Protein AF-A0A4Y1X0D0-F1 (afdb_monomer)

pLDDT: mean 83.2, std 19.35, range [19.69, 98.56]

Radius of gyration: 38.73 Å; Cα contacts (8 Å, |Δi|>4): 1937; chains: 1; bounding box: 86×54×128 Å

Mean predicted aligned error: 16.53 Å

Foldseek 3Di:
DDDDDPDLVDDDDDDDDDDDDDDDDDDDPPDDDAPDAPEQWKAKPRDIAHFAAKEWEADPVNFKIKIWTASDHDDQAPVSSVVVVQTWIWIDRDQAFKDDQLDPRIWIDGDPFTTHVVCVVFWPDWTKGKHPPFQWWIWIWTWTATNVGITMTGTYTGTHHYYDDPADEDEAAEFEAWQAKAWQQDPDPPAQWTKIKGKTWNADWDAQFQQAIDGQDWTKMWIWIATANPDPDQQDDLADWEDDDPVRHHRHTDFVQTFMWTDPNPDIDTWTFNFIWGWDADPVQWIKIKGKTAQQPQPPHDHGHIYIYMYTYNAGYFHVNFGGTFAADGAAAEDEFDDKAKAWAACLPLQQWIKMKMKTWGPCRVVVHAFTKIWIWIATAGGDLPCVPDDADDFDKEWDDPSSHHRHFHWWAWFQDPNDTDIDTTKMFTRPVDSRGHIFTFDTWIWGWDQDPPRWIKIWTWTQGSRRYIYTYIYTGHYYYDYNYDSPQDPVQFPDRAADAFDLPVFAEKAKEWDQWDQAPPVGIDGQQCQQPDVVHAPDRWTKIKMKSADLQADAPDDPVLQFAPPHFGDWTKMKIWIFIAHPPCSLADAFEKAWEFQARRSNRGDHRHIHWWDDDPVGTDGTKMFTKDFDFAWAAQPRGPDRPDIDHRGGRSGIDTPTMFIFNGDIWGKAADPDDQFKIKIWDFTAGSSGHTYTYIDIHGYAYPVVPHGHGHPPHHDYDDDDDDDDDDDDDDDDDPDDVSNSVVHDRDPRDPDDRHDDD

Organism: NCBI:txid2585119

Structure (mmCIF, N/CA/C/O backbone):
data_AF-A0A4Y1X0D0-F1
#
_entry.id   AF-A0A4Y1X0D0-F1
#
loop_
_atom_site.group_PDB
_atom_site.id
_atom_site.type_symbol
_atom_site.label_atom_id
_atom_site.label_alt_id
_atom_site.label_comp_id
_atom_site.label_asym_id
_atom_site.label_entity_id
_atom_site.label_seq_id
_atom_site.pdbx_PDB_ins_code
_atom_site.Cartn_x
_atom_site.Cartn_y
_atom_site.Cartn_z
_atom_site.occupancy
_atom_site.B_iso_or_equiv
_atom_site.auth_seq_id
_atom_site.auth_comp_id
_atom_site.auth_asym_id
_atom_site.auth_atom_id
_atom_site.pdbx_PDB_model_num
ATOM 1 N N . MET A 1 1 ? 31.852 19.015 27.745 1.00 27.31 1 MET A N 1
ATOM 2 C CA . MET A 1 1 ? 32.720 18.449 26.690 1.00 27.31 1 MET A CA 1
ATOM 3 C C . MET A 1 1 ? 31.815 18.024 25.547 1.00 27.31 1 MET A C 1
ATOM 5 O O . MET A 1 1 ? 30.688 17.639 25.823 1.00 27.31 1 MET A O 1
ATOM 9 N N . LYS A 1 2 ? 32.232 18.340 24.319 1.00 26.19 2 LYS A N 1
ATOM 10 C CA . LYS A 1 2 ? 31.393 18.711 23.165 1.00 26.19 2 LYS A CA 1
ATOM 11 C C . LYS A 1 2 ? 30.302 17.676 22.843 1.00 26.19 2 LYS A C 1
ATOM 13 O O . LYS A 1 2 ? 30.614 16.548 22.496 1.00 26.19 2 LYS A O 1
ATOM 18 N N . LYS A 1 3 ? 29.044 18.109 22.983 1.00 28.14 3 LYS A N 1
ATOM 19 C CA . LYS A 1 3 ? 27.830 17.398 22.568 1.00 28.14 3 LYS A CA 1
ATOM 20 C C . LYS A 1 3 ? 27.689 17.543 21.048 1.00 28.14 3 LYS A C 1
ATOM 22 O O . LYS A 1 3 ? 27.759 18.671 20.561 1.00 28.14 3 LYS A O 1
ATOM 27 N N . PHE A 1 4 ? 27.565 16.426 20.340 1.00 23.39 4 PHE A N 1
ATOM 28 C CA . PHE A 1 4 ? 27.311 16.373 18.899 1.00 23.39 4 PHE A CA 1
ATOM 29 C C . PHE A 1 4 ? 25.817 16.595 18.599 1.00 23.39 4 PHE A C 1
ATOM 31 O O . PHE A 1 4 ? 24.961 16.318 19.437 1.00 23.39 4 PHE A O 1
ATOM 38 N N . TYR A 1 5 ? 25.555 17.179 17.430 1.00 24.80 5 TYR A N 1
ATOM 39 C CA . TYR A 1 5 ? 24.257 17.580 16.880 1.00 24.80 5 TYR A CA 1
ATOM 40 C C . TYR A 1 5 ? 23.389 16.370 16.477 1.00 24.80 5 TYR A C 1
ATOM 42 O O . TYR A 1 5 ? 23.906 15.506 15.776 1.00 24.80 5 TYR A O 1
ATOM 50 N N . PRO A 1 6 ? 22.077 16.350 16.781 1.00 27.27 6 PRO A N 1
ATOM 51 C CA . PRO A 1 6 ? 21.099 15.540 16.068 1.00 27.27 6 PRO A CA 1
ATOM 52 C C . PRO A 1 6 ? 20.443 16.428 15.000 1.00 27.27 6 PRO A C 1
ATOM 54 O O . PRO A 1 6 ? 19.456 17.086 15.298 1.00 27.27 6 PRO A O 1
ATOM 57 N N . TRP A 1 7 ? 21.027 16.562 13.803 1.00 24.62 7 TRP A N 1
ATOM 58 C CA . TRP A 1 7 ? 20.470 17.448 12.756 1.00 24.62 7 TRP A CA 1
ATOM 59 C C . TRP A 1 7 ? 20.785 17.046 11.301 1.00 24.62 7 TRP A C 1
ATOM 61 O O . TRP A 1 7 ? 20.820 17.904 10.430 1.00 24.62 7 TRP A O 1
ATOM 71 N N . CYS A 1 8 ? 20.944 15.754 10.992 1.00 28.89 8 CYS A N 1
ATOM 72 C CA . CYS A 1 8 ? 21.087 15.296 9.594 1.00 28.89 8 CYS A CA 1
ATOM 73 C C . CYS A 1 8 ? 19.881 14.523 9.028 1.00 28.89 8 CYS A C 1
ATOM 75 O O . CYS A 1 8 ? 19.976 13.987 7.937 1.00 28.89 8 CYS A O 1
ATOM 77 N N . LEU A 1 9 ? 18.720 14.560 9.694 1.00 35.31 9 LEU A N 1
ATOM 78 C CA . LEU A 1 9 ? 17.428 14.150 9.108 1.00 35.31 9 LEU A CA 1
ATOM 79 C C . LEU A 1 9 ? 16.396 15.295 9.062 1.00 35.31 9 LEU A C 1
ATOM 81 O O . LEU A 1 9 ? 15.204 15.062 8.911 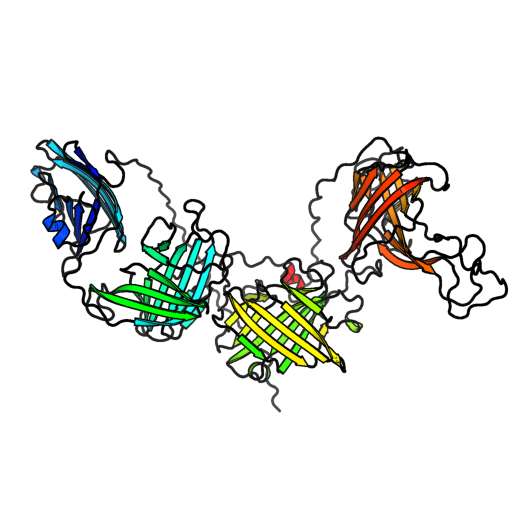1.00 35.31 9 LEU A O 1
ATOM 85 N N . LEU A 1 10 ? 16.846 16.555 9.159 1.00 27.16 10 LEU A N 1
ATOM 86 C CA . LEU A 1 10 ? 16.018 17.739 8.896 1.00 27.16 10 LEU A CA 1
ATOM 87 C C . LEU A 1 10 ? 16.862 18.929 8.387 1.00 27.16 10 LEU A C 1
ATOM 89 O O . LEU A 1 10 ? 17.709 19.450 9.108 1.00 27.16 10 LEU A O 1
ATOM 93 N N . PHE A 1 11 ? 16.505 19.387 7.178 1.00 28.89 11 PHE A N 1
ATOM 94 C CA . PHE A 1 11 ? 16.770 20.677 6.506 1.00 28.89 11 PHE A CA 1
ATOM 95 C C . PHE A 1 11 ? 18.165 21.024 5.932 1.00 28.89 11 PHE A C 1
ATOM 97 O O . PHE A 1 11 ? 19.141 21.206 6.655 1.00 28.89 11 PHE A O 1
ATOM 104 N N . SER A 1 12 ? 18.202 21.357 4.625 1.00 26.27 12 SER A N 1
ATOM 105 C CA . SER A 1 12 ? 19.028 22.460 4.068 1.00 26.27 12 SER A CA 1
ATOM 106 C C . SER A 1 12 ? 18.565 23.001 2.683 1.00 26.27 12 SER A C 1
ATOM 108 O O . SER A 1 12 ? 18.864 22.445 1.640 1.00 26.27 12 SER A O 1
ATOM 110 N N . VAL A 1 13 ? 17.817 24.117 2.721 1.00 22.16 13 VAL A N 1
ATOM 111 C CA . VAL A 1 13 ? 18.007 25.450 2.073 1.00 22.16 13 VAL A CA 1
ATOM 112 C C . VAL A 1 13 ? 18.332 25.633 0.556 1.00 22.16 13 VAL A C 1
ATOM 114 O O . VAL A 1 13 ? 19.470 25.503 0.128 1.00 22.16 13 VAL A O 1
ATOM 117 N N . LEU A 1 14 ? 17.322 26.194 -0.144 1.00 22.50 14 LEU A N 1
ATOM 118 C CA . LEU A 1 14 ? 17.246 27.267 -1.181 1.00 22.50 14 LEU A CA 1
ATOM 119 C C . LEU A 1 14 ? 18.113 27.273 -2.466 1.00 22.50 14 LEU A C 1
ATOM 121 O O . LEU A 1 14 ? 19.307 27.549 -2.442 1.00 22.50 14 LEU A O 1
ATOM 125 N N . GLY A 1 15 ? 17.399 27.293 -3.605 1.00 21.41 15 GLY A N 1
ATOM 126 C CA . GLY A 1 15 ? 17.846 27.840 -4.894 1.00 21.41 15 GLY A CA 1
ATOM 127 C C . GLY A 1 15 ? 16.725 27.882 -5.945 1.00 21.41 15 GLY A C 1
ATOM 128 O O . GLY A 1 15 ? 16.692 27.053 -6.844 1.00 21.41 15 GLY A O 1
ATOM 129 N N . MET A 1 16 ? 15.779 28.825 -5.829 1.00 22.41 16 MET A N 1
ATOM 130 C CA . MET A 1 16 ? 14.720 29.043 -6.830 1.00 22.41 16 MET A CA 1
ATOM 131 C C . MET A 1 16 ? 15.306 29.509 -8.175 1.00 22.41 16 MET A C 1
ATOM 133 O O . MET A 1 16 ? 15.890 30.590 -8.241 1.00 22.41 16 MET A O 1
ATOM 137 N N . CYS A 1 17 ? 15.054 28.760 -9.251 1.00 19.69 17 CYS A N 1
ATOM 138 C CA . CYS A 1 17 ? 14.997 29.301 -10.609 1.00 19.69 17 CYS A CA 1
ATOM 139 C C . CYS A 1 17 ? 13.532 29.363 -11.035 1.00 19.69 17 CYS A C 1
ATOM 141 O O . CYS A 1 17 ? 12.836 28.352 -11.082 1.00 19.69 17 CYS A O 1
ATOM 143 N N . SER A 1 18 ? 13.059 30.571 -11.312 1.00 20.94 18 SER A N 1
ATOM 144 C CA . SER A 1 18 ? 11.748 30.828 -11.880 1.00 20.94 18 SER A CA 1
ATOM 145 C C . SER A 1 18 ? 11.861 31.096 -13.383 1.00 20.94 18 SER A C 1
ATOM 147 O O . SER A 1 18 ? 12.813 31.720 -13.842 1.00 20.94 18 SER A O 1
ATOM 149 N N . PHE A 1 19 ? 10.802 30.669 -14.079 1.00 21.19 19 PHE A N 1
ATOM 150 C CA . PHE A 1 19 ? 10.279 31.148 -15.362 1.00 21.19 19 PHE A CA 1
ATOM 151 C C . PHE A 1 19 ? 10.536 30.348 -16.658 1.00 21.19 19 PHE A C 1
ATOM 153 O O . PHE A 1 19 ? 11.596 30.396 -17.267 1.00 21.19 19 PHE A O 1
ATOM 160 N N . LEU A 1 20 ? 9.395 29.801 -17.112 1.00 22.19 20 LEU A N 1
ATOM 161 C CA . LEU A 1 20 ? 8.816 29.815 -18.464 1.00 22.19 20 LEU A CA 1
ATOM 162 C C . LEU A 1 20 ? 9.093 28.618 -19.381 1.00 22.19 20 LEU A C 1
ATOM 164 O O . LEU A 1 20 ? 10.006 28.604 -20.199 1.00 22.19 20 LEU A O 1
ATOM 168 N N . TRP A 1 21 ? 8.142 27.681 -19.325 1.00 20.69 21 TRP A N 1
ATOM 169 C CA . TRP A 1 21 ? 7.665 26.942 -20.490 1.00 20.69 21 TRP A CA 1
ATOM 170 C C . TRP A 1 21 ? 7.254 27.911 -21.608 1.00 20.69 21 TRP A C 1
ATOM 172 O O . TRP A 1 21 ? 6.425 28.796 -21.392 1.00 20.69 21 TRP A O 1
ATOM 182 N N . SER A 1 22 ? 7.785 27.699 -22.811 1.00 20.31 22 SER A N 1
ATOM 183 C CA . SER A 1 22 ? 7.038 27.969 -24.039 1.00 20.31 22 SER A CA 1
ATOM 184 C C . SER A 1 22 ? 6.528 26.634 -24.553 1.00 20.31 22 SER A C 1
ATOM 186 O O . SER A 1 22 ? 7.288 25.807 -25.044 1.00 20.31 22 SER A O 1
ATOM 188 N N . SER A 1 23 ? 5.228 26.441 -24.359 1.00 22.05 23 SER A N 1
ATOM 189 C CA . SER A 1 23 ? 4.409 25.531 -25.144 1.00 22.05 23 SER A CA 1
ATOM 190 C C . SER A 1 23 ? 4.462 25.972 -26.607 1.00 22.05 23 SER A C 1
ATOM 192 O O . SER A 1 23 ? 4.287 27.159 -26.893 1.00 22.05 23 SER A O 1
ATOM 194 N N . CYS A 1 24 ? 4.710 25.034 -27.515 1.00 21.27 24 CYS A N 1
ATOM 195 C CA . CYS A 1 24 ? 4.322 25.148 -28.914 1.00 21.27 24 CYS A CA 1
ATOM 196 C C . CYS A 1 24 ? 3.733 23.803 -29.337 1.00 21.27 24 CYS A C 1
ATOM 198 O O . CYS A 1 24 ? 4.428 22.796 -29.414 1.00 21.27 24 CYS A O 1
ATOM 200 N N . SER A 1 25 ? 2.418 23.853 -29.522 1.00 23.41 25 SER A N 1
ATOM 201 C CA . SER A 1 25 ? 1.563 22.939 -30.268 1.00 23.41 25 SER A CA 1
ATOM 202 C C . SER A 1 25 ? 2.054 22.735 -31.702 1.00 23.41 25 SER A C 1
ATOM 204 O O . SER A 1 25 ? 2.495 23.712 -32.307 1.00 23.41 25 SER A O 1
ATOM 206 N N . ASP A 1 26 ? 1.856 21.546 -32.269 1.00 24.44 26 ASP A N 1
ATOM 207 C CA . ASP A 1 26 ? 0.777 21.324 -33.249 1.00 24.44 26 ASP A CA 1
ATOM 208 C C . ASP A 1 26 ? 0.620 19.813 -33.500 1.00 24.44 26 ASP A C 1
ATOM 210 O O . ASP A 1 26 ? 1.499 19.185 -34.087 1.00 24.44 26 ASP A O 1
ATOM 214 N N . ASP A 1 27 ? -0.490 19.238 -33.029 1.00 28.88 27 ASP A N 1
ATOM 215 C CA . ASP A 1 27 ? -0.960 17.916 -33.446 1.00 28.88 27 ASP A CA 1
ATOM 216 C C . ASP A 1 27 ? -1.783 18.121 -34.722 1.00 28.88 27 ASP A C 1
ATOM 218 O O . ASP A 1 27 ? -2.949 18.524 -34.680 1.00 28.88 27 ASP A O 1
ATOM 222 N N . GLY A 1 28 ? -1.143 17.902 -35.866 1.00 24.72 28 GLY A N 1
ATOM 223 C CA . GLY A 1 28 ? -1.803 17.818 -37.161 1.00 24.72 28 GLY A CA 1
ATOM 224 C C . GLY A 1 28 ? -2.002 16.359 -37.550 1.00 24.72 28 GLY A C 1
ATOM 225 O O . GLY A 1 28 ? -1.157 15.800 -38.242 1.00 24.72 28 GLY A O 1
ATOM 226 N N . ASP A 1 29 ? -3.114 15.763 -37.117 1.00 32.22 29 ASP A N 1
ATOM 227 C CA . ASP A 1 29 ? -3.674 14.557 -37.735 1.00 32.22 29 ASP A CA 1
ATOM 228 C C . ASP A 1 29 ? -4.044 14.890 -39.190 1.00 32.22 29 ASP A C 1
ATOM 230 O O . ASP A 1 29 ? -5.070 15.527 -39.443 1.00 32.22 29 ASP A O 1
ATOM 234 N N . ASP A 1 30 ? -3.215 14.476 -40.152 1.00 25.34 30 ASP A N 1
ATOM 235 C CA . ASP A 1 30 ? -3.578 14.484 -41.573 1.00 25.34 30 ASP A CA 1
ATOM 236 C C . ASP A 1 30 ? -3.815 13.042 -42.041 1.00 25.34 30 ASP A C 1
ATOM 238 O O . ASP A 1 30 ? -2.962 12.356 -42.605 1.00 25.34 30 ASP A O 1
ATOM 242 N N . ASP A 1 31 ? -5.022 12.573 -41.731 1.00 34.56 31 ASP A N 1
ATOM 243 C CA . ASP A 1 31 ? -5.580 11.284 -42.119 1.00 34.56 31 ASP A CA 1
ATOM 244 C C . ASP A 1 31 ? -5.969 11.337 -43.612 1.00 34.56 31 ASP A C 1
ATOM 246 O O . ASP A 1 31 ? -7.119 11.594 -43.991 1.00 34.56 31 ASP A O 1
ATOM 250 N N . THR A 1 32 ? -4.995 11.132 -44.502 1.00 29.44 32 THR A N 1
ATOM 251 C CA . THR A 1 32 ? -5.268 10.840 -45.918 1.00 29.44 32 THR A CA 1
ATOM 252 C C . THR A 1 32 ? -4.989 9.361 -46.219 1.00 29.44 32 THR A C 1
ATOM 254 O O . THR A 1 32 ? -3.868 8.895 -46.020 1.00 29.44 32 THR A O 1
ATOM 257 N N . PRO A 1 33 ? -5.980 8.584 -46.712 1.00 30.62 33 PRO A N 1
ATOM 258 C CA . PRO A 1 33 ? -5.770 7.172 -47.021 1.00 30.62 33 PRO A CA 1
ATOM 259 C C . PRO A 1 33 ? -4.817 7.023 -48.221 1.00 30.62 33 PRO A C 1
ATOM 261 O O . PRO A 1 33 ? -4.994 7.750 -49.208 1.00 30.62 33 PRO A O 1
ATOM 264 N N . PRO A 1 34 ? -3.866 6.066 -48.220 1.00 36.31 34 PRO A N 1
ATOM 265 C CA . PRO A 1 34 ? -2.956 5.889 -49.344 1.00 36.31 34 PRO A CA 1
ATOM 266 C C . PRO A 1 34 ? -3.704 5.360 -50.580 1.00 36.31 34 PRO A C 1
ATOM 268 O O . PRO A 1 34 ? -4.572 4.487 -50.462 1.00 36.31 34 PRO A O 1
ATOM 271 N N . PRO A 1 35 ? -3.368 5.828 -51.793 1.00 36.66 35 PRO A N 1
ATOM 272 C CA . PRO A 1 35 ? -3.905 5.264 -53.019 1.00 36.66 35 PRO A CA 1
ATOM 273 C C . PRO A 1 35 ? -3.203 3.936 -53.364 1.00 36.66 35 PRO A C 1
ATOM 275 O O . PRO A 1 35 ? -2.048 3.917 -53.763 1.00 36.66 35 PRO A O 1
ATOM 278 N N . GLY A 1 36 ? -3.945 2.826 -53.285 1.00 42.69 36 GLY A N 1
ATOM 279 C CA . GLY A 1 36 ? -3.737 1.631 -54.119 1.00 42.69 36 GLY A CA 1
ATOM 280 C C . GLY A 1 36 ? -2.534 0.726 -53.812 1.00 42.69 36 GLY A C 1
ATOM 281 O O . GLY A 1 36 ? -1.596 0.662 -54.602 1.00 42.69 36 GLY A O 1
ATOM 282 N N . GLY A 1 37 ? -2.641 -0.070 -52.747 1.00 45.50 37 GLY A N 1
ATOM 283 C CA . GLY A 1 37 ? -1.864 -1.285 -52.459 1.00 45.50 37 GLY A CA 1
ATOM 284 C C . GLY A 1 37 ? -2.449 -1.962 -51.211 1.00 45.50 37 GLY A C 1
ATOM 285 O O . GLY A 1 37 ? -2.949 -1.254 -50.336 1.00 45.50 37 GLY A O 1
ATOM 286 N N . GLY A 1 38 ? -2.476 -3.296 -51.130 1.00 58.00 38 GLY A N 1
ATOM 287 C CA . GLY A 1 38 ? -2.769 -3.981 -49.866 1.00 58.00 38 GLY A CA 1
ATOM 288 C C . GLY A 1 38 ? -1.687 -3.686 -48.818 1.00 58.00 38 GLY A C 1
ATOM 289 O O . GLY A 1 38 ? -0.571 -3.298 -49.169 1.00 58.00 38 GLY A O 1
ATOM 290 N N . GLU A 1 39 ? -1.993 -3.867 -47.535 1.00 74.94 39 GLU A N 1
ATOM 291 C CA . GLU A 1 39 ? -1.004 -3.742 -46.455 1.00 74.94 39 GLU A CA 1
ATOM 292 C C . GLU A 1 39 ? 0.198 -4.672 -46.713 1.00 74.94 39 GLU A C 1
ATOM 294 O O . GLU A 1 39 ? 0.014 -5.853 -47.021 1.00 74.94 39 GLU A O 1
ATOM 299 N N . ASN A 1 40 ? 1.420 -4.134 -46.627 1.00 88.62 40 ASN A N 1
ATOM 300 C CA . ASN A 1 40 ? 2.677 -4.856 -46.870 1.00 88.62 40 ASN A CA 1
ATOM 301 C C . ASN A 1 40 ? 2.733 -5.560 -48.240 1.00 88.62 40 ASN A C 1
ATOM 303 O O . ASN A 1 40 ? 3.038 -6.751 -48.354 1.00 88.62 40 ASN A O 1
ATOM 307 N N . SER A 1 41 ? 2.431 -4.818 -49.308 1.00 93.38 41 SER A N 1
ATOM 308 C CA . SER A 1 41 ? 2.401 -5.326 -50.683 1.00 93.38 41 SER A CA 1
ATOM 309 C C . SER A 1 41 ? 2.841 -4.279 -51.709 1.00 93.38 41 SER A C 1
ATOM 311 O O . SER A 1 41 ? 2.917 -3.082 -51.422 1.00 93.38 41 SER A O 1
ATOM 313 N N . PHE A 1 42 ? 3.106 -4.732 -52.932 1.00 95.50 42 PHE A N 1
ATOM 314 C CA . PHE A 1 42 ? 3.308 -3.872 -54.090 1.00 95.50 42 PHE A CA 1
ATOM 315 C C . PHE A 1 42 ? 2.524 -4.364 -55.308 1.00 95.50 42 PHE A C 1
ATOM 317 O O . PHE A 1 42 ? 2.282 -5.559 -55.484 1.00 95.50 42 PHE A O 1
ATOM 324 N N . VAL A 1 43 ? 2.137 -3.433 -56.177 1.00 95.00 43 VAL A N 1
ATOM 325 C CA . VAL A 1 43 ? 1.429 -3.690 -57.431 1.00 95.00 43 VAL A CA 1
ATOM 326 C C . VAL A 1 43 ? 2.285 -3.209 -58.593 1.00 95.00 43 VAL A C 1
ATOM 328 O O . VAL A 1 43 ? 2.553 -2.017 -58.730 1.00 95.00 43 VAL A O 1
ATOM 331 N N . TYR A 1 44 ? 2.671 -4.132 -59.472 1.00 93.88 44 TYR A N 1
ATOM 332 C CA . TYR A 1 44 ? 3.384 -3.828 -60.712 1.00 93.88 44 TYR A CA 1
ATOM 333 C C . TYR A 1 44 ? 2.531 -4.215 -61.918 1.00 93.88 44 TYR A C 1
ATOM 335 O O . TYR A 1 44 ? 2.101 -5.364 -62.031 1.00 93.88 44 TYR A O 1
ATOM 343 N N . GLU A 1 45 ? 2.259 -3.256 -62.809 1.00 86.31 45 GLU A N 1
ATOM 344 C CA . GLU A 1 45 ? 1.405 -3.448 -63.999 1.00 86.31 45 GLU A CA 1
ATOM 345 C C . GLU A 1 45 ? 0.066 -4.170 -63.690 1.00 86.31 45 GLU A C 1
ATOM 347 O O . GLU A 1 45 ? -0.414 -5.006 -64.456 1.00 86.31 45 GLU A O 1
ATOM 352 N N . GLY A 1 46 ? -0.544 -3.865 -62.537 1.00 83.06 46 GLY A N 1
ATOM 353 C CA . GLY A 1 46 ? -1.822 -4.442 -62.098 1.00 83.06 46 GLY A CA 1
ATOM 354 C C . GLY A 1 46 ? -1.739 -5.826 -61.442 1.00 83.06 46 GLY A C 1
ATOM 355 O O . GLY A 1 46 ? -2.779 -6.377 -61.085 1.00 83.06 46 GLY A O 1
ATOM 356 N N . THR A 1 47 ? -0.539 -6.387 -61.264 1.00 90.12 47 THR A N 1
ATOM 357 C CA . THR A 1 47 ? -0.319 -7.626 -60.498 1.00 90.12 47 THR A CA 1
ATOM 358 C C . THR A 1 47 ? 0.160 -7.288 -59.092 1.00 90.12 47 THR A C 1
ATOM 360 O O . THR A 1 47 ? 1.214 -6.676 -58.937 1.00 90.12 47 THR A O 1
ATOM 363 N N . GLU A 1 48 ? -0.604 -7.694 -58.079 1.00 93.19 48 GLU A N 1
ATOM 364 C CA . GLU A 1 48 ? -0.263 -7.522 -56.663 1.00 93.19 48 GLU A CA 1
ATOM 365 C C . GLU A 1 48 ? 0.661 -8.645 -56.172 1.00 93.19 48 GLU A C 1
ATOM 367 O O . GLU A 1 48 ? 0.507 -9.811 -56.543 1.00 93.19 48 GLU A O 1
ATOM 372 N N . SER A 1 49 ? 1.641 -8.295 -55.347 1.00 93.50 49 SER A N 1
ATOM 373 C CA . SER A 1 49 ? 2.576 -9.206 -54.686 1.00 93.50 49 SER A CA 1
ATOM 374 C C . SER A 1 49 ? 2.783 -8.746 -53.247 1.00 93.50 49 SER A C 1
ATOM 376 O O . SER A 1 49 ? 3.009 -7.564 -53.003 1.00 93.50 49 SER A O 1
ATOM 378 N N . LYS A 1 50 ? 2.697 -9.666 -52.284 1.00 94.19 50 LYS A N 1
ATOM 379 C CA . LYS A 1 50 ? 3.037 -9.365 -50.886 1.00 94.19 50 LYS A CA 1
ATOM 380 C C . LYS A 1 50 ? 4.540 -9.175 -50.753 1.00 94.19 50 LYS A C 1
ATOM 382 O O . LYS A 1 50 ? 5.279 -9.866 -51.443 1.00 94.19 50 LYS A O 1
ATOM 387 N N . ILE A 1 51 ? 4.972 -8.275 -49.878 1.00 95.06 51 ILE A N 1
ATOM 388 C CA . ILE A 1 51 ? 6.382 -8.125 -49.513 1.00 95.06 51 ILE A CA 1
ATOM 389 C C . ILE A 1 51 ? 6.677 -9.161 -48.428 1.00 95.06 51 ILE A C 1
ATOM 391 O O . ILE A 1 51 ? 6.059 -9.135 -47.366 1.00 95.06 51 ILE A O 1
ATOM 395 N N . GLY A 1 52 ? 7.574 -10.098 -48.730 1.00 86.38 52 GLY A N 1
ATOM 396 C CA . GLY A 1 52 ? 7.938 -11.211 -47.855 1.00 86.38 52 GLY A CA 1
ATOM 397 C C . GLY A 1 52 ? 9.253 -11.001 -47.109 1.00 86.38 52 GLY A C 1
ATOM 398 O O . GLY A 1 52 ? 9.487 -11.658 -46.094 1.00 86.38 52 GLY A O 1
ATOM 399 N N . SER A 1 53 ? 10.137 -10.123 -47.591 1.00 92.44 53 SER A N 1
ATOM 400 C CA . SER A 1 53 ? 11.419 -9.814 -46.944 1.00 92.44 53 SER A CA 1
ATOM 401 C C . SER A 1 53 ? 11.947 -8.446 -47.358 1.00 92.44 53 SER A C 1
ATOM 403 O O . SER A 1 53 ? 11.791 -8.033 -48.511 1.00 92.44 53 SER A O 1
ATOM 405 N N . VAL A 1 54 ? 12.607 -7.764 -46.422 1.00 93.88 54 VAL A N 1
ATOM 406 C CA . VAL A 1 54 ? 13.274 -6.483 -46.666 1.00 93.88 54 VAL A CA 1
ATOM 407 C C . VAL A 1 54 ? 14.687 -6.536 -46.110 1.00 93.88 54 VAL A C 1
ATOM 409 O O . VAL A 1 54 ? 14.879 -6.853 -44.941 1.00 93.88 54 VAL A O 1
ATOM 412 N N . VAL A 1 55 ? 15.670 -6.205 -46.940 1.00 91.88 55 VAL A N 1
ATOM 413 C CA . VAL A 1 55 ? 17.077 -6.072 -46.539 1.00 91.88 55 VAL A CA 1
ATOM 414 C C . VAL A 1 55 ? 17.527 -4.662 -46.883 1.00 91.88 55 VAL A C 1
ATOM 416 O O . VAL A 1 55 ? 17.122 -4.129 -47.915 1.00 91.88 55 VAL A O 1
ATOM 419 N N . TYR A 1 56 ? 18.364 -4.046 -46.056 1.00 92.00 56 TYR A N 1
ATOM 420 C CA . TYR A 1 56 ? 19.025 -2.796 -46.419 1.00 92.00 56 TYR A CA 1
ATOM 421 C C . TYR A 1 56 ? 20.506 -2.826 -46.078 1.00 92.00 56 TYR A C 1
ATOM 423 O O . TYR A 1 56 ? 20.918 -3.521 -45.163 1.00 92.00 56 TYR A O 1
ATOM 431 N N . GLN A 1 57 ? 21.313 -2.066 -46.801 1.00 88.12 57 GLN A N 1
ATOM 432 C CA . GLN A 1 57 ? 22.728 -1.865 -46.497 1.00 88.12 57 GLN A CA 1
ATOM 433 C C . GLN A 1 57 ? 23.028 -0.373 -46.424 1.00 88.12 57 GLN A C 1
ATOM 435 O O . GLN A 1 57 ? 22.329 0.437 -47.041 1.00 88.12 57 GLN A O 1
ATOM 440 N N . VAL A 1 58 ? 24.092 -0.037 -45.708 1.00 83.56 58 VAL A N 1
ATOM 441 C CA . VAL A 1 58 ? 24.674 1.304 -45.695 1.00 83.56 58 VAL A CA 1
ATOM 442 C C . VAL A 1 58 ? 26.067 1.188 -46.293 1.00 83.56 58 VAL A C 1
ATOM 444 O O . VAL A 1 58 ? 26.780 0.232 -45.991 1.00 83.56 58 VAL A O 1
ATOM 447 N N . ASP A 1 59 ? 26.429 2.109 -47.178 1.00 79.62 59 ASP A N 1
ATOM 448 C CA . ASP A 1 59 ? 27.768 2.137 -47.761 1.00 79.62 59 ASP A CA 1
ATOM 449 C C . ASP A 1 59 ? 28.862 2.340 -46.691 1.00 79.62 59 ASP A C 1
ATOM 451 O O . ASP A 1 59 ? 28.599 2.791 -45.576 1.00 79.62 59 ASP A O 1
ATOM 455 N N . GLU A 1 60 ? 30.121 2.055 -47.044 1.00 65.94 60 GLU A N 1
ATOM 456 C CA . GLU A 1 60 ? 31.278 2.180 -46.137 1.00 65.94 60 GLU A CA 1
ATOM 457 C C . GLU A 1 60 ? 31.435 3.586 -45.526 1.00 65.94 60 GLU A C 1
ATOM 459 O O . GLU A 1 60 ? 32.117 3.756 -44.516 1.00 65.94 60 GLU A O 1
ATOM 464 N N . THR A 1 61 ? 30.841 4.615 -46.144 1.00 64.25 61 THR A N 1
ATOM 465 C CA . THR A 1 61 ? 30.915 5.997 -45.657 1.00 64.25 61 THR A CA 1
ATOM 466 C C . THR A 1 61 ? 29.753 6.408 -44.755 1.00 64.25 61 THR A C 1
ATOM 468 O O . THR A 1 61 ? 29.781 7.527 -44.235 1.00 64.25 61 THR A O 1
ATOM 471 N N . GLY A 1 62 ? 28.765 5.530 -44.545 1.00 64.06 62 GLY A N 1
ATOM 472 C CA . GLY A 1 62 ? 27.597 5.795 -43.703 1.00 64.06 62 GLY A CA 1
ATOM 473 C C . GLY A 1 62 ? 26.580 6.758 -44.327 1.00 64.06 62 GLY A C 1
ATOM 474 O O . GLY A 1 62 ? 25.751 7.320 -43.613 1.00 64.06 62 GLY A O 1
ATOM 475 N N . LYS A 1 63 ? 26.678 7.026 -45.633 1.00 74.88 63 LYS A N 1
ATOM 476 C CA . LYS A 1 63 ? 25.955 8.108 -46.317 1.00 74.88 63 LYS A CA 1
ATOM 477 C C . LYS A 1 63 ? 24.838 7.622 -47.211 1.00 74.88 63 LYS A C 1
ATOM 479 O O . LYS A 1 63 ? 23.815 8.291 -47.263 1.00 74.88 63 LYS A O 1
ATOM 484 N N . THR A 1 64 ? 25.018 6.496 -47.888 1.00 85.25 64 THR A N 1
ATOM 485 C CA . THR A 1 64 ? 24.058 6.002 -48.873 1.00 85.25 64 THR A CA 1
ATOM 486 C C . THR A 1 64 ? 23.424 4.715 -48.373 1.00 85.25 64 THR A C 1
ATOM 488 O O . THR A 1 64 ? 24.096 3.711 -48.137 1.00 85.25 64 THR A O 1
ATOM 491 N N . TYR A 1 65 ? 22.103 4.741 -48.248 1.00 90.81 65 TYR A N 1
ATOM 492 C CA . TYR A 1 65 ? 21.276 3.609 -47.866 1.00 90.81 65 TYR A CA 1
ATOM 493 C C . TYR A 1 65 ? 20.730 2.940 -49.120 1.00 90.81 65 TYR A C 1
ATOM 495 O O . TYR A 1 65 ? 20.202 3.607 -50.009 1.00 90.81 65 TYR A O 1
ATOM 503 N N . THR A 1 66 ? 20.820 1.615 -49.187 1.00 94.56 66 THR A N 1
ATOM 504 C CA . THR A 1 66 ? 20.192 0.826 -50.251 1.00 94.56 66 THR A CA 1
ATOM 505 C C . THR A 1 66 ? 19.220 -0.175 -49.652 1.00 94.56 66 THR A C 1
ATOM 507 O O . THR A 1 66 ? 19.651 -1.070 -48.933 1.00 94.56 66 THR A O 1
ATOM 510 N N . PHE A 1 67 ? 17.936 -0.057 -49.977 1.00 96.00 67 PHE A N 1
ATOM 511 C CA . PHE A 1 67 ? 16.868 -0.953 -49.539 1.00 96.00 67 PHE A CA 1
ATOM 512 C C . PHE A 1 67 ? 16.439 -1.899 -50.659 1.00 96.00 67 PHE A C 1
ATOM 514 O O . PHE A 1 67 ? 16.362 -1.501 -51.823 1.00 96.00 67 PHE A O 1
ATOM 521 N N . TYR A 1 68 ? 16.090 -3.124 -50.284 1.00 96.94 68 TYR A N 1
ATOM 522 C CA . TYR A 1 68 ? 15.640 -4.198 -51.160 1.00 96.94 68 TYR A CA 1
ATOM 523 C C . TYR A 1 68 ? 14.334 -4.781 -50.608 1.00 96.94 68 TYR A C 1
ATOM 525 O O . TYR A 1 68 ? 14.350 -5.416 -49.558 1.00 96.94 68 TYR A O 1
ATOM 533 N N . PHE A 1 69 ? 13.210 -4.583 -51.301 1.00 97.00 69 PHE A N 1
ATOM 534 C CA . PHE A 1 69 ? 11.895 -5.114 -50.908 1.00 97.00 69 PHE A CA 1
ATOM 535 C C . PHE A 1 69 ? 11.498 -6.268 -51.832 1.00 97.00 69 PHE A C 1
ATOM 537 O O . PHE A 1 69 ? 11.128 -6.023 -52.982 1.00 97.00 69 PHE A O 1
ATOM 544 N N . SER A 1 70 ? 11.565 -7.511 -51.352 1.00 95.88 70 SER A N 1
ATOM 545 C CA . SER A 1 70 ? 11.288 -8.718 -52.144 1.00 95.88 70 SER A CA 1
ATOM 546 C C . SER A 1 70 ? 9.946 -9.362 -51.774 1.00 95.88 70 SER A C 1
ATOM 548 O O . SER A 1 70 ? 9.552 -9.350 -50.603 1.00 95.88 70 SER A O 1
ATOM 550 N N . PRO A 1 71 ? 9.229 -9.961 -52.745 1.00 95.38 71 PRO A N 1
ATOM 551 C CA . PRO A 1 71 ? 8.086 -10.819 -52.466 1.00 95.38 71 PRO A CA 1
ATOM 552 C C . PRO A 1 71 ? 8.459 -12.224 -51.970 1.00 95.38 71 PRO A C 1
ATOM 554 O O . PRO A 1 71 ? 7.581 -12.955 -51.512 1.00 95.38 71 PRO A O 1
ATOM 557 N N . THR A 1 72 ? 9.728 -12.623 -52.057 1.00 93.50 72 THR A N 1
ATOM 558 C CA . THR A 1 72 ? 10.210 -13.898 -51.522 1.00 93.50 72 THR A CA 1
ATOM 559 C C . THR A 1 72 ? 10.333 -13.810 -49.998 1.00 93.50 72 THR A C 1
ATOM 561 O O . THR A 1 72 ? 10.954 -12.897 -49.464 1.00 93.50 72 THR A O 1
ATOM 564 N N . GLU A 1 73 ? 9.715 -14.755 -49.287 1.00 89.12 73 GLU A N 1
ATOM 565 C CA . GLU A 1 73 ? 9.748 -14.827 -47.822 1.00 89.12 73 GLU A CA 1
ATOM 566 C C . GLU A 1 73 ? 11.057 -15.448 -47.302 1.00 89.12 73 GLU A C 1
ATOM 568 O O . GLU A 1 73 ? 11.575 -16.409 -47.876 1.00 89.12 73 GLU A O 1
ATOM 573 N N . GLY A 1 74 ? 11.546 -14.950 -46.162 1.00 80.31 74 GLY A N 1
ATOM 574 C CA . GLY A 1 74 ? 12.672 -15.527 -45.422 1.00 80.31 74 GLY A CA 1
ATOM 575 C C . GLY A 1 74 ? 14.072 -15.158 -45.928 1.00 80.31 74 GLY A C 1
ATOM 576 O O . GLY A 1 74 ? 15.024 -15.872 -45.612 1.00 80.31 74 GLY A O 1
ATOM 577 N N . LEU A 1 75 ? 14.222 -14.081 -46.703 1.00 87.38 75 LEU A N 1
ATOM 578 C CA . LEU A 1 75 ? 15.526 -13.561 -47.125 1.00 87.38 75 LEU A CA 1
ATOM 579 C C . LEU A 1 75 ? 16.099 -12.659 -46.023 1.00 87.38 75 LEU A C 1
ATOM 581 O O . LEU A 1 75 ? 15.555 -11.591 -45.756 1.00 87.38 75 LEU A O 1
ATOM 585 N N . LEU A 1 76 ? 17.182 -13.105 -45.381 1.00 76.62 76 LEU A N 1
ATOM 586 C CA . LEU A 1 76 ? 17.769 -12.442 -44.204 1.00 76.62 76 LEU A CA 1
ATOM 587 C C . LEU A 1 76 ? 19.085 -11.708 -44.493 1.00 76.62 76 LEU A C 1
ATOM 589 O O . LEU A 1 76 ? 19.549 -10.933 -43.663 1.00 76.62 76 LEU A O 1
ATOM 593 N N . ASP A 1 77 ? 19.697 -11.949 -45.651 1.00 82.81 77 ASP A N 1
ATOM 594 C CA . ASP A 1 77 ? 20.971 -11.350 -46.038 1.00 82.81 77 ASP A CA 1
ATOM 595 C C . ASP A 1 77 ? 20.956 -10.886 -47.500 1.00 82.81 77 ASP A C 1
ATOM 597 O O . ASP A 1 77 ? 20.084 -11.251 -48.299 1.00 82.81 77 ASP A O 1
ATOM 601 N N . LEU A 1 78 ? 21.921 -10.027 -47.834 1.00 88.25 78 LEU A N 1
ATOM 602 C CA . LEU A 1 78 ? 22.022 -9.435 -49.159 1.00 88.25 78 LEU A CA 1
ATOM 603 C C . LEU A 1 78 ? 22.335 -10.477 -50.237 1.00 88.25 78 LEU A C 1
ATOM 605 O O . LEU A 1 78 ? 21.794 -10.372 -51.331 1.00 88.25 78 LEU A O 1
ATOM 609 N N . ASP A 1 79 ? 23.142 -11.498 -49.950 1.00 87.50 79 ASP A N 1
ATOM 610 C CA . ASP A 1 79 ? 23.485 -12.526 -50.938 1.00 87.50 79 ASP A CA 1
ATOM 611 C C . ASP A 1 79 ? 22.238 -13.306 -51.378 1.00 87.50 79 ASP A C 1
ATOM 613 O O . ASP A 1 79 ? 22.015 -13.515 -52.575 1.00 87.50 79 ASP A O 1
ATOM 617 N N . ALA A 1 80 ? 21.384 -13.693 -50.428 1.00 88.25 80 ALA A N 1
ATOM 618 C CA . ALA A 1 80 ? 20.106 -14.344 -50.692 1.00 88.25 80 ALA A CA 1
ATOM 619 C C . ALA A 1 80 ? 19.135 -13.413 -51.436 1.00 88.25 80 ALA A C 1
ATOM 621 O O . ALA A 1 80 ? 18.453 -13.852 -52.365 1.00 88.25 80 ALA A O 1
ATOM 622 N N . MET A 1 81 ? 19.108 -12.128 -51.068 1.00 93.75 81 MET A N 1
ATOM 623 C CA . MET A 1 81 ? 18.290 -11.103 -51.723 1.00 93.75 81 MET A CA 1
ATOM 624 C C . MET A 1 81 ? 18.694 -10.896 -53.188 1.00 93.75 81 MET A C 1
ATOM 626 O O . MET A 1 81 ? 17.853 -10.948 -54.086 1.00 93.75 81 MET A O 1
ATOM 630 N N . LEU A 1 82 ? 19.992 -10.733 -53.445 1.00 92.31 82 LEU A N 1
ATOM 631 C CA . LEU A 1 82 ? 20.551 -10.585 -54.787 1.00 92.31 82 LEU A CA 1
ATOM 632 C C . LEU A 1 82 ? 20.389 -11.860 -55.625 1.00 92.31 82 LEU A C 1
ATOM 634 O O . LEU A 1 82 ? 20.233 -11.774 -56.840 1.00 92.31 82 LEU A O 1
ATOM 638 N N . LEU A 1 83 ? 20.394 -13.042 -54.998 1.00 93.44 83 LEU A N 1
ATOM 639 C CA . LEU A 1 83 ? 20.141 -14.311 -55.682 1.00 93.44 83 LEU A CA 1
ATOM 640 C C . LEU A 1 83 ? 18.669 -14.477 -56.102 1.00 93.44 83 LEU A C 1
ATOM 642 O O . LEU A 1 83 ? 18.409 -15.112 -57.126 1.00 93.44 83 LEU A O 1
ATOM 646 N N . ALA A 1 84 ? 17.724 -13.940 -55.323 1.00 93.06 84 ALA A N 1
ATOM 647 C CA . ALA A 1 84 ? 16.295 -13.979 -55.637 1.00 93.06 84 ALA A CA 1
ATOM 648 C C . ALA A 1 84 ? 15.922 -13.057 -56.816 1.00 93.06 84 ALA A C 1
ATOM 650 O O . ALA A 1 84 ? 15.068 -13.429 -57.622 1.00 93.06 84 ALA A O 1
ATOM 651 N N . ASP A 1 85 ? 16.593 -11.902 -56.941 1.00 94.00 85 ASP A N 1
ATOM 652 C CA . ASP A 1 85 ? 16.483 -10.947 -58.066 1.00 94.00 85 ASP A CA 1
ATOM 653 C C . ASP A 1 85 ? 15.033 -10.526 -58.406 1.00 94.00 85 ASP A C 1
ATOM 655 O O . ASP A 1 85 ? 14.646 -10.340 -59.562 1.00 94.00 85 ASP A O 1
ATOM 659 N N . ASP A 1 86 ? 14.183 -10.403 -57.387 1.00 94.94 86 ASP A N 1
ATOM 660 C CA . ASP A 1 86 ? 12.754 -10.101 -57.520 1.00 94.94 86 ASP A CA 1
ATOM 661 C C . ASP A 1 86 ? 12.305 -8.883 -56.692 1.00 94.94 86 ASP A C 1
ATOM 663 O O . ASP A 1 86 ? 11.105 -8.665 -56.502 1.00 94.94 86 ASP A O 1
ATOM 667 N N . TYR A 1 87 ? 13.260 -8.065 -56.245 1.00 96.69 87 TYR A N 1
ATOM 668 C CA . TYR A 1 87 ? 13.068 -6.967 -55.299 1.00 96.69 87 TYR A CA 1
ATOM 669 C C . TYR A 1 87 ? 12.906 -5.587 -55.944 1.00 96.69 87 TYR A C 1
ATOM 671 O O . TYR A 1 87 ? 13.468 -5.301 -57.002 1.00 96.69 87 TYR A O 1
ATOM 679 N N . ILE A 1 88 ? 12.206 -4.686 -55.250 1.00 97.69 88 ILE A N 1
ATOM 680 C CA . ILE A 1 88 ? 12.284 -3.235 -55.468 1.00 97.69 88 ILE A CA 1
ATOM 681 C C . ILE A 1 88 ? 13.566 -2.732 -54.803 1.00 97.69 88 ILE A C 1
ATOM 683 O O . ILE A 1 88 ? 13.729 -2.908 -53.596 1.00 97.69 88 ILE A O 1
ATOM 687 N N . LYS A 1 89 ? 14.453 -2.099 -55.572 1.00 97.69 89 LYS A N 1
ATOM 688 C CA . LYS A 1 89 ? 15.677 -1.474 -55.061 1.00 97.69 89 LYS A CA 1
ATOM 689 C C . LYS A 1 89 ? 15.480 0.031 -54.920 1.00 97.69 89 LYS A C 1
ATOM 691 O O . LYS A 1 89 ? 15.076 0.673 -55.888 1.00 97.69 89 LYS A O 1
ATOM 696 N N . ILE A 1 90 ? 15.786 0.582 -53.750 1.00 97.25 90 ILE A N 1
ATOM 697 C CA . ILE A 1 90 ? 15.773 2.026 -53.481 1.00 97.25 90 ILE A CA 1
ATOM 698 C C . ILE A 1 90 ? 17.145 2.432 -52.958 1.00 97.25 90 ILE A C 1
ATOM 700 O O . ILE A 1 90 ? 17.603 1.862 -51.974 1.00 97.25 90 ILE A O 1
ATOM 704 N N . GLU A 1 91 ? 17.779 3.415 -53.585 1.00 95.44 91 GLU A N 1
ATOM 705 C CA . GLU A 1 91 ? 18.994 4.061 -53.078 1.00 95.44 91 GLU A CA 1
ATOM 706 C C . GLU A 1 91 ? 18.657 5.488 -52.651 1.00 95.44 91 GLU A C 1
ATOM 708 O O . GLU A 1 91 ? 17.934 6.191 -53.362 1.00 95.44 91 GLU A O 1
ATOM 713 N N . THR A 1 92 ? 19.133 5.899 -51.479 1.00 93.12 92 THR A N 1
ATOM 714 C CA . THR A 1 92 ? 18.925 7.251 -50.955 1.00 93.12 92 THR A CA 1
ATOM 715 C C . THR A 1 92 ? 20.016 7.636 -49.967 1.00 93.12 92 THR A C 1
ATOM 717 O O . THR A 1 92 ? 20.465 6.808 -49.176 1.00 93.12 92 THR A O 1
ATOM 720 N N . ASP A 1 93 ? 20.385 8.913 -49.950 1.00 86.75 93 ASP A N 1
ATOM 721 C CA . ASP A 1 93 ? 21.271 9.468 -48.920 1.00 86.75 93 ASP A CA 1
ATOM 722 C C . ASP A 1 93 ? 20.500 9.916 -47.662 1.00 86.75 93 ASP A C 1
ATOM 724 O O . ASP A 1 93 ? 21.066 10.414 -46.690 1.00 86.75 93 ASP A O 1
ATOM 728 N N . THR A 1 94 ? 19.169 9.805 -47.677 1.00 83.19 94 THR A N 1
ATOM 729 C CA . THR A 1 94 ? 18.293 10.181 -46.560 1.00 83.19 94 THR A CA 1
ATOM 730 C C . THR A 1 94 ? 17.239 9.086 -46.370 1.00 83.19 94 THR A C 1
ATOM 732 O O . THR A 1 94 ? 16.306 9.005 -47.164 1.00 83.19 94 THR A O 1
ATOM 735 N N . PRO A 1 95 ? 17.358 8.204 -45.361 1.00 80.94 95 PRO A N 1
ATOM 736 C CA . PRO A 1 95 ? 16.453 7.060 -45.191 1.00 80.94 95 PRO A CA 1
ATOM 737 C C . PRO A 1 95 ? 15.112 7.420 -44.522 1.00 80.94 95 PRO A C 1
ATOM 739 O O . PRO A 1 95 ? 14.322 6.525 -44.222 1.00 80.94 95 PRO A O 1
ATOM 742 N N . THR A 1 96 ? 14.855 8.714 -44.288 1.00 85.31 96 THR A N 1
ATOM 743 C CA . THR A 1 96 ? 13.667 9.210 -43.585 1.00 85.31 96 THR A CA 1
ATOM 744 C C . THR A 1 96 ? 13.101 10.474 -44.235 1.00 85.31 96 THR A C 1
ATOM 746 O O . THR A 1 96 ? 13.821 11.451 -44.429 1.00 85.31 96 THR A O 1
ATOM 749 N N . GLY A 1 97 ? 11.796 10.472 -44.510 1.00 88.88 97 GLY A N 1
ATOM 750 C CA . GLY A 1 97 ? 11.033 11.566 -45.107 1.00 88.88 97 GLY A CA 1
ATOM 751 C C . GLY A 1 97 ? 10.592 11.293 -46.547 1.00 88.88 97 GLY A C 1
ATOM 752 O O . GLY A 1 97 ? 10.690 10.179 -47.066 1.00 88.88 97 GLY A O 1
ATOM 753 N N . ASP A 1 98 ? 10.095 12.344 -47.196 1.00 92.31 98 ASP A N 1
ATOM 754 C CA . ASP A 1 98 ? 9.754 12.306 -48.616 1.00 92.31 98 ASP A CA 1
ATOM 755 C C . ASP A 1 98 ? 11.029 12.376 -49.461 1.00 92.31 98 ASP A C 1
ATOM 757 O O . ASP A 1 98 ? 11.807 13.330 -49.374 1.00 92.31 98 ASP A O 1
ATOM 761 N N . ILE A 1 99 ? 11.242 11.354 -50.287 1.00 93.00 99 ILE A N 1
ATOM 762 C CA . ILE A 1 99 ? 12.465 11.175 -51.065 1.00 93.00 99 ILE A CA 1
ATOM 763 C C . ILE A 1 99 ? 12.228 11.649 -52.496 1.00 93.00 99 ILE A C 1
ATOM 765 O O . ILE A 1 99 ? 11.432 11.073 -53.244 1.00 93.00 99 ILE A O 1
ATOM 769 N N . ASP A 1 100 ? 12.964 12.682 -52.908 1.00 92.56 100 ASP A N 1
ATOM 770 C CA . ASP A 1 100 ? 13.000 13.103 -54.307 1.00 92.56 100 ASP A CA 1
ATOM 771 C C . ASP A 1 100 ? 13.865 12.134 -55.125 1.00 92.56 100 ASP A C 1
ATOM 773 O O . ASP A 1 100 ? 15.087 12.269 -55.197 1.00 92.56 100 ASP A O 1
ATOM 777 N N . LEU A 1 101 ? 13.221 11.151 -55.758 1.00 92.94 101 LEU A N 1
ATOM 778 C CA . LEU A 1 101 ? 13.870 10.160 -56.627 1.00 92.94 101 LEU A CA 1
ATOM 779 C C . LEU A 1 101 ? 14.559 10.763 -57.866 1.00 92.94 101 LEU A C 1
ATOM 781 O O . LEU A 1 101 ? 15.290 10.057 -58.557 1.00 92.94 101 LEU A O 1
ATOM 785 N N . LEU A 1 102 ? 14.309 12.034 -58.197 1.00 93.00 102 LEU A N 1
ATOM 786 C CA . LEU A 1 102 ? 14.951 12.717 -59.326 1.00 93.00 102 LEU A CA 1
ATOM 787 C C . LEU A 1 102 ? 16.178 13.537 -58.902 1.00 93.00 102 LEU A C 1
ATOM 789 O O . LEU A 1 102 ? 16.879 14.064 -59.771 1.00 93.00 102 LEU A O 1
ATOM 793 N N . ALA A 1 103 ? 16.449 13.642 -57.600 1.00 91.94 103 ALA A N 1
ATOM 794 C CA . ALA A 1 103 ? 17.665 14.252 -57.083 1.00 91.94 103 ALA A CA 1
ATOM 795 C C . ALA A 1 103 ? 18.889 13.339 -57.294 1.00 91.94 103 ALA A C 1
ATOM 797 O O . ALA A 1 103 ? 18.779 12.120 -57.432 1.00 91.94 103 ALA A O 1
ATOM 798 N N . GLU A 1 104 ? 20.078 13.942 -57.339 1.00 88.44 104 GLU A N 1
ATOM 799 C CA . GLU A 1 104 ? 21.342 13.201 -57.397 1.00 88.44 104 GLU A CA 1
ATOM 800 C C . GLU A 1 104 ? 21.524 12.359 -56.122 1.00 88.44 104 GLU A C 1
ATOM 802 O O . GLU A 1 104 ? 21.212 12.833 -55.034 1.00 88.44 104 GLU A O 1
ATOM 807 N N . GLY A 1 105 ? 22.007 11.120 -56.266 1.00 85.38 105 GLY A N 1
ATOM 808 C CA . GLY A 1 105 ? 22.185 10.171 -55.155 1.00 85.38 105 GLY A CA 1
ATOM 809 C C . GLY A 1 105 ? 20.986 9.248 -54.901 1.00 85.38 105 GLY A C 1
ATOM 810 O O . GLY A 1 105 ? 21.167 8.168 -54.348 1.00 85.38 105 GLY A O 1
ATOM 811 N N . ASN A 1 106 ? 19.792 9.603 -55.390 1.00 93.88 106 ASN A N 1
ATOM 812 C CA . ASN A 1 106 ? 18.583 8.806 -55.188 1.00 93.88 106 ASN A CA 1
ATOM 813 C C . ASN A 1 106 ? 18.228 7.971 -56.428 1.00 93.88 106 ASN A C 1
ATOM 815 O O . ASN A 1 106 ? 18.350 8.434 -57.569 1.00 93.88 106 ASN A O 1
ATOM 819 N N . SER A 1 107 ? 17.754 6.741 -56.218 1.00 95.88 107 SER A N 1
ATOM 820 C CA . SER A 1 107 ? 17.284 5.878 -57.304 1.00 95.88 107 SER A CA 1
ATOM 821 C C . SER A 1 107 ? 16.190 4.901 -56.861 1.00 95.88 107 SER A C 1
ATOM 823 O O . SER A 1 107 ? 16.104 4.510 -55.698 1.00 95.88 107 SER A O 1
ATOM 825 N N . LEU A 1 108 ? 15.338 4.504 -57.807 1.00 97.19 108 LEU A N 1
ATOM 826 C CA . LEU A 1 108 ? 14.359 3.426 -57.675 1.00 97.19 108 LEU A CA 1
ATOM 827 C C . LEU A 1 108 ? 14.471 2.512 -58.893 1.00 97.19 108 LEU A C 1
ATOM 829 O O . LEU A 1 108 ? 14.306 2.971 -60.025 1.00 97.19 108 LEU A O 1
ATOM 833 N N . LEU A 1 109 ? 14.647 1.214 -58.659 1.00 96.62 109 LEU A N 1
ATOM 834 C CA . LEU A 1 109 ? 14.705 0.206 -59.711 1.00 96.62 109 LEU A CA 1
ATOM 835 C C . LEU A 1 109 ? 13.801 -0.989 -59.393 1.00 96.62 109 LEU A C 1
ATOM 837 O O . LEU A 1 109 ? 13.952 -1.659 -58.373 1.00 96.62 109 LEU A O 1
ATOM 841 N N . TYR A 1 110 ? 12.890 -1.292 -60.316 1.00 96.31 110 TYR A N 1
ATOM 842 C CA . TYR A 1 110 ? 12.124 -2.534 -60.350 1.00 96.31 110 TYR A CA 1
ATOM 843 C C . TYR A 1 110 ? 11.706 -2.862 -61.787 1.00 96.31 110 TYR A C 1
ATOM 845 O O . TYR A 1 110 ? 10.841 -2.202 -62.373 1.00 96.31 110 TYR A O 1
ATOM 853 N N . LYS A 1 111 ? 12.287 -3.916 -62.374 1.00 94.00 111 LYS A N 1
ATOM 854 C CA . LYS A 1 111 ? 12.021 -4.336 -63.764 1.00 94.00 111 LYS A CA 1
ATOM 855 C C . LYS A 1 111 ? 12.209 -3.175 -64.758 1.00 94.00 111 LYS A C 1
ATOM 857 O O . LYS A 1 111 ? 13.335 -2.798 -65.045 1.00 94.00 111 LYS A O 1
ATOM 862 N N . LYS A 1 112 ? 11.118 -2.639 -65.322 1.00 93.06 112 LYS A N 1
ATOM 863 C CA . LYS A 1 112 ? 11.138 -1.513 -66.278 1.00 93.06 112 LYS A CA 1
ATOM 864 C C . LYS A 1 112 ? 10.923 -0.139 -65.632 1.00 93.06 112 LYS A C 1
ATOM 866 O O . LYS A 1 112 ? 10.973 0.865 -66.337 1.00 93.06 112 LYS A O 1
ATOM 871 N N . VAL A 1 113 ? 10.621 -0.091 -64.337 1.00 95.00 113 VAL A N 1
ATOM 872 C CA . VAL A 1 113 ? 10.565 1.161 -63.580 1.00 95.00 113 VAL A CA 1
ATOM 873 C C . VAL A 1 113 ? 11.987 1.449 -63.119 1.00 95.00 113 VAL A C 1
ATOM 875 O O . VAL A 1 113 ? 12.525 0.718 -62.295 1.00 95.00 113 VAL A O 1
ATOM 878 N N . ASP A 1 114 ? 12.590 2.473 -63.711 1.00 95.44 114 ASP A N 1
ATOM 879 C CA . ASP A 1 114 ? 13.948 2.944 -63.431 1.00 95.44 114 ASP A CA 1
ATOM 880 C C . ASP A 1 114 ? 13.882 4.469 -63.303 1.00 95.44 114 ASP A C 1
ATOM 882 O O . ASP A 1 114 ? 13.760 5.193 -64.301 1.00 95.44 114 ASP A O 1
ATOM 886 N N . ILE A 1 115 ? 13.850 4.951 -62.062 1.00 96.25 115 ILE A N 1
ATOM 887 C CA . ILE A 1 115 ? 13.698 6.365 -61.723 1.00 96.25 115 ILE A CA 1
ATOM 888 C C . ILE A 1 115 ? 14.969 6.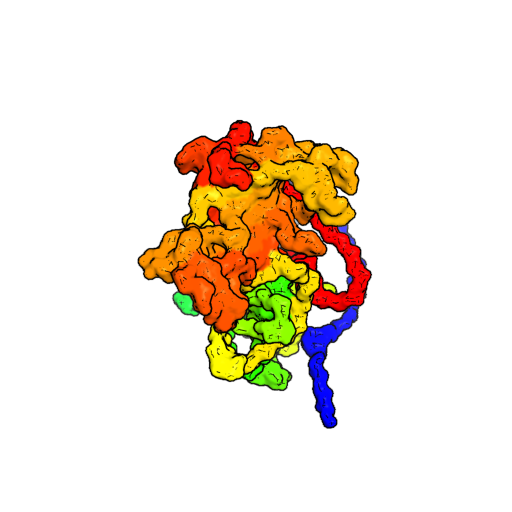837 -61.028 1.00 96.25 115 ILE A C 1
ATOM 890 O O . ILE A 1 115 ? 15.343 6.328 -59.979 1.00 96.25 115 ILE A O 1
ATOM 894 N N . SER A 1 116 ? 15.615 7.824 -61.632 1.00 95.50 116 SER A N 1
ATOM 895 C CA . SER A 1 116 ? 16.781 8.532 -61.111 1.00 95.50 116 SER A CA 1
ATOM 896 C C . SER A 1 116 ? 16.866 9.907 -61.778 1.00 95.50 116 SER A C 1
ATOM 898 O O . SER A 1 116 ? 16.129 10.199 -62.732 1.00 95.50 116 SER A O 1
ATOM 900 N N . ALA A 1 117 ? 17.827 10.737 -61.369 1.00 93.00 117 ALA A N 1
ATOM 901 C CA . ALA A 1 117 ? 18.135 11.998 -62.051 1.00 93.00 117 ALA A CA 1
ATOM 902 C C . ALA A 1 117 ? 18.345 11.836 -63.576 1.00 93.00 117 ALA A C 1
ATOM 904 O O . ALA A 1 117 ? 18.000 12.724 -64.359 1.00 93.00 117 ALA A O 1
ATOM 905 N N . ALA A 1 118 ? 18.870 10.689 -64.025 1.00 91.50 118 ALA A N 1
ATOM 906 C CA . ALA A 1 118 ? 19.130 10.414 -65.439 1.00 91.50 118 ALA A CA 1
ATOM 907 C C . ALA A 1 118 ? 17.868 10.051 -66.246 1.00 91.50 118 ALA A C 1
ATOM 909 O O . ALA A 1 118 ? 17.861 10.207 -67.470 1.00 91.50 118 ALA A O 1
ATOM 910 N N . SER A 1 119 ? 16.804 9.577 -65.593 1.00 91.12 119 SER A N 1
ATOM 911 C CA . SER A 1 119 ? 15.562 9.151 -66.248 1.00 91.12 119 SER A CA 1
ATOM 912 C C . SER A 1 119 ? 14.402 10.136 -66.081 1.00 91.12 119 SER A C 1
ATOM 914 O O . SER A 1 119 ? 13.297 9.846 -66.541 1.00 91.12 119 SER A O 1
ATOM 916 N N . ALA A 1 120 ? 14.650 11.336 -65.540 1.00 88.81 120 ALA A N 1
ATOM 917 C CA . ALA A 1 120 ? 13.644 12.380 -65.316 1.00 88.81 120 ALA A CA 1
ATOM 918 C C . ALA A 1 120 ? 12.765 12.684 -66.550 1.00 88.81 120 ALA A C 1
ATOM 920 O O . ALA A 1 120 ? 11.550 12.849 -66.433 1.00 88.81 120 ALA A O 1
ATOM 921 N N . ASP A 1 121 ? 13.345 12.682 -67.757 1.00 90.38 121 ASP A N 1
ATOM 922 C CA . ASP A 1 121 ? 12.606 12.905 -69.009 1.00 90.38 121 ASP A CA 1
ATOM 923 C C . ASP A 1 121 ? 11.601 11.788 -69.339 1.00 90.38 121 ASP A C 1
ATOM 925 O O . ASP A 1 121 ? 10.650 12.022 -70.091 1.00 90.38 121 ASP A O 1
ATOM 929 N N . ASN A 1 122 ? 11.767 10.599 -68.760 1.00 90.06 122 ASN A N 1
ATOM 930 C CA . ASN A 1 122 ? 10.934 9.416 -68.971 1.00 90.06 122 ASN A CA 1
ATOM 931 C C . ASN A 1 122 ? 9.982 9.127 -67.796 1.00 90.06 122 ASN A C 1
ATOM 933 O O . ASN A 1 122 ? 9.096 8.282 -67.938 1.00 90.06 122 ASN A O 1
ATOM 937 N N . THR A 1 123 ? 10.100 9.853 -66.684 1.00 92.12 123 THR A N 1
ATOM 938 C CA . THR A 1 123 ? 9.254 9.702 -65.492 1.00 92.12 123 THR A CA 1
ATOM 939 C C . THR A 1 123 ? 7.974 10.529 -65.623 1.00 92.12 123 THR A C 1
ATOM 941 O O . THR A 1 123 ? 8.003 11.709 -65.980 1.00 92.12 123 THR A O 1
ATOM 944 N N . ALA A 1 124 ? 6.820 9.908 -65.375 1.00 91.75 124 ALA A N 1
ATOM 945 C CA . ALA A 1 124 ? 5.521 10.583 -65.325 1.00 91.75 124 ALA A CA 1
ATOM 946 C C . ALA A 1 124 ? 5.102 10.913 -63.883 1.00 91.75 124 ALA A C 1
ATOM 948 O O . ALA A 1 124 ? 4.473 11.947 -63.659 1.00 91.75 124 ALA A O 1
ATOM 949 N N . LYS A 1 125 ? 5.450 10.047 -62.923 1.00 93.88 125 LYS A N 1
ATOM 950 C CA . LYS A 1 125 ? 5.178 10.208 -61.490 1.00 93.88 125 LYS A CA 1
ATOM 951 C C . LYS A 1 125 ? 6.238 9.481 -60.659 1.00 93.88 125 LYS A C 1
ATOM 953 O O . LYS A 1 125 ? 6.658 8.392 -61.041 1.00 93.88 125 LYS A O 1
ATOM 958 N N . SER A 1 126 ? 6.636 10.072 -59.537 1.00 92.88 126 SER A N 1
ATOM 959 C CA . SER A 1 126 ? 7.629 9.515 -58.612 1.00 92.88 126 SER A CA 1
ATOM 960 C C . SER A 1 126 ? 7.408 10.071 -57.206 1.00 92.88 126 SER A C 1
ATOM 962 O O . SER A 1 126 ? 8.037 11.052 -56.814 1.00 92.88 126 SER A O 1
ATOM 964 N N . THR A 1 127 ? 6.472 9.483 -56.468 1.00 95.75 127 THR A N 1
ATOM 965 C CA . THR A 1 127 ? 6.232 9.808 -55.058 1.00 95.75 127 THR A CA 1
ATOM 966 C C . THR A 1 127 ? 6.767 8.665 -54.208 1.00 95.75 127 THR A C 1
ATOM 968 O O . THR A 1 127 ? 6.296 7.538 -54.347 1.00 95.75 127 THR A O 1
ATOM 971 N N . LEU A 1 128 ? 7.750 8.949 -53.355 1.00 95.44 128 LEU A N 1
ATOM 972 C CA . LEU A 1 128 ? 8.313 8.003 -52.396 1.00 95.44 128 LEU A CA 1
ATOM 973 C C . LEU A 1 128 ? 8.383 8.683 -51.030 1.00 95.44 128 LEU A C 1
ATOM 975 O O . LEU A 1 128 ? 8.972 9.753 -50.910 1.00 95.44 128 LEU A O 1
ATOM 979 N N . SER A 1 129 ? 7.819 8.038 -50.018 1.00 94.62 129 SER A N 1
ATOM 980 C CA . SER A 1 129 ? 8.077 8.354 -48.616 1.00 94.62 129 SER A CA 1
ATOM 981 C C . SER A 1 129 ? 8.701 7.124 -47.975 1.00 94.62 129 SER A C 1
ATOM 983 O O . SER A 1 129 ? 8.162 6.019 -48.105 1.00 94.62 129 SER A O 1
ATOM 985 N N . LEU A 1 130 ? 9.850 7.302 -47.338 1.00 93.69 130 LEU A N 1
ATOM 986 C CA . LEU A 1 130 ? 10.602 6.243 -46.676 1.00 93.69 130 LEU A CA 1
ATOM 987 C C . LEU A 1 130 ? 10.890 6.683 -45.247 1.00 93.69 130 LEU A C 1
ATOM 989 O O . LEU A 1 130 ? 11.176 7.848 -45.010 1.00 93.69 130 LEU A O 1
ATOM 993 N N . GLN A 1 131 ? 10.798 5.774 -44.291 1.00 88.50 131 GLN A N 1
ATOM 994 C CA . GLN A 1 131 ? 11.106 6.047 -42.898 1.00 88.50 131 GLN A CA 1
ATOM 995 C C . GLN A 1 131 ? 11.721 4.794 -42.291 1.00 88.50 131 GLN A C 1
ATOM 997 O O . GLN A 1 131 ? 11.008 3.854 -41.939 1.00 88.50 131 GLN A O 1
ATOM 1002 N N . LEU A 1 132 ? 13.047 4.778 -42.181 1.00 83.94 132 LEU A N 1
ATOM 1003 C CA . LEU A 1 132 ? 13.750 3.827 -41.329 1.00 83.94 132 LEU A CA 1
ATOM 1004 C C . LEU A 1 132 ? 13.495 4.244 -39.877 1.00 83.94 132 LEU A C 1
ATOM 1006 O O . LEU A 1 132 ? 14.096 5.193 -39.377 1.00 83.94 132 LEU A O 1
ATOM 1010 N N . THR A 1 133 ? 12.513 3.608 -39.242 1.00 73.44 133 THR A N 1
ATOM 1011 C CA . THR A 1 133 ? 12.092 3.945 -37.875 1.00 73.44 133 THR A CA 1
ATOM 1012 C C . THR A 1 133 ? 13.067 3.410 -36.832 1.00 73.44 133 THR A C 1
ATOM 1014 O O . THR A 1 133 ? 13.092 3.918 -35.719 1.00 73.44 133 THR A O 1
ATOM 1017 N N . SER A 1 134 ? 13.855 2.396 -37.192 1.00 73.88 134 SER A N 1
ATOM 1018 C CA . SER A 1 134 ? 14.851 1.742 -36.345 1.00 73.88 134 SER A CA 1
ATOM 1019 C C . SER A 1 134 ? 15.846 0.943 -37.192 1.00 73.88 134 SER A C 1
ATOM 1021 O O . SER A 1 134 ? 15.713 0.878 -38.412 1.00 73.88 134 SER A O 1
ATOM 1023 N N . LEU A 1 135 ? 16.805 0.262 -36.557 1.00 74.62 135 LEU A N 1
ATOM 1024 C CA . LEU A 1 135 ? 17.719 -0.660 -37.245 1.00 74.62 135 LEU A CA 1
ATOM 1025 C C . LEU A 1 135 ? 17.024 -1.868 -37.884 1.00 74.62 135 LEU A C 1
ATOM 1027 O O . LEU A 1 135 ? 17.609 -2.507 -38.759 1.00 74.62 135 LEU A O 1
ATOM 1031 N N . THR A 1 136 ? 15.811 -2.211 -37.445 1.00 77.06 136 THR A N 1
ATOM 1032 C CA . THR A 1 136 ? 15.117 -3.411 -37.924 1.00 77.06 136 THR A CA 1
ATOM 1033 C C . THR A 1 136 ? 13.696 -3.163 -38.404 1.00 77.06 136 THR A C 1
ATOM 1035 O O . THR A 1 136 ? 13.034 -4.116 -38.791 1.00 77.06 136 THR A O 1
ATOM 1038 N N . THR A 1 137 ? 13.226 -1.916 -38.480 1.00 82.00 137 THR A N 1
ATOM 1039 C CA . THR A 1 137 ? 11.867 -1.575 -38.928 1.00 82.00 137 THR A CA 1
ATOM 1040 C C . THR A 1 137 ? 11.896 -0.430 -39.935 1.00 82.00 137 THR A C 1
ATOM 1042 O O . THR A 1 137 ? 12.534 0.603 -39.724 1.00 82.00 137 THR A O 1
ATOM 1045 N N . VAL A 1 138 ? 11.167 -0.598 -41.040 1.00 88.44 138 VAL A N 1
ATOM 1046 C CA . VAL A 1 138 ? 11.048 0.413 -42.094 1.00 88.44 138 VAL A CA 1
ATOM 1047 C C . VAL A 1 138 ? 9.600 0.572 -42.540 1.00 88.44 138 VAL A C 1
ATOM 1049 O O . VAL A 1 138 ? 8.863 -0.399 -42.733 1.00 88.44 138 VAL A O 1
ATOM 1052 N N . LYS A 1 139 ? 9.206 1.824 -42.756 1.00 91.06 139 LYS A N 1
ATOM 1053 C CA . LYS A 1 139 ? 7.945 2.206 -43.383 1.00 91.06 139 LYS A CA 1
ATOM 1054 C C . LYS A 1 139 ? 8.218 2.815 -44.751 1.00 91.06 139 LYS A C 1
ATOM 1056 O O . LYS A 1 139 ? 9.111 3.641 -44.911 1.00 91.06 139 LYS A O 1
ATOM 1061 N N . MET A 1 140 ? 7.449 2.407 -45.749 1.00 94.00 140 MET A N 1
ATOM 1062 C CA . MET A 1 140 ? 7.595 2.853 -47.126 1.00 94.00 140 MET A CA 1
ATOM 1063 C C . MET A 1 140 ? 6.226 3.025 -47.780 1.00 94.00 140 MET A C 1
ATOM 1065 O O . MET A 1 140 ? 5.334 2.187 -47.637 1.00 94.00 140 MET A O 1
ATOM 1069 N N . THR A 1 141 ? 6.066 4.117 -48.518 1.00 95.81 141 THR A N 1
ATOM 1070 C CA . THR A 1 141 ? 4.962 4.312 -49.461 1.00 95.81 141 THR A CA 1
ATOM 1071 C C . THR A 1 141 ? 5.530 4.768 -50.793 1.00 95.81 141 THR A C 1
ATOM 1073 O O . THR A 1 141 ? 6.358 5.676 -50.848 1.00 95.81 141 THR A O 1
ATOM 1076 N N . LEU A 1 142 ? 5.102 4.122 -51.871 1.00 96.06 142 LEU A N 1
ATOM 1077 C CA . LEU A 1 142 ? 5.621 4.344 -53.213 1.00 96.06 142 LEU A CA 1
ATOM 1078 C C . LEU A 1 142 ? 4.473 4.429 -54.213 1.00 96.06 142 LEU A C 1
ATOM 1080 O O . LEU A 1 142 ? 3.587 3.576 -54.231 1.00 96.06 142 LEU A O 1
ATOM 1084 N N . ASP A 1 143 ? 4.533 5.426 -55.089 1.00 95.56 143 ASP A N 1
ATOM 1085 C CA . ASP A 1 143 ? 3.649 5.582 -56.238 1.00 95.56 143 ASP A CA 1
ATOM 1086 C C . ASP A 1 143 ? 4.442 6.165 -57.419 1.00 95.56 143 ASP A C 1
ATOM 1088 O O . ASP A 1 143 ? 4.766 7.358 -57.477 1.00 95.56 143 ASP A O 1
ATOM 1092 N N . ALA A 1 144 ? 4.799 5.285 -58.352 1.00 94.75 144 ALA A N 1
ATOM 1093 C CA . ALA A 1 144 ? 5.671 5.556 -59.482 1.00 94.75 144 ALA A CA 1
ATOM 1094 C C . ALA A 1 144 ? 5.002 5.197 -60.817 1.00 94.75 144 ALA A C 1
ATOM 1096 O O . ALA A 1 144 ? 4.348 4.160 -60.958 1.00 94.75 144 ALA A O 1
ATOM 1097 N N . ALA A 1 145 ? 5.208 6.039 -61.833 1.00 94.19 145 ALA A N 1
ATOM 1098 C CA . ALA A 1 145 ? 4.738 5.803 -63.195 1.00 94.19 145 ALA A CA 1
ATOM 1099 C C . ALA A 1 145 ? 5.726 6.335 -64.240 1.00 94.19 145 ALA A C 1
ATOM 1101 O O . ALA A 1 145 ? 6.195 7.473 -64.151 1.00 94.19 145 ALA A O 1
ATOM 1102 N N . MET A 1 146 ? 5.978 5.543 -65.281 1.00 94.50 146 MET A N 1
ATOM 1103 C CA . MET A 1 146 ? 6.798 5.915 -66.438 1.00 94.50 146 MET A CA 1
ATOM 1104 C C . MET A 1 146 ? 5.923 6.484 -67.564 1.00 94.50 146 MET A C 1
ATOM 1106 O O . MET A 1 146 ? 4.767 6.094 -67.735 1.00 94.50 146 MET A O 1
ATOM 1110 N N . LYS A 1 147 ? 6.471 7.364 -68.412 1.00 93.00 147 LYS A N 1
ATOM 1111 C CA . LYS A 1 147 ? 5.765 7.887 -69.605 1.00 93.00 147 LYS A CA 1
ATOM 1112 C C . LYS A 1 147 ? 5.462 6.806 -70.648 1.00 93.00 147 LYS A C 1
ATOM 1114 O O . LYS A 1 147 ? 4.579 6.997 -71.481 1.00 93.00 147 LYS A O 1
ATOM 1119 N N . SER A 1 148 ? 6.186 5.690 -70.607 1.00 89.81 148 SER A N 1
ATOM 1120 C CA . SER A 1 148 ? 5.945 4.495 -71.420 1.00 89.81 148 SER A CA 1
ATOM 1121 C C . SER A 1 148 ? 4.729 3.674 -70.965 1.00 89.81 148 SER A C 1
ATOM 1123 O O . SER A 1 148 ? 4.230 2.872 -71.754 1.00 89.81 148 SER A O 1
ATOM 1125 N N . GLY A 1 149 ? 4.188 3.945 -69.769 1.00 89.00 149 GLY A N 1
ATOM 1126 C CA . GLY A 1 149 ? 2.938 3.375 -69.259 1.00 89.00 149 GLY A CA 1
ATOM 1127 C C . GLY A 1 149 ? 3.094 2.403 -68.087 1.00 89.00 149 GLY A C 1
ATOM 1128 O O . GLY A 1 149 ? 2.085 2.035 -67.492 1.00 89.00 149 GLY A O 1
ATOM 1129 N N . GLU A 1 150 ? 4.315 1.999 -67.735 1.00 93.62 150 GLU A N 1
ATOM 1130 C CA . GLU A 1 150 ? 4.584 1.132 -66.586 1.00 93.62 150 GLU A CA 1
ATOM 1131 C C . GLU A 1 150 ? 4.305 1.847 -65.256 1.00 93.62 150 GLU A C 1
ATOM 1133 O O . GLU A 1 150 ? 4.685 3.005 -65.074 1.00 93.62 150 GLU A O 1
ATOM 1138 N N . THR A 1 151 ? 3.675 1.143 -64.312 1.00 93.94 151 THR A N 1
ATOM 1139 C CA . THR A 1 151 ? 3.300 1.668 -62.988 1.00 93.94 151 THR A CA 1
ATOM 1140 C C . THR A 1 151 ? 3.734 0.725 -61.871 1.00 93.94 151 THR A C 1
ATOM 1142 O O . THR A 1 151 ? 3.605 -0.497 -62.016 1.00 93.94 151 THR A O 1
ATOM 1145 N N . LEU A 1 152 ? 4.175 1.294 -60.750 1.00 96.00 152 LEU A N 1
ATOM 1146 C CA . LEU A 1 152 ? 4.533 0.590 -59.522 1.00 96.00 152 LEU A CA 1
ATOM 1147 C C . LEU A 1 152 ? 3.979 1.353 -58.316 1.00 96.00 152 LEU A C 1
ATOM 1149 O O . LEU A 1 152 ? 4.349 2.505 -58.101 1.00 96.00 152 LEU A O 1
ATOM 1153 N N . THR A 1 153 ? 3.131 0.707 -57.524 1.00 95.94 153 THR A N 1
ATOM 1154 C CA . THR A 1 153 ? 2.719 1.211 -56.208 1.00 95.94 153 THR A CA 1
ATOM 1155 C C . THR A 1 153 ? 3.137 0.227 -55.129 1.00 95.94 153 THR A C 1
ATOM 1157 O O . THR A 1 153 ? 3.134 -0.979 -55.370 1.00 95.94 153 THR A O 1
ATOM 1160 N N . ALA A 1 154 ? 3.525 0.706 -53.952 1.00 94.75 154 ALA A N 1
ATOM 1161 C CA . ALA A 1 154 ? 3.859 -0.155 -52.824 1.00 94.75 154 ALA A CA 1
ATOM 1162 C C . ALA A 1 154 ? 3.539 0.518 -51.490 1.00 94.75 154 ALA A C 1
ATOM 1164 O O . ALA A 1 154 ? 3.608 1.741 -51.361 1.00 94.75 154 ALA A O 1
ATOM 1165 N N . SER A 1 155 ? 3.211 -0.296 -50.493 1.00 93.94 155 SER A N 1
ATOM 1166 C CA . SER A 1 155 ? 3.115 0.123 -49.101 1.00 93.94 155 SER A CA 1
ATOM 1167 C C . SER A 1 155 ? 3.725 -0.954 -48.220 1.00 93.94 155 SER A C 1
ATOM 1169 O O . SER A 1 155 ? 3.410 -2.135 -48.369 1.00 93.94 155 SER A O 1
ATOM 1171 N N . TYR A 1 156 ? 4.609 -0.541 -47.320 1.00 92.75 156 TYR A N 1
ATOM 1172 C CA . TYR A 1 156 ? 5.256 -1.411 -46.355 1.00 92.75 156 TYR A CA 1
ATOM 1173 C C . TYR A 1 156 ? 5.347 -0.723 -44.998 1.00 92.75 156 TYR A C 1
ATOM 1175 O O . TYR A 1 156 ? 5.643 0.467 -44.916 1.00 92.75 156 TYR A O 1
ATOM 1183 N N . ASN A 1 157 ? 5.094 -1.475 -43.944 1.00 87.38 157 ASN A N 1
ATOM 1184 C CA . ASN A 1 157 ? 5.339 -1.124 -42.560 1.00 87.38 157 ASN A CA 1
ATOM 1185 C C . ASN A 1 157 ? 5.644 -2.431 -41.829 1.00 87.38 157 ASN A C 1
ATOM 1187 O O . ASN A 1 157 ? 4.737 -3.217 -41.540 1.00 87.38 157 ASN A O 1
ATOM 1191 N N . GLY A 1 158 ? 6.924 -2.709 -41.619 1.00 81.62 158 GLY A N 1
ATOM 1192 C CA . GLY A 1 158 ? 7.351 -3.989 -41.073 1.00 81.62 158 GLY A CA 1
ATOM 1193 C C . GLY A 1 158 ? 8.857 -4.081 -40.898 1.00 81.62 158 GLY A C 1
ATOM 1194 O O . GLY A 1 158 ? 9.583 -3.096 -41.051 1.00 81.62 158 GLY A O 1
ATOM 1195 N N . THR A 1 159 ? 9.325 -5.285 -40.583 1.00 82.88 159 THR A N 1
ATOM 1196 C CA . THR A 1 159 ? 10.728 -5.512 -40.250 1.00 82.88 159 THR A CA 1
ATOM 1197 C C . THR A 1 159 ? 11.641 -5.474 -41.479 1.00 82.88 159 THR A C 1
ATOM 1199 O O . THR A 1 159 ? 11.219 -5.723 -42.608 1.00 82.88 159 THR A O 1
ATOM 1202 N N . CYS A 1 160 ? 12.912 -5.158 -41.283 1.00 85.75 160 CYS A N 1
ATOM 1203 C CA . CYS A 1 160 ? 13.967 -5.239 -42.279 1.00 85.75 160 CYS A CA 1
ATOM 1204 C C . CYS A 1 160 ? 15.256 -5.753 -41.634 1.00 85.75 160 CYS A C 1
ATOM 1206 O O . CYS A 1 160 ? 15.464 -5.618 -40.430 1.00 85.75 160 CYS A O 1
ATOM 1208 N N . SER A 1 161 ? 16.119 -6.367 -42.434 1.00 82.69 161 SER A N 1
ATOM 1209 C CA . SER A 1 161 ? 17.423 -6.851 -41.990 1.00 82.69 161 SER A CA 1
ATOM 1210 C C . SER A 1 161 ? 18.515 -5.934 -42.520 1.00 82.69 161 SER A C 1
ATOM 1212 O O . SER A 1 161 ? 18.634 -5.736 -43.732 1.00 82.69 161 SER A O 1
ATOM 1214 N N . ARG A 1 162 ? 19.334 -5.375 -41.627 1.00 81.06 162 ARG A N 1
ATOM 1215 C CA . ARG A 1 162 ? 20.543 -4.661 -42.036 1.00 81.06 162 ARG A CA 1
ATOM 1216 C C . ARG A 1 162 ? 21.592 -5.668 -42.502 1.00 81.06 162 ARG A C 1
ATOM 1218 O O . ARG A 1 162 ? 21.968 -6.570 -41.763 1.00 81.06 162 ARG A O 1
ATOM 1225 N N . HIS A 1 163 ? 22.095 -5.494 -43.712 1.00 78.94 163 HIS A N 1
ATOM 1226 C CA . HIS A 1 163 ? 23.286 -6.164 -44.194 1.00 78.94 163 HIS A CA 1
ATOM 1227 C C . HIS A 1 163 ? 24.530 -5.389 -43.751 1.00 78.94 163 HIS A C 1
ATOM 1229 O O . HIS A 1 163 ? 24.650 -4.189 -44.008 1.00 78.94 163 HIS A O 1
ATOM 1235 N N . SER A 1 164 ? 25.460 -6.097 -43.115 1.00 65.00 164 SER A N 1
ATOM 1236 C CA . SER A 1 164 ? 26.821 -5.648 -42.840 1.00 65.00 164 SER A CA 1
ATOM 1237 C C . SER A 1 164 ? 27.808 -6.611 -43.509 1.00 65.00 164 SER A C 1
ATOM 1239 O O . SER A 1 164 ? 27.666 -7.834 -43.415 1.00 65.00 164 SER A O 1
ATOM 1241 N N . GLU A 1 165 ? 28.812 -6.080 -44.214 1.00 54.66 165 GLU A N 1
ATOM 1242 C CA . GLU A 1 165 ? 29.929 -6.897 -44.695 1.00 54.66 165 GLU A CA 1
ATOM 1243 C C . GLU A 1 165 ? 30.736 -7.360 -43.475 1.00 54.66 165 GLU A C 1
ATOM 1245 O O . GLU A 1 165 ? 31.403 -6.546 -42.851 1.00 54.66 165 GLU A O 1
ATOM 1250 N N . GLN A 1 166 ? 30.610 -8.645 -43.108 1.00 47.88 166 GLN A N 1
ATOM 1251 C CA . GLN A 1 166 ? 31.262 -9.285 -41.952 1.00 47.88 166 GLN A CA 1
ATOM 1252 C C . GLN A 1 166 ? 31.462 -8.337 -40.762 1.00 47.88 166 GLN A C 1
ATOM 1254 O O . GLN A 1 166 ? 32.575 -7.869 -40.519 1.00 47.88 166 GLN A O 1
ATOM 1259 N N . SER A 1 167 ? 30.388 -8.095 -40.000 1.00 51.31 167 SER A N 1
ATOM 1260 C CA . SER A 1 167 ? 30.497 -7.463 -38.688 1.00 51.31 167 SER A CA 1
ATOM 1261 C C . SER A 1 167 ? 31.610 -8.152 -37.899 1.00 51.31 167 SER A C 1
ATOM 1263 O O . SER A 1 167 ? 31.590 -9.366 -37.666 1.00 51.31 167 SER A O 1
ATOM 1265 N N . GLY A 1 168 ? 32.630 -7.385 -37.511 1.00 58.84 168 GLY A N 1
ATOM 1266 C CA . GLY A 1 168 ? 33.490 -7.822 -36.427 1.00 58.84 168 GLY A CA 1
ATOM 1267 C C . GLY A 1 168 ? 32.579 -8.164 -35.252 1.00 58.84 168 GLY A C 1
ATOM 1268 O O . GLY A 1 168 ? 31.683 -7.390 -34.916 1.00 58.84 168 GLY A O 1
ATOM 1269 N N . GLN A 1 169 ? 32.748 -9.347 -34.667 1.00 72.50 169 GLN A N 1
ATOM 1270 C CA . GLN A 1 169 ? 32.112 -9.637 -33.393 1.00 72.50 169 GLN A CA 1
ATOM 1271 C C . GLN A 1 169 ? 33.017 -9.059 -32.313 1.00 72.50 169 GLN A C 1
ATOM 1273 O O . GLN A 1 169 ? 34.153 -9.517 -32.138 1.00 72.50 169 GLN A O 1
ATOM 1278 N N . GLY A 1 170 ? 32.524 -8.034 -31.628 1.00 77.44 170 GLY A N 1
ATOM 1279 C CA . GLY A 1 170 ? 33.199 -7.453 -30.481 1.00 77.44 170 GLY A CA 1
ATOM 1280 C C . GLY A 1 170 ? 33.325 -8.446 -29.324 1.00 77.44 170 GLY A C 1
ATOM 1281 O O . GLY A 1 170 ? 32.699 -9.512 -29.306 1.00 77.44 170 GLY A O 1
ATOM 1282 N N . GLU A 1 171 ? 34.150 -8.107 -28.332 1.00 87.88 171 GLU A N 1
ATOM 1283 C CA . GLU A 1 171 ? 34.222 -8.896 -27.099 1.00 87.88 171 GLU A CA 1
ATOM 1284 C C . GLU A 1 171 ? 32.880 -8.864 -26.351 1.00 87.88 171 GLU A C 1
ATOM 1286 O O . GLU A 1 171 ? 32.149 -7.876 -26.392 1.00 87.88 171 GLU A O 1
ATOM 1291 N N . GLY A 1 172 ? 32.544 -9.961 -25.669 1.00 90.88 172 GLY A N 1
ATOM 1292 C CA . GLY A 1 172 ? 31.299 -10.050 -24.911 1.00 90.88 172 GLY A CA 1
ATOM 1293 C C . GLY A 1 172 ? 31.333 -9.224 -23.633 1.00 90.88 172 GLY A C 1
ATOM 1294 O O . GLY A 1 172 ? 32.231 -9.393 -22.807 1.00 90.88 172 GLY A O 1
ATOM 1295 N N . ILE A 1 173 ? 30.320 -8.379 -23.461 1.00 96.00 173 ILE A N 1
ATOM 1296 C CA . ILE A 1 173 ? 30.120 -7.542 -22.278 1.00 96.00 173 ILE A CA 1
ATOM 1297 C C . ILE A 1 173 ? 29.220 -8.289 -21.289 1.00 96.00 173 ILE A C 1
ATOM 1299 O O . ILE A 1 173 ? 28.176 -8.842 -21.653 1.00 96.00 173 ILE A O 1
ATOM 1303 N N . VAL A 1 174 ? 29.640 -8.325 -20.025 1.00 97.25 174 VAL A N 1
ATOM 1304 C CA . VAL A 1 174 ? 28.935 -9.022 -18.945 1.00 97.25 174 VAL A CA 1
ATOM 1305 C C . VAL A 1 174 ? 28.597 -8.019 -17.853 1.00 97.25 174 VAL A C 1
ATOM 1307 O O . VAL A 1 174 ? 29.488 -7.404 -17.280 1.00 97.25 174 VAL A O 1
ATOM 1310 N N . LEU A 1 175 ? 27.307 -7.886 -17.582 1.00 98.00 175 LEU A N 1
ATOM 1311 C CA . LEU A 1 175 ? 26.717 -7.060 -16.539 1.00 98.00 175 LEU A CA 1
ATOM 1312 C C . LEU A 1 175 ? 26.378 -7.946 -15.336 1.00 98.00 175 LEU A C 1
ATOM 1314 O O . LEU A 1 175 ? 26.007 -9.112 -15.505 1.00 98.00 175 LEU A O 1
ATOM 1318 N N . ASP A 1 176 ? 26.459 -7.399 -14.130 1.00 95.19 176 ASP A N 1
ATOM 1319 C CA . ASP A 1 176 ? 26.292 -8.171 -12.890 1.00 95.19 176 ASP A CA 1
ATOM 1320 C C . ASP A 1 176 ? 25.451 -7.466 -11.816 1.00 95.19 176 ASP A C 1
ATOM 1322 O O . ASP A 1 176 ? 25.102 -8.076 -10.803 1.00 95.19 176 ASP A O 1
ATOM 1326 N N . THR A 1 177 ? 25.071 -6.210 -12.048 1.00 94.94 177 THR A N 1
ATOM 1327 C CA . THR A 1 177 ? 24.441 -5.362 -11.040 1.00 94.94 177 THR A CA 1
ATOM 1328 C C . THR A 1 177 ? 23.036 -4.926 -11.481 1.00 94.94 177 THR A C 1
ATOM 1330 O O . THR A 1 177 ? 22.893 -4.219 -12.484 1.00 94.94 177 THR A O 1
ATOM 1333 N N . PRO A 1 178 ? 21.974 -5.312 -10.745 1.00 94.31 178 PRO A N 1
ATOM 1334 C CA . PRO A 1 178 ? 20.629 -4.767 -10.929 1.00 94.31 178 PRO A CA 1
ATOM 1335 C C . PRO A 1 178 ? 20.582 -3.261 -10.658 1.00 94.31 178 PRO A C 1
ATOM 1337 O O . PRO A 1 178 ? 21.017 -2.825 -9.597 1.00 94.31 178 PRO A O 1
ATOM 1340 N N . VAL A 1 179 ? 19.998 -2.477 -11.569 1.00 92.94 179 VAL A N 1
ATOM 1341 C CA . VAL A 1 179 ? 19.719 -1.046 -11.344 1.00 92.94 179 VAL A CA 1
ATOM 1342 C C . VAL A 1 179 ? 18.264 -0.869 -10.914 1.00 92.94 179 VAL A C 1
ATOM 1344 O O . VAL A 1 179 ? 17.992 -0.313 -9.851 1.00 92.94 179 VAL A O 1
ATOM 1347 N N . PHE A 1 180 ? 17.328 -1.376 -11.721 1.00 92.50 180 PHE A N 1
ATOM 1348 C CA . PHE A 1 180 ? 15.906 -1.489 -11.392 1.00 92.50 180 PHE A CA 1
ATOM 1349 C C . PHE A 1 180 ? 15.199 -2.492 -12.314 1.00 92.50 180 PHE A C 1
ATOM 1351 O O . PHE A 1 180 ? 15.699 -2.841 -13.381 1.00 92.50 180 PHE A O 1
ATOM 1358 N N . SER A 1 181 ? 14.003 -2.929 -11.922 1.00 92.94 181 SER A N 1
ATOM 1359 C CA . SER A 1 181 ? 13.121 -3.743 -12.761 1.00 92.94 181 SER A CA 1
ATOM 1360 C C . SER A 1 181 ? 11.677 -3.575 -12.291 1.00 92.94 181 SER A C 1
ATOM 1362 O O . SER A 1 181 ? 11.335 -3.920 -11.156 1.00 92.94 181 SER A O 1
ATOM 1364 N N . TRP A 1 182 ? 10.839 -2.995 -13.148 1.00 91.81 182 TRP A N 1
ATOM 1365 C CA . TRP A 1 182 ? 9.488 -2.554 -12.811 1.00 91.81 182 TRP A CA 1
ATOM 1366 C C . TRP A 1 182 ? 8.458 -3.093 -13.793 1.00 91.81 182 TRP A C 1
ATOM 1368 O O . TRP A 1 182 ? 8.646 -3.017 -15.002 1.00 91.81 182 TRP A O 1
ATOM 1378 N N . TRP A 1 183 ? 7.338 -3.566 -13.258 1.00 91.69 183 TRP A N 1
ATOM 1379 C CA . TRP A 1 183 ? 6.105 -3.783 -14.003 1.00 91.69 183 TRP A CA 1
ATOM 1380 C C . TRP A 1 183 ? 5.284 -2.496 -13.988 1.00 91.69 183 TRP A C 1
ATOM 1382 O O . TRP A 1 183 ? 4.857 -2.054 -12.918 1.00 91.69 183 TRP A O 1
ATOM 1392 N N . LEU A 1 184 ? 5.073 -1.884 -15.149 1.00 87.12 184 LEU A N 1
ATOM 1393 C CA . LEU A 1 184 ? 4.365 -0.605 -15.285 1.00 87.12 184 LEU A CA 1
ATOM 1394 C C . LEU A 1 184 ? 2.865 -0.782 -15.585 1.00 87.12 184 LEU A C 1
ATOM 1396 O O . LEU A 1 184 ? 2.108 0.189 -15.561 1.00 87.12 184 LEU A O 1
ATOM 1400 N N . GLY A 1 185 ? 2.418 -2.025 -15.784 1.00 84.00 185 GLY A N 1
ATOM 1401 C CA . GLY A 1 185 ? 1.040 -2.359 -16.142 1.00 84.00 185 GLY A CA 1
ATOM 1402 C C . GLY A 1 185 ? 0.797 -2.301 -17.647 1.00 84.00 185 GLY A C 1
ATOM 1403 O O . GLY A 1 185 ? 1.729 -2.221 -18.440 1.00 84.00 185 GLY A O 1
ATOM 1404 N N . SER A 1 186 ? -0.465 -2.379 -18.064 1.00 72.69 186 SER A N 1
ATOM 1405 C CA . SER A 1 186 ? -0.816 -2.358 -19.485 1.00 72.69 186 SER A CA 1
ATOM 1406 C C . SER A 1 186 ? -0.679 -0.946 -20.063 1.00 72.69 186 SER A C 1
ATOM 1408 O O . SER A 1 186 ? -1.495 -0.065 -19.756 1.00 72.69 186 SER A O 1
ATOM 1410 N N . GLU A 1 187 ? 0.295 -0.720 -20.943 1.00 58.50 187 GLU A N 1
ATOM 1411 C CA . GLU A 1 187 ? 0.319 0.485 -21.767 1.00 58.50 187 GLU A CA 1
ATOM 1412 C C . GLU A 1 187 ? -0.738 0.370 -22.874 1.00 58.50 187 GLU A C 1
ATOM 1414 O O . GLU A 1 187 ? -0.523 -0.209 -23.931 1.00 58.50 187 GLU A O 1
ATOM 1419 N N . LYS A 1 188 ? -1.893 0.995 -22.629 1.00 52.91 188 LYS A N 1
ATOM 1420 C CA . LYS A 1 188 ? -3.020 1.183 -23.562 1.00 52.91 188 LYS A CA 1
ATOM 1421 C C . LYS A 1 188 ? -3.855 -0.085 -23.871 1.00 52.91 188 LYS A C 1
ATOM 1423 O O . LYS A 1 188 ? -3.338 -1.168 -24.114 1.00 52.91 188 LYS A O 1
ATOM 1428 N N . PRO A 1 189 ? -5.192 0.051 -23.963 1.00 46.00 189 PRO A N 1
ATOM 1429 C CA . PRO A 1 189 ? -6.127 -1.072 -24.126 1.00 46.00 189 PRO A CA 1
ATOM 1430 C C . PRO A 1 189 ? -6.131 -1.751 -25.516 1.00 46.00 189 PRO A C 1
ATOM 1432 O O . PRO A 1 189 ? -7.075 -2.478 -25.814 1.00 46.00 189 PRO A O 1
ATOM 1435 N N . ALA A 1 190 ? -5.140 -1.509 -26.386 1.00 50.69 190 ALA A N 1
ATOM 1436 C CA . ALA A 1 190 ? -5.149 -2.009 -27.767 1.00 50.69 190 ALA A CA 1
ATOM 1437 C C . ALA A 1 190 ? -4.454 -3.375 -27.949 1.00 50.69 190 ALA A C 1
ATOM 1439 O O . ALA A 1 190 ? -4.999 -4.204 -28.674 1.00 50.69 190 ALA A O 1
ATOM 1440 N N . SER A 1 191 ? -3.308 -3.629 -27.294 1.00 61.38 191 SER A N 1
ATOM 1441 C CA . SER A 1 191 ? -2.576 -4.911 -27.398 1.00 61.38 191 SER A CA 1
ATOM 1442 C C . SER A 1 191 ? -2.823 -5.855 -26.214 1.00 61.38 191 SER A C 1
ATOM 1444 O O . SER A 1 191 ? -2.786 -7.070 -26.384 1.00 61.38 191 SER A O 1
ATOM 1446 N N . GLY A 1 192 ? -3.112 -5.317 -25.022 1.00 72.44 192 GLY A N 1
ATOM 1447 C CA . GLY A 1 192 ? -3.331 -6.101 -23.798 1.00 72.44 192 GLY A CA 1
ATOM 1448 C C . GLY A 1 192 ? -2.053 -6.607 -23.115 1.00 72.44 192 GLY A C 1
ATOM 1449 O O . GLY A 1 192 ? -2.152 -7.191 -22.039 1.00 72.44 192 GLY A O 1
ATOM 1450 N N . ALA A 1 193 ? -0.872 -6.358 -23.692 1.00 84.06 193 ALA A N 1
ATOM 1451 C CA . ALA A 1 193 ? 0.412 -6.700 -23.085 1.00 84.06 193 ALA A CA 1
ATOM 1452 C C . ALA A 1 193 ? 0.789 -5.713 -21.965 1.00 84.06 193 ALA A C 1
ATOM 1454 O O . ALA A 1 193 ? 0.431 -4.533 -22.002 1.00 84.06 193 ALA A O 1
ATOM 1455 N N . ASN A 1 194 ? 1.523 -6.198 -20.964 1.00 88.19 194 ASN A N 1
ATOM 1456 C CA . ASN A 1 194 ? 2.063 -5.373 -19.888 1.00 88.19 194 ASN A CA 1
ATOM 1457 C C . ASN A 1 194 ? 3.473 -4.891 -20.211 1.00 88.19 194 ASN A C 1
ATOM 1459 O O . ASN A 1 194 ? 4.271 -5.658 -20.744 1.00 88.19 194 ASN A O 1
ATOM 1463 N N . ASP A 1 195 ? 3.769 -3.662 -19.806 1.00 89.81 195 ASP A N 1
ATOM 1464 C CA . ASP A 1 195 ? 5.066 -3.003 -19.928 1.00 89.81 195 ASP A CA 1
ATOM 1465 C C . ASP A 1 195 ? 5.981 -3.366 -18.744 1.00 89.81 195 ASP A C 1
ATOM 1467 O O . ASP A 1 195 ? 5.592 -3.299 -17.567 1.00 89.81 195 ASP A O 1
ATOM 1471 N N . TYR A 1 196 ? 7.203 -3.770 -19.080 1.00 92.94 196 TYR A N 1
ATOM 1472 C CA . TYR A 1 196 ? 8.294 -4.060 -18.169 1.00 92.94 196 TYR A CA 1
ATOM 1473 C C . TYR A 1 196 ? 9.509 -3.206 -18.514 1.00 92.94 196 TYR A C 1
ATOM 1475 O O . TYR A 1 196 ? 10.093 -3.341 -19.592 1.00 92.94 196 TYR A O 1
ATOM 1483 N N . TYR A 1 197 ? 9.955 -2.424 -17.533 1.00 93.19 197 TYR A N 1
ATOM 1484 C CA . TYR A 1 197 ? 11.101 -1.534 -17.667 1.00 93.19 197 TYR A CA 1
ATOM 1485 C C . TYR A 1 197 ? 12.245 -1.981 -16.756 1.00 93.19 197 TYR A C 1
ATOM 1487 O O . TYR A 1 197 ? 12.120 -1.990 -15.526 1.00 93.19 197 TYR A O 1
ATOM 1495 N N . ILE A 1 198 ? 13.360 -2.385 -17.360 1.00 95.31 198 ILE A N 1
ATOM 1496 C CA . ILE A 1 198 ? 14.482 -3.061 -16.701 1.00 95.31 198 ILE A CA 1
ATOM 1497 C C . ILE A 1 198 ? 15.779 -2.314 -17.005 1.00 95.31 198 ILE A C 1
ATOM 1499 O O . ILE A 1 198 ? 16.028 -1.938 -18.146 1.00 95.31 198 ILE A O 1
ATOM 1503 N N . ALA A 1 199 ? 16.638 -2.155 -15.999 1.00 95.75 199 ALA A N 1
ATOM 1504 C CA . ALA A 1 199 ? 18.008 -1.702 -16.186 1.00 95.75 199 ALA A CA 1
ATOM 1505 C C . ALA A 1 199 ? 18.997 -2.521 -15.349 1.00 95.75 199 ALA A C 1
ATOM 1507 O O . ALA A 1 199 ? 18.760 -2.814 -14.172 1.00 95.75 199 ALA A O 1
ATOM 1508 N N . VAL A 1 200 ? 20.126 -2.866 -15.965 1.00 97.38 200 VAL A N 1
ATOM 1509 C CA . VAL A 1 200 ? 21.237 -3.626 -15.367 1.00 97.38 200 VAL A CA 1
ATOM 1510 C C . VAL A 1 200 ? 22.574 -3.051 -15.841 1.00 97.38 200 VAL A C 1
ATOM 1512 O O . VAL A 1 200 ? 22.645 -2.481 -16.928 1.00 97.38 200 VAL A O 1
ATOM 1515 N N . THR A 1 201 ? 23.634 -3.168 -15.044 1.00 97.56 201 THR A N 1
ATOM 1516 C CA . THR A 1 201 ? 24.938 -2.534 -15.318 1.00 97.56 201 THR A CA 1
ATOM 1517 C C . THR A 1 201 ? 26.124 -3.360 -14.803 1.00 97.56 201 THR A C 1
ATOM 1519 O O . THR A 1 201 ? 25.933 -4.319 -14.056 1.00 97.56 201 THR A O 1
ATOM 1522 N N . ASP A 1 202 ? 27.340 -3.004 -15.223 1.00 97.00 202 ASP A N 1
ATOM 1523 C CA . ASP A 1 202 ? 28.631 -3.485 -14.705 1.00 97.00 202 ASP A CA 1
ATOM 1524 C C . ASP A 1 202 ? 29.388 -2.425 -13.879 1.00 97.00 202 ASP A C 1
ATOM 1526 O O . ASP A 1 202 ? 30.500 -2.676 -13.409 1.00 97.00 202 ASP A O 1
ATOM 1530 N N . ALA A 1 203 ? 28.810 -1.231 -13.708 1.00 95.06 203 ALA A N 1
ATOM 1531 C CA . ALA A 1 203 ? 29.478 -0.092 -13.093 1.00 95.06 203 ALA A CA 1
ATOM 1532 C C . ALA A 1 203 ? 28.679 0.513 -11.924 1.00 95.06 203 ALA A C 1
ATOM 1534 O O . ALA A 1 203 ? 27.447 0.446 -11.887 1.00 95.06 203 ALA A O 1
ATOM 1535 N N . PRO A 1 204 ? 29.366 1.162 -10.963 1.00 91.00 204 PRO A N 1
ATOM 1536 C CA . PRO A 1 204 ? 28.716 1.965 -9.936 1.00 91.00 204 PRO A CA 1
ATOM 1537 C C . PRO A 1 204 ? 27.786 3.024 -10.534 1.00 91.00 204 PRO A C 1
ATOM 1539 O O . PRO A 1 204 ? 28.125 3.702 -11.509 1.00 91.00 204 PRO A O 1
ATOM 1542 N N . TYR A 1 205 ? 26.622 3.197 -9.912 1.00 89.06 205 TYR A N 1
ATOM 1543 C CA . TYR A 1 205 ? 25.583 4.105 -10.379 1.00 89.06 205 TYR A CA 1
ATOM 1544 C C . TYR A 1 205 ? 24.919 4.852 -9.221 1.00 89.06 205 TYR A C 1
ATOM 1546 O O . TYR A 1 205 ? 25.056 4.505 -8.048 1.00 89.06 205 TYR A O 1
ATOM 1554 N N . THR A 1 206 ? 24.164 5.887 -9.572 1.00 84.06 206 THR A N 1
ATOM 1555 C CA . THR A 1 206 ? 23.279 6.624 -8.666 1.00 84.06 206 THR A CA 1
ATOM 1556 C C . THR A 1 206 ? 21.877 6.678 -9.253 1.00 84.06 206 THR A C 1
ATOM 1558 O O . THR A 1 206 ? 21.715 6.829 -10.465 1.00 84.06 206 THR A O 1
ATOM 1561 N N . ILE A 1 207 ? 20.860 6.571 -8.397 1.00 78.25 207 ILE A N 1
ATOM 1562 C CA . ILE A 1 207 ? 19.469 6.835 -8.774 1.00 78.25 207 ILE A CA 1
ATOM 1563 C C . ILE A 1 207 ? 19.151 8.281 -8.413 1.00 78.25 207 ILE A C 1
ATOM 1565 O O . ILE A 1 207 ? 19.274 8.688 -7.259 1.00 78.25 207 ILE A O 1
ATOM 1569 N N . GLN A 1 208 ? 18.748 9.063 -9.407 1.00 72.12 208 GLN A N 1
ATOM 1570 C CA . GLN A 1 208 ? 18.350 10.454 -9.215 1.00 72.12 208 GLN A CA 1
ATOM 1571 C C . GLN A 1 208 ? 16.874 10.552 -8.836 1.00 72.12 208 GLN A C 1
ATOM 1573 O O . GLN A 1 208 ? 16.524 11.277 -7.908 1.00 72.12 208 GLN A O 1
ATOM 1578 N N . SER A 1 209 ? 16.010 9.837 -9.564 1.00 71.25 209 SER A N 1
ATOM 1579 C CA . SER A 1 209 ? 14.587 9.740 -9.247 1.00 71.25 209 SER A CA 1
ATOM 1580 C C . SER A 1 209 ? 13.923 8.573 -9.972 1.00 71.25 209 SER A C 1
ATOM 1582 O O . SER A 1 209 ? 13.985 8.511 -11.199 1.00 71.25 209 SER A O 1
ATOM 1584 N N . GLY A 1 210 ? 13.271 7.670 -9.236 1.00 73.56 210 GLY A N 1
ATOM 1585 C CA . GLY A 1 210 ? 12.574 6.510 -9.799 1.00 73.56 210 GLY A CA 1
ATOM 1586 C C . GLY A 1 210 ? 13.444 5.691 -10.750 1.00 73.56 210 GLY A C 1
ATOM 1587 O O . GLY A 1 210 ? 14.379 5.026 -10.318 1.00 73.56 210 GLY A O 1
ATOM 1588 N N . VAL A 1 211 ? 13.151 5.756 -12.050 1.00 78.31 211 VAL A N 1
ATOM 1589 C CA . VAL A 1 211 ? 13.888 5.037 -13.109 1.00 78.31 211 VAL A CA 1
ATOM 1590 C C . VAL A 1 211 ? 15.019 5.855 -13.751 1.00 78.31 211 VAL A C 1
ATOM 1592 O O . VAL A 1 211 ? 15.598 5.439 -14.749 1.00 78.31 211 VAL A O 1
ATOM 1595 N N . GLN A 1 212 ? 15.338 7.033 -13.209 1.00 82.00 212 GLN A N 1
ATOM 1596 C CA . GLN A 1 212 ? 16.448 7.870 -13.667 1.00 82.00 212 GLN A CA 1
ATOM 1597 C C . GLN A 1 212 ? 17.741 7.457 -12.964 1.00 82.00 212 GLN A C 1
ATOM 1599 O O . GLN A 1 212 ? 17.954 7.805 -11.799 1.00 82.00 212 GLN A O 1
ATOM 1604 N N . ALA A 1 213 ? 18.599 6.734 -13.681 1.00 85.56 213 ALA A N 1
ATOM 1605 C CA . ALA A 1 213 ? 19.895 6.266 -13.206 1.00 85.56 213 ALA A CA 1
ATOM 1606 C C . ALA A 1 213 ? 21.048 6.910 -13.990 1.00 85.56 213 ALA A C 1
ATOM 1608 O O . ALA A 1 213 ? 20.916 7.207 -15.175 1.00 85.56 213 ALA A O 1
ATOM 1609 N N . ALA A 1 214 ? 22.187 7.109 -13.329 1.00 87.12 214 ALA A N 1
ATOM 1610 C CA . ALA A 1 214 ? 23.416 7.589 -13.955 1.00 87.12 214 ALA A CA 1
ATOM 1611 C C . ALA A 1 214 ? 24.622 6.797 -13.442 1.00 87.12 214 ALA A C 1
ATOM 1613 O O . ALA A 1 214 ? 24.761 6.602 -12.232 1.00 87.12 214 ALA A O 1
ATOM 1614 N N . LEU A 1 215 ? 25.502 6.385 -14.353 1.00 91.31 215 LEU A N 1
ATOM 1615 C CA . LEU A 1 215 ? 26.782 5.764 -14.025 1.00 91.31 215 LEU A CA 1
ATOM 1616 C C . LEU A 1 215 ? 27.734 6.800 -13.418 1.00 91.31 215 LEU A C 1
ATOM 1618 O O . LEU A 1 215 ? 27.841 7.939 -13.880 1.00 91.31 215 LEU A O 1
ATOM 1622 N N . THR A 1 216 ? 28.436 6.417 -12.360 1.00 90.56 216 THR A N 1
ATOM 1623 C CA . THR A 1 216 ? 29.431 7.284 -11.710 1.00 90.56 216 THR A CA 1
ATOM 1624 C C . THR A 1 216 ? 30.859 6.951 -12.119 1.00 90.56 216 THR A C 1
ATOM 1626 O O . THR A 1 216 ? 31.762 7.752 -11.889 1.00 90.56 216 THR A O 1
ATOM 1629 N N . GLU A 1 217 ? 31.064 5.793 -12.742 1.00 94.25 217 GLU A N 1
ATOM 1630 C CA . GLU A 1 217 ? 32.345 5.338 -13.280 1.00 94.25 217 GLU A CA 1
ATOM 1631 C C . GLU A 1 217 ? 32.143 4.754 -14.687 1.00 94.25 217 GLU A C 1
ATOM 1633 O O . GLU A 1 217 ? 31.020 4.359 -15.008 1.00 94.25 217 GLU A O 1
ATOM 1638 N N . PRO A 1 218 ? 33.187 4.728 -15.541 1.00 95.62 218 PRO A N 1
ATOM 1639 C CA . PRO A 1 218 ? 33.068 4.199 -16.895 1.00 95.62 218 PRO A CA 1
ATOM 1640 C C . PRO A 1 218 ? 32.526 2.766 -16.925 1.00 95.62 218 PRO A C 1
ATOM 1642 O O . PRO A 1 218 ? 32.975 1.931 -16.142 1.00 95.62 218 PRO A O 1
ATOM 1645 N N . GLY A 1 219 ? 31.615 2.482 -17.853 1.00 96.25 219 GLY A N 1
ATOM 1646 C CA . GLY A 1 219 ? 30.961 1.177 -17.966 1.00 96.25 219 GLY A CA 1
ATOM 1647 C C . GLY A 1 219 ? 29.722 1.198 -18.852 1.00 96.25 219 GLY A C 1
ATOM 1648 O O . GLY A 1 219 ? 29.465 2.176 -19.564 1.00 96.25 219 GLY A O 1
ATOM 1649 N N . TYR A 1 220 ? 28.965 0.109 -18.797 1.00 97.12 220 TYR A N 1
ATOM 1650 C CA . TYR A 1 220 ? 27.789 -0.160 -19.614 1.00 97.12 220 TYR A CA 1
ATOM 1651 C C . TYR A 1 220 ? 26.538 -0.330 -18.747 1.00 97.12 220 TYR A C 1
ATOM 1653 O O . TYR A 1 220 ? 26.552 -0.956 -17.687 1.00 97.12 220 TYR A O 1
ATOM 1661 N N . MET A 1 221 ? 25.409 0.180 -19.227 1.00 97.50 221 MET A N 1
ATOM 1662 C CA . MET A 1 221 ? 24.086 -0.089 -18.673 1.00 97.50 221 MET A CA 1
ATOM 1663 C C . MET A 1 221 ? 23.166 -0.543 -19.800 1.00 97.50 221 MET A C 1
ATOM 1665 O O . MET A 1 221 ? 23.005 0.165 -20.789 1.00 97.50 221 MET A O 1
ATOM 1669 N N . LEU A 1 222 ? 22.555 -1.714 -19.657 1.00 97.81 222 LEU A N 1
ATOM 1670 C CA . LEU A 1 222 ? 21.524 -2.198 -20.568 1.00 97.81 222 LEU A CA 1
ATOM 1671 C C . LEU A 1 222 ? 20.162 -1.781 -20.020 1.00 97.81 222 LEU A C 1
ATOM 1673 O O . LEU A 1 222 ? 19.814 -2.155 -18.899 1.00 97.81 222 LEU A O 1
ATOM 1677 N N . VAL A 1 223 ? 19.413 -1.027 -20.819 1.00 96.81 223 VAL A N 1
ATOM 1678 C CA . VAL A 1 223 ? 18.044 -0.588 -20.541 1.00 96.81 223 VAL A CA 1
ATOM 1679 C C . VAL A 1 223 ? 17.106 -1.315 -21.496 1.00 96.81 223 VAL A C 1
ATOM 1681 O O . VAL A 1 223 ? 17.369 -1.379 -22.697 1.00 96.81 223 VAL A O 1
ATOM 1684 N N . ILE A 1 224 ? 16.040 -1.903 -20.961 1.00 96.31 224 ILE A N 1
ATOM 1685 C CA . ILE A 1 224 ? 15.083 -2.723 -21.705 1.00 96.31 224 ILE A CA 1
ATOM 1686 C C . ILE A 1 224 ? 13.673 -2.275 -21.366 1.00 96.31 224 ILE A C 1
ATOM 1688 O O . ILE A 1 224 ? 13.304 -2.178 -20.197 1.00 96.31 224 ILE A O 1
ATOM 1692 N N . ASP A 1 225 ? 12.887 -2.094 -22.414 1.00 93.38 225 ASP A N 1
ATOM 1693 C CA . ASP A 1 225 ? 11.482 -1.733 -22.372 1.00 93.38 225 ASP A CA 1
ATOM 1694 C C . ASP A 1 225 ? 10.704 -2.760 -23.197 1.00 93.38 225 ASP A C 1
ATOM 1696 O O . ASP A 1 225 ? 10.717 -2.728 -24.433 1.00 93.38 225 ASP A O 1
ATOM 1700 N N . CYS A 1 226 ? 10.145 -3.759 -22.514 1.00 93.50 226 CYS A N 1
ATOM 1701 C CA . CYS A 1 226 ? 9.607 -4.964 -23.142 1.00 93.50 226 CYS A CA 1
ATOM 1702 C C . CYS A 1 226 ? 8.178 -5.280 -22.704 1.00 93.50 226 CYS A C 1
ATOM 1704 O O . CYS A 1 226 ? 7.740 -4.909 -21.617 1.00 93.50 226 CYS A O 1
ATOM 1706 N N . TYR A 1 227 ? 7.460 -5.995 -23.566 1.00 91.75 227 TYR A N 1
ATOM 1707 C CA . TYR A 1 227 ? 6.020 -6.193 -23.468 1.00 91.75 227 TYR A CA 1
ATOM 1708 C C . TYR A 1 227 ? 5.695 -7.685 -23.401 1.00 91.75 227 TYR A C 1
ATOM 1710 O O . TYR A 1 227 ? 6.118 -8.463 -24.258 1.00 91.75 227 TYR A O 1
ATOM 1718 N N . LEU A 1 228 ? 4.950 -8.091 -22.371 1.00 90.94 228 LEU A N 1
ATOM 1719 C CA . LEU A 1 228 ? 4.514 -9.476 -22.156 1.00 90.94 228 LEU A CA 1
ATOM 1720 C C . LEU A 1 228 ? 3.042 -9.513 -21.724 1.00 90.94 228 LEU A C 1
ATOM 1722 O O . LEU A 1 228 ? 2.651 -8.824 -20.778 1.00 90.94 228 LEU A O 1
ATOM 1726 N N . ASP A 1 229 ? 2.236 -10.374 -22.341 1.00 87.31 229 ASP A N 1
ATOM 1727 C CA . ASP A 1 229 ? 0.901 -10.729 -21.848 1.00 87.31 229 ASP A CA 1
ATOM 1728 C C . ASP A 1 229 ? 1.016 -11.651 -20.621 1.00 87.31 229 ASP A C 1
ATOM 1730 O O . ASP A 1 229 ? 1.042 -12.882 -20.698 1.00 87.31 229 ASP A O 1
ATOM 1734 N N . SER A 1 230 ? 1.123 -11.030 -19.448 1.00 77.75 230 SER A N 1
ATOM 1735 C CA . SER A 1 230 ? 1.204 -11.714 -18.154 1.00 77.75 230 SER A CA 1
ATOM 1736 C C . SER A 1 230 ? -0.110 -11.701 -17.356 1.00 77.75 230 SER A C 1
ATOM 1738 O O . SER A 1 230 ? -0.139 -12.131 -16.194 1.00 77.75 230 SER A O 1
ATOM 1740 N N . GLY A 1 231 ? -1.215 -11.233 -17.954 1.00 72.88 231 GLY A N 1
ATOM 1741 C CA . GLY A 1 231 ? -2.462 -10.924 -17.241 1.00 72.88 231 GLY A CA 1
ATOM 1742 C C . GLY A 1 231 ? -2.284 -9.820 -16.184 1.00 72.88 231 GLY A C 1
ATOM 1743 O O . GLY A 1 231 ? -1.368 -9.017 -16.260 1.00 72.88 231 GLY A O 1
ATOM 1744 N N . GLU A 1 232 ? -3.115 -9.769 -15.138 1.00 63.41 232 GLU A N 1
ATOM 1745 C CA . GLU A 1 232 ? -3.022 -8.724 -14.087 1.00 63.41 232 GLU A CA 1
ATOM 1746 C C . GLU A 1 232 ? -1.969 -9.020 -12.992 1.00 63.41 232 GLU A C 1
ATOM 1748 O O . GLU A 1 232 ? -2.104 -8.607 -11.839 1.00 63.41 232 GLU A O 1
ATOM 1753 N N . LYS A 1 233 ? -0.925 -9.799 -13.298 1.00 71.06 233 LYS A N 1
ATOM 1754 C CA . LYS A 1 233 ? 0.026 -10.301 -12.292 1.00 71.06 233 LYS A CA 1
ATOM 1755 C C . LYS A 1 233 ? 1.389 -9.633 -12.411 1.00 71.06 233 LYS A C 1
ATOM 1757 O O . LYS A 1 233 ? 2.281 -10.171 -13.066 1.00 71.06 233 LYS A O 1
ATOM 1762 N N . TRP A 1 234 ? 1.581 -8.548 -11.663 1.00 78.06 234 TRP A N 1
ATOM 1763 C CA . TRP A 1 234 ? 2.857 -7.822 -11.590 1.00 78.06 234 TRP A CA 1
ATOM 1764 C C . TRP A 1 234 ? 4.056 -8.691 -11.171 1.00 78.06 234 TRP A C 1
ATOM 1766 O O . TRP A 1 234 ? 5.177 -8.439 -11.594 1.00 78.06 234 TRP A O 1
ATOM 1776 N N . LYS A 1 235 ? 3.828 -9.768 -10.399 1.00 77.56 235 LYS A N 1
ATOM 1777 C CA . LYS A 1 235 ? 4.882 -10.712 -9.973 1.00 77.56 235 LYS A CA 1
ATOM 1778 C C . LYS A 1 235 ? 5.380 -11.644 -11.094 1.00 77.56 235 LYS A C 1
ATOM 1780 O O . LYS A 1 235 ? 6.287 -12.448 -10.869 1.00 77.56 235 LYS A O 1
ATOM 1785 N N . THR A 1 236 ? 4.793 -11.592 -12.290 1.00 84.44 236 THR A N 1
ATOM 1786 C CA . THR A 1 236 ? 5.244 -12.401 -13.432 1.00 84.44 236 THR A CA 1
ATOM 1787 C C . THR A 1 236 ? 6.483 -11.766 -14.049 1.00 84.44 236 THR A C 1
ATOM 1789 O O . THR A 1 236 ? 6.414 -10.637 -14.519 1.00 84.44 236 THR A O 1
ATOM 1792 N N . PHE A 1 237 ? 7.605 -12.486 -14.067 1.00 88.81 237 PHE A N 1
ATOM 1793 C CA . PHE A 1 237 ? 8.846 -12.012 -14.686 1.00 88.81 237 PHE A CA 1
ATOM 1794 C C . PHE A 1 237 ? 8.802 -12.184 -16.217 1.00 88.81 237 PHE A C 1
ATOM 1796 O O . PHE A 1 237 ? 8.350 -13.244 -16.663 1.00 88.81 237 PHE A O 1
ATOM 1803 N N . PRO A 1 238 ? 9.276 -11.212 -17.022 1.00 92.19 238 PRO A N 1
ATOM 1804 C CA . PRO A 1 238 ? 9.139 -11.249 -18.475 1.00 92.19 238 PRO A CA 1
ATOM 1805 C C . PRO A 1 238 ? 10.139 -12.217 -19.122 1.00 92.19 238 PRO A C 1
ATOM 1807 O O . PRO A 1 238 ? 11.209 -11.820 -19.562 1.00 92.19 238 PRO A O 1
ATOM 1810 N N . THR A 1 239 ? 9.830 -13.515 -19.157 1.00 94.44 239 THR A N 1
ATOM 1811 C CA . THR A 1 239 ? 10.690 -14.534 -19.790 1.00 94.44 239 THR A CA 1
ATOM 1812 C C . THR A 1 239 ? 10.270 -14.814 -21.226 1.00 94.44 239 THR A C 1
ATOM 1814 O O . THR A 1 239 ? 9.082 -14.984 -21.476 1.00 94.44 239 THR A O 1
ATOM 1817 N N . GLY A 1 240 ? 11.228 -14.985 -22.134 1.00 95.75 240 GLY A N 1
ATOM 1818 C CA . GLY A 1 240 ? 10.972 -15.291 -23.537 1.00 95.75 240 GLY A CA 1
ATOM 1819 C C . GLY A 1 240 ? 12.051 -14.740 -24.463 1.00 95.75 240 GLY A C 1
ATOM 1820 O O . GLY A 1 240 ? 13.120 -14.320 -24.018 1.00 95.75 240 GLY A O 1
ATOM 1821 N N . VAL A 1 241 ? 11.763 -14.759 -25.762 1.00 96.38 241 VAL A N 1
ATOM 1822 C CA . VAL A 1 241 ? 12.550 -14.057 -26.783 1.00 96.38 241 VAL A CA 1
ATOM 1823 C C . VAL A 1 241 ? 11.709 -12.884 -27.268 1.00 96.38 241 VAL A C 1
ATOM 1825 O O . VAL A 1 241 ? 10.616 -13.105 -27.782 1.00 96.38 241 VAL A O 1
ATOM 1828 N N . PHE A 1 242 ? 12.214 -11.669 -27.088 1.00 94.00 242 PHE A N 1
ATOM 1829 C CA . PHE A 1 242 ? 11.534 -10.426 -27.423 1.00 94.00 242 PHE A CA 1
ATOM 1830 C C . PHE A 1 242 ? 12.134 -9.841 -28.696 1.00 94.00 242 PHE A C 1
ATOM 1832 O O . PHE A 1 242 ? 13.347 -9.624 -28.773 1.00 94.00 242 PHE A O 1
ATOM 1839 N N . ASN A 1 243 ? 11.284 -9.589 -29.686 1.00 87.88 243 ASN A N 1
ATOM 1840 C CA . ASN A 1 243 ? 11.685 -8.967 -30.946 1.00 87.88 243 ASN A CA 1
ATOM 1841 C C . ASN A 1 243 ? 11.308 -7.487 -30.953 1.00 87.88 243 ASN A C 1
ATOM 1843 O O . ASN A 1 243 ? 10.357 -7.078 -30.292 1.00 87.88 243 ASN A O 1
ATOM 1847 N N . GLU A 1 244 ? 12.031 -6.681 -31.716 1.00 84.62 244 GLU A N 1
ATOM 1848 C CA . GLU A 1 244 ? 11.666 -5.281 -31.883 1.00 84.62 244 GLU A CA 1
ATOM 1849 C C . GLU A 1 244 ? 10.276 -5.176 -32.527 1.00 84.62 244 GLU A C 1
ATOM 1851 O O . GLU A 1 244 ? 9.978 -5.891 -33.488 1.00 84.62 244 GLU A O 1
ATOM 1856 N N . SER A 1 245 ? 9.416 -4.298 -32.011 1.00 78.62 245 SER A N 1
ATOM 1857 C CA . SER A 1 245 ? 8.157 -3.973 -32.682 1.00 78.62 245 SER A CA 1
ATOM 1858 C C . SER A 1 245 ? 7.641 -2.595 -32.273 1.00 78.62 245 SER A C 1
ATOM 1860 O O . SER A 1 245 ? 7.592 -2.293 -31.078 1.00 78.62 245 SER A O 1
ATOM 1862 N N . PRO A 1 246 ? 7.143 -1.779 -33.221 1.00 68.81 246 PRO A N 1
ATOM 1863 C CA . PRO A 1 246 ? 6.403 -0.563 -32.890 1.00 68.81 246 PRO A CA 1
ATOM 1864 C C . PRO A 1 246 ? 5.005 -0.854 -32.313 1.00 68.81 246 PRO A C 1
ATOM 1866 O O . PRO A 1 246 ? 4.348 0.060 -31.819 1.00 68.81 246 PRO A O 1
ATOM 1869 N N . GLY A 1 247 ? 4.522 -2.101 -32.406 1.00 68.06 247 GLY A N 1
ATOM 1870 C CA . GLY A 1 247 ? 3.174 -2.502 -31.993 1.00 68.06 247 GLY A CA 1
ATOM 1871 C C . GLY A 1 247 ? 2.987 -2.705 -30.487 1.00 68.06 247 GLY A C 1
ATOM 1872 O O . GLY A 1 247 ? 1.844 -2.759 -30.037 1.00 68.06 247 GLY A O 1
ATOM 1873 N N . LEU A 1 248 ? 4.080 -2.789 -29.714 1.00 80.38 248 LEU A N 1
ATOM 1874 C CA . LEU A 1 248 ? 4.060 -3.007 -28.255 1.00 80.38 248 LEU A CA 1
ATOM 1875 C C . LEU A 1 248 ? 3.191 -4.224 -27.861 1.00 80.38 248 LEU A C 1
ATOM 1877 O O . LEU A 1 248 ? 2.341 -4.179 -26.966 1.00 80.38 248 LEU A O 1
ATOM 1881 N N . GLU A 1 249 ? 3.348 -5.301 -28.626 1.00 85.19 249 GLU A N 1
ATOM 1882 C CA . GLU A 1 249 ? 2.595 -6.549 -28.503 1.00 85.19 249 GLU A CA 1
ATOM 1883 C C . GLU A 1 249 ? 3.336 -7.551 -27.610 1.00 85.19 249 GLU A C 1
ATOM 1885 O O . GLU A 1 249 ? 4.479 -7.334 -27.209 1.00 85.19 249 GLU A O 1
ATOM 1890 N N . ASP A 1 250 ? 2.694 -8.675 -27.305 1.00 89.50 250 ASP A N 1
ATOM 1891 C CA . ASP A 1 250 ? 3.313 -9.753 -26.538 1.00 89.50 250 ASP A CA 1
ATOM 1892 C C . ASP A 1 250 ? 4.657 -10.211 -27.142 1.00 89.50 250 ASP A C 1
ATOM 1894 O O . ASP A 1 250 ? 4.777 -10.400 -28.353 1.00 89.50 250 ASP A O 1
ATOM 1898 N N . HIS A 1 251 ? 5.663 -10.411 -26.285 1.00 92.12 251 HIS A N 1
ATOM 1899 C CA . HIS A 1 251 ? 7.032 -10.773 -26.661 1.00 92.12 251 HIS A CA 1
ATOM 1900 C C . HIS A 1 251 ? 7.695 -9.781 -27.632 1.00 92.12 251 HIS A C 1
ATOM 1902 O O . HIS A 1 251 ? 8.435 -10.169 -28.545 1.00 92.12 251 HIS A O 1
ATOM 1908 N N . THR A 1 252 ? 7.472 -8.483 -27.412 1.00 90.06 252 THR A N 1
ATOM 1909 C CA . THR A 1 252 ? 8.157 -7.419 -28.157 1.00 90.06 252 THR A CA 1
ATOM 1910 C C . THR A 1 252 ? 8.918 -6.449 -27.257 1.00 90.06 252 THR A C 1
ATOM 1912 O O . THR A 1 252 ? 8.723 -6.441 -26.043 1.00 90.06 252 THR A O 1
ATOM 1915 N N . TYR A 1 253 ? 9.818 -5.645 -27.825 1.00 90.50 253 TYR A N 1
ATOM 1916 C CA . TYR A 1 253 ? 10.467 -4.533 -27.126 1.00 90.50 253 TYR A CA 1
ATOM 1917 C C . TYR A 1 253 ? 10.403 -3.232 -27.933 1.00 90.50 253 TYR A C 1
ATOM 1919 O O . TYR A 1 253 ? 10.341 -3.248 -29.167 1.00 90.50 253 TYR A O 1
ATOM 1927 N N . SER A 1 254 ? 10.432 -2.105 -27.220 1.00 86.81 254 SER A N 1
ATOM 1928 C CA . SER A 1 254 ? 10.444 -0.758 -27.795 1.00 86.81 254 SER A CA 1
ATOM 1929 C C . SER A 1 254 ? 11.863 -0.362 -28.198 1.00 86.81 254 SER A C 1
ATOM 1931 O O . SER A 1 254 ? 12.756 -0.331 -27.351 1.00 86.81 254 SER A O 1
ATOM 1933 N N . PHE A 1 255 ? 12.070 -0.030 -29.475 1.00 80.81 255 PHE A N 1
ATOM 1934 C CA . PHE A 1 255 ? 13.371 0.406 -29.996 1.00 80.81 255 PHE A CA 1
ATOM 1935 C C . PHE A 1 255 ? 13.875 1.698 -29.339 1.00 80.81 255 PHE A C 1
ATOM 1937 O O . PHE A 1 255 ? 15.035 1.783 -28.945 1.00 80.81 255 PHE A O 1
ATOM 1944 N N . ASP A 1 256 ? 12.996 2.690 -29.179 1.00 78.81 256 ASP A N 1
ATOM 1945 C CA . ASP A 1 256 ? 13.372 4.010 -28.656 1.00 78.81 256 ASP A CA 1
ATOM 1946 C C . ASP A 1 256 ? 13.769 3.965 -27.175 1.00 78.81 256 ASP A C 1
ATOM 1948 O O . ASP A 1 256 ? 14.551 4.793 -26.708 1.00 78.81 256 ASP A O 1
ATOM 1952 N N . ASN A 1 257 ? 13.231 2.991 -26.437 1.00 85.38 257 ASN A N 1
ATOM 1953 C CA . ASN A 1 257 ? 13.394 2.880 -24.990 1.00 85.38 257 ASN A CA 1
ATOM 1954 C C . ASN A 1 257 ? 14.218 1.657 -24.556 1.00 85.38 257 ASN A C 1
ATOM 1956 O O . ASN A 1 257 ? 14.408 1.452 -23.359 1.00 85.38 257 ASN A O 1
ATOM 1960 N N . SER A 1 258 ? 14.742 0.878 -25.511 1.00 91.19 258 SER A N 1
ATOM 1961 C CA . SER A 1 258 ? 15.667 -0.231 -25.251 1.00 91.19 258 SER A CA 1
ATOM 1962 C C . SER A 1 258 ? 17.012 0.029 -25.922 1.00 91.19 258 SER A C 1
ATOM 1964 O O . SER A 1 258 ? 17.109 0.114 -27.146 1.00 91.19 258 SER A O 1
ATOM 1966 N N . PHE A 1 259 ? 18.066 0.158 -25.124 1.00 92.25 259 PHE A N 1
ATOM 1967 C CA . PHE A 1 259 ? 19.389 0.557 -25.596 1.00 92.25 259 PHE A CA 1
ATOM 1968 C C . PHE A 1 259 ? 20.483 0.173 -24.600 1.00 92.25 259 PHE A C 1
ATOM 1970 O O . PHE A 1 259 ? 20.227 -0.133 -23.433 1.00 92.25 259 PHE A O 1
ATOM 1977 N N . VAL A 1 260 ? 21.728 0.235 -25.061 1.00 95.19 260 VAL A N 1
ATOM 1978 C CA . VAL A 1 260 ? 22.912 0.209 -24.206 1.00 95.19 260 VAL A CA 1
ATOM 1979 C C . VAL A 1 260 ? 23.413 1.632 -24.017 1.00 95.19 260 VAL A C 1
ATOM 1981 O O . VAL A 1 260 ? 23.669 2.355 -24.974 1.00 95.19 260 VAL A O 1
ATOM 1984 N N . LEU A 1 261 ? 23.549 2.041 -22.765 1.00 94.38 261 LEU A N 1
ATOM 1985 C CA . LEU A 1 261 ? 24.184 3.285 -22.378 1.00 94.38 261 LEU A CA 1
ATOM 1986 C C . LEU A 1 261 ? 25.642 3.006 -22.016 1.00 94.38 261 LEU A C 1
ATOM 1988 O O . LEU A 1 261 ? 25.913 2.259 -21.078 1.00 94.38 261 LEU A O 1
ATOM 1992 N N . TYR A 1 262 ? 26.572 3.628 -22.732 1.00 94.81 262 TYR A N 1
ATOM 1993 C CA . TYR A 1 262 ? 27.999 3.573 -22.439 1.00 94.81 262 TYR A CA 1
ATOM 1994 C C . TYR A 1 262 ? 28.485 4.913 -21.881 1.00 94.81 262 TYR A C 1
ATOM 1996 O O . TYR A 1 262 ? 28.269 5.965 -22.490 1.00 94.81 262 TYR A O 1
ATOM 2004 N N . PHE A 1 263 ? 29.163 4.875 -20.735 1.00 94.81 263 PHE A N 1
ATOM 2005 C CA . PHE A 1 263 ? 29.841 6.031 -20.154 1.00 94.81 263 PHE A CA 1
ATOM 2006 C C . PHE A 1 263 ? 31.355 5.849 -20.265 1.00 94.81 263 PHE A C 1
ATOM 2008 O O . PHE A 1 263 ? 31.911 4.897 -19.721 1.00 94.81 263 PHE A O 1
ATOM 2015 N N . ASP A 1 264 ? 32.038 6.782 -20.932 1.00 91.12 264 ASP A N 1
ATOM 2016 C CA . ASP A 1 264 ? 33.502 6.743 -21.108 1.00 91.12 264 ASP A CA 1
ATOM 2017 C C . ASP A 1 264 ? 34.274 7.407 -19.940 1.00 91.12 264 ASP A C 1
ATOM 2019 O O . ASP A 1 264 ? 35.506 7.471 -19.939 1.00 91.12 264 ASP A O 1
ATOM 2023 N N . GLY A 1 265 ? 33.553 7.919 -18.933 1.00 90.88 265 GLY A N 1
ATOM 2024 C CA . GLY A 1 265 ? 34.085 8.745 -17.841 1.00 90.88 265 GLY A CA 1
ATOM 2025 C C . GLY A 1 265 ? 33.907 10.255 -18.043 1.00 90.88 265 GLY A C 1
ATOM 2026 O O . GLY A 1 265 ? 34.126 11.029 -17.110 1.00 90.88 265 GLY A O 1
ATOM 2027 N N . THR A 1 266 ? 33.502 10.679 -19.238 1.00 89.62 266 THR A N 1
ATOM 2028 C CA . THR A 1 266 ? 33.269 12.075 -19.639 1.00 89.62 266 THR A CA 1
ATOM 2029 C C . THR A 1 266 ? 31.921 12.252 -20.339 1.00 89.62 266 THR A C 1
ATOM 2031 O O . THR A 1 266 ? 31.178 13.166 -19.984 1.00 89.62 266 THR A O 1
ATOM 2034 N N . ASN A 1 267 ? 31.594 11.395 -21.306 1.00 89.56 267 ASN A N 1
ATOM 2035 C CA . ASN A 1 267 ? 30.404 11.475 -22.147 1.00 89.56 267 ASN A CA 1
ATOM 2036 C C . ASN A 1 267 ? 29.568 10.202 -22.044 1.00 89.56 267 ASN A C 1
ATOM 2038 O O . ASN A 1 267 ? 30.091 9.097 -21.891 1.00 89.56 267 ASN A O 1
ATOM 2042 N N . TYR A 1 268 ? 28.260 10.389 -22.186 1.00 89.38 268 TYR A N 1
ATOM 2043 C CA . TYR A 1 268 ? 27.296 9.315 -22.349 1.00 89.38 268 TYR A CA 1
ATOM 2044 C C . TYR A 1 268 ? 26.993 9.104 -23.827 1.00 89.38 268 TYR A C 1
ATOM 2046 O O . TYR A 1 268 ? 26.687 10.064 -24.532 1.00 89.38 268 TYR A O 1
ATOM 2054 N N . ASN A 1 269 ? 27.040 7.849 -24.263 1.00 88.62 269 ASN A N 1
ATOM 2055 C CA . ASN A 1 269 ? 26.698 7.431 -25.616 1.00 88.62 269 ASN A CA 1
ATOM 2056 C C . ASN A 1 269 ? 25.594 6.377 -25.539 1.00 88.62 269 ASN A C 1
ATOM 2058 O O . ASN A 1 269 ? 25.725 5.392 -24.811 1.00 88.62 269 ASN A O 1
ATOM 2062 N N . GLN A 1 270 ? 24.507 6.597 -26.271 1.00 89.19 270 GLN A N 1
ATOM 2063 C CA . GLN A 1 270 ? 23.403 5.651 -26.383 1.00 89.19 270 GLN A CA 1
ATOM 2064 C C . GLN A 1 270 ? 23.588 4.820 -27.655 1.00 89.19 270 GLN A C 1
ATOM 2066 O O . GLN A 1 270 ? 23.747 5.380 -28.734 1.00 89.19 270 GLN A O 1
ATOM 2071 N N . MET A 1 271 ? 23.566 3.498 -27.519 1.00 87.94 271 MET A N 1
ATOM 2072 C CA . MET A 1 271 ? 23.761 2.531 -28.599 1.00 87.94 271 MET A CA 1
ATOM 2073 C C . MET A 1 271 ? 22.515 1.660 -28.725 1.00 87.94 271 MET A C 1
ATOM 2075 O O . MET A 1 271 ? 22.033 1.098 -27.739 1.00 87.94 271 MET A O 1
ATOM 2079 N N . HIS A 1 272 ? 21.978 1.547 -29.936 1.00 83.94 272 HIS A N 1
ATOM 2080 C CA . HIS A 1 272 ? 20.748 0.800 -30.173 1.00 83.94 272 HIS A CA 1
ATOM 2081 C C . HIS A 1 272 ? 20.983 -0.713 -30.163 1.00 83.94 272 HIS A C 1
ATOM 2083 O O . HIS A 1 272 ? 22.027 -1.211 -30.599 1.00 83.94 272 HIS A O 1
ATOM 2089 N N . LEU A 1 273 ? 19.984 -1.453 -29.676 1.00 89.19 273 LEU A N 1
ATOM 2090 C CA . LEU A 1 273 ? 19.985 -2.912 -29.757 1.00 89.19 273 LEU A CA 1
ATOM 2091 C C . LEU A 1 273 ? 19.861 -3.349 -31.222 1.00 89.19 273 LEU A C 1
ATOM 2093 O O . LEU A 1 273 ? 19.066 -2.784 -31.972 1.00 89.19 273 LEU A O 1
ATOM 2097 N N . SER A 1 274 ? 20.640 -4.355 -31.616 1.00 83.81 274 SER A N 1
ATOM 2098 C CA . SER A 1 274 ? 20.652 -4.900 -32.980 1.00 83.81 274 SER A CA 1
ATOM 2099 C C . SER A 1 274 ? 20.025 -6.291 -33.088 1.00 83.81 274 SER A C 1
ATOM 2101 O O . SER A 1 274 ? 19.698 -6.734 -34.187 1.00 83.81 274 SER A O 1
ATOM 2103 N N . GLY A 1 275 ? 19.841 -6.982 -31.960 1.00 83.62 275 GLY A N 1
ATOM 2104 C CA . GLY A 1 275 ? 19.331 -8.349 -31.909 1.00 83.62 275 GLY A CA 1
ATOM 2105 C C . GLY A 1 275 ? 18.162 -8.536 -30.939 1.00 83.62 275 GLY A C 1
ATOM 2106 O O . GLY A 1 275 ? 17.878 -7.667 -30.111 1.00 83.62 275 GLY A O 1
ATOM 2107 N N . PRO A 1 276 ? 17.481 -9.695 -31.014 1.00 90.12 276 PRO A N 1
ATOM 2108 C CA . PRO A 1 276 ? 16.394 -10.020 -30.102 1.00 90.12 276 PRO A CA 1
ATOM 2109 C C . PRO A 1 276 ? 16.898 -10.149 -28.662 1.00 90.12 276 PRO A C 1
ATOM 2111 O O . PRO A 1 276 ? 17.983 -10.677 -28.401 1.00 90.12 276 PRO A O 1
ATOM 2114 N N . ILE A 1 277 ? 16.067 -9.737 -27.707 1.00 96.94 277 ILE A N 1
ATOM 2115 C CA . ILE A 1 277 ? 16.366 -9.861 -26.280 1.00 96.94 277 ILE A CA 1
ATOM 2116 C C . ILE A 1 277 ? 15.901 -11.236 -25.811 1.00 96.94 277 ILE A C 1
ATOM 2118 O O . ILE A 1 277 ? 14.720 -11.562 -25.876 1.00 96.94 277 ILE A O 1
ATOM 2122 N N . THR A 1 278 ? 16.816 -12.057 -25.308 1.00 97.94 278 THR A N 1
ATOM 2123 C CA . TH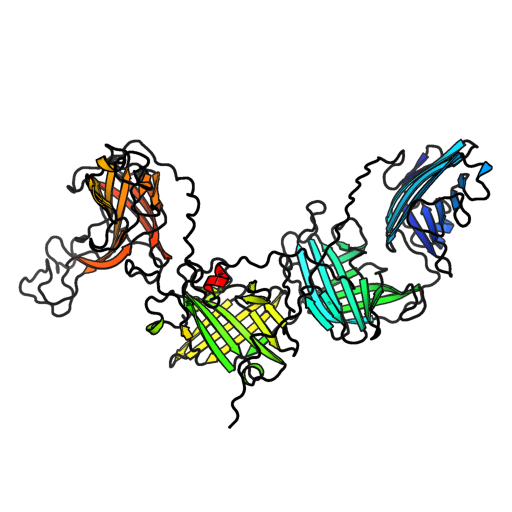R A 1 278 ? 16.467 -13.333 -24.671 1.00 97.94 278 THR A CA 1
ATOM 2124 C C . THR A 1 278 ? 16.487 -13.166 -23.163 1.00 97.94 278 THR A C 1
ATOM 2126 O O . THR A 1 278 ? 17.527 -12.830 -22.600 1.00 97.94 278 THR A O 1
ATOM 2129 N N . ILE A 1 279 ? 15.358 -13.436 -22.510 1.00 97.94 279 ILE A N 1
ATOM 2130 C CA . ILE A 1 279 ? 15.205 -13.380 -21.055 1.00 97.94 279 ILE A CA 1
ATOM 2131 C C . ILE A 1 279 ? 14.775 -14.753 -20.540 1.00 97.94 279 ILE A C 1
ATOM 2133 O O . ILE A 1 279 ? 13.779 -15.328 -20.978 1.00 97.94 279 ILE A O 1
ATOM 2137 N N . SER A 1 280 ? 15.501 -15.283 -19.563 1.00 95.44 280 SER A N 1
ATOM 2138 C CA . SER A 1 280 ? 15.120 -16.497 -18.836 1.00 95.44 280 SER A CA 1
ATOM 2139 C C . SER A 1 280 ? 15.313 -16.306 -17.339 1.00 95.44 280 SER A C 1
ATOM 2141 O O . SER A 1 280 ? 16.078 -15.442 -16.917 1.00 95.44 280 SER A O 1
ATOM 2143 N N . ARG A 1 281 ? 14.610 -17.098 -16.527 1.00 93.06 281 ARG A N 1
ATOM 2144 C CA . ARG A 1 281 ? 14.717 -17.052 -15.068 1.00 93.06 281 ARG A CA 1
ATOM 2145 C C . ARG A 1 281 ? 14.652 -18.452 -14.485 1.00 93.06 281 ARG A C 1
ATOM 2147 O O . ARG A 1 281 ? 13.838 -19.264 -14.929 1.00 93.06 281 ARG A O 1
ATOM 2154 N N . ASP A 1 282 ? 15.506 -18.732 -13.510 1.00 90.38 282 ASP A N 1
ATOM 2155 C CA . ASP A 1 282 ? 15.487 -20.002 -12.790 1.00 90.38 282 ASP A CA 1
ATOM 2156 C C . ASP A 1 282 ? 14.591 -19.969 -11.537 1.00 90.38 282 ASP A C 1
ATOM 2158 O O . ASP A 1 282 ? 13.924 -18.981 -11.225 1.00 90.38 282 ASP A O 1
ATOM 2162 N N . ALA A 1 283 ? 14.553 -21.090 -10.813 1.00 83.56 283 ALA A N 1
ATOM 2163 C CA . ALA A 1 283 ? 13.747 -21.242 -9.602 1.00 83.56 283 ALA A CA 1
ATOM 2164 C C . ALA A 1 283 ? 14.299 -20.474 -8.382 1.00 83.56 283 ALA A C 1
ATOM 2166 O O . ALA A 1 283 ? 13.640 -20.439 -7.344 1.00 83.56 283 ALA A O 1
ATOM 2167 N N . GLN A 1 284 ? 15.502 -19.905 -8.476 1.00 82.25 284 GLN A N 1
ATOM 2168 C CA . GLN A 1 284 ? 16.179 -19.128 -7.437 1.00 82.25 284 GLN A CA 1
ATOM 2169 C C . GLN A 1 284 ? 16.131 -17.621 -7.729 1.00 82.25 284 GLN A C 1
ATOM 2171 O O . GLN A 1 284 ? 16.858 -16.864 -7.095 1.00 82.25 284 GLN A O 1
ATOM 2176 N N . ASN A 1 285 ? 15.267 -17.186 -8.653 1.00 84.06 285 ASN A N 1
ATOM 2177 C CA . ASN A 1 285 ? 15.154 -15.807 -9.130 1.00 84.06 285 ASN A CA 1
ATOM 2178 C C . ASN A 1 285 ? 16.360 -15.291 -9.931 1.00 84.06 285 ASN A C 1
ATOM 2180 O O . ASN A 1 285 ? 16.383 -14.103 -10.258 1.00 84.06 285 ASN A O 1
ATOM 2184 N N . ILE A 1 286 ? 17.303 -16.152 -10.326 1.00 93.81 286 ILE A N 1
ATOM 2185 C CA . ILE A 1 286 ? 18.428 -15.737 -11.164 1.00 93.81 286 ILE A CA 1
ATOM 2186 C C . ILE A 1 286 ? 17.923 -15.539 -12.589 1.00 93.81 286 ILE A C 1
ATOM 2188 O O . ILE A 1 286 ? 17.517 -16.490 -13.267 1.00 93.81 286 ILE A O 1
ATOM 2192 N N . ALA A 1 287 ? 17.918 -14.285 -13.027 1.00 95.38 287 ALA A N 1
ATOM 2193 C CA . ALA A 1 287 ? 17.581 -13.904 -14.383 1.00 95.38 287 ALA A CA 1
ATOM 2194 C C . ALA A 1 287 ? 18.833 -13.957 -15.259 1.00 95.38 287 ALA A C 1
ATOM 2196 O O . ALA A 1 287 ? 19.911 -13.545 -14.837 1.00 95.38 287 ALA A O 1
ATOM 2197 N N . LYS A 1 288 ? 18.669 -14.437 -16.491 1.00 97.44 288 LYS A N 1
ATOM 2198 C CA . LYS A 1 288 ? 19.669 -14.345 -17.555 1.00 97.44 288 LYS A CA 1
ATOM 2199 C C . LYS A 1 288 ? 19.074 -13.537 -18.691 1.00 97.44 288 LYS A C 1
ATOM 2201 O O . LYS A 1 288 ? 18.033 -13.927 -19.225 1.00 97.44 288 LYS A O 1
ATOM 2206 N N . ILE A 1 289 ? 19.736 -12.445 -19.040 1.00 98.38 289 ILE A N 1
ATOM 2207 C CA . ILE A 1 289 ? 19.350 -11.557 -20.136 1.00 98.38 289 ILE A CA 1
ATOM 2208 C C . ILE A 1 289 ? 20.505 -11.533 -21.129 1.00 98.38 289 ILE A C 1
ATOM 2210 O O . ILE A 1 289 ? 21.656 -11.409 -20.721 1.00 98.38 289 ILE A O 1
ATOM 2214 N N . SER A 1 290 ? 20.221 -11.653 -22.421 1.00 97.75 290 SER A N 1
ATOM 2215 C CA . SER A 1 290 ? 21.238 -11.515 -23.465 1.00 97.75 290 SER A CA 1
ATOM 2216 C C . SER A 1 290 ? 20.665 -10.882 -24.722 1.00 97.75 290 SER A C 1
ATOM 2218 O O . SER A 1 290 ? 19.563 -11.242 -25.138 1.00 97.75 290 SER A O 1
ATOM 2220 N N . THR A 1 291 ? 21.434 -9.995 -25.342 1.00 96.19 291 THR A N 1
ATOM 2221 C CA . THR A 1 291 ? 21.131 -9.380 -26.640 1.00 96.19 291 THR A CA 1
ATOM 2222 C C . THR A 1 291 ? 22.437 -8.937 -27.319 1.00 96.19 291 THR A C 1
ATOM 2224 O O . THR A 1 291 ? 23.533 -9.218 -26.822 1.00 96.19 291 THR A O 1
ATOM 2227 N N . THR A 1 292 ? 22.335 -8.263 -28.457 1.00 92.94 292 THR A N 1
ATOM 2228 C CA . THR A 1 292 ? 23.435 -7.585 -29.143 1.00 92.94 292 THR A CA 1
ATOM 2229 C C . THR A 1 292 ? 23.096 -6.113 -29.337 1.00 92.94 292 THR A C 1
ATOM 2231 O O . THR A 1 292 ? 21.929 -5.748 -29.493 1.00 92.94 292 THR A O 1
ATOM 2234 N N . PHE A 1 293 ? 24.116 -5.264 -29.334 1.00 90.69 293 PHE A N 1
ATOM 2235 C CA . PHE A 1 293 ? 23.998 -3.863 -29.727 1.00 90.69 293 PHE A CA 1
ATOM 2236 C C . PHE A 1 293 ? 25.061 -3.518 -30.765 1.00 90.69 293 PHE A C 1
ATOM 2238 O O . PHE A 1 293 ? 26.075 -4.210 -30.899 1.00 90.69 293 PHE A O 1
ATOM 2245 N N . LEU A 1 294 ? 24.812 -2.440 -31.493 1.00 85.12 294 LEU A N 1
ATOM 2246 C CA . LEU A 1 294 ? 25.643 -1.986 -32.595 1.00 85.12 294 LEU A CA 1
ATOM 2247 C C . LEU A 1 294 ? 26.379 -0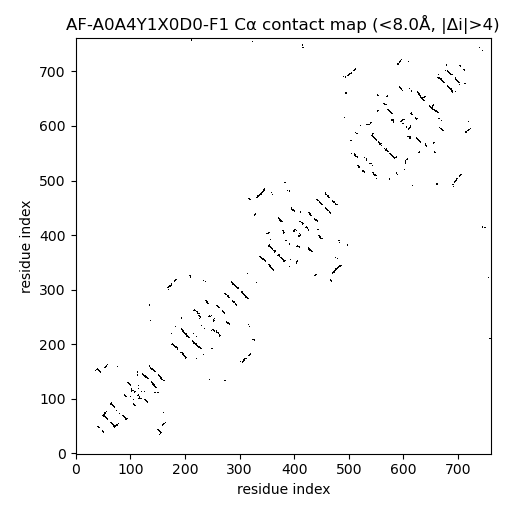.697 -32.213 1.00 85.12 294 LEU A C 1
ATOM 2249 O O . LEU A 1 294 ? 25.750 0.281 -31.810 1.00 85.12 294 LEU A O 1
ATOM 2253 N N . ASP A 1 295 ? 27.701 -0.687 -32.382 1.00 84.50 295 ASP A N 1
ATOM 2254 C CA . ASP A 1 295 ? 28.525 0.521 -32.268 1.00 84.50 295 ASP A CA 1
ATOM 2255 C C . ASP A 1 295 ? 28.646 1.192 -33.645 1.00 84.50 295 ASP A C 1
ATOM 2257 O O . ASP A 1 295 ? 29.568 0.913 -34.412 1.00 84.50 295 ASP A O 1
ATOM 2261 N N . GLU A 1 296 ? 27.673 2.033 -34.003 1.00 75.25 296 GLU A N 1
ATOM 2262 C CA . GLU A 1 296 ? 27.622 2.682 -35.324 1.00 75.25 296 GLU A CA 1
ATOM 2263 C C . GLU A 1 296 ? 28.796 3.624 -35.578 1.00 75.25 296 GLU A C 1
ATOM 2265 O O . GLU A 1 296 ? 29.346 3.638 -36.679 1.00 75.25 296 GLU A O 1
ATOM 2270 N N . ASP A 1 297 ? 29.196 4.368 -34.552 1.00 77.25 297 ASP A N 1
ATOM 2271 C CA . ASP A 1 297 ? 30.166 5.455 -34.666 1.00 77.25 297 ASP A CA 1
ATOM 2272 C C . ASP A 1 297 ? 31.603 5.022 -34.328 1.00 77.25 297 ASP A C 1
ATOM 2274 O O . ASP A 1 297 ? 32.537 5.819 -34.455 1.00 77.25 297 ASP A O 1
ATOM 2278 N N . GLY A 1 298 ? 31.805 3.769 -33.905 1.00 79.00 298 GLY A N 1
ATOM 2279 C CA . GLY A 1 298 ? 33.111 3.277 -33.459 1.00 79.00 298 GLY A CA 1
ATOM 2280 C C . GLY A 1 298 ? 33.558 3.948 -32.159 1.00 79.00 298 GLY A C 1
ATOM 2281 O O . GLY A 1 298 ? 34.716 4.350 -32.019 1.00 79.00 298 GLY A O 1
ATOM 2282 N N . ILE A 1 299 ? 32.623 4.137 -31.226 1.00 84.25 299 ILE A N 1
ATOM 2283 C CA . ILE A 1 299 ? 32.860 4.760 -29.921 1.00 84.25 299 ILE A CA 1
ATOM 2284 C C . ILE A 1 299 ? 33.765 3.880 -29.056 1.00 84.25 299 ILE A C 1
ATOM 2286 O O . ILE A 1 299 ? 34.656 4.391 -28.373 1.00 84.25 299 ILE A O 1
ATOM 2290 N N . VAL A 1 300 ? 33.538 2.566 -29.073 1.00 83.19 300 VAL A N 1
ATOM 2291 C CA . VAL A 1 300 ? 34.272 1.579 -28.264 1.00 83.19 300 VAL A CA 1
ATOM 2292 C C . VAL A 1 300 ? 35.187 0.696 -29.103 1.00 83.19 300 VAL A C 1
ATOM 2294 O O . VAL A 1 300 ? 36.202 0.219 -28.586 1.00 83.19 300 VAL A O 1
ATOM 2297 N N . GLY A 1 301 ? 34.897 0.518 -30.391 1.00 80.19 301 GLY A N 1
ATOM 2298 C CA . GLY A 1 301 ? 35.766 -0.221 -31.304 1.00 80.19 301 GLY A CA 1
ATOM 2299 C C . GLY A 1 301 ? 35.689 0.256 -32.746 1.00 80.19 301 GLY A C 1
ATOM 2300 O O . GLY A 1 301 ? 35.738 1.449 -33.028 1.00 80.19 301 GLY A O 1
ATOM 2301 N N . GLU A 1 302 ? 35.660 -0.690 -33.683 1.00 77.19 302 GLU A N 1
ATOM 2302 C CA . GLU A 1 302 ? 35.505 -0.361 -35.100 1.00 77.19 302 GLU A CA 1
ATOM 2303 C C . GLU A 1 302 ? 34.035 -0.028 -35.391 1.00 77.19 302 GLU A C 1
ATOM 2305 O O . GLU A 1 302 ? 33.133 -0.744 -34.955 1.00 77.19 302 GLU A O 1
ATOM 2310 N N . ALA A 1 303 ? 33.791 1.052 -36.134 1.00 77.50 303 ALA A N 1
ATOM 2311 C CA . ALA A 1 303 ? 32.445 1.446 -36.538 1.00 77.50 303 ALA A CA 1
ATOM 2312 C C . ALA A 1 303 ? 31.730 0.300 -37.276 1.00 77.50 303 ALA A C 1
ATOM 2314 O O . ALA A 1 303 ? 32.305 -0.337 -38.161 1.00 77.50 303 ALA A O 1
ATOM 2315 N N . GLY A 1 304 ? 30.478 0.036 -36.905 1.00 70.94 304 GLY A N 1
ATOM 2316 C CA . GLY A 1 304 ? 29.679 -1.069 -37.436 1.00 70.94 304 GLY A CA 1
ATOM 2317 C C . GLY A 1 304 ? 29.908 -2.426 -36.755 1.00 70.94 304 GLY A C 1
ATOM 2318 O O . GLY A 1 304 ? 29.362 -3.426 -37.223 1.00 70.94 304 GLY A O 1
ATOM 2319 N N . THR A 1 305 ? 30.685 -2.482 -35.669 1.00 81.69 305 THR A N 1
ATOM 2320 C CA . THR A 1 305 ? 30.897 -3.708 -34.875 1.00 81.69 305 THR A CA 1
ATOM 2321 C C . THR A 1 305 ? 29.665 -4.025 -34.028 1.00 81.69 305 THR A C 1
ATOM 2323 O O . THR A 1 305 ? 29.090 -3.140 -33.389 1.00 81.69 305 THR A O 1
ATOM 2326 N N . GLU A 1 306 ? 29.284 -5.302 -33.978 1.00 86.50 306 GLU A N 1
ATOM 2327 C CA . GLU A 1 306 ? 28.239 -5.785 -33.074 1.00 86.50 306 GLU A CA 1
ATOM 2328 C C . GLU A 1 306 ? 28.847 -6.401 -31.816 1.00 86.50 306 GLU A C 1
ATOM 2330 O O . GLU A 1 306 ? 29.758 -7.235 -31.880 1.00 86.50 306 GLU A O 1
ATOM 2335 N N . TYR A 1 307 ? 28.301 -6.029 -30.664 1.00 91.19 307 TYR A N 1
ATOM 2336 C CA . TYR A 1 307 ? 28.764 -6.485 -29.362 1.00 91.19 307 TYR A CA 1
ATOM 2337 C C . TYR A 1 307 ? 27.685 -7.323 -28.676 1.00 91.19 307 TYR A C 1
ATOM 2339 O O . TYR A 1 307 ? 26.564 -6.842 -28.482 1.00 91.19 307 TYR A O 1
ATOM 2347 N N . PRO A 1 308 ? 27.992 -8.570 -28.272 1.00 95.19 308 PRO A N 1
ATOM 2348 C CA . PRO A 1 308 ? 27.106 -9.319 -27.400 1.00 95.19 308 PRO A CA 1
ATOM 2349 C C . PRO A 1 308 ? 27.160 -8.741 -25.984 1.00 95.19 308 PRO A C 1
ATOM 2351 O O . PRO A 1 308 ? 28.240 -8.513 -25.438 1.00 95.19 308 PRO A O 1
ATOM 2354 N N . ILE A 1 309 ? 25.993 -8.554 -25.375 1.00 97.50 309 ILE A N 1
ATOM 2355 C CA . ILE A 1 309 ? 25.847 -8.085 -23.997 1.00 97.50 309 ILE A CA 1
ATOM 2356 C C . ILE A 1 309 ? 24.938 -9.028 -23.219 1.00 97.50 309 ILE A C 1
ATOM 2358 O O . ILE A 1 309 ? 23.925 -9.513 -23.733 1.00 97.50 309 ILE A O 1
ATOM 2362 N N . SER A 1 310 ? 25.313 -9.325 -21.979 1.00 98.00 310 SER A N 1
ATOM 2363 C CA . SER A 1 310 ? 24.572 -10.260 -21.137 1.00 98.00 310 SER A CA 1
ATOM 2364 C C . SER A 1 310 ? 24.565 -9.853 -19.672 1.00 98.00 310 SER A C 1
ATOM 2366 O O . SER A 1 310 ? 25.481 -9.186 -19.210 1.00 98.00 310 SER A O 1
ATOM 2368 N N . PHE A 1 311 ? 23.538 -10.283 -18.948 1.00 98.31 311 PHE A N 1
ATOM 2369 C CA . PHE A 1 311 ? 23.401 -10.145 -17.503 1.00 98.31 311 PHE A CA 1
ATOM 2370 C C . PHE A 1 311 ? 23.030 -11.496 -16.890 1.00 98.31 311 PHE A C 1
ATOM 2372 O O . PHE A 1 311 ? 22.197 -12.217 -17.448 1.00 98.31 311 PHE A O 1
ATOM 2379 N N . GLU A 1 312 ? 23.607 -11.813 -15.732 1.00 96.62 312 GLU A N 1
ATOM 2380 C CA . GLU A 1 312 ? 23.193 -12.936 -14.887 1.00 96.62 312 GLU A CA 1
ATOM 2381 C C . GLU A 1 312 ? 23.206 -12.524 -13.408 1.00 96.62 312 GLU A C 1
ATOM 2383 O O . GLU A 1 312 ? 24.264 -12.238 -12.852 1.00 96.62 312 GLU A O 1
ATOM 2388 N N . GLY A 1 313 ? 22.041 -12.518 -12.754 1.00 94.94 313 GLY A N 1
ATOM 2389 C CA . GLY A 1 313 ? 21.928 -12.114 -11.348 1.00 94.94 313 GLY A CA 1
ATOM 2390 C C . GLY A 1 313 ? 20.514 -12.232 -10.773 1.00 94.94 313 GLY A C 1
ATOM 2391 O O . GLY A 1 313 ? 19.561 -12.502 -11.506 1.00 94.94 313 GLY A O 1
ATOM 2392 N N . ASP A 1 314 ? 20.371 -12.046 -9.454 1.00 94.12 314 ASP A N 1
ATOM 2393 C CA . ASP A 1 314 ? 19.054 -11.969 -8.795 1.00 94.12 314 ASP A CA 1
ATOM 2394 C C . ASP A 1 314 ? 18.371 -10.658 -9.188 1.00 94.12 314 ASP A C 1
ATOM 2396 O O . ASP A 1 314 ? 18.653 -9.593 -8.637 1.00 94.12 314 ASP A O 1
ATOM 2400 N N . LEU A 1 315 ? 17.479 -10.753 -10.170 1.00 93.75 315 LEU A N 1
ATOM 2401 C CA . LEU A 1 315 ? 16.671 -9.649 -10.659 1.00 93.75 315 LEU A CA 1
ATOM 2402 C C . LEU A 1 315 ? 15.206 -10.004 -10.441 1.00 93.75 315 LEU A C 1
ATOM 2404 O O . LEU A 1 315 ? 14.701 -11.021 -10.932 1.00 93.75 315 LEU A O 1
ATOM 2408 N N . ARG A 1 316 ? 14.517 -9.167 -9.673 1.00 92.31 316 ARG A N 1
ATOM 2409 C CA . ARG A 1 316 ? 13.089 -9.306 -9.374 1.00 92.31 316 ARG A CA 1
ATOM 2410 C C . ARG A 1 316 ? 12.319 -8.185 -10.053 1.00 92.31 316 ARG A C 1
ATOM 2412 O O . ARG A 1 316 ? 12.898 -7.191 -10.473 1.00 92.31 316 ARG A O 1
ATOM 2419 N N . VAL A 1 317 ? 11.023 -8.385 -10.248 1.00 90.88 317 VAL A N 1
ATOM 2420 C CA . VAL A 1 317 ? 10.147 -7.357 -10.816 1.00 90.88 317 VAL A CA 1
ATOM 2421 C C . VAL A 1 317 ? 9.377 -6.739 -9.673 1.00 90.88 317 VAL A C 1
ATOM 2423 O O . VAL A 1 317 ? 8.711 -7.460 -8.932 1.00 90.88 317 VAL A O 1
ATOM 2426 N N . GLY A 1 318 ? 9.484 -5.422 -9.548 1.00 91.44 318 GLY A N 1
ATOM 2427 C CA . GLY A 1 318 ? 8.689 -4.636 -8.627 1.00 91.44 318 GLY A CA 1
ATOM 2428 C C . GLY A 1 318 ? 7.378 -4.151 -9.232 1.00 91.44 318 GLY A C 1
ATOM 2429 O O . GLY A 1 318 ? 7.238 -4.047 -10.451 1.00 91.44 318 GLY A O 1
ATOM 2430 N N . ASN A 1 319 ? 6.426 -3.789 -8.377 1.00 89.50 319 ASN A N 1
ATOM 2431 C CA . ASN A 1 319 ? 5.197 -3.128 -8.798 1.00 89.50 319 ASN A CA 1
ATOM 2432 C C . ASN A 1 319 ? 5.454 -1.634 -9.057 1.00 89.50 319 ASN A C 1
ATOM 2434 O O . ASN A 1 319 ? 5.549 -0.840 -8.120 1.00 89.50 319 ASN A O 1
ATOM 2438 N N . GLY A 1 320 ? 5.553 -1.258 -10.329 1.00 86.50 320 GLY A N 1
ATOM 2439 C CA . GLY A 1 320 ? 5.839 0.096 -10.794 1.00 86.50 320 GLY A CA 1
ATOM 2440 C C . GLY A 1 320 ? 4.614 0.903 -11.227 1.00 86.50 320 GLY A C 1
ATOM 2441 O O . GLY A 1 320 ? 4.795 1.982 -11.785 1.00 86.50 320 GLY A O 1
ATOM 2442 N N . THR A 1 321 ? 3.374 0.465 -10.956 1.00 82.38 321 THR A N 1
ATOM 2443 C CA . THR A 1 321 ? 2.172 1.278 -11.276 1.00 82.38 321 THR A CA 1
ATOM 2444 C C . THR A 1 321 ? 2.170 2.629 -10.569 1.00 82.38 321 THR A C 1
ATOM 2446 O O . THR A 1 321 ? 1.501 3.575 -10.981 1.00 82.38 321 THR A O 1
ATOM 2449 N N . THR A 1 322 ? 2.906 2.726 -9.466 1.00 80.56 322 THR A N 1
ATOM 2450 C CA . THR A 1 322 ? 3.257 3.986 -8.821 1.00 80.56 322 THR A CA 1
ATOM 2451 C C . THR A 1 322 ? 4.747 3.945 -8.526 1.00 80.56 322 THR A C 1
ATOM 2453 O O . THR A 1 322 ? 5.171 3.382 -7.517 1.00 80.56 322 THR A O 1
ATOM 2456 N N . LEU A 1 323 ? 5.543 4.484 -9.451 1.00 82.94 323 LEU A N 1
ATOM 2457 C CA . LEU A 1 323 ? 6.993 4.511 -9.307 1.00 82.94 323 LEU A CA 1
ATOM 2458 C C . LEU A 1 323 ? 7.389 5.365 -8.095 1.00 82.94 323 LEU A C 1
ATOM 2460 O O . LEU A 1 323 ? 6.949 6.516 -8.005 1.00 82.94 323 LEU A O 1
ATOM 2464 N N . PRO A 1 324 ? 8.233 4.837 -7.195 1.00 83.25 324 PRO A N 1
ATOM 2465 C CA . PRO A 1 324 ? 8.823 5.648 -6.144 1.00 83.25 324 PRO A CA 1
ATOM 2466 C C . PRO A 1 324 ? 9.738 6.704 -6.765 1.00 83.25 324 PRO A C 1
ATOM 2468 O O . PRO A 1 324 ? 10.346 6.485 -7.815 1.00 83.25 324 PRO A O 1
ATOM 2471 N N . THR A 1 325 ? 9.844 7.864 -6.131 1.00 82.88 325 THR A N 1
ATOM 2472 C CA . THR A 1 325 ? 10.794 8.902 -6.533 1.00 82.88 325 THR A CA 1
ATOM 2473 C C . THR A 1 325 ? 12.141 8.729 -5.847 1.00 82.88 325 THR A C 1
ATOM 2475 O O . THR A 1 325 ? 13.144 9.159 -6.415 1.00 82.88 325 THR A O 1
ATOM 2478 N N . MET A 1 326 ? 12.196 8.093 -4.676 1.00 83.69 326 MET A N 1
ATOM 2479 C CA . MET A 1 326 ? 13.433 7.854 -3.932 1.00 83.69 326 MET A CA 1
ATOM 2480 C C . MET A 1 326 ? 14.230 6.657 -4.499 1.00 83.69 326 MET A C 1
ATOM 2482 O O . MET A 1 326 ? 13.662 5.807 -5.186 1.00 83.69 326 MET A O 1
ATOM 2486 N N . PRO A 1 327 ? 15.550 6.558 -4.237 1.00 85.88 327 PRO A N 1
ATOM 2487 C CA . PRO A 1 327 ? 16.363 5.400 -4.626 1.00 85.88 327 PRO A CA 1
ATOM 2488 C C . PRO A 1 327 ? 15.939 4.118 -3.905 1.00 85.88 327 PRO A C 1
ATOM 2490 O O . PRO A 1 327 ? 15.707 4.142 -2.697 1.00 85.88 327 PRO A O 1
ATOM 2493 N N . HIS A 1 328 ? 15.879 2.990 -4.616 1.00 89.12 328 HIS A N 1
ATOM 2494 C CA . HIS A 1 328 ? 15.448 1.708 -4.052 1.00 89.12 328 HIS A CA 1
ATOM 2495 C C . HIS A 1 328 ? 16.552 0.647 -4.061 1.00 89.12 328 HIS A C 1
ATOM 2497 O O . HIS A 1 328 ? 17.335 0.557 -5.003 1.00 89.12 328 HIS A O 1
ATOM 2503 N N . LEU A 1 329 ? 16.559 -0.188 -3.022 1.00 90.31 329 LEU A N 1
ATOM 2504 C CA . LEU A 1 329 ? 17.427 -1.354 -2.893 1.00 90.31 329 LEU A CA 1
ATOM 2505 C C . LEU A 1 329 ? 16.915 -2.506 -3.768 1.00 90.31 329 LEU A C 1
ATOM 2507 O O . LEU A 1 329 ? 15.723 -2.831 -3.762 1.00 90.31 329 LEU A O 1
ATOM 2511 N N . MET A 1 330 ? 17.848 -3.150 -4.471 1.00 91.56 330 MET A N 1
ATOM 2512 C CA . MET A 1 330 ? 17.597 -4.287 -5.366 1.00 91.56 330 MET A CA 1
ATOM 2513 C C . MET A 1 330 ? 18.240 -5.578 -4.835 1.00 91.56 330 MET A C 1
ATOM 2515 O O . MET A 1 330 ? 18.844 -6.345 -5.580 1.00 91.56 330 MET A O 1
ATOM 2519 N N . HIS A 1 331 ? 18.168 -5.794 -3.521 1.00 92.62 331 HIS A N 1
ATOM 2520 C CA . HIS A 1 331 ? 18.624 -7.020 -2.870 1.00 92.62 331 HIS A CA 1
ATOM 2521 C C . HIS A 1 331 ? 17.864 -7.262 -1.560 1.00 92.62 331 HIS A C 1
ATOM 2523 O O . HIS A 1 331 ? 17.304 -6.338 -0.967 1.00 92.62 331 HIS A O 1
ATOM 2529 N N . ASP A 1 332 ? 17.878 -8.507 -1.082 1.00 95.62 332 ASP A N 1
ATOM 2530 C CA . ASP A 1 332 ? 17.299 -8.847 0.218 1.00 95.62 332 ASP A CA 1
ATOM 2531 C C . ASP A 1 332 ? 18.103 -8.215 1.370 1.00 95.62 332 ASP A C 1
ATOM 2533 O O . ASP A 1 332 ? 19.324 -8.048 1.287 1.00 95.62 332 ASP A O 1
ATOM 2537 N N . ILE A 1 333 ? 17.424 -7.886 2.470 1.00 96.06 333 ILE A N 1
ATOM 2538 C CA . ILE A 1 333 ? 18.027 -7.314 3.680 1.00 96.06 333 ILE A CA 1
ATOM 2539 C C . ILE A 1 333 ? 17.842 -8.297 4.836 1.00 96.06 333 ILE A C 1
ATOM 2541 O O . ILE A 1 333 ? 16.716 -8.656 5.187 1.00 96.06 333 ILE A O 1
ATOM 2545 N N . GLU A 1 334 ? 18.947 -8.684 5.473 1.00 96.69 334 GLU A N 1
ATOM 2546 C CA . GLU A 1 334 ? 18.929 -9.384 6.759 1.00 96.69 334 GLU A CA 1
ATOM 2547 C C . GLU A 1 334 ? 19.271 -8.401 7.880 1.00 96.69 334 GLU A C 1
ATOM 2549 O O . GLU A 1 334 ? 20.426 -8.024 8.082 1.00 96.69 334 GLU A O 1
ATOM 2554 N N . PHE A 1 335 ? 18.246 -7.967 8.608 1.00 97.00 335 PHE A N 1
ATOM 2555 C CA . PHE A 1 335 ? 18.360 -6.927 9.618 1.00 97.00 335 PHE A CA 1
ATOM 2556 C C . PHE A 1 335 ? 18.444 -7.502 11.035 1.00 97.00 335 PHE A C 1
ATOM 2558 O O . PHE A 1 335 ? 17.663 -8.368 11.441 1.00 97.00 335 PHE A O 1
ATOM 2565 N N . LYS A 1 336 ? 19.353 -6.949 11.839 1.00 97.06 336 LYS A N 1
ATOM 2566 C CA . LYS A 1 336 ? 19.439 -7.221 13.275 1.00 97.06 336 LYS A CA 1
ATOM 2567 C C . LYS A 1 336 ? 19.504 -5.908 14.043 1.00 97.06 336 LYS A C 1
ATOM 2569 O O . LYS A 1 336 ? 20.536 -5.242 14.048 1.00 97.06 336 LYS A O 1
ATOM 2574 N N . GLY A 1 337 ? 18.408 -5.569 14.714 1.00 96.12 337 GLY A N 1
ATOM 2575 C CA . GLY A 1 337 ? 18.316 -4.335 15.484 1.00 96.12 337 GLY A CA 1
ATOM 2576 C C . GLY A 1 337 ? 19.096 -4.414 16.796 1.00 96.12 337 GLY A C 1
ATOM 2577 O O . GLY A 1 337 ? 19.070 -5.440 17.482 1.00 96.12 337 GLY A O 1
ATOM 2578 N N . VAL A 1 338 ? 19.742 -3.311 17.170 1.00 96.50 338 VAL A N 1
ATOM 2579 C CA . VAL A 1 338 ? 20.401 -3.132 18.479 1.00 96.50 338 VAL A CA 1
ATOM 2580 C C . VAL A 1 338 ? 19.750 -2.036 19.318 1.00 96.50 338 VAL A C 1
ATOM 2582 O O . VAL A 1 338 ? 19.811 -2.089 20.545 1.00 96.50 338 VAL A O 1
ATOM 2585 N N . TYR A 1 339 ? 19.078 -1.086 18.665 1.00 93.81 339 TYR A N 1
ATOM 2586 C CA . TYR A 1 339 ? 18.348 0.005 19.297 1.00 93.81 339 TYR A CA 1
ATOM 2587 C C . TYR A 1 339 ? 16.984 0.195 18.630 1.00 93.81 339 TYR A C 1
ATOM 2589 O O . TYR A 1 339 ? 16.831 -0.035 17.428 1.00 93.81 339 TYR A O 1
ATOM 2597 N N . ALA A 1 340 ? 15.996 0.606 19.424 1.00 94.62 340 ALA A N 1
ATOM 2598 C CA . ALA A 1 340 ? 14.652 0.889 18.957 1.00 94.62 340 ALA A CA 1
ATOM 2599 C C . ALA A 1 340 ? 14.018 2.039 19.743 1.00 94.62 340 ALA A C 1
ATOM 2601 O O . ALA A 1 340 ? 14.272 2.225 20.935 1.00 94.62 340 ALA A O 1
ATOM 2602 N N . GLN A 1 341 ? 13.136 2.770 19.074 1.00 91.88 341 GLN A N 1
ATOM 2603 C CA . GLN A 1 341 ? 12.256 3.773 19.667 1.00 91.88 341 GLN A CA 1
ATOM 2604 C C . GLN A 1 341 ? 10.912 3.749 18.946 1.00 91.88 341 GLN A C 1
ATOM 2606 O O . GLN A 1 341 ? 10.849 3.341 17.785 1.00 91.88 341 GLN A O 1
ATOM 2611 N N . GLY A 1 342 ? 9.848 4.202 19.602 1.00 91.38 342 GLY A N 1
ATOM 2612 C CA . GLY A 1 342 ? 8.551 4.318 18.957 1.00 91.38 342 GLY A CA 1
ATOM 2613 C C . GLY A 1 342 ? 7.766 5.562 19.339 1.00 91.38 342 GLY A C 1
ATOM 2614 O O . GLY A 1 342 ? 8.043 6.228 20.337 1.00 91.38 342 GLY A O 1
ATOM 2615 N N . VAL A 1 343 ? 6.772 5.861 18.516 1.00 91.44 343 VAL A N 1
ATOM 2616 C CA . VAL A 1 343 ? 5.839 6.975 18.666 1.00 91.44 343 VAL A CA 1
ATOM 2617 C C . VAL A 1 343 ? 4.427 6.420 18.550 1.00 91.44 343 VAL A C 1
ATOM 2619 O O . VAL A 1 343 ? 4.142 5.629 17.656 1.00 91.44 343 VAL A O 1
ATOM 2622 N N . TYR A 1 344 ? 3.552 6.823 19.463 1.00 90.88 344 TYR A N 1
ATOM 2623 C CA . TYR A 1 344 ? 2.114 6.619 19.370 1.00 90.88 344 TYR A CA 1
ATOM 2624 C C . TYR A 1 344 ? 1.471 7.930 18.923 1.00 90.88 344 TYR A C 1
ATOM 2626 O O . TYR A 1 344 ? 1.621 8.950 19.596 1.00 90.88 344 TYR A O 1
ATOM 2634 N N . SER A 1 345 ? 0.763 7.908 17.798 1.00 85.62 345 SER A N 1
ATOM 2635 C CA . SER A 1 345 ? 0.119 9.098 17.223 1.00 85.62 345 SER A CA 1
ATOM 2636 C C . SER A 1 345 ? -1.401 9.097 17.383 1.00 85.62 345 SER A C 1
ATOM 2638 O O . SER A 1 345 ? -2.061 10.028 16.929 1.00 85.62 345 SER A O 1
ATOM 2640 N N . GLY A 1 346 ? -1.964 8.087 18.047 1.00 82.69 346 GLY A N 1
ATOM 2641 C CA . GLY A 1 346 ? -3.410 7.952 18.180 1.00 82.69 346 GLY A CA 1
ATOM 2642 C C . GLY A 1 346 ? -4.074 7.525 16.880 1.00 82.69 346 GLY A C 1
ATOM 2643 O O . GLY A 1 346 ? -3.444 6.942 15.998 1.00 82.69 346 GLY A O 1
ATOM 2644 N N . ASP A 1 347 ? -5.365 7.801 16.790 1.00 81.38 347 ASP A N 1
ATOM 2645 C CA . ASP A 1 347 ? -6.194 7.460 15.640 1.00 81.38 347 ASP A CA 1
ATOM 2646 C C . ASP A 1 347 ? -6.073 8.541 14.563 1.00 81.38 347 ASP A C 1
ATOM 2648 O O . ASP A 1 347 ? -6.862 9.476 14.494 1.00 81.38 347 ASP A O 1
ATOM 2652 N N . VAL A 1 348 ? -4.994 8.466 13.783 1.00 79.69 348 VAL A N 1
ATOM 2653 C CA . VAL A 1 348 ? -4.670 9.475 12.759 1.00 79.69 348 VAL A CA 1
ATOM 2654 C C . VAL A 1 348 ? -5.610 9.397 11.553 1.00 79.69 348 VAL A C 1
ATOM 2656 O O . VAL A 1 348 ? -5.785 10.399 10.864 1.00 79.69 348 VAL A O 1
ATOM 2659 N N . TYR A 1 349 ? -6.203 8.228 11.302 1.00 77.62 349 TYR A N 1
ATOM 2660 C CA . TYR A 1 349 ? -7.020 7.956 10.117 1.00 77.62 349 TYR A CA 1
ATOM 2661 C C . TYR A 1 349 ? -8.518 7.806 10.421 1.00 77.62 349 TYR A C 1
ATOM 2663 O O . TYR A 1 349 ? -9.259 7.421 9.522 1.00 77.62 349 TYR A O 1
ATOM 2671 N N . ASP A 1 350 ? -8.952 8.102 11.652 1.00 75.44 350 ASP A N 1
ATOM 2672 C CA . ASP A 1 350 ? -10.343 7.977 12.114 1.00 75.44 350 ASP A CA 1
ATOM 2673 C C . ASP A 1 350 ? -10.921 6.568 11.825 1.00 75.44 350 ASP A C 1
ATOM 2675 O O . ASP A 1 350 ? -11.973 6.397 11.214 1.00 75.44 350 ASP A O 1
ATOM 2679 N N . THR A 1 351 ? -10.170 5.531 12.211 1.00 74.94 351 THR A N 1
ATOM 2680 C CA . THR A 1 351 ? -10.474 4.104 11.945 1.00 74.94 351 THR A CA 1
ATOM 2681 C C . THR A 1 351 ? -10.660 3.269 13.213 1.00 74.94 351 THR A C 1
ATOM 2683 O O . THR A 1 351 ? -10.822 2.049 13.128 1.00 74.94 351 THR A O 1
ATOM 2686 N N . GLY A 1 352 ? -10.546 3.891 14.391 1.00 72.12 352 GLY A N 1
ATOM 2687 C CA . GLY A 1 352 ? -10.586 3.223 15.697 1.00 72.12 352 GLY A CA 1
ATOM 2688 C C . GLY A 1 352 ? -9.267 2.560 16.099 1.00 72.12 352 GLY A C 1
ATOM 2689 O O . GLY A 1 352 ? -9.114 2.086 17.226 1.00 72.12 352 GLY A O 1
ATOM 2690 N N . GLY A 1 353 ? -8.278 2.549 15.202 1.00 81.06 353 GLY A N 1
ATOM 2691 C CA . GLY A 1 353 ? -6.945 2.010 15.436 1.00 81.06 353 GLY A CA 1
ATOM 2692 C C . GLY A 1 353 ? -5.940 3.075 15.876 1.00 81.06 353 GLY A C 1
ATOM 2693 O O . GLY A 1 353 ? -5.844 4.146 15.289 1.00 81.06 353 GLY A O 1
ATOM 2694 N N . GLY A 1 354 ? -5.135 2.770 16.891 1.00 86.44 354 GLY A N 1
ATOM 2695 C CA . GLY A 1 354 ? -4.041 3.628 17.337 1.00 86.44 354 GLY A CA 1
ATOM 2696 C C . GLY A 1 354 ? -2.762 3.377 16.540 1.00 86.44 354 GLY A C 1
ATOM 2697 O O . GLY A 1 354 ? -2.167 2.302 16.640 1.00 86.44 354 GLY A O 1
ATOM 2698 N N . MET A 1 355 ? -2.302 4.366 15.775 1.00 90.69 355 MET A N 1
ATOM 2699 C CA . MET A 1 355 ? -1.075 4.261 14.985 1.00 90.69 355 MET A CA 1
ATOM 2700 C C . MET A 1 355 ? 0.166 4.286 15.883 1.00 90.69 355 MET A C 1
ATOM 2702 O O . MET A 1 355 ? 0.361 5.206 16.685 1.00 90.69 355 MET A O 1
ATOM 2706 N N . ILE A 1 356 ? 1.021 3.277 15.715 1.00 94.44 356 ILE A N 1
ATOM 2707 C CA . ILE A 1 356 ? 2.310 3.144 16.387 1.00 94.44 356 ILE A CA 1
ATOM 2708 C C . ILE A 1 356 ? 3.405 3.003 15.332 1.00 94.44 356 ILE A C 1
ATOM 2710 O O . ILE A 1 356 ? 3.425 2.054 14.550 1.00 94.44 356 ILE A O 1
ATOM 2714 N N . GLU A 1 357 ? 4.369 3.911 15.362 1.00 94.94 357 GLU A N 1
ATOM 2715 C CA . GLU A 1 357 ? 5.557 3.855 14.519 1.00 94.94 357 GLU A CA 1
ATOM 2716 C C . GLU A 1 357 ? 6.750 3.415 15.354 1.00 94.94 357 GLU A C 1
ATOM 2718 O O . GLU A 1 357 ? 7.074 4.044 16.357 1.00 94.94 357 GLU A O 1
ATOM 2723 N N . MET A 1 358 ? 7.436 2.359 14.937 1.00 96.38 358 MET A N 1
ATOM 2724 C CA . MET A 1 358 ? 8.662 1.877 15.562 1.00 96.38 358 MET A CA 1
ATOM 2725 C C . MET A 1 358 ? 9.819 2.058 14.590 1.00 96.38 358 MET A C 1
ATOM 2727 O O . MET A 1 358 ? 9.733 1.648 13.436 1.00 96.38 358 MET A O 1
ATOM 2731 N N . THR A 1 359 ? 10.910 2.658 15.053 1.00 96.44 359 THR A N 1
ATOM 2732 C CA . THR A 1 359 ? 12.156 2.782 14.291 1.00 96.44 359 THR A CA 1
ATOM 2733 C C . THR A 1 359 ? 13.239 1.960 14.967 1.00 96.44 359 THR A C 1
ATOM 2735 O O . THR A 1 359 ? 13.523 2.161 16.148 1.00 96.44 359 THR A O 1
ATOM 2738 N N . PHE A 1 360 ? 13.842 1.053 14.208 1.00 96.44 360 PHE A N 1
ATOM 2739 C CA . PHE A 1 360 ? 14.917 0.164 14.623 1.00 96.44 360 PHE A CA 1
ATOM 2740 C C . PHE A 1 360 ? 16.204 0.550 13.904 1.00 96.44 360 PHE A C 1
ATOM 2742 O O . PHE A 1 360 ? 16.174 0.843 12.710 1.00 96.44 360 PHE A O 1
ATOM 2749 N N . TYR A 1 361 ? 17.329 0.480 14.605 1.00 95.62 361 TYR A N 1
ATOM 2750 C CA . TYR A 1 361 ? 18.657 0.725 14.046 1.00 95.62 361 TYR A CA 1
ATOM 2751 C C . TYR A 1 361 ? 19.541 -0.504 14.233 1.00 95.62 361 TYR A C 1
ATOM 2753 O O . TYR A 1 361 ? 19.482 -1.167 15.278 1.00 95.62 361 TYR A O 1
ATOM 2761 N N . ASP A 1 362 ? 20.348 -0.814 13.220 1.00 95.44 362 ASP A N 1
ATOM 2762 C CA . ASP A 1 362 ? 21.442 -1.774 13.358 1.00 95.44 362 ASP A CA 1
ATOM 2763 C C . ASP A 1 362 ? 22.642 -1.150 14.102 1.00 95.44 362 ASP A C 1
ATOM 2765 O O . ASP A 1 362 ? 22.603 0.004 14.530 1.00 95.44 362 ASP A O 1
ATOM 2769 N N . GLU A 1 363 ? 23.709 -1.929 14.303 1.00 95.00 363 GLU A N 1
ATOM 2770 C CA . GLU A 1 363 ? 24.891 -1.491 15.064 1.00 95.00 363 GLU A CA 1
ATOM 2771 C C . GLU A 1 363 ? 25.542 -0.226 14.489 1.00 95.00 363 GLU A C 1
ATOM 2773 O O . GLU A 1 363 ? 25.934 0.664 15.244 1.00 95.00 363 GLU A O 1
ATOM 2778 N N . LYS A 1 364 ? 25.617 -0.116 13.160 1.00 92.38 364 LYS A N 1
ATOM 2779 C CA . LYS A 1 364 ? 26.199 1.053 12.491 1.00 92.38 364 LYS A CA 1
ATOM 2780 C C . LYS A 1 364 ? 25.271 2.257 12.551 1.00 92.38 364 LYS A C 1
ATOM 2782 O O . LYS A 1 364 ? 25.730 3.355 12.855 1.00 92.38 364 LYS A O 1
ATOM 2787 N N . GLY A 1 365 ? 23.980 2.047 12.301 1.00 89.62 365 GLY A N 1
ATOM 2788 C CA . GLY A 1 365 ? 22.957 3.082 12.361 1.00 89.62 365 GLY A CA 1
ATOM 2789 C C . GLY A 1 365 ? 22.872 3.719 13.747 1.00 89.62 365 GLY A C 1
ATOM 2790 O O . GLY A 1 365 ? 22.852 4.943 13.850 1.00 89.62 365 GLY A O 1
ATOM 2791 N N . ASP A 1 366 ? 22.914 2.914 14.813 1.00 91.56 366 ASP A N 1
ATOM 2792 C CA . ASP A 1 366 ? 22.941 3.408 16.200 1.00 91.56 366 ASP A CA 1
ATOM 2793 C C . ASP A 1 366 ? 24.247 4.157 16.525 1.00 91.56 366 ASP A C 1
ATOM 2795 O O . ASP A 1 366 ? 24.238 5.205 17.175 1.00 91.56 366 ASP A O 1
ATOM 2799 N N . ALA A 1 367 ? 25.383 3.672 16.012 1.00 88.00 367 ALA A N 1
ATOM 2800 C CA . ALA A 1 367 ? 26.678 4.333 16.166 1.00 88.00 367 ALA A CA 1
ATOM 2801 C C . ALA A 1 367 ? 26.830 5.617 15.320 1.00 88.00 367 ALA A C 1
ATOM 2803 O O . ALA A 1 367 ? 27.780 6.378 15.534 1.00 88.00 367 ALA A O 1
ATOM 2804 N N . GLY A 1 368 ? 25.911 5.881 14.383 1.00 82.19 368 GLY A N 1
ATOM 2805 C CA . GLY A 1 368 ? 26.013 6.978 13.417 1.00 82.19 368 GLY A CA 1
ATOM 2806 C C . GLY A 1 368 ? 27.150 6.786 12.408 1.00 82.19 368 GLY A C 1
ATOM 2807 O O . GLY A 1 368 ? 27.748 7.764 11.954 1.00 82.19 368 GLY A O 1
ATOM 2808 N N . GLU A 1 369 ? 27.495 5.534 12.114 1.00 88.31 369 GLU A N 1
ATOM 2809 C CA . GLU A 1 369 ? 28.483 5.158 11.107 1.00 88.31 369 GLU A CA 1
ATOM 2810 C C . GLU A 1 369 ? 27.820 5.004 9.727 1.00 88.31 369 GLU A C 1
ATOM 2812 O O . GLU A 1 369 ? 26.667 4.573 9.653 1.00 88.31 369 GLU A O 1
ATOM 2817 N N . PRO A 1 370 ? 28.533 5.311 8.624 1.00 87.12 370 PRO A N 1
ATOM 2818 C CA . PRO A 1 370 ? 27.987 5.145 7.281 1.00 87.12 370 PRO A CA 1
ATOM 2819 C C . PRO A 1 370 ? 27.690 3.672 6.983 1.00 87.12 370 PRO A C 1
ATOM 2821 O O . PRO A 1 370 ? 28.322 2.768 7.548 1.00 87.12 370 PRO A O 1
ATOM 2824 N N . PHE A 1 371 ? 26.806 3.425 6.014 1.00 90.25 371 PHE A N 1
ATOM 2825 C CA . PHE A 1 371 ? 26.427 2.076 5.580 1.00 90.25 371 PHE A CA 1
ATOM 2826 C C . PHE A 1 371 ? 25.710 1.260 6.663 1.00 90.25 371 PHE A C 1
ATOM 2828 O O . PHE A 1 371 ? 25.927 0.047 6.770 1.00 90.25 371 PHE A O 1
ATOM 2835 N N . GLY A 1 372 ? 24.920 1.937 7.499 1.00 92.69 372 GLY A N 1
ATOM 2836 C CA . GLY A 1 372 ? 23.998 1.328 8.456 1.00 92.69 372 GLY A CA 1
ATOM 2837 C C . GLY A 1 372 ? 22.568 1.274 7.925 1.00 92.69 372 GLY A C 1
ATOM 2838 O O . GLY A 1 372 ? 22.181 2.061 7.055 1.00 92.69 372 GLY A O 1
ATOM 2839 N N . TYR A 1 373 ? 21.784 0.348 8.469 1.00 94.12 373 TYR A N 1
ATOM 2840 C CA . TYR A 1 373 ? 20.359 0.216 8.186 1.00 94.12 373 TYR A CA 1
ATOM 2841 C C . TYR A 1 373 ? 19.494 0.798 9.303 1.00 94.12 373 TYR A C 1
ATOM 2843 O O . TYR A 1 373 ? 19.766 0.631 10.497 1.00 94.12 373 TYR A O 1
ATOM 2851 N N . ALA A 1 374 ? 18.373 1.386 8.897 1.00 94.94 374 ALA A N 1
ATOM 2852 C CA . ALA A 1 374 ? 17.239 1.658 9.764 1.00 94.94 374 ALA A CA 1
ATOM 2853 C C . ALA A 1 374 ? 15.987 0.975 9.204 1.00 94.94 374 ALA A C 1
ATOM 2855 O O . ALA A 1 374 ? 15.757 0.985 7.998 1.00 94.94 374 ALA A O 1
ATOM 2856 N N . VAL A 1 375 ? 15.156 0.400 10.069 1.00 97.69 375 VAL A N 1
ATOM 2857 C CA . VAL A 1 375 ? 13.857 -0.171 9.687 1.00 97.69 375 VAL A CA 1
ATOM 2858 C C . VAL A 1 375 ? 12.765 0.578 10.425 1.00 97.69 375 VAL A C 1
ATOM 2860 O O . VAL A 1 375 ? 12.796 0.671 11.650 1.00 97.69 375 VAL A O 1
ATOM 2863 N N . LYS A 1 376 ? 11.790 1.104 9.687 1.00 97.56 376 LYS A N 1
ATOM 2864 C CA . LYS A 1 376 ? 10.583 1.712 10.231 1.00 97.56 376 LYS A CA 1
ATOM 2865 C C . LYS A 1 376 ? 9.409 0.767 10.025 1.00 97.56 376 LYS A C 1
ATOM 2867 O O . LYS A 1 376 ? 9.122 0.376 8.899 1.00 97.56 376 LYS A O 1
ATOM 2872 N N . LEU A 1 377 ? 8.736 0.405 11.109 1.00 98.19 377 LEU A N 1
ATOM 2873 C CA . LEU A 1 377 ? 7.530 -0.415 11.107 1.00 98.19 377 LEU A CA 1
ATOM 2874 C C . LEU A 1 377 ? 6.366 0.432 11.615 1.00 98.19 377 LEU A C 1
ATOM 2876 O O . LEU A 1 377 ? 6.439 0.959 12.723 1.00 98.19 377 LEU A O 1
ATOM 2880 N N . THR A 1 378 ? 5.299 0.546 10.829 1.00 96.81 378 THR A N 1
ATOM 2881 C CA . THR A 1 378 ? 4.099 1.301 11.214 1.00 96.81 378 THR A CA 1
ATOM 2882 C C . THR A 1 378 ? 2.944 0.331 11.399 1.00 96.81 378 THR A C 1
ATOM 2884 O O . THR A 1 378 ? 2.398 -0.174 10.418 1.00 96.81 378 THR A O 1
ATOM 2887 N N . VAL A 1 379 ? 2.589 0.057 12.652 1.00 97.06 379 VAL A N 1
ATOM 2888 C CA . VAL A 1 379 ? 1.514 -0.869 13.031 1.00 97.06 379 VAL A CA 1
ATOM 2889 C C . VAL A 1 379 ? 0.318 -0.103 13.580 1.00 97.06 379 VAL A C 1
ATOM 2891 O O . VAL A 1 379 ? 0.465 0.968 14.170 1.00 97.06 379 VAL A O 1
ATOM 2894 N N . ILE A 1 380 ? -0.870 -0.663 13.409 1.00 93.88 380 ILE A N 1
ATOM 2895 C CA . ILE A 1 380 ? -2.107 -0.132 13.962 1.00 93.88 380 ILE A CA 1
ATOM 2896 C C . ILE A 1 380 ? -2.520 -1.012 15.138 1.00 93.88 380 ILE A C 1
ATOM 2898 O O . ILE A 1 380 ? -3.001 -2.132 14.966 1.00 93.88 380 ILE A O 1
ATOM 2902 N N . GLY A 1 381 ? -2.300 -0.504 16.345 1.00 89.38 381 GLY A N 1
ATOM 2903 C CA . GLY A 1 381 ? -2.701 -1.141 17.593 1.00 89.38 381 GLY A CA 1
ATOM 2904 C C . GLY A 1 381 ? -4.035 -0.609 18.128 1.00 89.38 381 GLY A C 1
ATOM 2905 O O . GLY A 1 381 ? -4.801 0.029 17.404 1.00 89.38 381 GLY A O 1
ATOM 2906 N N . PRO A 1 382 ? -4.331 -0.851 19.414 1.00 84.31 382 PRO A N 1
ATOM 2907 C CA . PRO A 1 382 ? -5.472 -0.249 20.093 1.00 84.31 382 PRO A CA 1
ATOM 2908 C C . PRO A 1 382 ? -5.359 1.277 20.170 1.00 84.31 382 PRO A C 1
ATOM 2910 O O . PRO A 1 382 ? -4.276 1.817 20.410 1.00 84.31 382 PRO A O 1
ATOM 2913 N N . LYS A 1 383 ? -6.497 1.961 20.048 1.00 81.81 383 LYS A N 1
ATOM 2914 C CA . LYS A 1 383 ? -6.642 3.356 20.465 1.00 81.81 383 LYS A CA 1
ATOM 2915 C C . LYS A 1 383 ? -6.755 3.401 21.990 1.00 81.81 383 LYS A C 1
ATOM 2917 O O . LYS A 1 383 ? -7.658 2.811 22.575 1.00 81.81 383 LYS A O 1
ATOM 2922 N N . PHE A 1 384 ? -5.806 4.057 22.646 1.00 77.75 384 PHE A N 1
ATOM 2923 C CA . PHE A 1 384 ? -5.806 4.213 24.103 1.00 77.75 384 PHE A CA 1
ATOM 2924 C C . PHE A 1 384 ? -6.648 5.418 24.527 1.00 77.75 384 PHE A C 1
ATOM 2926 O O . PHE A 1 384 ? -6.555 6.473 23.903 1.00 77.75 384 PHE A O 1
ATOM 2933 N N . LEU A 1 385 ? -7.409 5.269 25.615 1.00 71.44 385 LEU A N 1
ATOM 2934 C CA . LEU A 1 385 ? -8.224 6.342 26.199 1.00 71.44 385 LEU A CA 1
ATOM 2935 C C . LEU A 1 385 ? -7.358 7.362 26.951 1.00 71.44 385 LEU A C 1
ATOM 2937 O O . LEU A 1 385 ? -7.569 8.567 26.850 1.00 71.44 385 LEU A O 1
ATOM 2941 N N . ASP A 1 386 ? -6.363 6.884 27.708 1.00 75.12 386 ASP A N 1
ATOM 2942 C CA . ASP A 1 386 ? -5.364 7.728 28.378 1.00 75.12 386 ASP A CA 1
ATOM 2943 C C . ASP A 1 386 ? -3.952 7.317 27.927 1.00 75.12 386 ASP A C 1
ATOM 2945 O O . ASP A 1 386 ? -3.218 6.649 28.672 1.00 75.12 386 ASP A O 1
ATOM 2949 N N . PRO A 1 387 ? -3.524 7.696 26.707 1.00 79.12 387 PRO A N 1
ATOM 2950 C CA . PRO A 1 387 ? -2.247 7.256 26.142 1.00 79.12 387 PRO A CA 1
ATOM 2951 C C . PRO A 1 387 ? -1.041 7.688 26.980 1.00 79.12 387 PRO A C 1
ATOM 2953 O O . PRO A 1 387 ? 0.002 7.025 26.968 1.00 79.12 387 PRO A O 1
ATOM 2956 N N . LYS A 1 388 ? -1.173 8.722 27.818 1.00 79.25 388 LYS A N 1
ATOM 2957 C CA . LYS A 1 388 ? -0.119 9.125 28.763 1.00 79.25 388 LYS A CA 1
ATOM 2958 C C . LYS A 1 388 ? 0.206 8.038 29.780 1.00 79.25 388 LYS A C 1
ATOM 2960 O O . LYS A 1 388 ? 1.355 7.982 30.231 1.00 79.25 388 LYS A O 1
ATOM 2965 N N . LYS A 1 389 ? -0.768 7.196 30.134 1.00 77.19 389 LYS A N 1
ATOM 2966 C CA . LYS A 1 389 ? -0.625 6.119 31.124 1.00 77.19 389 LYS A CA 1
ATOM 2967 C C . LYS A 1 389 ? -0.693 4.718 30.528 1.00 77.19 389 LYS A C 1
ATOM 2969 O O . LYS A 1 389 ? -0.066 3.818 31.077 1.00 77.19 389 LYS A O 1
ATOM 2974 N N . GLU A 1 390 ? -1.458 4.536 29.460 1.00 80.88 390 GLU A N 1
ATOM 2975 C CA . GLU A 1 390 ? -1.877 3.213 28.986 1.00 80.88 390 GLU A CA 1
ATOM 2976 C C . GLU A 1 390 ? -1.113 2.731 27.755 1.00 80.88 390 GLU A C 1
ATOM 2978 O O . GLU A 1 390 ? -1.076 1.523 27.514 1.00 80.88 390 GLU A O 1
ATOM 2983 N N . ARG A 1 391 ? -0.489 3.646 26.995 1.00 86.12 391 ARG A N 1
ATOM 2984 C CA . ARG A 1 391 ? 0.144 3.293 25.722 1.00 86.12 391 ARG A CA 1
ATOM 2985 C C . ARG A 1 391 ? 1.200 2.207 25.902 1.00 86.12 391 ARG A C 1
ATOM 2987 O O . ARG A 1 391 ? 2.089 2.298 26.754 1.00 86.12 391 ARG A O 1
ATOM 2994 N N . LYS A 1 392 ? 1.113 1.194 25.052 1.00 89.38 392 LYS A N 1
ATOM 2995 C CA . LYS A 1 392 ? 2.029 0.056 25.008 1.00 89.38 392 LYS A CA 1
ATOM 2996 C C . LYS A 1 392 ? 1.980 -0.593 23.634 1.00 89.38 392 LYS A C 1
ATOM 2998 O O . LYS A 1 392 ? 1.015 -0.419 22.893 1.00 89.38 392 LYS A O 1
ATOM 3003 N N . LEU A 1 393 ? 3.004 -1.377 23.320 1.00 91.38 393 LEU A N 1
ATOM 3004 C CA . LEU A 1 393 ? 2.926 -2.296 22.194 1.00 91.38 393 LEU A CA 1
ATOM 3005 C C . LEU A 1 393 ? 1.952 -3.422 22.540 1.00 91.38 393 LEU A C 1
ATOM 3007 O O . LEU A 1 393 ? 1.916 -3.895 23.677 1.00 91.38 393 LEU A O 1
ATOM 3011 N N . THR A 1 394 ? 1.151 -3.831 21.562 1.00 90.00 394 THR A N 1
ATOM 3012 C CA . THR A 1 394 ? 0.204 -4.935 21.730 1.00 90.00 394 THR A CA 1
ATOM 3013 C C . THR A 1 394 ? 0.785 -6.180 21.067 1.00 90.00 394 THR A C 1
ATOM 3015 O O . THR A 1 394 ? 1.090 -6.129 19.872 1.00 90.00 394 THR A O 1
ATOM 3018 N N . PRO A 1 395 ? 0.990 -7.279 21.815 1.00 94.25 395 PRO A N 1
ATOM 3019 C CA . PRO A 1 395 ? 1.457 -8.526 21.231 1.00 94.25 395 PRO A CA 1
ATOM 3020 C C . PRO A 1 395 ? 0.467 -9.073 20.208 1.00 94.25 395 PRO A C 1
ATOM 3022 O O . PRO A 1 395 ? -0.742 -9.014 20.424 1.00 94.25 395 PRO A O 1
ATOM 3025 N N . GLY A 1 396 ? 0.982 -9.634 19.122 1.00 95.62 396 GLY A N 1
ATOM 3026 C CA . GLY A 1 396 ? 0.166 -10.156 18.035 1.00 95.62 396 GLY A CA 1
ATOM 3027 C C . GLY A 1 396 ? 0.914 -10.215 16.712 1.00 95.62 396 GLY A C 1
ATOM 3028 O O . GLY A 1 396 ? 2.062 -9.776 16.601 1.00 95.62 396 GLY A O 1
ATOM 3029 N N . THR A 1 397 ? 0.232 -10.761 15.711 1.00 97.44 397 THR A N 1
ATOM 3030 C CA . THR A 1 397 ? 0.681 -10.780 14.319 1.00 97.44 397 THR A CA 1
ATOM 3031 C C . THR A 1 397 ? -0.105 -9.731 13.551 1.00 97.44 397 THR A C 1
ATOM 3033 O O . THR A 1 397 ? -1.331 -9.773 13.525 1.00 97.44 397 THR A O 1
ATOM 3036 N N . TYR A 1 398 ? 0.610 -8.819 12.907 1.00 97.62 398 TYR A N 1
ATOM 3037 C CA . TYR A 1 398 ? 0.058 -7.742 12.105 1.00 97.62 398 TYR A CA 1
ATOM 3038 C C . TYR A 1 398 ? 0.254 -8.065 10.624 1.00 97.62 398 TYR A C 1
ATOM 3040 O O . TYR A 1 398 ? 1.338 -8.499 10.214 1.00 97.62 398 TYR A O 1
ATOM 3048 N N . THR A 1 399 ? -0.766 -7.800 9.810 1.00 95.50 399 THR A N 1
ATOM 3049 C CA . THR A 1 399 ? -0.742 -8.001 8.349 1.00 95.50 399 THR A CA 1
ATOM 3050 C C . THR A 1 399 ? -0.888 -6.690 7.587 1.00 95.50 399 THR A C 1
ATOM 3052 O O . THR A 1 399 ? -1.518 -5.756 8.080 1.00 95.50 399 THR A O 1
ATOM 3055 N N . ALA A 1 400 ? -0.349 -6.629 6.369 1.00 94.69 400 ALA A N 1
ATOM 3056 C CA . ALA A 1 400 ? -0.428 -5.440 5.524 1.00 94.69 400 ALA A CA 1
ATOM 3057 C C . ALA A 1 400 ? -1.889 -5.067 5.238 1.00 94.69 400 ALA A C 1
ATOM 3059 O O . ALA A 1 400 ? -2.660 -5.916 4.784 1.00 94.69 400 ALA A O 1
ATOM 3060 N N . ALA A 1 401 ? -2.273 -3.810 5.461 1.00 90.75 401 ALA A N 1
ATOM 3061 C CA . ALA A 1 401 ? -3.572 -3.307 5.027 1.00 90.75 401 ALA A CA 1
ATOM 3062 C C . ALA A 1 401 ? -3.549 -1.798 4.771 1.00 90.75 401 ALA A C 1
ATOM 3064 O O . ALA A 1 401 ? -2.894 -1.030 5.472 1.00 90.75 401 ALA A O 1
ATOM 3065 N N . THR A 1 402 ? -4.349 -1.362 3.800 1.00 87.12 402 THR A N 1
ATOM 3066 C CA . THR A 1 402 ? -4.636 0.058 3.540 1.00 87.12 402 THR A CA 1
ATOM 3067 C C . THR A 1 402 ? -5.941 0.519 4.191 1.00 87.12 402 THR A C 1
ATOM 3069 O O . THR A 1 402 ? -6.376 1.640 3.967 1.00 87.12 402 THR A O 1
ATOM 3072 N N . THR A 1 403 ? -6.602 -0.351 4.964 1.00 82.88 403 THR A N 1
ATOM 3073 C CA . THR A 1 403 ? -7.795 -0.002 5.752 1.00 82.88 403 THR A CA 1
ATOM 3074 C C . THR A 1 403 ? -7.441 0.636 7.090 1.00 82.88 403 THR A C 1
ATOM 3076 O O . THR A 1 403 ? -8.338 1.128 7.759 1.00 82.88 403 THR A O 1
ATOM 3079 N N . TYR A 1 404 ? -6.166 0.558 7.495 1.00 83.44 404 TYR A N 1
ATOM 3080 C CA . TYR A 1 404 ? -5.622 1.099 8.744 1.00 83.44 404 TYR A CA 1
ATOM 3081 C C . TYR A 1 404 ? -6.395 0.688 10.003 1.00 83.44 404 TYR A C 1
ATOM 3083 O O . TYR A 1 404 ? -6.399 1.407 10.987 1.00 83.44 404 TYR A O 1
ATOM 3091 N N . LYS A 1 405 ? -7.039 -0.483 9.982 1.00 83.69 405 LYS A N 1
ATOM 3092 C CA . LYS A 1 405 ? -7.753 -1.033 11.139 1.00 83.69 405 LYS A CA 1
ATOM 3093 C C . LYS A 1 405 ? -6.773 -1.644 12.136 1.00 83.69 405 LYS A C 1
ATOM 3095 O O . LYS A 1 405 ? -5.651 -1.992 11.768 1.00 83.69 405 LYS A O 1
ATOM 3100 N N . LYS A 1 406 ? -7.210 -1.821 13.382 1.00 86.06 406 LYS A N 1
ATOM 3101 C CA . LYS A 1 406 ? -6.457 -2.546 14.414 1.00 86.06 406 LYS A CA 1
ATOM 3102 C C . LYS A 1 406 ? -5.934 -3.899 13.894 1.00 86.06 406 LYS A C 1
ATOM 3104 O O . LYS A 1 406 ? -6.581 -4.550 13.077 1.00 86.06 406 LYS A O 1
ATOM 3109 N N . ASP A 1 407 ? -4.758 -4.290 14.378 1.00 89.94 407 ASP A N 1
ATOM 3110 C CA . ASP A 1 407 ? -4.036 -5.526 14.043 1.00 89.94 407 ASP A CA 1
ATOM 3111 C C . ASP A 1 407 ? -3.515 -5.576 12.590 1.00 89.94 407 ASP A C 1
ATOM 3113 O O . ASP A 1 407 ? -3.188 -6.633 12.048 1.00 89.94 407 ASP A O 1
ATOM 3117 N N . THR A 1 408 ? -3.363 -4.408 11.956 1.00 94.94 408 THR A N 1
ATOM 3118 C CA . THR A 1 408 ? -2.751 -4.267 10.624 1.00 94.94 408 THR A CA 1
ATOM 3119 C C . THR A 1 408 ? -1.460 -3.451 10.663 1.00 94.94 408 THR A C 1
ATOM 3121 O O . THR A 1 408 ? -1.150 -2.797 11.657 1.00 94.94 408 THR A O 1
ATOM 3124 N N . TRP A 1 409 ? -0.674 -3.482 9.588 1.00 97.06 409 TRP A N 1
ATOM 3125 C CA . TRP A 1 409 ? 0.445 -2.563 9.381 1.00 97.06 409 TRP A CA 1
ATOM 3126 C C . TRP A 1 409 ? 0.319 -1.827 8.050 1.00 97.06 409 TRP A C 1
ATOM 3128 O O . TRP A 1 409 ? -0.270 -2.334 7.096 1.00 97.06 409 TRP A O 1
ATOM 3138 N N . MET A 1 410 ? 0.864 -0.611 8.009 1.00 94.25 410 MET A N 1
ATOM 3139 C CA . MET A 1 410 ? 0.729 0.323 6.893 1.00 94.25 410 MET A CA 1
ATOM 3140 C C . MET A 1 410 ? 1.833 0.099 5.841 1.00 94.25 410 MET A C 1
ATOM 3142 O O . MET A 1 410 ? 3.012 0.305 6.173 1.00 94.25 410 MET A O 1
ATOM 3146 N N . PRO A 1 411 ? 1.486 -0.264 4.586 1.00 94.00 411 PRO A N 1
ATOM 3147 C CA . PRO A 1 411 ? 2.410 -0.252 3.451 1.00 94.00 411 PRO A CA 1
ATOM 3148 C C . PRO A 1 411 ? 3.073 1.106 3.258 1.00 94.00 411 PRO A C 1
ATOM 3150 O O . PRO A 1 411 ? 2.489 2.142 3.588 1.00 94.00 411 PRO A O 1
ATOM 3153 N N . ALA A 1 412 ? 4.302 1.107 2.746 1.00 91.88 412 ALA A N 1
ATOM 3154 C CA . ALA A 1 412 ? 5.012 2.358 2.540 1.00 91.88 412 ALA A CA 1
ATOM 3155 C C . ALA A 1 412 ? 4.451 3.161 1.361 1.00 91.88 412 ALA A C 1
ATOM 3157 O O . ALA A 1 412 ? 4.073 2.607 0.330 1.00 91.88 412 ALA A O 1
ATOM 3158 N N . ALA A 1 413 ? 4.422 4.481 1.526 1.00 85.75 413 ALA A N 1
ATOM 3159 C CA . ALA A 1 413 ? 4.011 5.423 0.495 1.00 85.75 413 ALA A CA 1
ATOM 3160 C C . ALA A 1 413 ? 4.809 6.724 0.609 1.00 85.75 413 ALA A C 1
ATOM 3162 O O . ALA A 1 413 ? 5.180 7.150 1.704 1.00 85.75 413 ALA A O 1
ATOM 3163 N N . GLU A 1 414 ? 5.049 7.375 -0.525 1.00 85.44 414 GLU A N 1
ATOM 3164 C CA . GLU A 1 414 ? 5.721 8.669 -0.576 1.00 85.44 414 GLU A CA 1
ATOM 3165 C C . GLU A 1 414 ? 4.733 9.825 -0.407 1.00 85.44 414 GLU A C 1
ATOM 3167 O O . GLU A 1 414 ? 3.694 9.904 -1.067 1.00 85.44 414 GLU A O 1
ATOM 3172 N N . MET A 1 415 ? 5.095 10.769 0.455 1.00 76.69 415 MET A N 1
ATOM 3173 C CA . MET A 1 415 ? 4.309 11.959 0.753 1.00 76.69 415 MET A CA 1
ATOM 3174 C C . MET A 1 415 ? 5.121 13.211 0.454 1.00 76.69 415 MET A C 1
ATOM 3176 O O . MET A 1 415 ? 6.285 13.312 0.836 1.00 76.69 415 MET A O 1
ATOM 3180 N N . THR A 1 416 ? 4.506 14.187 -0.217 1.00 75.25 416 THR A N 1
ATOM 3181 C CA . THR A 1 416 ? 5.159 15.474 -0.491 1.00 75.25 416 THR A CA 1
ATOM 3182 C C . THR A 1 416 ? 4.759 16.500 0.559 1.00 75.25 416 THR A C 1
ATOM 3184 O O . THR A 1 416 ? 3.674 17.076 0.498 1.00 75.25 416 THR A O 1
ATOM 3187 N N . ILE A 1 417 ? 5.659 16.784 1.498 1.00 64.12 417 ILE A N 1
ATOM 3188 C CA . ILE A 1 417 ? 5.441 17.758 2.572 1.00 64.12 417 ILE A CA 1
ATOM 3189 C C . ILE A 1 417 ? 6.395 18.931 2.363 1.00 64.12 417 ILE A C 1
ATOM 3191 O O . ILE A 1 417 ? 7.613 18.770 2.343 1.00 64.12 417 ILE A O 1
ATOM 3195 N N . LEU A 1 418 ? 5.839 20.136 2.184 1.00 72.19 418 LEU A N 1
ATOM 3196 C CA . LEU A 1 418 ? 6.606 21.369 1.937 1.00 72.19 418 LEU A CA 1
ATOM 3197 C C . LEU A 1 418 ? 7.608 21.254 0.765 1.00 72.19 418 LEU A C 1
ATOM 3199 O O . LEU A 1 418 ? 8.669 21.877 0.781 1.00 72.19 418 LEU A O 1
ATOM 3203 N N . GLY A 1 419 ? 7.260 20.467 -0.260 1.00 69.50 419 GLY A N 1
ATOM 3204 C CA . GLY A 1 419 ? 8.096 20.238 -1.444 1.00 69.50 419 GLY A CA 1
ATOM 3205 C C . GLY A 1 419 ? 9.201 19.191 -1.266 1.00 69.50 419 GLY A C 1
ATOM 3206 O O . GLY A 1 419 ? 10.015 19.037 -2.169 1.00 69.50 419 GLY A O 1
ATOM 3207 N N . MET A 1 420 ? 9.237 18.480 -0.135 1.00 67.31 420 MET A N 1
ATOM 3208 C CA . MET A 1 420 ? 10.137 17.349 0.106 1.00 67.31 420 MET A CA 1
ATOM 3209 C C . MET A 1 420 ? 9.355 16.041 0.027 1.00 67.31 420 MET A C 1
ATOM 3211 O O . MET A 1 420 ? 8.249 15.970 0.562 1.00 67.31 420 MET A O 1
ATOM 3215 N N . VAL A 1 421 ? 9.934 15.020 -0.604 1.00 78.44 421 VAL A N 1
ATOM 3216 C CA . VAL A 1 421 ? 9.360 13.672 -0.618 1.00 78.44 421 VAL A CA 1
ATOM 3217 C C . VAL A 1 421 ? 9.847 12.906 0.607 1.00 78.44 421 VAL A C 1
ATOM 3219 O O . VAL A 1 421 ? 11.046 12.857 0.873 1.00 78.44 421 VAL A O 1
ATOM 3222 N N . ILE A 1 422 ? 8.912 12.350 1.373 1.00 77.44 422 ILE A N 1
ATOM 3223 C CA . ILE A 1 422 ? 9.181 11.628 2.616 1.00 77.44 422 ILE A CA 1
ATOM 3224 C C . ILE A 1 422 ? 8.448 10.283 2.569 1.00 77.44 422 ILE A C 1
ATOM 3226 O O . ILE A 1 422 ? 7.243 10.273 2.303 1.00 77.44 422 ILE A O 1
ATOM 3230 N N . PRO A 1 423 ? 9.127 9.157 2.853 1.00 86.19 423 PRO A N 1
ATOM 3231 C CA . PRO A 1 423 ? 8.453 7.879 3.017 1.00 86.19 423 PRO A CA 1
ATOM 3232 C C . PRO A 1 423 ? 7.659 7.840 4.326 1.00 86.19 423 PRO A C 1
ATOM 3234 O O . PRO A 1 423 ? 8.170 8.149 5.406 1.00 86.19 423 PRO A O 1
ATOM 3237 N N . MET A 1 424 ? 6.408 7.410 4.232 1.00 85.25 424 MET A N 1
ATOM 3238 C CA . MET A 1 424 ? 5.545 7.057 5.358 1.00 85.25 424 MET A CA 1
ATOM 3239 C C . MET A 1 424 ? 5.254 5.560 5.352 1.00 85.25 424 MET A C 1
ATOM 3241 O O . MET A 1 424 ? 5.455 4.898 4.340 1.00 85.25 424 MET A O 1
ATOM 3245 N N . GLY A 1 425 ? 4.778 5.023 6.476 1.00 91.94 425 GLY A N 1
ATOM 3246 C CA . GLY A 1 425 ? 4.447 3.605 6.605 1.00 91.94 425 GLY A CA 1
ATOM 3247 C C . GLY A 1 425 ? 5.656 2.736 6.948 1.00 91.94 425 GLY A C 1
ATOM 3248 O O . GLY A 1 425 ? 6.501 3.116 7.763 1.00 91.94 425 GLY A O 1
ATOM 3249 N N . THR A 1 426 ? 5.699 1.534 6.382 1.00 97.50 426 THR A N 1
ATOM 3250 C CA . THR A 1 426 ? 6.664 0.489 6.746 1.00 97.50 426 THR A CA 1
ATOM 3251 C C . THR A 1 426 ? 7.746 0.323 5.681 1.00 97.50 426 THR A C 1
ATOM 3253 O O . THR A 1 426 ? 7.453 -0.086 4.559 1.00 97.50 426 THR A O 1
ATOM 3256 N N . TYR A 1 427 ? 9.002 0.613 6.020 1.00 97.19 427 TYR A N 1
ATOM 3257 C CA . TYR A 1 427 ? 10.129 0.558 5.085 1.00 97.19 427 TYR A CA 1
ATOM 3258 C C . TYR A 1 427 ? 11.468 0.281 5.779 1.00 97.19 427 TYR A C 1
ATOM 3260 O O . TYR A 1 427 ? 11.638 0.557 6.965 1.00 97.19 427 TYR A O 1
ATOM 3268 N N . ALA A 1 428 ? 12.450 -0.201 5.021 1.00 96.75 428 ALA A N 1
ATOM 3269 C CA . ALA A 1 428 ? 13.860 -0.158 5.406 1.00 96.75 428 ALA A CA 1
ATOM 3270 C C . ALA A 1 428 ? 14.582 0.970 4.656 1.00 96.75 428 ALA A C 1
ATOM 3272 O O . ALA A 1 428 ? 14.220 1.298 3.527 1.00 96.75 428 ALA A O 1
ATOM 3273 N N . ALA A 1 429 ? 15.588 1.562 5.289 1.00 94.06 429 ALA A N 1
ATOM 3274 C CA . ALA A 1 429 ? 16.448 2.595 4.733 1.00 94.06 429 ALA A CA 1
ATOM 3275 C C . ALA A 1 429 ? 17.919 2.230 4.961 1.00 94.06 429 ALA A C 1
ATOM 3277 O O . ALA A 1 429 ? 18.272 1.671 6.003 1.00 94.06 429 ALA A O 1
ATOM 3278 N N . TYR A 1 430 ? 18.764 2.568 3.996 1.00 92.44 430 TYR A N 1
ATOM 3279 C CA . TYR A 1 430 ? 20.199 2.327 3.997 1.00 92.44 430 TYR A CA 1
ATOM 3280 C C . TYR A 1 430 ? 20.953 3.631 3.742 1.00 92.44 430 TYR A C 1
ATOM 3282 O O . TYR A 1 430 ? 20.663 4.346 2.780 1.00 92.44 430 TYR A O 1
ATOM 3290 N N . ASP A 1 431 ? 21.922 3.931 4.604 1.00 89.38 431 ASP A N 1
ATOM 3291 C CA . ASP A 1 431 ? 22.814 5.079 4.438 1.00 89.38 431 ASP A CA 1
ATOM 3292 C C . ASP A 1 431 ? 23.954 4.739 3.466 1.00 89.38 431 ASP A C 1
ATOM 3294 O O . ASP A 1 431 ? 25.016 4.255 3.863 1.00 89.38 431 ASP A O 1
ATOM 3298 N N . ASP A 1 432 ? 23.744 5.008 2.180 1.00 83.88 432 ASP A N 1
ATOM 3299 C CA . ASP A 1 432 ? 24.763 4.869 1.134 1.00 83.88 432 ASP A CA 1
ATOM 3300 C C . ASP A 1 432 ? 25.696 6.094 1.021 1.00 83.88 432 ASP A C 1
ATOM 3302 O O . ASP A 1 432 ? 26.452 6.208 0.056 1.00 83.88 432 ASP A O 1
ATOM 3306 N N . GLN A 1 433 ? 25.678 6.994 2.015 1.00 83.50 433 GLN A N 1
ATOM 3307 C CA . GLN A 1 433 ? 26.374 8.288 2.053 1.00 83.50 433 GLN A CA 1
ATOM 3308 C C . GLN A 1 433 ? 25.876 9.337 1.051 1.00 83.50 433 GLN A C 1
ATOM 3310 O O . GLN A 1 433 ? 26.448 10.432 0.973 1.00 83.50 433 GLN A O 1
ATOM 3315 N N . THR A 1 434 ? 24.820 9.052 0.290 1.00 78.62 434 THR A N 1
ATOM 3316 C CA . THR A 1 434 ? 24.153 10.071 -0.522 1.00 78.62 434 THR A CA 1
ATOM 3317 C C . THR A 1 434 ? 23.199 10.904 0.336 1.00 78.62 434 THR A C 1
ATOM 3319 O O . THR A 1 434 ? 22.893 10.577 1.480 1.00 78.62 434 THR A O 1
ATOM 3322 N N . GLN A 1 435 ? 22.703 12.016 -0.214 1.00 73.25 435 GLN A N 1
ATOM 3323 C CA . GLN A 1 435 ? 21.739 12.869 0.490 1.00 73.25 435 GLN A CA 1
ATOM 3324 C C . GLN A 1 435 ? 20.431 12.137 0.831 1.00 73.25 435 GLN A C 1
ATOM 3326 O O . GLN A 1 435 ? 19.786 12.478 1.820 1.00 73.25 435 GLN A O 1
ATOM 3331 N N . ASN A 1 436 ? 20.036 11.172 -0.001 1.00 75.00 436 ASN A N 1
ATOM 3332 C CA . ASN A 1 436 ? 18.732 10.532 0.087 1.00 75.00 436 ASN A CA 1
ATOM 3333 C C . ASN A 1 436 ? 18.803 9.149 0.739 1.00 75.00 436 ASN A C 1
ATOM 3335 O O . ASN A 1 436 ? 17.808 8.741 1.334 1.00 75.00 436 ASN A O 1
ATOM 3339 N N . GLY A 1 437 ? 19.942 8.453 0.670 1.00 86.25 437 GLY A N 1
ATOM 3340 C CA . GLY A 1 437 ? 20.013 7.035 1.015 1.00 86.25 437 GLY A CA 1
ATOM 3341 C C . GLY A 1 437 ? 19.243 6.167 0.016 1.00 86.25 437 GLY A C 1
ATOM 3342 O O . GLY A 1 437 ? 18.742 6.653 -1.003 1.00 86.25 437 GLY A O 1
ATOM 3343 N N . GLN A 1 438 ? 19.108 4.882 0.335 1.00 88.75 438 GLN A N 1
ATOM 3344 C CA . GLN A 1 438 ? 18.312 3.926 -0.443 1.00 88.75 438 GLN A CA 1
ATOM 3345 C C . GLN A 1 438 ? 17.233 3.286 0.419 1.00 88.75 438 GLN A C 1
ATOM 3347 O O . GLN A 1 438 ? 17.413 3.129 1.626 1.00 88.75 438 GLN A O 1
ATOM 3352 N N . TYR A 1 439 ? 16.118 2.902 -0.195 1.00 93.00 439 TYR A N 1
ATOM 3353 C CA . TYR A 1 439 ? 14.931 2.443 0.516 1.00 93.00 439 TYR A CA 1
ATOM 3354 C C . TYR A 1 439 ? 14.424 1.093 0.027 1.00 93.00 439 TYR A C 1
ATOM 3356 O O . TYR A 1 439 ? 14.666 0.658 -1.094 1.00 93.00 439 TYR A O 1
ATOM 3364 N N . SER A 1 440 ? 13.662 0.436 0.888 1.00 94.88 440 SER A N 1
ATOM 3365 C CA . SER A 1 440 ? 12.893 -0.757 0.572 1.00 94.88 440 SER A CA 1
ATOM 3366 C C . SER A 1 440 ? 11.504 -0.596 1.179 1.00 94.88 440 SER A C 1
ATOM 3368 O O . SER A 1 440 ? 11.337 -0.684 2.395 1.00 94.88 440 SER A O 1
ATOM 3370 N N . TYR A 1 441 ? 10.514 -0.291 0.340 1.00 95.44 441 TYR A N 1
ATOM 3371 C CA . TYR A 1 441 ? 9.140 0.015 0.754 1.00 95.44 441 TYR A CA 1
ATOM 3372 C C . TYR A 1 441 ? 8.320 -1.255 0.913 1.00 95.44 441 TYR A C 1
ATOM 3374 O O . TYR A 1 441 ? 8.121 -1.973 -0.059 1.00 95.44 441 TYR A O 1
ATOM 3382 N N . GLY A 1 442 ? 7.852 -1.539 2.128 1.00 95.31 442 GLY A N 1
ATOM 3383 C CA . GLY A 1 442 ? 7.069 -2.732 2.429 1.00 95.31 442 GLY A CA 1
ATOM 3384 C C . GLY A 1 442 ? 5.714 -2.727 1.731 1.00 95.31 442 GLY A C 1
ATOM 3385 O O . GLY A 1 442 ? 5.008 -1.718 1.750 1.00 95.31 442 GLY A O 1
ATOM 3386 N N . SER A 1 443 ? 5.357 -3.870 1.148 1.00 92.00 443 SER A N 1
ATOM 3387 C CA . SER A 1 443 ? 4.110 -4.075 0.404 1.00 92.00 443 SER A CA 1
ATOM 3388 C C . SER A 1 443 ? 3.252 -5.196 0.995 1.00 92.00 443 SER A C 1
ATOM 3390 O O . SER A 1 443 ? 2.062 -5.004 1.227 1.00 92.00 443 SER A O 1
ATOM 3392 N N . GLU A 1 444 ? 3.864 -6.339 1.307 1.00 92.81 444 GLU A N 1
ATOM 3393 C CA . GLU A 1 444 ? 3.209 -7.538 1.834 1.00 92.81 444 GLU A CA 1
ATOM 3394 C C . GLU A 1 444 ? 4.097 -8.196 2.901 1.00 92.81 444 GLU A C 1
ATOM 3396 O O . GLU A 1 444 ? 5.283 -7.892 3.012 1.00 92.81 444 GLU A O 1
ATOM 3401 N N . GLY A 1 445 ? 3.528 -9.099 3.701 1.00 95.31 445 GLY A N 1
ATOM 3402 C CA . GLY A 1 445 ? 4.244 -9.814 4.761 1.00 95.31 445 GLY A CA 1
ATOM 3403 C C . GLY A 1 445 ? 3.676 -9.559 6.154 1.00 95.31 445 GLY A C 1
ATOM 3404 O O . GLY A 1 445 ? 2.565 -9.039 6.319 1.00 95.31 445 GLY A O 1
ATOM 3405 N N . THR A 1 446 ? 4.435 -9.955 7.170 1.00 97.38 446 THR A N 1
ATOM 3406 C CA . THR A 1 446 ? 3.970 -9.977 8.562 1.00 97.38 446 THR A CA 1
ATOM 3407 C C . THR A 1 446 ? 4.955 -9.314 9.506 1.00 97.38 446 THR A C 1
ATOM 3409 O O . THR A 1 446 ? 6.172 -9.436 9.354 1.00 97.38 446 THR A O 1
ATOM 3412 N N . ILE A 1 447 ? 4.403 -8.670 10.531 1.00 98.56 447 ILE A N 1
ATOM 3413 C CA . ILE A 1 447 ? 5.142 -8.173 11.690 1.00 98.56 447 ILE A CA 1
ATOM 3414 C C . ILE A 1 447 ? 4.586 -8.889 12.914 1.00 98.56 447 ILE A C 1
ATOM 3416 O O . ILE A 1 447 ? 3.385 -8.854 13.159 1.00 98.56 447 ILE A O 1
ATOM 3420 N N . GLU A 1 448 ? 5.446 -9.527 13.693 1.00 98.31 448 GLU A N 1
ATOM 3421 C CA . GLU A 1 448 ? 5.075 -10.183 14.942 1.00 98.31 448 GLU A CA 1
ATOM 3422 C C . GLU A 1 448 ? 5.690 -9.437 16.119 1.00 98.31 448 GLU A C 1
ATOM 3424 O O . GLU A 1 448 ? 6.892 -9.156 16.136 1.00 98.31 448 GLU A O 1
ATOM 3429 N N . ILE A 1 449 ? 4.856 -9.131 17.110 1.00 98.12 449 ILE A N 1
ATOM 3430 C CA . ILE A 1 449 ? 5.254 -8.505 18.369 1.00 98.12 449 ILE A CA 1
ATOM 3431 C C . ILE A 1 449 ? 4.954 -9.486 19.502 1.00 98.12 449 ILE A C 1
ATOM 3433 O O . ILE A 1 449 ? 3.821 -9.933 19.670 1.00 98.12 449 ILE A O 1
ATOM 3437 N N . GLU A 1 450 ? 5.958 -9.784 20.316 1.00 97.25 450 GLU A N 1
ATOM 3438 C CA . GLU A 1 450 ? 5.853 -10.621 21.510 1.00 97.25 450 GLU A CA 1
ATOM 3439 C C . GLU A 1 450 ? 6.289 -9.818 22.741 1.00 97.25 450 GLU A C 1
ATOM 3441 O O . GLU A 1 450 ? 7.338 -9.169 22.739 1.00 97.25 450 GLU A O 1
ATOM 3446 N N . GLU A 1 451 ? 5.500 -9.882 23.814 1.00 93.88 451 GLU A N 1
ATOM 3447 C CA . GLU A 1 451 ? 5.882 -9.337 25.117 1.00 93.88 451 GLU A CA 1
ATOM 3448 C C . GLU A 1 451 ? 6.787 -10.330 25.862 1.00 93.88 451 GLU A C 1
ATOM 3450 O O . GLU A 1 451 ? 6.456 -11.499 26.061 1.00 93.88 451 GLU A O 1
ATOM 3455 N N . LEU A 1 452 ? 7.942 -9.842 26.301 1.00 93.00 452 LEU A N 1
ATOM 3456 C CA . LEU A 1 452 ? 8.912 -10.548 27.128 1.00 93.00 452 LEU A CA 1
ATOM 3457 C C . LEU A 1 452 ? 8.839 -10.038 28.579 1.00 93.00 452 LEU A C 1
ATOM 3459 O O . LEU A 1 452 ? 8.206 -9.035 28.903 1.00 93.00 452 LEU A O 1
ATOM 3463 N N . ALA A 1 453 ? 9.553 -10.704 29.488 1.00 86.75 453 ALA A N 1
ATOM 3464 C CA . ALA A 1 453 ? 9.623 -10.269 30.882 1.00 86.75 453 ALA A CA 1
ATOM 3465 C C . ALA A 1 453 ? 10.186 -8.838 31.028 1.00 86.75 453 ALA A C 1
ATOM 3467 O O . ALA A 1 453 ? 11.143 -8.459 30.350 1.00 86.75 453 ALA A O 1
ATOM 3468 N N . ASN A 1 454 ? 9.662 -8.097 32.013 1.00 82.88 454 ASN A N 1
ATOM 3469 C CA . ASN A 1 454 ? 10.062 -6.727 32.364 1.00 82.88 454 ASN A CA 1
ATOM 3470 C C . ASN A 1 454 ? 9.763 -5.672 31.279 1.00 82.88 454 ASN A C 1
ATOM 3472 O O . ASN A 1 454 ? 10.580 -4.780 31.080 1.00 82.88 454 ASN A O 1
ATOM 3476 N N . ASN A 1 455 ? 8.609 -5.759 30.604 1.00 75.81 455 ASN A N 1
ATOM 3477 C CA . ASN A 1 455 ? 8.170 -4.824 29.549 1.00 75.81 455 ASN A CA 1
ATOM 3478 C C . ASN A 1 455 ? 9.111 -4.754 28.330 1.00 75.81 455 ASN A C 1
ATOM 3480 O O . ASN A 1 455 ? 9.090 -3.785 27.567 1.00 75.81 455 ASN A O 1
ATOM 3484 N N . ARG A 1 456 ? 9.934 -5.788 28.143 1.00 90.75 456 ARG A N 1
ATOM 3485 C CA . ARG A 1 456 ? 10.745 -5.970 26.941 1.00 90.75 456 ARG A CA 1
ATOM 3486 C C . ARG A 1 456 ? 9.897 -6.589 25.845 1.00 90.75 456 ARG A C 1
ATOM 3488 O O . ARG A 1 456 ? 8.935 -7.286 26.138 1.00 90.75 456 ARG A O 1
ATOM 3495 N N . HIS A 1 457 ? 10.289 -6.390 24.597 1.00 95.12 457 HIS A N 1
ATOM 3496 C CA . HIS A 1 457 ? 9.578 -6.942 23.451 1.00 95.12 457 HIS A CA 1
ATOM 3497 C C . HIS A 1 457 ? 10.544 -7.656 22.514 1.00 95.12 457 HIS A C 1
ATOM 3499 O O . HIS A 1 457 ? 11.707 -7.256 22.387 1.00 95.12 457 HIS A O 1
ATOM 3505 N N . ARG A 1 458 ? 10.047 -8.703 21.859 1.00 97.62 458 ARG A N 1
ATOM 3506 C CA . ARG A 1 458 ? 10.640 -9.258 20.645 1.00 97.62 458 ARG A CA 1
ATOM 3507 C C . ARG A 1 458 ? 9.771 -8.818 19.478 1.00 97.62 458 ARG A C 1
ATOM 3509 O O . ARG A 1 458 ? 8.571 -9.067 19.482 1.00 97.62 458 ARG A O 1
ATOM 3516 N N . VAL A 1 459 ? 10.382 -8.168 18.497 1.00 98.31 459 VAL A N 1
ATOM 3517 C CA . VAL A 1 459 ? 9.729 -7.828 17.232 1.00 98.31 459 VAL A CA 1
ATOM 3518 C C . VAL A 1 459 ? 10.439 -8.593 16.134 1.00 98.31 459 VAL A C 1
ATOM 3520 O O . VAL A 1 459 ? 11.665 -8.518 16.030 1.00 98.31 459 VAL A O 1
ATOM 3523 N N . THR A 1 460 ? 9.685 -9.336 15.334 1.00 98.44 460 THR A N 1
ATOM 3524 C CA . THR A 1 460 ? 10.195 -10.028 14.146 1.00 98.44 460 THR A CA 1
ATOM 3525 C C . THR A 1 460 ? 9.368 -9.636 12.941 1.00 98.44 460 THR A C 1
ATOM 3527 O O . THR A 1 460 ? 8.169 -9.401 13.060 1.00 98.44 460 THR A O 1
ATOM 3530 N N . PHE A 1 461 ? 10.008 -9.518 11.789 1.00 98.38 461 PHE A N 1
ATOM 3531 C CA . PHE A 1 461 ? 9.332 -9.124 10.563 1.00 98.38 461 PHE A CA 1
ATOM 3532 C C . PHE A 1 461 ? 9.959 -9.826 9.368 1.00 98.38 461 PHE A C 1
ATOM 3534 O O . PHE A 1 461 ? 11.171 -10.046 9.326 1.00 98.38 461 PHE A O 1
ATOM 3541 N N . GLU A 1 462 ? 9.118 -10.146 8.396 1.00 98.19 462 GLU A N 1
ATOM 3542 C CA . GLU A 1 462 ? 9.498 -10.620 7.071 1.00 98.19 462 GLU A CA 1
ATOM 3543 C C . GLU A 1 462 ? 8.564 -9.929 6.084 1.00 98.19 462 GLU A C 1
ATOM 3545 O O . GLU A 1 462 ? 7.356 -10.182 6.078 1.00 98.19 462 GLU A O 1
ATOM 3550 N N . ILE A 1 463 ? 9.114 -8.970 5.341 1.00 97.88 463 ILE A N 1
ATOM 3551 C CA . ILE A 1 463 ? 8.332 -8.044 4.527 1.00 97.88 463 ILE A CA 1
ATOM 3552 C C . ILE A 1 463 ? 8.864 -8.071 3.099 1.00 97.88 463 ILE A C 1
ATOM 3554 O O . ILE A 1 463 ? 10.048 -7.828 2.859 1.00 97.88 463 ILE A O 1
ATOM 3558 N N . GLU A 1 464 ? 7.970 -8.346 2.153 1.00 95.25 464 GLU A N 1
ATOM 3559 C CA . GLU A 1 464 ? 8.226 -8.200 0.725 1.00 95.25 464 GLU A CA 1
ATOM 3560 C C . GLU A 1 464 ? 8.080 -6.723 0.349 1.00 95.25 464 GLU A C 1
ATOM 3562 O O . GLU A 1 464 ? 7.064 -6.068 0.616 1.00 95.25 464 GLU A O 1
ATOM 3567 N N . ALA A 1 465 ? 9.121 -6.181 -0.260 1.00 94.62 465 ALA A N 1
ATOM 3568 C CA . ALA A 1 465 ? 9.182 -4.819 -0.730 1.00 94.62 465 ALA A CA 1
ATOM 3569 C C . ALA A 1 465 ? 8.470 -4.658 -2.075 1.00 94.62 465 ALA A C 1
ATOM 3571 O O . ALA A 1 465 ? 8.336 -5.605 -2.845 1.00 94.62 465 ALA A O 1
ATOM 3572 N N . GLN A 1 466 ? 8.116 -3.421 -2.414 1.00 92.00 466 GLN A N 1
ATOM 3573 C CA . GLN A 1 466 ? 7.564 -3.048 -3.713 1.00 92.00 466 GLN A CA 1
ATOM 3574 C C . GLN A 1 466 ? 8.448 -3.505 -4.886 1.00 92.00 466 GLN A C 1
ATOM 3576 O O . GLN A 1 466 ? 7.930 -3.740 -5.968 1.00 92.00 466 GLN A O 1
ATOM 3581 N N . THR A 1 467 ? 9.761 -3.649 -4.681 1.00 91.88 467 THR A N 1
ATOM 3582 C CA . THR A 1 467 ? 10.738 -4.143 -5.670 1.00 91.88 467 THR A CA 1
ATOM 3583 C C . THR A 1 467 ? 10.742 -5.672 -5.837 1.00 91.88 467 THR A C 1
ATOM 3585 O O . THR A 1 467 ? 11.461 -6.192 -6.686 1.00 91.88 467 THR A O 1
ATOM 3588 N N . GLY A 1 468 ? 9.973 -6.411 -5.029 1.00 91.56 468 GLY A N 1
ATOM 3589 C CA . GLY A 1 468 ? 9.957 -7.879 -4.979 1.00 91.56 468 GLY A CA 1
ATOM 3590 C C . GLY A 1 468 ? 11.074 -8.505 -4.127 1.00 91.56 468 GLY A C 1
ATOM 3591 O O . GLY A 1 468 ? 11.141 -9.730 -3.993 1.00 91.56 468 GLY A O 1
ATOM 3592 N N . TYR A 1 469 ? 11.966 -7.695 -3.549 1.00 94.31 469 TYR A N 1
ATOM 3593 C CA . TYR A 1 469 ? 12.970 -8.146 -2.576 1.00 94.31 469 TYR A CA 1
ATOM 3594 C C . TYR A 1 469 ? 12.386 -8.220 -1.167 1.00 94.31 469 TYR A C 1
ATOM 3596 O O . TYR A 1 469 ? 11.333 -7.656 -0.898 1.00 94.31 469 TYR A O 1
ATOM 3604 N N . VAL A 1 470 ? 13.052 -8.924 -0.258 1.00 95.88 470 VAL A N 1
ATOM 3605 C CA . VAL A 1 470 ? 12.573 -9.139 1.109 1.00 95.88 470 VAL A CA 1
ATOM 3606 C C . VAL A 1 470 ? 13.509 -8.468 2.099 1.00 95.88 470 VAL A C 1
ATOM 3608 O O . VAL A 1 470 ? 14.716 -8.699 2.081 1.00 95.88 470 VAL A O 1
ATOM 3611 N N . PHE A 1 471 ? 12.951 -7.696 3.026 1.00 97.25 471 PHE A N 1
ATOM 3612 C CA . PHE A 1 471 ? 13.664 -7.285 4.227 1.00 97.25 471 PHE A CA 1
ATOM 3613 C C . PHE A 1 471 ? 13.072 -8.000 5.433 1.00 97.25 471 PHE A C 1
ATOM 3615 O O . PHE A 1 471 ? 11.891 -7.869 5.762 1.00 97.25 471 PHE A O 1
ATOM 3622 N N . LYS A 1 472 ? 13.915 -8.798 6.082 1.00 98.00 472 LYS A N 1
ATOM 3623 C CA . LYS A 1 472 ? 13.545 -9.608 7.240 1.00 98.00 472 LYS A CA 1
ATOM 3624 C C . LYS A 1 472 ? 14.499 -9.342 8.385 1.00 98.00 472 LYS A C 1
ATOM 3626 O O . LYS A 1 472 ? 15.688 -9.093 8.177 1.00 98.00 472 LYS A O 1
ATOM 3631 N N . GLY A 1 473 ? 14.000 -9.413 9.606 1.00 97.50 473 GLY A N 1
ATOM 3632 C CA . GLY A 1 473 ? 14.832 -9.114 10.752 1.00 97.50 473 GLY A CA 1
ATOM 3633 C C . GLY A 1 473 ? 14.151 -9.275 12.087 1.00 97.50 473 GLY A C 1
ATOM 3634 O O . GLY A 1 473 ? 13.001 -9.701 12.201 1.00 97.50 473 GLY A O 1
ATOM 3635 N N . SER A 1 474 ? 14.916 -8.952 13.124 1.00 97.69 474 SER A N 1
ATOM 3636 C CA . SER A 1 474 ? 14.429 -9.001 14.496 1.00 97.69 474 SER A CA 1
ATOM 3637 C C . SER A 1 474 ? 15.092 -7.972 15.401 1.00 97.69 474 SER A C 1
ATOM 3639 O O . SER A 1 474 ? 16.210 -7.508 15.148 1.00 97.69 474 SER A O 1
ATOM 3641 N N . PHE A 1 475 ? 14.392 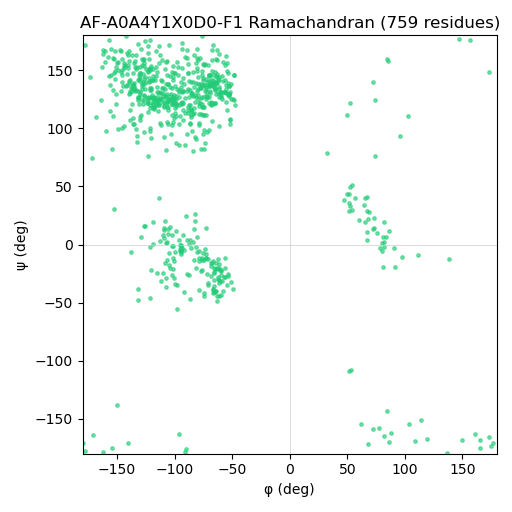-7.651 16.484 1.00 97.94 475 PHE A N 1
ATOM 3642 C CA . PHE A 1 475 ? 14.877 -6.856 17.603 1.00 97.94 475 PHE A CA 1
ATOM 3643 C C . PHE A 1 475 ? 14.371 -7.449 18.924 1.00 97.94 475 PHE A C 1
ATOM 3645 O O . PHE A 1 475 ? 13.216 -7.862 19.018 1.00 97.94 475 PHE A O 1
ATOM 3652 N N . GLU A 1 476 ? 15.220 -7.457 19.956 1.00 96.94 476 GLU A N 1
ATOM 3653 C CA . GLU A 1 476 ? 14.847 -7.840 21.324 1.00 96.94 476 GLU A CA 1
ATOM 3654 C C . GLU A 1 476 ? 15.318 -6.797 22.342 1.00 96.94 476 GLU A C 1
ATOM 3656 O O . GLU A 1 476 ? 16.504 -6.712 22.675 1.00 96.94 476 GLU A O 1
ATOM 3661 N N . GLY A 1 477 ? 14.399 -6.053 22.945 1.00 94.56 477 GLY A N 1
ATOM 3662 C CA . GLY A 1 477 ? 14.785 -4.954 23.826 1.00 94.56 477 GLY A CA 1
ATOM 3663 C C . GLY A 1 477 ? 13.617 -4.150 24.365 1.00 94.56 477 GLY A C 1
ATOM 3664 O O . GLY A 1 477 ? 12.458 -4.539 24.232 1.00 94.56 477 GLY A O 1
ATOM 3665 N N . ASP A 1 478 ? 13.952 -3.038 25.007 1.00 92.62 478 ASP A N 1
ATOM 3666 C CA . ASP A 1 478 ? 12.974 -2.029 25.398 1.00 92.62 478 ASP A CA 1
ATOM 3667 C C . ASP A 1 478 ? 12.644 -1.163 24.176 1.00 92.62 478 ASP A C 1
ATOM 3669 O O . ASP A 1 478 ? 13.552 -0.715 23.477 1.00 92.62 478 ASP A O 1
ATOM 3673 N N . ILE A 1 479 ? 11.355 -0.918 23.932 1.00 93.81 479 ILE A N 1
ATOM 3674 C CA . ILE A 1 479 ? 10.874 -0.022 22.872 1.00 93.81 479 ILE A CA 1
ATOM 3675 C C . ILE A 1 479 ? 10.050 1.076 23.552 1.00 93.81 479 ILE A C 1
ATOM 3677 O O . ILE A 1 479 ? 8.863 0.877 23.820 1.00 93.81 479 ILE A O 1
ATOM 3681 N N . PRO A 1 480 ? 10.663 2.213 23.926 1.00 89.38 480 PRO A N 1
ATOM 3682 C CA . PRO A 1 480 ? 9.926 3.304 24.546 1.00 89.38 480 PRO A CA 1
ATOM 3683 C C . PRO A 1 480 ? 8.964 3.934 23.535 1.00 89.38 480 PRO A C 1
ATOM 3685 O O . PRO A 1 480 ? 9.356 4.192 22.400 1.00 89.38 480 PRO A O 1
ATOM 3688 N N . LEU A 1 481 ? 7.730 4.216 23.966 1.00 89.19 481 LEU A N 1
ATOM 3689 C CA . LEU A 1 481 ? 6.739 4.935 23.163 1.00 89.19 481 LEU A CA 1
ATOM 3690 C C . LEU A 1 481 ? 6.631 6.394 23.620 1.00 89.19 481 LEU A C 1
ATOM 3692 O O . LEU A 1 481 ? 6.300 6.670 24.781 1.00 89.19 481 LEU A O 1
ATOM 3696 N N . GLU A 1 482 ? 6.885 7.332 22.714 1.00 89.56 482 GLU A N 1
ATOM 3697 C CA . GLU A 1 482 ? 6.536 8.745 22.876 1.00 89.56 482 GLU A CA 1
ATOM 3698 C C . GLU A 1 482 ? 5.064 8.964 22.516 1.00 89.56 482 GLU A C 1
ATOM 3700 O O . GLU A 1 482 ? 4.560 8.373 21.569 1.00 89.56 482 GLU A O 1
ATOM 3705 N N . ASP A 1 483 ? 4.369 9.789 23.294 1.00 85.56 483 ASP A N 1
ATOM 3706 C CA . ASP A 1 483 ? 2.973 10.139 23.045 1.00 85.56 483 ASP A CA 1
ATOM 3707 C C . ASP A 1 483 ? 2.888 11.425 22.210 1.00 85.56 483 ASP A C 1
ATOM 3709 O O . ASP A 1 483 ? 3.326 12.489 22.661 1.00 85.56 483 ASP A O 1
ATOM 3713 N N . GLN A 1 484 ? 2.349 11.312 20.997 1.00 85.19 484 GLN A N 1
ATOM 3714 C CA . GLN A 1 484 ? 2.091 12.416 20.072 1.00 85.19 484 GLN A CA 1
ATOM 3715 C C . GLN A 1 484 ? 0.630 12.442 19.596 1.00 85.19 484 GLN A C 1
ATOM 3717 O O . GLN A 1 484 ? 0.336 13.112 18.602 1.00 85.19 484 GLN A O 1
ATOM 3722 N N . SER A 1 485 ? -0.279 11.726 20.268 1.00 78.69 485 SER A N 1
ATOM 3723 C CA . SER A 1 485 ? -1.691 11.720 19.889 1.00 78.69 485 SER A CA 1
ATOM 3724 C C . SER A 1 485 ? -2.392 13.040 20.207 1.00 78.69 485 SER A C 1
ATOM 3726 O O . SER A 1 485 ? -1.987 13.815 21.082 1.00 78.69 485 SER A O 1
ATOM 3728 N N . ASP A 1 486 ? -3.458 13.310 19.452 1.00 70.12 486 ASP A N 1
ATOM 3729 C CA . ASP A 1 486 ? -4.406 14.381 19.745 1.00 70.12 486 ASP A CA 1
ATOM 3730 C C . ASP A 1 486 ? -5.681 13.776 20.342 1.00 70.12 486 ASP A C 1
ATOM 3732 O O . ASP A 1 486 ? -6.572 13.330 19.623 1.00 70.12 486 ASP A O 1
ATOM 3736 N N . ASP A 1 487 ? -5.748 13.751 21.672 1.00 61.56 487 ASP A N 1
ATOM 3737 C CA . ASP A 1 487 ? -6.827 13.106 22.435 1.00 61.56 487 ASP A CA 1
ATOM 3738 C C . ASP A 1 487 ? -8.082 13.995 22.576 1.00 61.56 487 ASP A C 1
ATOM 3740 O O . ASP A 1 487 ? -8.860 13.844 23.517 1.00 61.56 487 ASP A O 1
ATOM 3744 N N . SER A 1 488 ? -8.258 15.003 21.716 1.00 59.97 488 SER A N 1
ATOM 3745 C CA . SER A 1 488 ? -9.295 16.030 21.897 1.00 59.97 488 SER A CA 1
ATOM 3746 C C . SER A 1 488 ? -10.707 15.627 21.455 1.00 59.97 488 SER A C 1
ATOM 3748 O O . SER A 1 488 ? -11.642 16.387 21.716 1.00 59.97 488 SER A O 1
ATOM 3750 N N . GLU A 1 489 ? -10.879 14.457 20.829 1.00 61.91 489 GLU A N 1
ATOM 3751 C CA . GLU A 1 489 ? -12.162 14.029 20.245 1.00 61.91 489 GLU A CA 1
ATOM 3752 C C . GLU A 1 489 ? -12.981 13.049 21.108 1.00 61.91 489 GLU A C 1
ATOM 3754 O O . GLU A 1 489 ? -14.144 12.814 20.793 1.00 61.91 489 GLU A O 1
ATOM 3759 N N . ASP A 1 490 ? -12.456 12.543 22.231 1.00 70.94 490 ASP A N 1
ATOM 3760 C CA . ASP A 1 490 ? -13.260 11.751 23.177 1.00 70.94 490 ASP A CA 1
ATOM 3761 C C . ASP A 1 490 ? -14.138 12.665 24.055 1.00 70.94 490 ASP A C 1
ATOM 3763 O O . ASP A 1 490 ? -13.654 13.419 24.906 1.00 70.94 490 ASP A O 1
ATOM 3767 N N . ASP A 1 491 ? -15.455 12.595 23.858 1.00 72.56 491 ASP A N 1
ATOM 3768 C CA . ASP A 1 491 ? -16.449 13.341 24.636 1.00 72.56 491 ASP A CA 1
ATOM 3769 C C . ASP A 1 491 ? -16.932 12.598 25.901 1.00 72.56 491 ASP A C 1
ATOM 3771 O O . ASP A 1 491 ? -17.816 13.086 26.618 1.00 72.56 491 ASP A O 1
ATOM 3775 N N . GLY A 1 492 ? -16.351 11.431 26.196 1.00 78.38 492 GLY A N 1
ATOM 3776 C CA . GLY A 1 492 ? -16.681 10.588 27.342 1.00 78.38 492 GLY A CA 1
ATOM 3777 C C . GLY A 1 492 ? -18.017 9.859 27.201 1.00 78.38 492 GLY A C 1
ATOM 3778 O O . GLY A 1 492 ? -18.644 9.524 28.210 1.00 78.38 492 GLY A O 1
ATOM 3779 N N . SER A 1 493 ? -18.507 9.664 25.976 1.00 85.56 493 SER A N 1
ATOM 3780 C CA . SER A 1 493 ? -19.775 8.978 25.698 1.00 85.56 493 SER A CA 1
ATOM 3781 C C . SER A 1 493 ? -19.645 7.484 25.396 1.00 85.56 493 SER A C 1
ATOM 3783 O O . SER A 1 493 ? -20.677 6.836 25.185 1.00 85.56 493 SER A O 1
ATOM 3785 N N . SER A 1 494 ? -18.421 6.944 25.405 1.00 87.62 494 SER A N 1
ATOM 3786 C CA . SER A 1 494 ? -18.142 5.518 25.249 1.00 87.62 494 SER A CA 1
ATOM 3787 C C . SER A 1 494 ? -17.176 4.987 26.306 1.00 87.62 494 SER A C 1
ATOM 3789 O O . SER A 1 494 ? -16.224 5.655 26.702 1.00 87.62 494 SER A O 1
ATOM 3791 N N . THR A 1 495 ? -17.437 3.765 26.767 1.00 88.31 495 THR A N 1
ATOM 3792 C CA . THR A 1 495 ? -16.530 2.962 27.601 1.00 88.31 495 THR A CA 1
ATOM 3793 C C . THR A 1 495 ? -15.940 1.777 26.847 1.00 88.31 495 THR A C 1
ATOM 3795 O O . THR A 1 495 ? -15.335 0.912 27.481 1.00 88.31 495 THR A O 1
ATOM 3798 N N . LEU A 1 496 ? -16.204 1.657 25.545 1.00 85.94 496 LEU A N 1
ATOM 3799 C CA . LEU A 1 496 ? -15.693 0.553 24.744 1.00 85.94 496 LEU A CA 1
ATOM 3800 C C . LEU A 1 496 ? -14.181 0.684 24.560 1.00 85.94 496 LEU A C 1
ATOM 3802 O O . LEU A 1 496 ? -13.632 1.782 24.494 1.00 85.94 496 LEU A O 1
ATOM 3806 N N . THR A 1 497 ? -13.517 -0.465 24.510 1.00 78.25 497 THR A N 1
ATOM 3807 C CA . THR A 1 497 ? -12.072 -0.588 24.256 1.00 78.25 497 THR A CA 1
ATOM 3808 C C . THR A 1 497 ? -11.776 -1.436 23.017 1.00 78.25 497 THR A C 1
ATOM 3810 O O . THR A 1 497 ? -10.613 -1.683 22.694 1.00 78.25 497 THR A O 1
ATOM 3813 N N . GLU A 1 498 ? -12.826 -1.965 22.393 1.00 81.31 498 GLU A N 1
ATOM 3814 C CA . GLU A 1 498 ? -12.814 -2.800 21.198 1.00 81.31 498 GLU A CA 1
ATOM 3815 C C . GLU A 1 498 ? -14.213 -2.818 20.565 1.00 81.31 498 GLU A C 1
ATOM 3817 O O . GLU A 1 498 ? -15.184 -2.380 21.191 1.00 81.31 498 GLU A O 1
ATOM 3822 N N . ASP A 1 499 ? -14.292 -3.329 19.335 1.00 87.31 499 ASP A N 1
ATOM 3823 C CA . ASP A 1 499 ? -15.553 -3.568 18.634 1.00 87.31 499 ASP A CA 1
ATOM 3824 C C . ASP A 1 499 ? -16.473 -4.481 19.458 1.00 87.31 499 ASP A C 1
ATOM 3826 O O . ASP A 1 499 ? -16.035 -5.452 20.082 1.00 87.31 499 ASP A O 1
ATOM 3830 N N . LEU A 1 500 ? -17.765 -4.178 19.432 1.00 93.69 500 LEU A N 1
ATOM 3831 C CA . LEU A 1 500 ? -18.805 -4.872 20.171 1.00 93.69 500 LEU A CA 1
ATOM 3832 C C . LEU A 1 500 ? -19.782 -5.555 19.206 1.00 93.69 500 LEU A C 1
ATOM 3834 O O . LEU A 1 500 ? -20.458 -4.892 18.421 1.00 93.69 500 LEU A O 1
ATOM 3838 N N . ASP A 1 501 ? -19.919 -6.873 19.335 1.00 96.06 501 ASP A N 1
ATOM 3839 C CA . ASP A 1 501 ? -21.067 -7.632 18.824 1.00 96.06 501 ASP A CA 1
ATOM 3840 C C . ASP A 1 501 ? -22.012 -7.922 19.998 1.00 96.06 501 ASP A C 1
ATOM 3842 O O . ASP A 1 501 ? -21.669 -8.664 20.922 1.00 96.06 501 ASP A O 1
ATOM 3846 N N . MET A 1 502 ? -23.168 -7.258 20.010 1.00 96.56 502 MET A N 1
ATOM 3847 C CA . MET A 1 502 ? -24.103 -7.258 21.134 1.00 96.56 502 MET A CA 1
ATOM 3848 C C . MET A 1 502 ? -24.793 -8.617 21.298 1.00 96.56 502 MET A C 1
ATOM 3850 O O . MET A 1 502 ? -25.504 -9.082 20.400 1.00 96.56 502 MET A O 1
ATOM 3854 N N . ASP A 1 503 ? -24.741 -9.193 22.502 1.00 93.44 503 ASP A N 1
ATOM 3855 C CA . ASP A 1 503 ? -25.582 -10.341 22.850 1.00 93.44 503 ASP A CA 1
ATOM 3856 C C . ASP A 1 503 ? -26.979 -9.876 23.272 1.00 93.44 503 ASP A C 1
ATOM 3858 O O . ASP A 1 503 ? -27.269 -9.613 24.440 1.00 93.44 503 ASP A O 1
ATOM 3862 N N . LEU A 1 504 ? -27.881 -9.824 22.295 1.00 95.62 504 LEU A N 1
ATOM 3863 C CA . LEU A 1 504 ? -29.298 -9.515 22.502 1.00 95.62 504 LEU A CA 1
ATOM 3864 C C . LEU A 1 504 ? -30.164 -10.782 22.636 1.00 95.62 504 LEU A C 1
ATOM 3866 O O . LEU A 1 504 ? -31.382 -10.693 22.817 1.00 95.62 504 LEU A O 1
ATOM 3870 N N . SER A 1 505 ? -29.573 -11.978 22.549 1.00 91.88 505 SER A N 1
ATOM 3871 C CA . SER A 1 505 ? -30.299 -13.249 22.376 1.00 91.88 505 SER A CA 1
ATOM 3872 C C . SER A 1 505 ? -31.173 -13.634 23.574 1.00 91.88 505 SER A C 1
ATOM 3874 O O . SER A 1 505 ? -32.154 -14.371 23.443 1.00 91.88 505 SER A O 1
ATOM 3876 N N . TYR A 1 506 ? -30.843 -13.119 24.759 1.00 93.12 506 TYR A N 1
ATOM 3877 C CA . TYR A 1 506 ? -31.549 -13.423 25.999 1.00 93.12 506 TYR A CA 1
ATOM 3878 C C . TYR A 1 506 ? -32.872 -12.659 26.162 1.00 93.12 506 TYR A C 1
ATOM 3880 O O . TYR A 1 506 ? -33.640 -12.998 27.077 1.00 93.12 506 TYR A O 1
ATOM 3888 N N . LEU A 1 507 ? -33.126 -11.659 25.310 1.00 95.44 507 LEU A N 1
ATOM 3889 C CA . LEU A 1 507 ? -34.277 -10.763 25.356 1.00 95.44 507 LEU A CA 1
ATOM 3890 C C . LEU A 1 507 ? -35.517 -11.391 24.712 1.00 95.44 507 LEU A C 1
ATOM 3892 O O . LEU A 1 507 ? -35.498 -11.823 23.563 1.00 95.44 507 LEU A O 1
ATOM 3896 N N . GLU A 1 508 ? -36.633 -11.380 25.440 1.00 93.00 508 GLU A N 1
ATOM 3897 C CA . GLU A 1 508 ? -37.883 -12.015 24.993 1.00 93.00 508 GLU A CA 1
ATOM 3898 C C . GLU A 1 508 ? -38.765 -11.099 24.134 1.00 93.00 508 GLU A C 1
ATOM 3900 O O . GLU A 1 508 ? -39.582 -11.580 23.349 1.00 93.00 508 GLU A O 1
ATOM 3905 N N . LYS A 1 509 ? -38.646 -9.779 24.314 1.00 95.12 509 LYS A N 1
ATOM 3906 C CA . LYS A 1 509 ? -39.439 -8.761 23.614 1.00 95.12 509 LYS A CA 1
ATOM 3907 C C . LYS A 1 509 ? -38.767 -7.393 23.663 1.00 95.12 509 LYS A C 1
ATOM 3909 O O . LYS A 1 509 ? -38.024 -7.101 24.601 1.00 95.12 509 LYS A O 1
ATOM 3914 N N . ALA A 1 510 ? -39.116 -6.542 22.705 1.00 97.62 510 ALA A N 1
ATOM 3915 C CA . ALA A 1 510 ? -38.730 -5.134 22.670 1.00 97.62 510 ALA A CA 1
ATOM 3916 C C . ALA A 1 510 ? -39.925 -4.220 22.982 1.00 97.62 510 ALA A C 1
ATOM 3918 O O . ALA A 1 510 ? -41.086 -4.609 22.807 1.00 97.62 510 ALA A O 1
ATOM 3919 N N . HIS A 1 511 ? -39.642 -3.000 23.439 1.00 98.00 511 HIS A N 1
ATOM 3920 C CA . HIS A 1 511 ? -40.656 -2.038 23.872 1.00 98.00 511 HIS A CA 1
ATOM 3921 C C . HIS A 1 511 ? -40.605 -0.766 23.025 1.00 98.00 511 HIS A C 1
ATOM 3923 O O . HIS A 1 511 ? -39.565 -0.128 22.920 1.00 98.00 511 HIS A O 1
ATOM 3929 N N . CYS A 1 512 ? -41.738 -0.386 22.445 1.00 98.06 512 CYS A N 1
ATOM 3930 C CA . CYS A 1 512 ? -41.924 0.846 21.690 1.00 98.06 512 CYS A CA 1
ATOM 3931 C C . CYS A 1 512 ? -42.582 1.910 22.570 1.00 98.06 512 CYS A C 1
ATOM 3933 O O . CYS A 1 512 ? -43.642 1.680 23.164 1.00 98.06 512 CYS A O 1
ATOM 3935 N N . PHE A 1 513 ? -41.975 3.090 22.626 1.00 97.00 513 PHE A N 1
ATOM 3936 C CA . PHE A 1 513 ? -42.475 4.216 23.400 1.00 97.00 513 PHE A CA 1
ATOM 3937 C C . PHE A 1 513 ? -42.730 5.421 22.486 1.00 97.00 513 PHE A C 1
ATOM 3939 O O . PHE A 1 513 ? -41.794 6.179 22.215 1.00 97.00 513 PHE A O 1
ATOM 3946 N N . PRO A 1 514 ? -43.987 5.640 22.060 1.00 97.12 514 PRO A N 1
ATOM 3947 C CA . PRO A 1 514 ? -44.387 6.850 21.346 1.00 97.12 514 PRO A CA 1
ATOM 3948 C C . PRO A 1 514 ? -44.053 8.098 22.168 1.00 97.12 514 PRO A C 1
ATOM 3950 O O . PRO A 1 514 ? -44.396 8.162 23.352 1.00 97.12 514 PRO A O 1
ATOM 3953 N N . GLN A 1 515 ? -43.411 9.090 21.557 1.00 96.06 515 GLN A N 1
ATOM 3954 C CA . GLN A 1 515 ? -43.001 10.325 22.223 1.00 96.06 515 GLN A CA 1
ATOM 3955 C C . GLN A 1 515 ? -43.689 11.545 21.617 1.00 96.06 515 GLN A C 1
ATOM 3957 O O . GLN A 1 515 ? -43.831 11.671 20.405 1.00 96.06 515 GLN A O 1
ATOM 3962 N N . THR A 1 516 ? -44.061 12.493 22.475 1.00 96.06 516 THR A N 1
ATOM 3963 C CA . THR A 1 516 ? -44.562 13.814 22.057 1.00 96.06 516 THR A CA 1
ATOM 3964 C C . THR A 1 516 ? -43.505 14.904 22.174 1.00 96.06 516 THR A C 1
ATOM 3966 O O . THR A 1 516 ? -43.708 16.006 21.672 1.00 96.06 516 THR A O 1
ATOM 3969 N N . GLN A 1 517 ? -42.387 14.605 22.838 1.00 94.31 517 GLN A N 1
ATOM 3970 C CA . GLN A 1 517 ? -41.304 15.540 23.112 1.00 94.31 517 GLN A CA 1
ATOM 3971 C C . GLN A 1 517 ? -39.961 14.951 22.708 1.00 94.31 517 GLN A C 1
ATOM 3973 O O . GLN A 1 517 ? -39.749 13.744 22.805 1.00 94.31 517 GLN A O 1
ATOM 3978 N N . ILE A 1 518 ? -39.056 15.819 22.276 1.00 92.19 518 ILE A N 1
ATOM 3979 C CA . ILE A 1 518 ? -37.722 15.463 21.808 1.00 92.19 518 ILE A CA 1
ATOM 3980 C C . ILE A 1 518 ? -36.699 16.454 22.353 1.00 92.19 518 ILE A C 1
ATOM 3982 O O . ILE A 1 518 ? -36.918 17.665 22.345 1.00 92.19 518 ILE A O 1
ATOM 3986 N N . PHE A 1 519 ? -35.568 15.940 22.832 1.00 90.75 519 PHE A N 1
ATOM 3987 C CA . PHE A 1 519 ? -34.454 16.780 23.256 1.00 90.75 519 PHE A CA 1
ATOM 3988 C C . PHE A 1 519 ? -33.559 17.160 22.074 1.00 90.75 519 PHE A C 1
ATOM 3990 O O . PHE A 1 519 ? -33.072 16.286 21.343 1.00 90.75 519 PHE A O 1
ATOM 3997 N N . VAL A 1 520 ? -33.294 18.461 21.948 1.00 87.88 520 VAL A N 1
ATOM 3998 C CA . VAL A 1 520 ? -32.405 19.060 20.951 1.00 87.88 520 VAL A CA 1
ATOM 3999 C C . VAL A 1 520 ? -31.308 19.867 21.657 1.00 87.88 520 VAL A C 1
ATOM 4001 O O . VAL A 1 520 ? -31.621 20.805 22.401 1.00 87.88 520 VAL A O 1
ATOM 4004 N N . PRO A 1 521 ? -30.016 19.575 21.414 1.00 81.12 521 PRO A N 1
ATOM 4005 C CA . PRO A 1 521 ? -28.916 20.343 21.989 1.00 81.12 521 PRO A CA 1
ATOM 4006 C C . PRO A 1 521 ? -29.055 21.847 21.708 1.00 81.12 521 PRO A C 1
ATOM 4008 O O . PRO A 1 521 ? -29.271 22.268 20.574 1.00 81.12 521 PRO A O 1
ATOM 4011 N N . GLY A 1 522 ? -28.954 22.672 22.752 1.00 82.56 522 GLY A N 1
ATOM 4012 C CA . GLY A 1 522 ? -29.090 24.132 22.661 1.00 82.56 522 GLY A CA 1
ATOM 4013 C C . GLY A 1 522 ? -30.529 24.671 22.633 1.00 82.56 522 GLY A C 1
ATOM 4014 O O . GLY A 1 522 ? -30.720 25.836 22.975 1.00 82.56 522 GLY A O 1
ATOM 4015 N N . LEU A 1 523 ? -31.534 23.850 22.301 1.00 85.44 523 LEU A N 1
ATOM 4016 C CA . LEU A 1 523 ? -32.960 24.219 22.379 1.00 85.44 523 LEU A CA 1
ATOM 4017 C C . LEU A 1 523 ? -33.682 23.575 23.574 1.00 85.44 523 LEU A C 1
ATOM 4019 O O . LEU A 1 523 ? -34.742 24.051 23.975 1.00 85.44 523 LEU A O 1
ATOM 4023 N N . GLY A 1 524 ? -33.099 22.530 24.166 1.00 88.19 524 GLY A N 1
ATOM 4024 C CA . GLY A 1 524 ? -33.717 21.757 25.237 1.00 88.19 524 GLY A CA 1
ATOM 4025 C C . GLY A 1 524 ? -34.780 20.794 24.709 1.00 88.19 524 GLY A C 1
ATOM 4026 O O . GLY A 1 524 ? -34.763 20.396 23.543 1.00 88.19 524 GLY A O 1
ATOM 4027 N N . THR A 1 525 ? -35.701 20.399 25.584 1.00 91.25 525 THR A N 1
ATOM 4028 C CA . THR A 1 525 ? -36.845 19.557 25.222 1.00 91.25 525 THR A CA 1
ATOM 4029 C C . THR A 1 525 ? -37.931 20.398 24.557 1.00 91.25 525 THR A C 1
ATOM 4031 O O . THR A 1 525 ? -38.439 21.341 25.164 1.00 91.25 525 THR A O 1
ATOM 4034 N N . ILE A 1 526 ? -38.297 20.039 23.329 1.00 93.56 526 ILE A N 1
ATOM 4035 C CA . ILE A 1 526 ? -39.344 20.694 22.534 1.00 93.56 526 ILE A CA 1
ATOM 4036 C C . ILE A 1 526 ? -40.423 19.688 22.128 1.00 93.56 526 ILE A C 1
ATOM 4038 O O . ILE A 1 526 ? -40.179 18.478 22.114 1.00 93.56 526 ILE A O 1
ATOM 4042 N N . ASP A 1 527 ? -41.612 20.180 21.784 1.00 95.94 527 ASP A N 1
ATOM 4043 C CA . ASP A 1 527 ? -42.680 19.331 21.261 1.00 95.94 527 ASP A CA 1
ATOM 4044 C C . ASP A 1 527 ? -42.348 18.894 19.824 1.00 95.94 527 ASP A C 1
ATOM 4046 O O . ASP A 1 527 ? -41.927 19.691 18.984 1.00 95.94 527 ASP A O 1
ATOM 4050 N N . VAL A 1 528 ? -42.557 17.610 19.519 1.00 94.62 528 VAL A N 1
ATOM 4051 C CA . VAL A 1 528 ? -42.248 17.022 18.198 1.00 94.62 528 VAL A CA 1
ATOM 4052 C C . VAL A 1 528 ? -43.052 17.706 17.083 1.00 94.62 528 VAL A C 1
ATOM 4054 O O . VAL A 1 528 ? -42.558 17.883 15.971 1.00 94.62 528 VAL A O 1
ATOM 4057 N N . ALA A 1 529 ? -44.266 18.170 17.397 1.00 93.38 529 ALA A N 1
ATOM 4058 C CA . ALA A 1 529 ? -45.125 18.911 16.475 1.00 93.38 529 ALA A CA 1
ATOM 4059 C C . ALA A 1 529 ? -44.530 20.260 16.021 1.00 93.38 529 ALA A C 1
ATOM 4061 O O . ALA A 1 529 ? -44.909 20.763 14.963 1.00 93.38 529 ALA A O 1
ATOM 4062 N N . ASP A 1 530 ? -43.583 20.823 16.778 1.00 93.94 530 ASP A N 1
ATOM 4063 C CA . ASP A 1 530 ? -42.986 22.129 16.491 1.00 93.94 530 ASP A CA 1
ATOM 4064 C C . ASP A 1 530 ? -41.720 22.033 15.624 1.00 93.94 530 ASP A C 1
ATOM 4066 O O . ASP A 1 530 ? -41.191 23.067 15.201 1.00 93.94 530 ASP A O 1
ATOM 4070 N N . LEU A 1 531 ? -41.241 20.822 15.302 1.00 92.75 531 LEU A N 1
ATOM 4071 C CA . LEU A 1 531 ? -39.971 20.592 14.595 1.00 92.75 531 LEU A CA 1
ATOM 4072 C C . LEU A 1 531 ? -39.855 21.344 13.261 1.00 92.75 531 LEU A C 1
ATOM 4074 O O . LEU A 1 531 ? -38.778 21.830 12.925 1.00 92.75 531 LEU A O 1
ATOM 4078 N N . THR A 1 532 ? -40.950 21.516 12.519 1.00 94.31 532 THR A N 1
ATOM 4079 C CA . THR A 1 532 ? -40.959 22.253 11.239 1.00 94.31 532 THR A CA 1
ATOM 4080 C C . THR A 1 532 ? -41.032 23.775 11.405 1.00 94.31 532 THR A C 1
ATOM 4082 O O . THR A 1 532 ? -41.064 24.505 10.416 1.00 94.31 532 THR A O 1
ATOM 4085 N N . THR A 1 533 ? -41.116 24.274 12.640 1.00 91.75 533 THR A N 1
ATOM 4086 C CA . THR A 1 533 ? -41.289 25.705 12.956 1.00 91.75 533 THR A CA 1
ATOM 4087 C C . THR A 1 533 ? -40.161 26.286 13.809 1.00 91.75 533 THR A C 1
ATOM 4089 O O . THR A 1 533 ? -39.932 27.497 13.776 1.00 91.75 533 THR A O 1
ATOM 4092 N N . VAL A 1 534 ? -39.425 25.442 14.538 1.00 88.00 534 VAL A N 1
ATOM 4093 C CA . VAL A 1 534 ? -38.195 25.830 15.244 1.00 88.00 534 VAL A CA 1
ATOM 4094 C C . VAL A 1 534 ? -37.084 26.181 14.252 1.00 88.00 534 VAL A C 1
ATOM 4096 O O . VAL A 1 534 ? -37.144 25.811 13.088 1.00 88.00 534 VAL A O 1
ATOM 4099 N N . THR A 1 535 ? -36.073 26.945 14.674 1.00 81.88 535 THR A N 1
ATOM 4100 C CA . THR A 1 535 ? -34.966 27.359 13.792 1.00 81.88 535 THR A CA 1
ATOM 4101 C C . THR A 1 535 ? -33.653 26.697 14.223 1.00 81.88 535 THR A C 1
ATOM 4103 O O . THR A 1 535 ? -33.261 26.880 15.376 1.00 81.88 535 THR A O 1
ATOM 4106 N N . PRO A 1 536 ? -32.940 25.997 13.317 1.00 85.62 536 PRO A N 1
ATOM 4107 C CA . PRO A 1 536 ? -33.350 25.670 11.944 1.00 85.62 536 PRO A CA 1
ATOM 4108 C C . PRO A 1 536 ? -34.489 24.627 11.927 1.00 85.62 536 PRO A C 1
ATOM 4110 O O . PRO A 1 536 ? -34.495 23.769 12.808 1.00 85.62 536 PRO A O 1
ATOM 4113 N N . PRO A 1 537 ? -35.437 24.690 10.971 1.00 91.06 537 PRO A N 1
ATOM 4114 C CA . PRO A 1 537 ? -36.590 23.792 10.946 1.00 91.06 537 PRO A CA 1
ATOM 4115 C C . PRO A 1 537 ? -36.241 22.431 10.356 1.00 91.06 537 PRO A C 1
ATOM 4117 O O . PRO A 1 537 ? -35.377 22.322 9.485 1.00 91.06 537 PRO A O 1
ATOM 4120 N N . ALA A 1 538 ? -36.975 21.410 10.786 1.00 91.50 538 ALA A N 1
ATOM 4121 C CA . ALA A 1 538 ? -37.019 20.132 10.100 1.00 91.50 538 ALA A CA 1
ATOM 4122 C C . ALA A 1 538 ? -37.591 20.283 8.681 1.00 91.50 538 ALA A C 1
ATOM 4124 O O . ALA A 1 538 ? -38.532 21.060 8.484 1.00 91.50 538 ALA A O 1
ATOM 4125 N N . PRO A 1 539 ? -37.045 19.553 7.690 1.00 92.00 539 PRO A N 1
ATOM 4126 C CA . PRO A 1 539 ? -37.516 19.604 6.307 1.00 92.00 539 PRO A CA 1
ATOM 4127 C C . PRO A 1 539 ? -38.967 19.131 6.152 1.00 92.00 539 PRO A C 1
ATOM 4129 O O . PRO A 1 539 ? -39.660 19.582 5.241 1.00 92.00 539 PRO A O 1
ATOM 4132 N N . GLU A 1 540 ? -39.437 18.251 7.035 1.00 93.44 540 GLU A N 1
ATOM 4133 C CA . GLU A 1 540 ? -40.799 17.724 7.028 1.00 93.44 540 GLU A CA 1
ATOM 4134 C C . GLU A 1 540 ? -41.263 17.326 8.435 1.00 93.44 540 GLU A C 1
ATOM 4136 O O . GLU A 1 540 ? -40.477 17.291 9.381 1.00 93.44 540 GLU A O 1
ATOM 4141 N N . ALA A 1 541 ? -42.569 17.091 8.589 1.00 94.56 541 ALA A N 1
ATOM 4142 C CA . ALA A 1 541 ? -43.155 16.718 9.871 1.00 94.56 541 ALA A CA 1
ATOM 4143 C C . ALA A 1 541 ? -42.825 15.260 10.225 1.00 94.56 541 ALA A C 1
ATOM 4145 O O . ALA A 1 541 ? -42.952 14.370 9.384 1.00 94.56 541 ALA A O 1
ATOM 4146 N N . CYS A 1 542 ? -42.480 15.021 11.490 1.00 93.88 542 CYS A N 1
ATOM 4147 C CA . CYS A 1 542 ? -42.094 13.710 12.007 1.00 93.88 542 CYS A CA 1
ATOM 4148 C C . CYS A 1 542 ? -43.009 13.279 13.155 1.00 93.88 542 CYS A C 1
ATOM 4150 O O . CYS A 1 542 ? -43.481 14.111 13.927 1.00 93.88 542 CYS A O 1
ATOM 4152 N N . GLY A 1 543 ? -43.188 11.972 13.301 1.00 96.25 543 GLY A N 1
ATOM 4153 C CA . GLY A 1 543 ? -43.436 11.324 14.583 1.00 96.25 543 GLY A CA 1
ATOM 4154 C C . GLY A 1 543 ? -42.110 10.897 15.227 1.00 96.25 543 GLY A C 1
ATOM 4155 O O . GLY A 1 543 ? -41.090 10.785 14.542 1.00 96.25 543 GLY A O 1
ATOM 4156 N N . TYR A 1 544 ? -42.105 10.647 16.536 1.00 97.06 544 TYR A N 1
ATOM 4157 C CA . TYR A 1 544 ? -40.917 10.209 17.275 1.00 97.06 544 TYR A CA 1
ATOM 4158 C C . TYR A 1 544 ? -41.267 9.063 18.222 1.00 97.06 544 TYR A C 1
ATOM 4160 O O . TYR A 1 544 ? -42.283 9.094 18.919 1.00 97.06 544 TYR A O 1
ATOM 4168 N N . GLN A 1 545 ? -40.408 8.052 18.251 1.00 97.12 545 GLN A N 1
ATOM 4169 C CA . GLN A 1 545 ? -40.492 6.933 19.178 1.00 97.12 545 GLN A CA 1
ATOM 4170 C C . GLN A 1 545 ? -39.089 6.494 19.586 1.00 97.12 545 GLN A C 1
ATOM 4172 O O . GLN A 1 545 ? -38.149 6.620 18.802 1.00 97.12 545 GLN A O 1
ATOM 4177 N N . PHE A 1 546 ? -38.953 5.922 20.781 1.00 94.69 546 PHE A N 1
ATOM 4178 C CA . PHE A 1 546 ? -37.781 5.107 21.092 1.00 94.69 546 PHE A CA 1
ATOM 4179 C C . PHE A 1 546 ? -38.164 3.636 21.223 1.00 94.69 546 PHE A C 1
ATOM 4181 O O . PHE A 1 546 ? -39.233 3.303 21.746 1.00 94.69 546 PHE A O 1
ATOM 4188 N N . ILE A 1 547 ? -37.295 2.765 20.714 1.00 97.75 547 ILE A N 1
ATOM 4189 C CA . ILE A 1 547 ? -37.411 1.314 20.816 1.00 97.75 547 ILE A CA 1
ATOM 4190 C C . ILE A 1 547 ? -36.324 0.812 21.760 1.00 97.75 547 ILE A C 1
ATOM 4192 O O . ILE A 1 547 ? -35.143 1.029 21.512 1.00 97.75 547 ILE A O 1
ATOM 4196 N N . ASP A 1 548 ? -36.737 0.128 22.820 1.00 97.31 548 ASP A N 1
ATOM 4197 C CA . ASP A 1 548 ? -35.849 -0.509 23.786 1.00 97.31 548 ASP A CA 1
ATOM 4198 C C . ASP A 1 548 ? -35.788 -2.013 23.526 1.00 97.31 548 ASP A C 1
ATOM 4200 O O . ASP A 1 548 ? -36.763 -2.742 23.759 1.00 97.31 548 ASP A O 1
ATOM 4204 N N . LEU A 1 549 ? -34.628 -2.478 23.068 1.00 97.44 549 LEU A N 1
ATOM 4205 C CA . LEU A 1 549 ? -34.264 -3.886 23.064 1.00 97.44 549 LEU A CA 1
ATOM 4206 C C . LEU A 1 549 ? -33.593 -4.174 24.405 1.00 97.44 549 LEU A C 1
ATOM 4208 O O . LEU A 1 549 ? -32.406 -3.925 24.593 1.00 97.44 549 LEU A O 1
ATOM 4212 N N . GLY A 1 550 ? -34.397 -4.667 25.347 1.00 94.31 550 GLY A N 1
ATOM 4213 C CA . GLY A 1 550 ? -34.003 -4.817 26.745 1.00 94.31 550 GLY A CA 1
ATOM 4214 C C . GLY A 1 550 ? -34.192 -3.533 27.554 1.00 94.31 550 GLY A C 1
ATOM 4215 O O . GLY A 1 550 ? -34.339 -2.443 27.013 1.00 94.31 550 GLY A O 1
ATOM 4216 N N . LEU A 1 551 ? -34.274 -3.666 28.878 1.00 92.38 551 LEU A N 1
ATOM 4217 C CA . LEU A 1 551 ? -34.599 -2.559 29.781 1.00 92.38 551 LEU A CA 1
ATOM 4218 C C . LEU A 1 551 ? -33.455 -2.318 30.761 1.00 92.38 551 LEU A C 1
ATOM 4220 O O . LEU A 1 551 ? -32.905 -3.263 31.321 1.00 92.38 551 LEU A O 1
ATOM 4224 N N . ALA A 1 552 ? -33.179 -1.049 31.073 1.00 90.94 552 ALA A N 1
ATOM 4225 C CA . ALA A 1 552 ? -32.167 -0.671 32.067 1.00 90.94 552 ALA A CA 1
ATOM 4226 C C . ALA A 1 552 ? -32.477 -1.189 33.487 1.00 90.94 552 ALA A C 1
ATOM 4228 O O . ALA A 1 552 ? -31.600 -1.238 34.346 1.00 90.94 552 ALA A O 1
ATOM 4229 N N . THR A 1 553 ? -33.721 -1.603 33.745 1.00 90.31 553 THR A N 1
ATOM 4230 C CA . THR A 1 553 ? -34.116 -2.285 34.985 1.00 90.31 553 THR A CA 1
ATOM 4231 C C . THR A 1 553 ? -33.660 -3.746 35.054 1.00 90.31 553 THR A C 1
ATOM 4233 O O . THR A 1 553 ? -33.814 -4.356 36.109 1.00 90.31 553 THR A O 1
ATOM 4236 N N . GLY A 1 554 ? -33.108 -4.294 33.966 1.00 90.81 554 GLY A N 1
ATOM 4237 C CA . GLY A 1 554 ? -32.617 -5.665 33.850 1.00 90.81 554 GLY A CA 1
ATOM 4238 C C . GLY A 1 554 ? -33.690 -6.693 33.487 1.00 90.81 554 GLY A C 1
ATOM 4239 O O . GLY A 1 554 ? -34.883 -6.492 33.730 1.00 90.81 554 GLY A O 1
ATOM 4240 N N . THR A 1 555 ? -33.240 -7.820 32.931 1.00 92.06 555 THR A N 1
ATOM 4241 C CA . THR A 1 555 ? -34.060 -9.012 32.667 1.00 92.06 555 THR A CA 1
ATOM 4242 C C . THR A 1 555 ? -33.770 -10.052 33.740 1.00 92.06 555 THR A C 1
ATOM 4244 O O . THR A 1 555 ? -32.625 -10.452 33.925 1.00 92.06 555 THR A O 1
ATOM 4247 N N . TYR A 1 556 ? -34.802 -10.513 34.443 1.00 91.69 556 TYR A N 1
ATOM 4248 C CA . TYR A 1 556 ? -34.673 -11.520 35.496 1.00 91.69 556 TYR A CA 1
ATOM 4249 C C . TYR A 1 556 ? -35.254 -12.847 35.017 1.00 91.69 556 TYR A C 1
ATOM 4251 O O . TYR A 1 556 ? -36.344 -12.871 34.442 1.00 91.69 556 TYR A O 1
ATOM 4259 N N . LYS A 1 557 ? -34.528 -13.945 35.239 1.00 90.75 557 LYS A N 1
ATOM 4260 C CA . LYS A 1 557 ? -34.990 -15.301 34.914 1.00 90.75 557 LYS A CA 1
ATOM 4261 C C . LYS A 1 557 ? -35.038 -16.164 36.165 1.00 90.75 557 LYS A C 1
ATOM 4263 O O . LYS A 1 557 ? -34.293 -15.940 37.121 1.00 90.75 557 LYS A O 1
ATOM 4268 N N . HIS A 1 558 ? -35.917 -17.167 36.132 1.00 88.38 558 HIS A N 1
ATOM 4269 C CA . HIS A 1 558 ? -36.032 -18.152 37.200 1.00 88.38 558 HIS A CA 1
ATOM 4270 C C . HIS A 1 558 ? -34.659 -18.741 37.524 1.00 88.38 558 HIS A C 1
ATOM 4272 O O . HIS A 1 558 ? -33.972 -19.254 36.641 1.00 88.38 558 HIS A O 1
ATOM 4278 N N . ASP A 1 559 ? -34.283 -18.661 38.795 1.00 85.81 559 ASP A N 1
ATOM 4279 C CA . ASP A 1 559 ? -33.033 -19.210 39.279 1.00 85.81 559 ASP A CA 1
ATOM 4280 C C . ASP A 1 559 ? -33.212 -20.698 39.628 1.00 85.81 559 ASP A C 1
ATOM 4282 O O . ASP A 1 559 ? -33.890 -21.021 40.609 1.00 85.81 559 ASP A O 1
ATOM 4286 N N . PRO A 1 560 ? -32.598 -21.622 38.866 1.00 82.81 560 PRO A N 1
ATOM 4287 C CA . PRO A 1 560 ? -32.745 -23.055 39.099 1.00 82.81 560 PRO A CA 1
ATOM 4288 C C . PRO A 1 560 ? -32.087 -23.519 40.405 1.00 82.81 560 PRO A C 1
ATOM 4290 O O . PRO A 1 560 ? -32.365 -24.630 40.860 1.00 82.81 560 PRO A O 1
ATOM 4293 N N . THR A 1 561 ? -31.209 -22.708 41.002 1.00 85.56 561 THR A N 1
ATOM 4294 C CA . THR A 1 561 ? -30.567 -23.023 42.286 1.00 85.56 561 THR A CA 1
ATOM 4295 C C . THR A 1 561 ? -31.466 -22.702 43.483 1.00 85.56 561 THR A C 1
ATOM 4297 O O . THR A 1 561 ? -31.275 -23.271 44.559 1.00 85.56 561 THR A O 1
ATOM 4300 N N . GLY A 1 562 ? -32.473 -21.840 43.290 1.00 81.81 562 GLY A N 1
ATOM 4301 C CA . GLY A 1 562 ? -33.352 -21.340 44.347 1.00 81.81 562 GLY A CA 1
ATOM 4302 C C . GLY A 1 562 ? -32.687 -20.337 45.298 1.00 81.81 562 GLY A C 1
ATOM 4303 O O . GLY A 1 562 ? -33.239 -20.072 46.366 1.00 81.81 562 GLY A O 1
ATOM 4304 N N . GLU A 1 563 ? -31.516 -19.802 44.943 1.00 84.75 563 GLU A N 1
ATOM 4305 C CA . GLU A 1 563 ? -30.811 -18.753 45.690 1.00 84.75 563 GLU A CA 1
ATOM 4306 C C . GLU A 1 563 ? -31.600 -17.433 45.649 1.00 84.75 563 GLU A C 1
ATOM 4308 O O . GLU A 1 563 ? -31.739 -16.753 46.673 1.00 84.75 563 GLU A O 1
ATOM 4313 N N . TYR A 1 564 ? -32.195 -17.120 44.494 1.00 86.19 564 TYR A N 1
ATOM 4314 C CA . TYR A 1 564 ? -33.007 -15.925 44.278 1.00 86.19 564 TYR A CA 1
ATOM 4315 C C . TYR A 1 564 ? -34.518 -16.223 44.173 1.00 86.19 564 TYR A C 1
ATOM 4317 O O . TYR A 1 564 ? -34.978 -17.038 43.372 1.00 86.19 564 TYR A O 1
ATOM 4325 N N . ASN A 1 565 ? -35.298 -15.502 44.979 1.00 84.75 565 ASN A N 1
ATOM 4326 C CA . ASN A 1 565 ? -36.752 -15.357 44.946 1.00 84.75 565 ASN A CA 1
ATOM 4327 C C . ASN A 1 565 ? -37.240 -14.617 43.681 1.00 84.75 565 ASN A C 1
ATOM 4329 O O . ASN A 1 565 ? -36.457 -14.034 42.940 1.00 84.75 565 ASN A O 1
ATOM 4333 N N . ASP A 1 566 ? -38.561 -14.584 43.474 1.00 80.06 566 ASP A N 1
ATOM 4334 C CA . ASP A 1 566 ? -39.244 -13.872 42.375 1.00 80.06 566 ASP A CA 1
ATOM 4335 C C . ASP A 1 566 ? -38.822 -12.382 42.276 1.00 80.06 566 ASP A C 1
ATOM 4337 O O . ASP A 1 566 ? -38.828 -11.697 43.309 1.00 80.06 566 ASP A O 1
ATOM 4341 N N . PRO A 1 567 ? -38.451 -11.846 41.086 1.00 84.25 567 PRO A N 1
ATOM 4342 C CA . PRO A 1 567 ? -38.512 -12.432 39.734 1.00 84.25 567 PRO A CA 1
ATOM 4343 C C . PRO A 1 567 ? -37.329 -13.335 39.329 1.00 84.25 567 PRO A C 1
ATOM 4345 O O . PRO A 1 567 ? -37.303 -13.841 38.208 1.00 84.25 567 PRO A O 1
ATOM 4348 N N . GLY A 1 568 ? -36.357 -13.565 40.215 1.00 90.75 568 GLY A N 1
ATOM 4349 C CA . GLY A 1 568 ? -35.227 -14.475 40.016 1.00 90.75 568 GLY A CA 1
ATOM 4350 C C . GLY A 1 568 ? -33.870 -13.771 39.944 1.00 90.75 568 GLY A C 1
ATOM 4351 O O . GLY A 1 568 ? -33.654 -12.713 40.545 1.00 90.75 568 GLY A O 1
ATOM 4352 N N . LYS A 1 569 ? -32.931 -14.376 39.213 1.00 91.81 569 LYS A N 1
ATOM 4353 C CA . LYS A 1 569 ? -31.564 -13.868 39.043 1.00 91.81 569 LYS A CA 1
ATOM 4354 C C . LYS A 1 569 ? -31.476 -12.974 37.808 1.00 91.81 569 LYS A C 1
ATOM 4356 O O . LYS A 1 569 ? -32.063 -13.293 36.771 1.00 91.81 569 LYS A O 1
ATOM 4361 N N . LEU A 1 570 ? -30.759 -11.859 37.928 1.00 92.56 570 LEU A N 1
ATOM 4362 C CA . LEU A 1 570 ? -30.462 -10.967 36.813 1.00 92.56 570 LEU A CA 1
ATOM 4363 C C . LEU A 1 570 ? -29.665 -11.729 35.748 1.00 92.56 570 LEU A C 1
ATOM 4365 O O . LEU A 1 570 ? -28.667 -12.381 36.056 1.00 92.56 570 LEU A O 1
ATOM 4369 N N . VAL A 1 571 ? -30.109 -11.625 34.501 1.00 92.94 571 VAL A N 1
ATOM 4370 C CA . VAL A 1 571 ? -29.331 -12.017 33.329 1.00 92.94 571 VAL A CA 1
ATOM 4371 C C . VAL A 1 571 ? -28.515 -10.801 32.918 1.00 92.94 571 VAL A C 1
ATOM 4373 O O . VAL A 1 571 ? -29.085 -9.772 32.554 1.00 92.94 571 VAL A O 1
ATOM 4376 N N . GLU A 1 572 ? -27.198 -10.905 33.052 1.00 92.50 572 GLU A N 1
ATOM 4377 C CA . GLU A 1 572 ? -26.274 -9.885 32.557 1.00 92.50 572 GLU A CA 1
ATOM 4378 C C . GLU A 1 572 ? -26.176 -9.998 31.035 1.00 92.50 572 GLU A C 1
ATOM 4380 O O . GLU A 1 572 ? -26.237 -11.105 30.497 1.00 92.50 572 GLU A O 1
ATOM 4385 N N . GLY A 1 573 ? -26.067 -8.864 30.353 1.00 93.38 573 GLY A N 1
ATOM 4386 C CA . GLY A 1 573 ? -26.037 -8.818 28.896 1.00 93.38 573 GLY A CA 1
ATOM 4387 C C . GLY A 1 573 ? -26.275 -7.417 28.350 1.00 93.38 573 GLY A C 1
ATOM 4388 O O . GLY A 1 573 ? -26.395 -6.441 29.102 1.00 93.38 573 GLY A O 1
ATOM 4389 N N . ASP A 1 574 ? -26.359 -7.335 27.029 1.00 97.25 574 ASP A N 1
ATOM 4390 C CA . ASP A 1 574 ? -26.458 -6.073 26.308 1.00 97.25 574 ASP A CA 1
ATOM 4391 C C . ASP A 1 574 ? -27.903 -5.619 26.147 1.00 97.25 574 ASP A C 1
ATOM 4393 O O . ASP A 1 574 ? -28.829 -6.428 26.031 1.00 97.25 574 ASP A O 1
ATOM 4397 N N . ILE A 1 575 ? -28.100 -4.304 26.151 1.00 97.19 575 ILE A N 1
ATOM 4398 C CA . ILE A 1 575 ? -29.346 -3.670 25.731 1.00 97.19 575 ILE A CA 1
ATOM 4399 C C . ILE A 1 575 ? -29.025 -2.514 24.787 1.00 97.19 575 ILE A C 1
ATOM 4401 O O . ILE A 1 575 ? -27.974 -1.875 24.893 1.00 97.19 575 ILE A O 1
ATOM 4405 N N . VAL A 1 576 ? -29.957 -2.200 23.895 1.00 97.44 576 VAL A N 1
ATOM 4406 C CA . VAL A 1 576 ? -29.825 -1.064 22.978 1.00 97.44 576 VAL A CA 1
ATOM 4407 C C . VAL A 1 576 ? -31.129 -0.278 22.925 1.00 97.44 576 VAL A C 1
ATOM 4409 O O . VAL A 1 576 ? -32.221 -0.848 22.841 1.00 97.44 576 VAL A O 1
ATOM 4412 N N . ARG A 1 577 ? -31.013 1.051 22.990 1.00 96.81 577 ARG A N 1
ATOM 4413 C CA . ARG A 1 577 ? -32.113 1.976 22.698 1.00 96.81 577 ARG A CA 1
ATOM 4414 C C . ARG A 1 577 ? -31.912 2.558 21.311 1.00 96.81 577 ARG A C 1
ATOM 4416 O O . ARG A 1 577 ? -30.817 3.013 20.995 1.00 96.81 577 ARG A O 1
ATOM 4423 N N . LEU A 1 578 ? -32.983 2.599 20.528 1.00 97.69 578 LEU A N 1
ATOM 4424 C CA . LEU A 1 578 ? -33.024 3.160 19.182 1.00 97.69 578 LEU A CA 1
ATOM 4425 C C . LEU A 1 578 ? -34.000 4.337 19.165 1.00 97.69 578 LEU A C 1
ATOM 4427 O O . LEU A 1 578 ? -35.190 4.150 19.411 1.00 97.69 578 LEU A O 1
ATOM 4431 N N . ASP A 1 579 ? -33.520 5.539 18.864 1.00 96.50 579 ASP A N 1
ATOM 4432 C CA . ASP A 1 579 ? -34.362 6.728 18.719 1.00 96.50 579 ASP A CA 1
ATOM 4433 C C . ASP A 1 579 ? -34.763 6.881 17.247 1.00 96.50 579 ASP A C 1
ATOM 4435 O O . ASP A 1 579 ? -33.936 7.274 16.427 1.00 96.50 579 ASP A O 1
ATOM 4439 N N . LEU A 1 580 ? -36.018 6.603 16.898 1.00 97.00 580 LEU A N 1
ATOM 4440 C CA . LEU A 1 580 ? -36.470 6.546 15.506 1.00 97.00 580 LEU A CA 1
ATOM 4441 C C . LEU A 1 580 ? -37.469 7.660 15.189 1.00 97.00 580 LEU A C 1
ATOM 4443 O O . LEU A 1 580 ? -38.466 7.848 15.894 1.00 97.00 580 LEU A O 1
ATOM 4447 N N . LEU A 1 581 ? -37.235 8.360 14.081 1.00 96.31 581 LEU A N 1
ATOM 4448 C CA . LEU A 1 581 ? -38.197 9.284 13.493 1.00 96.31 581 LEU A CA 1
ATOM 4449 C C . LEU A 1 581 ? -39.061 8.549 12.472 1.00 96.31 581 LEU A C 1
ATOM 4451 O O . LEU A 1 581 ? -38.565 7.911 11.543 1.00 96.31 581 LEU A O 1
ATOM 4455 N N . VAL A 1 582 ? -40.372 8.647 12.638 1.00 96.38 582 VAL A N 1
ATOM 4456 C CA . VAL A 1 582 ? -41.376 7.981 11.798 1.00 96.38 582 VAL A CA 1
ATOM 4457 C C . VAL A 1 582 ? -42.302 9.013 11.169 1.00 96.38 582 VAL A C 1
ATOM 4459 O O . VAL A 1 582 ? -42.175 10.208 11.425 1.00 96.38 582 VAL A O 1
ATOM 4462 N N . GLU A 1 583 ? -43.229 8.584 10.316 1.00 95.31 583 GLU A N 1
ATOM 4463 C CA . GLU A 1 583 ? -44.265 9.495 9.833 1.00 95.31 583 GLU A CA 1
ATOM 4464 C C . GLU A 1 583 ? -45.237 9.861 10.973 1.00 95.31 583 GLU A C 1
ATOM 4466 O O . GLU A 1 583 ? -45.527 9.009 11.821 1.00 95.31 583 GLU A O 1
ATOM 4471 N N . PRO A 1 584 ? -45.772 11.097 11.001 1.00 95.38 584 PRO A N 1
ATOM 4472 C CA . PRO A 1 584 ? -46.778 11.489 11.982 1.00 95.38 584 PRO A CA 1
ATOM 4473 C C . PRO A 1 584 ? -47.970 10.520 12.012 1.00 95.38 584 PRO A C 1
ATOM 4475 O O . PRO A 1 584 ? -48.568 10.215 10.975 1.00 95.38 584 PRO A O 1
ATOM 4478 N N . GLY A 1 585 ? -48.341 10.056 13.205 1.00 94.12 585 GLY A N 1
ATOM 4479 C CA . GLY A 1 585 ? -49.410 9.076 13.428 1.00 94.12 585 GLY A CA 1
ATOM 4480 C C . GLY A 1 585 ? -48.965 7.607 13.423 1.00 94.12 585 GLY A C 1
ATOM 4481 O O . GLY A 1 585 ? -49.801 6.725 13.657 1.00 94.12 585 GLY A O 1
ATOM 4482 N N . ASP A 1 586 ? -47.685 7.325 13.167 1.00 96.44 586 ASP A N 1
ATOM 4483 C CA . ASP A 1 586 ? -47.098 5.982 13.250 1.00 96.44 586 ASP A CA 1
ATOM 4484 C C . ASP A 1 586 ? -46.205 5.783 14.490 1.00 96.44 586 ASP A C 1
ATOM 4486 O O . ASP A 1 586 ? -45.522 4.771 14.586 1.00 96.44 586 ASP A O 1
ATOM 4490 N N . GLU A 1 587 ? -46.248 6.678 15.482 1.00 95.62 587 GLU A N 1
ATOM 4491 C CA . GLU A 1 587 ? -45.396 6.643 16.689 1.00 95.62 587 GLU A CA 1
ATOM 4492 C C . GLU A 1 587 ? -45.640 5.422 17.592 1.00 95.62 587 GLU A C 1
ATOM 4494 O O . GLU A 1 587 ? -44.854 5.148 18.490 1.00 95.62 587 GLU A O 1
ATOM 4499 N N . GLY A 1 588 ? -46.760 4.720 17.396 1.00 95.94 588 GLY A N 1
ATOM 4500 C CA . GLY A 1 588 ? -47.092 3.455 18.062 1.00 95.94 588 GLY A CA 1
ATOM 4501 C C . GLY A 1 588 ? -47.024 2.241 17.139 1.00 95.94 588 GLY A C 1
ATOM 4502 O O . GLY A 1 588 ? -47.689 1.239 17.412 1.00 95.94 588 GLY A O 1
ATOM 4503 N N . LYS A 1 589 ? -46.302 2.344 16.019 1.00 96.81 589 LYS A N 1
ATOM 4504 C CA . LYS A 1 589 ? -46.129 1.298 15.003 1.00 96.81 589 LYS A CA 1
ATOM 4505 C C . LYS A 1 589 ? -44.656 1.166 14.619 1.00 96.81 589 LYS A C 1
ATOM 4507 O O . LYS A 1 589 ? -43.850 2.066 14.829 1.00 96.81 589 LYS A O 1
ATOM 4512 N N . ILE A 1 590 ? -44.306 0.051 13.985 1.00 97.31 590 ILE A N 1
ATOM 4513 C CA . ILE A 1 590 ? -42.988 -0.109 13.359 1.00 97.31 590 ILE A CA 1
ATOM 4514 C C . ILE A 1 590 ? -43.111 0.092 11.851 1.00 97.31 590 ILE A C 1
ATOM 4516 O O . ILE A 1 590 ? -43.906 -0.580 11.192 1.00 97.31 590 ILE A O 1
ATOM 4520 N N . THR A 1 591 ? -42.296 0.986 11.298 1.00 96.75 591 THR A N 1
ATOM 4521 C CA . THR A 1 591 ? -42.097 1.112 9.851 1.00 96.75 591 THR A CA 1
ATOM 4522 C C . THR A 1 591 ? -40.805 0.382 9.482 1.00 96.75 591 THR A C 1
ATOM 4524 O O . THR A 1 591 ? -39.739 0.828 9.893 1.00 96.75 591 THR A O 1
ATOM 4527 N N . PRO A 1 592 ? -40.865 -0.758 8.771 1.00 96.25 592 PRO A N 1
ATOM 4528 C CA . PRO A 1 592 ? -39.669 -1.422 8.262 1.00 96.25 592 PRO A CA 1
ATOM 4529 C C . PRO A 1 592 ? -38.835 -0.522 7.342 1.00 96.25 592 PRO A C 1
ATOM 4531 O O . PRO A 1 592 ? -39.353 0.422 6.743 1.00 96.25 592 PRO A O 1
ATOM 4534 N N . GLY A 1 593 ? -37.551 -0.831 7.214 1.00 95.31 593 GLY A N 1
ATOM 4535 C CA . GLY A 1 593 ? -36.608 -0.092 6.383 1.00 95.31 593 GLY A CA 1
ATOM 4536 C C . GLY A 1 593 ? -35.270 0.147 7.071 1.00 95.31 593 GLY A C 1
ATOM 4537 O O . GLY A 1 593 ? -35.057 -0.260 8.214 1.00 95.31 593 GLY A O 1
ATOM 4538 N N . THR A 1 594 ? -34.375 0.830 6.364 1.00 95.38 594 THR A N 1
ATOM 4539 C CA . THR A 1 594 ? -33.066 1.232 6.890 1.00 95.38 594 THR A CA 1
ATOM 4540 C C . THR A 1 594 ? -33.119 2.675 7.364 1.00 95.38 594 THR A C 1
ATOM 4542 O O . THR A 1 594 ? -33.388 3.586 6.581 1.00 95.38 594 THR A O 1
ATOM 4545 N N . TYR A 1 595 ? -32.831 2.873 8.645 1.00 95.50 595 TYR A N 1
ATOM 4546 C CA . TYR A 1 595 ? -32.720 4.167 9.293 1.00 95.50 595 TYR A CA 1
ATOM 4547 C C . TYR A 1 595 ? -31.248 4.548 9.400 1.00 95.50 595 TYR A C 1
ATOM 4549 O O . TYR A 1 595 ? -30.490 3.916 10.132 1.00 95.50 595 TYR A O 1
ATOM 4557 N N . THR A 1 596 ? -30.834 5.590 8.688 1.00 92.88 596 THR A N 1
ATOM 4558 C CA . THR A 1 596 ? -29.477 6.137 8.822 1.00 92.88 596 THR A CA 1
ATOM 4559 C C . THR A 1 596 ? -29.389 6.993 10.081 1.00 92.88 596 THR A C 1
ATOM 4561 O O . THR A 1 596 ? -30.311 7.771 10.361 1.00 92.88 596 THR A O 1
ATOM 4564 N N . LEU A 1 597 ? -28.289 6.869 10.828 1.00 92.81 597 LEU A N 1
ATOM 4565 C CA . LEU A 1 597 ? -28.024 7.729 11.974 1.00 92.81 597 LEU A CA 1
ATOM 4566 C C . LEU A 1 597 ? -27.840 9.185 11.513 1.00 92.81 597 LEU A C 1
ATOM 4568 O O . LEU A 1 597 ? -27.147 9.485 10.543 1.00 92.81 597 LEU A O 1
ATOM 4572 N N . SER A 1 598 ? -28.504 10.115 12.195 1.00 90.38 598 SER A N 1
ATOM 4573 C CA . SER A 1 598 ? -28.431 11.544 11.896 1.00 90.38 598 SER A CA 1
ATOM 4574 C C . SER A 1 598 ? -27.025 12.090 12.185 1.00 90.38 598 SER A C 1
ATOM 4576 O O . SER A 1 598 ? -26.545 11.852 13.292 1.00 90.38 598 SER A O 1
ATOM 4578 N N . PRO A 1 599 ? -26.429 12.952 11.339 1.00 81.75 599 PRO A N 1
ATOM 4579 C CA . PRO A 1 599 ? -25.123 13.562 11.629 1.00 81.75 599 PRO A CA 1
ATOM 4580 C C . PRO A 1 599 ? -25.112 14.399 12.915 1.00 81.75 599 PRO A C 1
ATOM 4582 O O . PRO A 1 599 ? -24.087 14.581 13.562 1.00 81.75 599 PRO A O 1
ATOM 4585 N N . ASN A 1 600 ? -26.265 14.934 13.315 1.00 84.06 600 ASN A N 1
ATOM 4586 C CA . ASN A 1 600 ? -26.462 15.670 14.558 1.00 84.06 600 ASN A CA 1
ATOM 4587 C C . ASN A 1 600 ? -27.935 15.605 14.984 1.00 84.06 600 ASN A C 1
ATOM 4589 O O . ASN A 1 600 ? -28.801 15.205 14.211 1.00 84.06 600 ASN A O 1
ATOM 4593 N N . ARG A 1 601 ? -28.226 16.031 16.218 1.00 87.69 601 ARG A N 1
ATOM 4594 C CA . ARG A 1 601 ? -29.597 16.091 16.752 1.00 87.69 601 ARG A CA 1
ATOM 4595 C C . ARG A 1 601 ? -30.292 17.437 16.499 1.00 87.69 601 ARG A C 1
ATOM 4597 O O . ARG A 1 601 ? -31.181 17.799 17.266 1.00 87.69 601 ARG A O 1
ATOM 4604 N N . TYR A 1 602 ? -29.895 18.208 15.481 1.00 88.62 602 TYR A N 1
ATOM 4605 C CA . TYR A 1 602 ? -30.592 19.451 15.134 1.00 88.62 602 TYR A CA 1
ATOM 4606 C C . TYR A 1 602 ? -31.809 19.180 14.241 1.00 88.62 602 TYR A C 1
ATOM 4608 O O . TYR A 1 602 ? -31.762 18.264 13.416 1.00 88.62 602 TYR A O 1
ATOM 4616 N N . PRO A 1 603 ? -32.886 19.988 14.336 1.00 90.88 603 PRO A N 1
ATOM 4617 C CA . PRO A 1 603 ? -34.128 19.705 13.622 1.00 90.88 603 PRO A CA 1
ATOM 4618 C C . PRO A 1 603 ? -33.943 19.633 12.105 1.00 90.88 603 PRO A C 1
ATOM 4620 O O . PRO A 1 603 ? -34.580 18.807 11.473 1.00 90.88 603 PRO A O 1
ATOM 4623 N N . ALA A 1 604 ? -33.000 20.384 11.526 1.00 88.19 604 ALA A N 1
ATOM 4624 C CA . ALA A 1 604 ? -32.667 20.334 10.097 1.00 88.19 604 ALA A CA 1
ATOM 4625 C C . ALA A 1 604 ? -32.341 18.926 9.555 1.00 88.19 604 ALA A C 1
ATOM 4627 O O . ALA A 1 604 ? -32.514 18.677 8.364 1.00 88.19 604 ALA A O 1
ATOM 4628 N N . GLN A 1 605 ? -31.883 18.007 10.411 1.00 88.31 605 GLN A N 1
ATOM 4629 C CA . GLN A 1 605 ? -31.581 16.621 10.040 1.00 88.31 605 GLN A CA 1
ATOM 4630 C C . GLN A 1 605 ? -32.748 15.657 10.301 1.00 88.31 605 GLN A C 1
ATOM 4632 O O . GLN A 1 605 ? -32.697 14.498 9.891 1.00 88.31 605 GLN A O 1
ATOM 4637 N N . MET A 1 606 ? -33.807 16.122 10.964 1.00 92.44 606 MET A N 1
ATOM 4638 C CA . MET A 1 606 ? -34.925 15.301 11.409 1.00 92.44 606 MET A CA 1
ATOM 4639 C C . MET A 1 606 ? -35.964 15.139 10.305 1.00 92.44 606 MET A C 1
ATOM 4641 O O . MET A 1 606 ? -36.607 16.097 9.892 1.00 92.44 606 MET A O 1
ATOM 4645 N N . ARG A 1 607 ? -36.144 13.903 9.854 1.00 93.38 607 ARG A N 1
ATOM 4646 C CA . ARG A 1 607 ? -37.171 13.490 8.894 1.00 93.38 607 ARG A CA 1
ATOM 4647 C C . ARG A 1 607 ? -37.569 12.035 9.165 1.00 93.38 607 ARG A C 1
ATOM 4649 O O . ARG A 1 607 ? -36.754 11.313 9.748 1.00 93.38 607 ARG A O 1
ATOM 4656 N N . PRO A 1 608 ? -38.773 11.582 8.780 1.00 94.81 608 PRO A N 1
ATOM 4657 C CA . PRO A 1 608 ? -39.136 10.171 8.845 1.00 94.81 608 PRO A CA 1
ATOM 4658 C C . PRO A 1 608 ? -38.078 9.277 8.175 1.00 94.81 608 PRO A C 1
ATOM 4660 O O . PRO A 1 608 ? -37.543 9.616 7.121 1.00 94.81 608 PRO A O 1
ATOM 4663 N N . GLY A 1 609 ? -37.761 8.141 8.797 1.00 93.12 609 GLY A N 1
ATOM 4664 C CA . GLY A 1 609 ? -36.733 7.213 8.310 1.00 93.12 609 GLY A CA 1
ATOM 4665 C C . GLY A 1 609 ? -35.309 7.536 8.773 1.00 93.12 609 GLY A C 1
ATOM 4666 O O . GLY A 1 609 ? -34.357 6.954 8.267 1.00 93.12 609 GLY A O 1
ATOM 4667 N N . VAL A 1 610 ? -35.140 8.448 9.734 1.00 94.50 610 VAL A N 1
ATOM 4668 C CA . VAL A 1 610 ? -33.846 8.749 10.371 1.00 94.50 610 VAL A CA 1
ATOM 4669 C C . VAL A 1 610 ? -33.817 8.197 11.793 1.00 94.50 610 VAL A C 1
ATOM 4671 O O . VAL A 1 610 ? -34.794 8.328 12.535 1.00 94.50 610 VAL A O 1
ATOM 4674 N N . ALA A 1 611 ? -32.690 7.603 12.182 1.00 95.44 611 ALA A N 1
ATOM 4675 C CA . ALA A 1 611 ? -32.393 7.303 13.577 1.00 95.44 611 ALA A CA 1
ATOM 4676 C C . ALA A 1 611 ? -31.594 8.469 14.170 1.00 95.44 611 ALA A C 1
ATOM 4678 O O . ALA A 1 611 ? -30.650 8.961 13.558 1.00 95.44 611 ALA A O 1
ATOM 4679 N N . LEU A 1 612 ? -31.962 8.963 15.347 1.00 93.94 612 LEU A N 1
ATOM 4680 C CA . LEU A 1 612 ? -31.221 10.058 15.967 1.00 93.94 612 LEU A CA 1
ATOM 4681 C C . LEU A 1 612 ? -29.968 9.519 16.647 1.00 93.94 612 LEU A C 1
ATOM 4683 O O . LEU A 1 612 ? -30.069 8.629 17.496 1.00 93.94 612 LEU A O 1
ATOM 4687 N N . ARG A 1 613 ? -28.812 10.114 16.337 1.00 91.56 613 ARG A N 1
ATOM 4688 C CA . ARG A 1 613 ? -27.535 9.754 16.973 1.00 91.56 613 ARG A CA 1
ATOM 4689 C C . ARG A 1 613 ? -27.601 9.884 18.495 1.00 91.56 613 ARG A C 1
ATOM 4691 O O . ARG A 1 613 ? -28.404 10.670 19.025 1.00 91.56 613 ARG A O 1
ATOM 4698 N N . GLY A 1 614 ? -26.764 9.123 19.189 1.00 91.50 614 GLY A N 1
ATOM 4699 C CA . GLY A 1 614 ? -26.543 9.262 20.626 1.00 91.50 614 GLY A CA 1
ATOM 4700 C C . GLY A 1 614 ? -26.119 10.684 21.005 1.00 91.50 614 GLY A C 1
ATOM 4701 O O . GLY A 1 614 ? -25.757 11.496 20.153 1.00 91.50 614 GLY A O 1
ATOM 4702 N N . TYR A 1 615 ? -26.232 11.036 22.279 1.00 87.00 615 TYR A N 1
ATOM 4703 C CA . TYR A 1 615 ? -25.779 12.331 22.781 1.00 87.00 615 TYR A CA 1
ATOM 4704 C C . TYR A 1 615 ? -25.416 12.232 24.256 1.00 87.00 615 TYR A C 1
ATOM 4706 O O . TYR A 1 615 ? -26.200 11.724 25.062 1.00 87.00 615 TYR A O 1
ATOM 4714 N N . GLN A 1 616 ? -24.251 12.782 24.590 1.00 82.38 616 GLN A N 1
ATOM 4715 C CA . GLN A 1 616 ? -23.759 12.923 25.951 1.00 82.38 616 GLN A CA 1
ATOM 4716 C C . GLN A 1 616 ? -23.732 14.405 26.343 1.00 82.38 616 GLN A C 1
ATOM 4718 O O . GLN A 1 616 ? -23.143 15.242 25.661 1.00 82.38 616 GLN A O 1
ATOM 4723 N N . GLY A 1 617 ? -24.394 14.753 27.449 1.00 71.81 617 GLY A N 1
ATOM 4724 C CA . GLY A 1 617 ? -24.446 16.131 27.939 1.00 71.81 617 GLY A CA 1
ATOM 4725 C C . GLY A 1 617 ? -25.061 16.259 29.331 1.00 71.81 617 GLY A C 1
ATOM 4726 O O . GLY A 1 617 ? -25.200 15.281 30.059 1.00 71.81 617 GLY A O 1
ATOM 4727 N N . GLY A 1 618 ? -25.456 17.480 29.713 1.00 65.81 618 GLY A N 1
ATOM 4728 C CA . GLY A 1 618 ? -26.035 17.765 31.039 1.00 65.81 618 GLY A CA 1
ATOM 4729 C C . GLY A 1 618 ? -27.343 17.020 31.352 1.00 65.81 618 GLY A C 1
ATOM 4730 O O . GLY A 1 618 ? -27.671 16.846 32.521 1.00 65.81 618 GLY A O 1
ATOM 4731 N N . GLU A 1 619 ? -28.048 16.542 30.324 1.00 67.19 619 GLU A N 1
ATOM 4732 C CA . GLU A 1 619 ? -29.257 15.706 30.429 1.00 67.19 619 GLU A CA 1
ATOM 4733 C C . GLU A 1 619 ? -28.946 14.197 30.543 1.00 67.19 619 GLU A C 1
ATOM 4735 O O . GLU A 1 619 ? -29.853 13.366 30.581 1.00 67.19 619 GLU A O 1
ATOM 4740 N N . GLY A 1 620 ? -27.662 13.830 30.606 1.00 71.94 620 GLY A N 1
ATOM 4741 C CA . GLY A 1 620 ? -27.187 12.451 30.663 1.00 71.94 620 GLY A CA 1
ATOM 4742 C C . GLY A 1 620 ? -26.978 11.814 29.288 1.00 71.94 620 GLY A C 1
ATOM 4743 O O . GLY A 1 620 ? -26.866 12.500 28.272 1.00 71.94 620 GLY A O 1
ATOM 4744 N N . HIS A 1 621 ? -26.903 10.482 29.290 1.00 80.38 621 HIS A N 1
ATOM 4745 C CA . HIS A 1 621 ? -26.672 9.639 28.114 1.00 80.38 621 HIS A CA 1
ATOM 4746 C C . HIS A 1 621 ? -28.019 9.346 27.431 1.00 80.38 621 HIS A C 1
ATOM 4748 O O . HIS A 1 621 ? -28.837 8.586 27.964 1.00 80.38 621 HIS A O 1
ATOM 4754 N N . ILE A 1 622 ? -28.296 10.007 26.301 1.00 85.88 622 ILE A N 1
ATOM 4755 C CA . ILE A 1 622 ? -29.579 9.940 25.573 1.00 85.88 622 ILE A CA 1
ATOM 4756 C C . ILE A 1 622 ? -29.387 9.539 24.098 1.00 85.88 622 ILE A C 1
ATOM 4758 O O . ILE A 1 622 ? -28.266 9.432 23.612 1.00 85.88 622 ILE A O 1
ATOM 4762 N N . GLY A 1 623 ? -30.485 9.339 23.362 1.00 89.56 623 GLY A N 1
ATOM 4763 C CA . GLY A 1 623 ? -30.438 8.965 21.947 1.00 89.56 623 GLY A CA 1
ATOM 4764 C C . GLY A 1 623 ? -30.224 7.475 21.696 1.00 89.56 623 GLY A C 1
ATOM 4765 O O . GLY A 1 623 ? -30.382 6.666 22.619 1.00 89.56 623 GLY A O 1
ATOM 4766 N N . THR A 1 624 ? -29.862 7.153 20.448 1.00 96.31 624 THR A N 1
ATOM 4767 C CA . THR A 1 624 ? -29.497 5.794 20.025 1.00 96.31 624 THR A CA 1
ATOM 4768 C C . THR A 1 624 ? -28.178 5.385 20.672 1.00 96.31 624 THR A C 1
ATOM 4770 O O . THR A 1 624 ? -27.171 6.079 20.517 1.00 96.31 624 THR A O 1
ATOM 4773 N N . ARG A 1 625 ? -28.197 4.307 21.460 1.00 95.31 625 ARG A N 1
ATOM 4774 C CA . ARG A 1 625 ? -27.075 3.944 22.334 1.00 95.31 625 ARG A CA 1
ATOM 4775 C C . ARG A 1 625 ? -27.131 2.508 22.829 1.00 95.31 625 ARG A C 1
ATOM 4777 O O . ARG A 1 625 ? -28.219 1.962 23.034 1.00 95.31 625 ARG A O 1
ATOM 4784 N N . TRP A 1 626 ? -25.956 1.969 23.118 1.00 96.88 626 TRP A N 1
ATOM 4785 C CA . TRP A 1 626 ? -25.762 0.696 23.801 1.00 96.88 626 TRP A CA 1
ATOM 4786 C C . TRP A 1 626 ? -25.515 0.904 25.299 1.00 96.88 626 TRP A C 1
ATOM 4788 O O . TRP A 1 626 ? -24.876 1.883 25.703 1.00 96.88 626 TRP A O 1
ATOM 4798 N N . LEU A 1 627 ? -26.005 -0.034 26.114 1.00 95.56 627 LEU A N 1
ATOM 4799 C CA . LEU A 1 627 ? -25.673 -0.169 27.530 1.00 95.56 627 LEU A CA 1
ATOM 4800 C C . LEU A 1 627 ? -25.385 -1.639 27.864 1.00 95.56 627 LEU A C 1
ATOM 4802 O O . LEU A 1 627 ? -26.202 -2.515 27.584 1.00 95.56 627 LEU A O 1
ATOM 4806 N N . GLY A 1 628 ? -24.280 -1.890 28.564 1.00 95.50 628 GLY A N 1
ATOM 4807 C CA . GLY A 1 628 ? -23.992 -3.187 29.175 1.00 95.50 628 GLY A CA 1
ATOM 4808 C C . GLY A 1 628 ? -24.619 -3.269 30.565 1.00 95.50 628 GLY A C 1
ATOM 4809 O O . GLY A 1 628 ? -24.287 -2.461 31.444 1.00 95.50 628 GLY A O 1
ATOM 4810 N N . ILE A 1 629 ? -25.522 -4.226 30.787 1.00 94.81 629 ILE A N 1
ATOM 4811 C CA . ILE A 1 629 ? -26.218 -4.407 32.066 1.00 94.81 629 ILE A CA 1
ATOM 4812 C C . ILE A 1 629 ? -25.585 -5.546 32.856 1.00 94.81 629 ILE A C 1
ATOM 4814 O O . ILE A 1 629 ? -25.516 -6.684 32.400 1.00 94.81 629 ILE A O 1
ATOM 4818 N N . GLY A 1 630 ? -25.197 -5.244 34.093 1.00 92.75 630 GLY A N 1
ATOM 4819 C CA . GLY A 1 630 ? -24.716 -6.238 35.046 1.00 92.75 630 GLY A CA 1
ATOM 4820 C C . GLY A 1 630 ? -25.174 -5.949 36.467 1.00 92.75 630 GLY A C 1
ATOM 4821 O O . GLY A 1 630 ? -25.854 -4.958 36.746 1.00 92.75 630 GLY A O 1
ATOM 4822 N N . SER A 1 631 ? -24.792 -6.812 37.398 1.00 90.75 631 SER A N 1
ATOM 4823 C CA . SER A 1 631 ? -25.166 -6.661 38.801 1.00 90.75 631 SER A CA 1
ATOM 4824 C C . SER A 1 631 ? -24.412 -5.495 39.466 1.00 90.75 631 SER A C 1
ATOM 4826 O O . SER A 1 631 ? -23.217 -5.275 39.261 1.00 90.75 631 SER A O 1
ATOM 4828 N N . ALA A 1 632 ? -25.084 -4.720 40.311 1.00 89.81 632 ALA A N 1
ATOM 4829 C CA . ALA A 1 632 ? -24.423 -3.707 41.130 1.00 89.81 632 ALA A CA 1
ATOM 4830 C C . ALA A 1 632 ? -23.441 -4.368 42.117 1.00 89.81 632 ALA A C 1
ATOM 4832 O O . ALA A 1 632 ? -23.765 -5.401 42.709 1.00 89.81 632 ALA A O 1
ATOM 4833 N N . ILE A 1 633 ? -22.268 -3.752 42.306 1.00 87.44 633 ILE A N 1
ATOM 4834 C CA . ILE A 1 633 ? -21.301 -4.128 43.348 1.00 87.44 633 ILE A CA 1
ATOM 4835 C C . ILE A 1 633 ? -21.411 -3.108 44.474 1.00 87.44 633 ILE A C 1
ATOM 4837 O O . ILE A 1 633 ? -21.356 -1.902 44.222 1.00 87.44 633 ILE A O 1
ATOM 4841 N N . GLY A 1 634 ? -21.548 -3.575 45.710 1.00 87.19 634 GLY A N 1
ATOM 4842 C CA . GLY A 1 634 ? -21.530 -2.690 46.863 1.00 87.19 634 GLY A CA 1
ATOM 4843 C C . GLY A 1 634 ? -21.864 -3.378 48.175 1.00 87.19 634 GLY A C 1
ATOM 4844 O O . GLY A 1 634 ? -21.866 -4.601 48.293 1.00 87.19 634 GLY A O 1
ATOM 4845 N N . ASN A 1 635 ? -22.149 -2.537 49.165 1.00 87.88 635 ASN A N 1
ATOM 4846 C CA . ASN A 1 635 ? -22.518 -2.941 50.512 1.00 87.88 635 ASN A CA 1
ATOM 4847 C C . ASN A 1 635 ? -24.034 -2.869 50.665 1.00 87.88 635 ASN A C 1
ATOM 4849 O O . ASN A 1 635 ? -24.619 -1.797 50.489 1.00 87.88 635 ASN A O 1
ATOM 4853 N N . GLY A 1 636 ? -24.679 -3.978 51.013 1.00 85.19 636 GLY A N 1
ATOM 4854 C CA . GLY A 1 636 ? -26.121 -3.974 51.220 1.00 85.19 636 GLY A CA 1
ATOM 4855 C C . GLY A 1 636 ? -26.770 -5.344 51.151 1.00 85.19 636 GLY A C 1
ATOM 4856 O O . GLY A 1 636 ? -26.122 -6.380 51.271 1.00 85.19 636 GLY A O 1
ATOM 4857 N N . TYR A 1 637 ? -28.086 -5.314 50.981 1.00 83.62 637 TYR A N 1
ATOM 4858 C CA . TYR A 1 637 ? -28.921 -6.499 50.887 1.00 83.62 637 TYR A CA 1
ATOM 4859 C C . TYR A 1 637 ? -29.123 -6.902 49.414 1.00 83.62 637 TYR A C 1
ATOM 4861 O O . TYR A 1 637 ? -29.626 -6.069 48.648 1.00 83.62 637 TYR A O 1
ATOM 4869 N N . PRO A 1 638 ? -28.768 -8.131 48.986 1.00 85.38 638 PRO A N 1
ATOM 4870 C CA . PRO A 1 638 ? -29.018 -8.574 47.620 1.00 85.38 638 PRO A CA 1
ATOM 4871 C C . PRO A 1 638 ? -30.514 -8.669 47.326 1.00 85.38 638 PRO A C 1
ATOM 4873 O O . PRO A 1 638 ? -31.268 -9.386 47.986 1.00 85.38 638 PRO A O 1
ATOM 4876 N N . LYS A 1 639 ? -30.965 -7.936 46.311 1.00 78.75 639 LYS A N 1
ATOM 4877 C CA . LYS A 1 639 ? -32.376 -7.877 45.945 1.00 78.75 639 LYS A CA 1
ATOM 4878 C C . LYS A 1 639 ? -32.839 -9.255 45.469 1.00 78.75 639 LYS A C 1
ATOM 4880 O O . LYS A 1 639 ? -32.179 -9.897 44.652 1.00 78.75 639 LYS A O 1
ATOM 4885 N N . TYR A 1 640 ? -33.994 -9.678 45.979 1.00 83.44 640 TYR A N 1
ATOM 4886 C CA . TYR A 1 640 ? -34.603 -10.976 45.684 1.00 83.44 640 TYR A CA 1
ATOM 4887 C C . TYR A 1 640 ? -33.811 -12.184 46.188 1.00 83.44 640 TYR A C 1
ATOM 4889 O O . TYR A 1 640 ? -34.053 -13.278 45.718 1.00 83.44 640 TYR A O 1
ATOM 4897 N N . HIS A 1 641 ? -32.892 -12.048 47.138 1.00 84.62 641 HIS A N 1
ATOM 4898 C CA . HIS A 1 641 ? -32.249 -13.216 47.745 1.00 84.62 641 HIS A CA 1
ATOM 4899 C C . HIS A 1 641 ? -33.187 -13.933 48.742 1.00 84.62 641 HIS A C 1
ATOM 4901 O O . HIS A 1 641 ? -34.135 -13.332 49.255 1.00 84.62 641 HIS A O 1
ATOM 4907 N N . SER A 1 642 ? -32.965 -15.230 48.988 1.00 83.94 642 SER A N 1
ATOM 4908 C CA . SER A 1 642 ? -33.830 -16.068 49.839 1.00 83.94 642 SER A CA 1
ATOM 4909 C C . SER A 1 642 ? -33.843 -15.648 51.316 1.00 83.94 642 SER A C 1
ATOM 4911 O O . SER A 1 642 ? -34.900 -15.620 51.946 1.00 83.94 642 SER A O 1
ATOM 4913 N N . ASP A 1 643 ? -32.679 -15.289 51.854 1.00 84.19 643 ASP A N 1
ATOM 4914 C CA . ASP A 1 643 ? -32.499 -14.804 53.225 1.00 84.19 643 ASP A CA 1
ATOM 4915 C C . ASP A 1 643 ? -32.516 -13.264 53.256 1.00 84.19 643 ASP A C 1
ATOM 4917 O O . ASP A 1 643 ? -31.564 -12.697 52.718 1.00 84.19 643 ASP A O 1
ATOM 4921 N N . PRO A 1 644 ? -33.546 -12.595 53.831 1.00 75.19 644 PRO A N 1
ATOM 4922 C CA . PRO A 1 644 ? -33.681 -11.134 53.970 1.00 75.19 644 PRO A CA 1
ATOM 4923 C C . PRO A 1 644 ? -32.670 -10.461 54.906 1.00 75.19 644 PRO A C 1
ATOM 4925 O O . PRO A 1 644 ? -32.521 -9.241 54.847 1.00 75.19 644 PRO A O 1
ATOM 4928 N N . ASP A 1 645 ? -31.960 -11.229 55.733 1.00 82.38 645 ASP A N 1
ATOM 4929 C CA . ASP A 1 645 ? -30.989 -10.699 56.694 1.00 82.38 645 ASP A CA 1
ATOM 4930 C C . ASP A 1 645 ? -29.531 -10.855 56.207 1.00 82.38 645 ASP A C 1
ATOM 4932 O O . ASP A 1 645 ? -28.592 -10.404 56.870 1.00 82.38 645 ASP A O 1
ATOM 4936 N N . HIS A 1 646 ? -29.318 -11.458 55.029 1.00 84.12 646 HIS A N 1
ATOM 4937 C CA . HIS A 1 646 ? -27.994 -11.626 54.432 1.00 84.12 646 HIS A CA 1
ATOM 4938 C C . HIS A 1 646 ? -27.433 -10.300 53.888 1.00 84.12 646 HIS A C 1
ATOM 4940 O O . HIS A 1 646 ? -27.910 -9.768 52.888 1.00 84.12 646 HIS A O 1
ATOM 4946 N N . ILE A 1 647 ? -26.383 -9.775 54.524 1.00 85.31 647 ILE A N 1
ATOM 4947 C CA . ILE A 1 647 ? -25.676 -8.568 54.073 1.00 85.31 647 ILE A CA 1
ATOM 4948 C C . ILE A 1 647 ? -24.422 -8.975 53.303 1.00 85.31 647 ILE A C 1
ATOM 4950 O O . ILE A 1 647 ? -23.554 -9.664 53.841 1.00 85.31 647 ILE A O 1
ATOM 4954 N N . VAL A 1 648 ? -24.303 -8.481 52.072 1.00 83.12 648 VAL A N 1
ATOM 4955 C CA . VAL A 1 648 ? -23.093 -8.602 51.260 1.00 83.12 648 VAL A CA 1
ATOM 4956 C C . VAL A 1 648 ? -22.242 -7.353 51.457 1.00 83.12 648 VAL A C 1
ATOM 4958 O O . VAL A 1 648 ? -22.749 -6.229 51.397 1.00 83.12 648 VAL A O 1
ATOM 4961 N N . ILE A 1 649 ? -20.953 -7.566 51.727 1.00 85.56 649 ILE A N 1
ATOM 4962 C CA . ILE A 1 649 ? -19.948 -6.508 51.831 1.00 85.56 649 ILE A CA 1
ATOM 4963 C C . ILE A 1 649 ? -19.077 -6.570 50.578 1.00 85.56 649 ILE A C 1
ATOM 4965 O O . ILE A 1 649 ? -18.505 -7.621 50.293 1.00 85.56 649 ILE A O 1
ATOM 4969 N N . ASP A 1 650 ? -19.010 -5.464 49.841 1.00 83.75 650 ASP A N 1
ATOM 4970 C CA . ASP A 1 650 ? -18.254 -5.290 48.598 1.00 83.75 650 ASP A CA 1
ATOM 4971 C C . ASP A 1 650 ? -18.501 -6.413 47.571 1.00 83.75 650 ASP A C 1
ATOM 4973 O O . ASP A 1 650 ? -17.578 -6.930 46.940 1.00 83.75 650 ASP A O 1
ATOM 4977 N N . GLY A 1 651 ? -19.769 -6.801 47.400 1.00 85.06 651 GLY A N 1
ATOM 4978 C CA . GLY A 1 651 ? -20.168 -7.891 46.508 1.00 85.06 651 GLY A CA 1
ATOM 4979 C C . GLY A 1 651 ? -21.456 -7.608 45.738 1.00 85.06 651 GLY A C 1
ATOM 4980 O O . GLY A 1 651 ? -21.953 -6.482 45.708 1.00 85.06 651 GLY A O 1
ATOM 4981 N N . TRP A 1 652 ? -21.972 -8.630 45.058 1.00 86.50 652 TRP A N 1
ATOM 4982 C CA . TRP A 1 652 ? -23.050 -8.485 44.081 1.00 86.50 652 TRP A CA 1
ATOM 4983 C C . TRP A 1 652 ? -24.434 -8.395 44.726 1.00 86.50 652 TRP A C 1
ATOM 4985 O O . TRP A 1 652 ? -24.807 -9.228 45.550 1.00 86.50 652 TRP A O 1
ATOM 4995 N N . LEU A 1 653 ? -25.224 -7.407 44.300 1.00 89.19 653 LEU A N 1
ATOM 4996 C CA . LEU A 1 653 ? -26.536 -7.120 44.889 1.00 89.19 653 LEU A CA 1
ATOM 4997 C C . LEU A 1 653 ? -27.728 -7.633 44.065 1.00 89.19 653 LEU A C 1
ATOM 4999 O O . LEU A 1 653 ? -28.863 -7.434 44.488 1.00 89.19 653 LEU A O 1
ATOM 5003 N N . ASN A 1 654 ? -27.511 -8.265 42.902 1.00 90.12 654 ASN A N 1
ATOM 5004 C CA . ASN A 1 654 ? -28.581 -8.687 41.971 1.00 90.12 654 ASN A CA 1
ATOM 5005 C C . ASN A 1 654 ? -29.532 -7.528 41.570 1.00 90.12 654 ASN A C 1
ATOM 5007 O O . ASN A 1 654 ? -30.727 -7.691 41.309 1.00 90.12 654 ASN A O 1
ATOM 5011 N N . ILE A 1 655 ? -28.989 -6.310 41.553 1.00 90.06 655 ILE A N 1
ATOM 5012 C CA . ILE A 1 655 ? -29.658 -5.083 41.116 1.00 90.06 655 ILE A CA 1
ATOM 5013 C C . ILE A 1 655 ? -29.023 -4.696 39.790 1.00 90.06 655 ILE A C 1
ATOM 5015 O O . ILE A 1 655 ? -27.803 -4.562 39.736 1.00 90.06 655 ILE A O 1
ATOM 5019 N N . ALA A 1 656 ? -29.833 -4.512 38.749 1.00 91.81 656 ALA A N 1
ATOM 5020 C CA . ALA A 1 656 ? -29.337 -4.047 37.461 1.00 91.81 656 ALA A CA 1
ATOM 5021 C C . ALA A 1 656 ? -28.598 -2.708 37.608 1.00 91.81 656 ALA A C 1
ATOM 5023 O O . ALA A 1 656 ? -29.086 -1.772 38.247 1.00 91.81 656 ALA A O 1
ATOM 5024 N N . SER A 1 657 ? -27.409 -2.640 37.024 1.00 91.75 657 SER A N 1
ATOM 5025 C CA . SER A 1 657 ? -26.548 -1.468 36.977 1.00 91.75 657 SER A CA 1
ATOM 5026 C C . SER A 1 657 ? -25.877 -1.397 35.614 1.00 91.75 657 SER A C 1
ATOM 5028 O O . SER A 1 657 ? -25.516 -2.41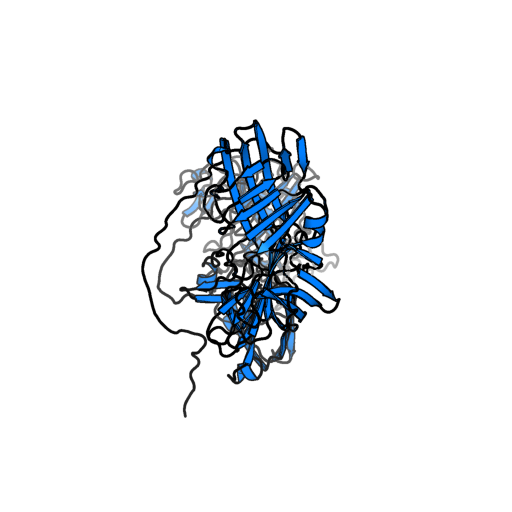9 35.032 1.00 91.75 657 SER A O 1
ATOM 5030 N N . MET A 1 658 ? -25.652 -0.176 35.141 1.00 90.81 658 MET A N 1
ATOM 5031 C CA . MET A 1 658 ? -24.847 0.084 33.953 1.00 90.81 658 MET A CA 1
ATOM 5032 C C . MET A 1 658 ? -23.382 -0.265 34.250 1.00 90.81 658 MET A C 1
ATOM 5034 O O . MET A 1 658 ? -22.815 0.239 35.225 1.00 90.81 658 MET A O 1
ATOM 5038 N N . LYS A 1 659 ? -22.801 -1.164 33.455 1.00 89.88 659 LYS A N 1
ATOM 5039 C CA . LYS A 1 659 ? -21.391 -1.588 33.518 1.00 89.88 659 LYS A CA 1
ATOM 5040 C C . LYS A 1 659 ? -20.567 -1.047 32.357 1.00 89.88 659 LYS A C 1
ATOM 5042 O O . LYS A 1 659 ? -19.381 -0.807 32.542 1.00 89.88 659 LYS A O 1
ATOM 5047 N N . GLY A 1 660 ? -21.211 -0.817 31.219 1.00 91.94 660 GLY A N 1
ATOM 5048 C CA . GLY A 1 660 ? -20.642 -0.151 30.056 1.00 91.94 660 GLY A CA 1
ATOM 5049 C C . GLY A 1 660 ? -21.706 0.676 29.347 1.00 91.94 660 GLY A C 1
ATOM 5050 O O . GLY A 1 660 ? -22.905 0.469 29.567 1.00 91.94 660 GLY A O 1
ATOM 5051 N N . TYR A 1 661 ? -21.268 1.638 28.548 1.00 93.00 661 TYR A N 1
ATOM 5052 C CA . TYR A 1 661 ? -22.138 2.483 27.742 1.00 93.00 661 TYR A CA 1
ATOM 5053 C C . TYR A 1 661 ? -21.409 2.973 26.494 1.00 93.00 661 TYR A C 1
ATOM 5055 O O . TYR A 1 661 ? -20.199 3.176 26.528 1.00 93.00 661 TYR A O 1
ATOM 5063 N N . ALA A 1 662 ? -22.154 3.184 25.411 1.00 93.56 662 ALA A N 1
ATOM 5064 C CA . ALA A 1 662 ? -21.656 3.837 24.205 1.00 93.56 662 ALA A CA 1
ATOM 5065 C C . ALA A 1 662 ? -22.794 4.553 23.476 1.00 93.56 662 ALA A C 1
ATOM 5067 O O . ALA A 1 662 ? -23.860 3.975 23.243 1.00 93.56 662 ALA A O 1
ATOM 5068 N N . SER A 1 663 ? -22.587 5.824 23.132 1.00 93.12 663 SER A N 1
ATOM 5069 C CA . SER A 1 663 ? -23.444 6.523 22.169 1.00 93.12 663 SER A CA 1
ATOM 5070 C C . SER A 1 663 ? -23.145 6.008 20.768 1.00 93.12 663 SER A C 1
ATOM 5072 O O . SER A 1 663 ? -21.984 5.964 20.381 1.00 93.12 663 SER A O 1
ATOM 5074 N N . ILE A 1 664 ? -24.181 5.681 19.995 1.00 94.25 664 ILE A N 1
ATOM 5075 C CA . ILE A 1 664 ? -24.010 5.315 18.586 1.00 94.25 664 ILE A CA 1
ATOM 5076 C C . ILE A 1 664 ? -24.130 6.597 17.768 1.00 94.25 664 ILE A C 1
ATOM 5078 O O . ILE A 1 664 ? -25.187 7.244 17.745 1.00 94.25 664 ILE A O 1
ATOM 5082 N N . TYR A 1 665 ? -23.028 7.004 17.157 1.00 88.19 665 TYR A N 1
ATOM 5083 C CA . TYR A 1 665 ? -22.896 8.283 16.485 1.00 88.19 665 TYR A CA 1
ATOM 5084 C C . TYR A 1 665 ? -23.060 8.215 14.977 1.00 88.19 665 TYR A C 1
ATOM 5086 O O . TYR A 1 665 ? -23.662 9.137 14.419 1.00 88.19 665 TYR A O 1
ATOM 5094 N N . GLU A 1 666 ? -22.622 7.122 14.365 1.00 89.62 666 GLU A N 1
ATOM 5095 C CA . GLU A 1 666 ? -22.741 6.871 12.930 1.00 89.62 666 GLU A CA 1
ATOM 5096 C C . GLU A 1 666 ? -23.285 5.462 12.660 1.00 89.62 666 GLU A C 1
ATOM 5098 O O . GLU A 1 666 ? -23.500 4.678 13.586 1.00 89.62 666 GLU A O 1
ATOM 5103 N N . GLY A 1 667 ? -23.575 5.174 11.388 1.00 91.38 667 GLY A N 1
ATOM 5104 C CA . GLY A 1 667 ? -24.066 3.874 10.931 1.00 91.38 667 GLY A CA 1
ATOM 5105 C C . GLY A 1 667 ? -25.565 3.825 10.623 1.00 91.38 667 GLY A C 1
ATOM 5106 O O . GLY A 1 667 ? -26.199 4.830 10.264 1.00 91.38 667 GLY A O 1
ATOM 5107 N N . THR A 1 668 ? -26.148 2.632 10.723 1.00 95.12 668 THR A N 1
ATOM 5108 C CA . THR A 1 668 ? -27.539 2.353 10.364 1.00 95.12 668 THR A CA 1
ATOM 5109 C C . THR A 1 668 ? -28.244 1.404 11.332 1.00 95.12 668 THR A C 1
ATOM 5111 O O . THR A 1 668 ? -27.640 0.612 12.051 1.00 95.12 668 THR A O 1
ATOM 5114 N N . VAL A 1 669 ? -29.572 1.488 11.323 1.00 97.06 669 VAL A N 1
ATOM 5115 C CA . VAL A 1 669 ? -30.475 0.533 11.961 1.00 97.06 669 VAL A CA 1
ATOM 5116 C C . VAL A 1 669 ? -31.413 0.006 10.887 1.00 97.06 669 VAL A C 1
ATOM 5118 O O . VAL A 1 669 ? -32.234 0.755 10.354 1.00 97.06 669 VAL A O 1
ATOM 5121 N N . THR A 1 670 ? -31.320 -1.277 10.568 1.00 97.50 670 THR A N 1
ATOM 5122 C CA . THR A 1 670 ? -32.200 -1.925 9.595 1.00 97.50 670 THR A CA 1
ATOM 5123 C C . THR A 1 670 ? -33.270 -2.728 10.316 1.00 97.50 670 THR A C 1
ATOM 5125 O O . THR A 1 670 ? -32.985 -3.564 11.170 1.00 97.50 670 THR A O 1
ATOM 5128 N N . ILE A 1 671 ? -34.530 -2.465 9.975 1.00 97.94 671 ILE A N 1
ATOM 5129 C CA . ILE A 1 671 ? -35.684 -3.132 10.573 1.00 97.94 671 ILE A CA 1
ATOM 5130 C C . ILE A 1 671 ? -36.447 -3.871 9.487 1.00 97.94 671 ILE A C 1
ATOM 5132 O O . ILE A 1 671 ? -36.919 -3.264 8.525 1.00 97.94 671 ILE A O 1
ATOM 5136 N N . THR A 1 672 ? -36.640 -5.174 9.660 1.00 96.62 672 THR A N 1
ATOM 5137 C CA . THR A 1 672 ? -37.441 -5.992 8.744 1.00 96.62 672 THR A CA 1
ATOM 5138 C C . THR A 1 672 ? -38.598 -6.660 9.468 1.00 96.62 672 THR A C 1
ATOM 5140 O O . THR A 1 672 ? -38.577 -6.903 10.677 1.00 96.62 672 THR A O 1
ATOM 5143 N N . LYS A 1 673 ? -39.675 -6.926 8.727 1.00 95.75 673 LYS A N 1
ATOM 5144 C CA . LYS A 1 673 ? -40.799 -7.699 9.250 1.00 95.75 673 LYS A CA 1
ATOM 5145 C C . LYS A 1 673 ? -40.375 -9.166 9.369 1.00 95.75 673 LYS A C 1
ATOM 5147 O O . LYS A 1 673 ? -39.926 -9.740 8.384 1.00 95.75 673 LYS A O 1
ATOM 5152 N N . ALA A 1 674 ? -40.567 -9.769 10.542 1.00 95.19 674 ALA A N 1
ATOM 5153 C CA . ALA A 1 674 ? -40.160 -11.148 10.806 1.00 95.19 674 ALA A CA 1
ATOM 5154 C C . ALA A 1 674 ? -41.349 -12.119 10.872 1.00 95.19 674 ALA A C 1
ATOM 5156 O O . ALA A 1 674 ? -42.493 -11.731 11.148 1.00 95.19 674 ALA A O 1
ATOM 5157 N N . GLU A 1 675 ? -41.061 -13.402 10.649 1.00 87.50 675 GLU A N 1
ATOM 5158 C CA . GLU A 1 675 ? -42.002 -14.498 10.883 1.00 87.50 675 GLU A CA 1
ATOM 5159 C C . GLU A 1 675 ? -42.215 -14.703 12.394 1.00 87.50 675 GLU A C 1
ATOM 5161 O O . GLU A 1 675 ? -41.269 -14.654 13.173 1.00 87.50 675 GLU A O 1
ATOM 5166 N N . GLY A 1 676 ? -43.464 -14.922 12.825 1.00 81.69 676 GLY A N 1
ATOM 5167 C CA . GLY A 1 676 ? -43.804 -15.141 14.244 1.00 81.69 676 GLY A CA 1
ATOM 5168 C C . GLY A 1 676 ? -45.073 -14.429 14.726 1.00 81.69 676 GLY A C 1
ATOM 5169 O O . GLY A 1 676 ? -45.614 -14.771 15.777 1.00 81.69 676 GLY A O 1
ATOM 5170 N N . GLY A 1 677 ? -45.606 -13.489 13.938 1.00 87.50 677 GLY A N 1
ATOM 5171 C CA . GLY A 1 677 ? -46.889 -12.822 14.186 1.00 87.50 677 GLY A CA 1
ATOM 5172 C C . GLY A 1 677 ? -46.914 -11.369 13.707 1.00 87.50 677 GLY A C 1
ATOM 5173 O O . GLY A 1 677 ? -45.903 -10.830 13.259 1.00 87.50 677 GLY A O 1
ATOM 5174 N N . GLU A 1 678 ? -48.060 -10.696 13.836 1.00 90.25 678 GLU A N 1
ATOM 5175 C CA . GLU A 1 678 ? -48.260 -9.305 13.377 1.00 90.25 678 GLU A CA 1
ATOM 5176 C C . GLU A 1 678 ? -47.308 -8.288 14.035 1.00 90.25 678 GLU A C 1
ATOM 5178 O O . GLU A 1 678 ? -46.993 -7.263 13.430 1.00 90.25 678 GLU A O 1
ATOM 5183 N N . ASN A 1 679 ? -46.752 -8.602 15.209 1.00 96.88 679 ASN A N 1
ATOM 5184 C CA . ASN A 1 679 ? -45.831 -7.741 15.954 1.00 96.88 679 ASN A CA 1
ATOM 5185 C C . ASN A 1 679 ? -44.367 -8.216 15.997 1.00 96.88 679 ASN A C 1
ATOM 5187 O O . ASN A 1 679 ? -43.594 -7.707 16.800 1.00 96.88 679 ASN A O 1
ATOM 5191 N N . TRP A 1 680 ? -43.984 -9.191 15.170 1.00 97.88 680 TRP A N 1
ATOM 5192 C CA . TRP A 1 680 ? -42.601 -9.677 15.085 1.00 97.88 680 TRP A CA 1
ATOM 5193 C C . TRP A 1 680 ? -41.747 -8.893 14.087 1.00 97.88 680 TRP A C 1
ATOM 5195 O O . TRP A 1 680 ? -42.182 -8.664 12.954 1.00 97.88 680 TRP A O 1
ATOM 5205 N N . PHE A 1 681 ? -40.539 -8.512 14.496 1.00 98.25 681 PHE A N 1
ATOM 5206 C CA . PHE A 1 681 ? -39.581 -7.763 13.679 1.00 98.25 681 PHE A CA 1
ATOM 5207 C C . PHE A 1 681 ? -38.152 -8.229 13.957 1.00 98.25 681 PHE A C 1
ATOM 5209 O O . PHE A 1 681 ? -37.864 -8.723 15.049 1.00 98.25 681 PHE A O 1
ATOM 5216 N N . THR A 1 682 ? -37.278 -8.041 12.975 1.00 97.94 682 THR A N 1
ATOM 5217 C CA . THR A 1 682 ? -35.828 -8.177 13.114 1.00 97.94 682 THR A CA 1
ATOM 5218 C C . THR A 1 682 ? -35.212 -6.788 13.092 1.00 97.94 682 THR A C 1
ATOM 5220 O O . THR A 1 682 ? -35.526 -5.997 12.204 1.00 97.94 682 THR A O 1
ATOM 5223 N N . PHE A 1 683 ? -34.363 -6.504 14.071 1.00 98.31 683 PHE A N 1
ATOM 5224 C CA . PHE A 1 683 ? -33.568 -5.290 14.185 1.00 98.31 683 PHE A CA 1
ATOM 5225 C C . PHE A 1 683 ? -32.108 -5.673 14.003 1.00 98.31 683 PHE A C 1
ATOM 5227 O O . PHE A 1 683 ? -31.609 -6.534 14.725 1.00 98.31 683 PHE A O 1
ATOM 5234 N N . GLU A 1 684 ? -31.452 -5.026 13.056 1.00 98.06 684 GLU A N 1
ATOM 5235 C CA . GLU A 1 684 ? -30.023 -5.127 12.799 1.00 98.06 684 GLU A CA 1
ATOM 5236 C C . GLU A 1 684 ? -29.422 -3.744 13.041 1.00 98.06 684 GLU A C 1
ATOM 5238 O O . GLU A 1 684 ? -29.848 -2.757 12.435 1.00 98.06 684 GLU A O 1
ATOM 5243 N N . VAL A 1 685 ? -28.500 -3.663 13.991 1.00 97.75 685 VAL A N 1
ATOM 5244 C CA . VAL A 1 685 ? -27.747 -2.452 14.308 1.00 97.75 685 VAL A CA 1
ATOM 5245 C C . VAL A 1 685 ? -26.352 -2.632 13.735 1.00 97.75 685 VAL A C 1
ATOM 5247 O O . VAL A 1 685 ? -25.705 -3.639 14.013 1.00 97.75 685 VAL A O 1
ATOM 5250 N N . ASP A 1 686 ? -25.917 -1.655 12.954 1.00 95.94 686 ASP A N 1
ATOM 5251 C CA . ASP A 1 686 ? -24.560 -1.535 12.433 1.00 95.94 686 ASP A CA 1
ATOM 5252 C C . ASP A 1 686 ? -24.125 -0.092 12.671 1.00 95.94 686 ASP A C 1
ATOM 5254 O O . ASP A 1 686 ? -24.440 0.803 11.884 1.00 95.94 686 ASP A O 1
ATOM 5258 N N . GLY A 1 687 ? -23.563 0.156 13.850 1.00 93.06 687 GLY A N 1
ATOM 5259 C CA . GLY A 1 687 ? -23.268 1.487 14.356 1.00 93.06 687 GLY A CA 1
ATOM 5260 C C . GLY A 1 687 ? -21.803 1.678 14.715 1.00 93.06 687 GLY A C 1
ATOM 5261 O O . GLY A 1 687 ? -21.032 0.726 14.776 1.00 93.06 687 GLY A O 1
ATOM 5262 N N . GLU A 1 688 ? -21.444 2.922 15.007 1.00 90.44 688 GLU A N 1
ATOM 5263 C CA . GLU A 1 688 ? -20.097 3.295 15.439 1.00 90.44 688 GLU A CA 1
ATOM 5264 C C . GLU A 1 688 ? -20.153 4.328 16.576 1.00 90.44 688 GLU A C 1
ATOM 5266 O O . GLU A 1 688 ? -21.036 5.196 16.580 1.00 90.44 688 GLU A O 1
ATOM 5271 N N . ASP A 1 689 ? -19.259 4.223 17.564 1.00 89.44 689 ASP A N 1
ATOM 5272 C CA . ASP A 1 689 ? -19.142 5.184 18.673 1.00 89.44 689 ASP A CA 1
ATOM 5273 C C . ASP A 1 689 ? -18.166 6.346 18.382 1.00 89.44 689 ASP A C 1
ATOM 5275 O O . ASP A 1 689 ? -17.627 6.475 17.291 1.00 89.44 689 ASP A O 1
ATOM 5279 N N . VAL A 1 690 ? -17.931 7.234 19.359 1.00 80.88 690 VAL A N 1
ATOM 5280 C CA . VAL A 1 690 ? -17.004 8.387 19.207 1.00 80.88 690 VAL A CA 1
ATOM 5281 C C . VAL A 1 690 ? -15.543 7.980 19.102 1.00 80.88 690 VAL A C 1
ATOM 5283 O O . VAL A 1 690 ? -14.687 8.762 18.699 1.00 80.88 690 VAL A O 1
ATOM 5286 N N . LEU A 1 691 ? -15.247 6.760 19.526 1.00 76.31 691 LEU A N 1
ATOM 5287 C CA . LEU A 1 691 ? -13.912 6.207 19.507 1.00 76.31 691 LEU A CA 1
ATOM 5288 C C . LEU A 1 691 ? -13.668 5.396 18.232 1.00 76.31 691 LEU A C 1
ATOM 5290 O O . LEU A 1 691 ? -12.528 4.979 18.041 1.00 76.31 691 LEU A O 1
ATOM 5294 N N . HIS A 1 692 ? -14.677 5.284 17.361 1.00 77.56 692 HIS A N 1
ATOM 5295 C CA . HIS A 1 692 ? -14.712 4.498 16.131 1.00 77.56 692 HIS A CA 1
ATOM 5296 C C . HIS A 1 692 ? -14.713 2.976 16.349 1.00 77.56 692 HIS A C 1
ATOM 5298 O O . HIS A 1 692 ? -14.256 2.219 15.496 1.00 77.56 692 HIS A O 1
ATOM 5304 N N . HIS A 1 693 ? -15.233 2.507 17.488 1.00 83.81 693 HIS A N 1
ATOM 5305 C CA . HIS A 1 693 ? -15.537 1.089 17.674 1.00 83.81 693 HIS A CA 1
ATOM 5306 C C . HIS A 1 693 ? -16.835 0.732 16.956 1.00 83.81 693 HIS A C 1
ATOM 5308 O O . HIS A 1 693 ? -17.854 1.416 17.113 1.00 83.81 693 HIS A O 1
ATOM 5314 N N . SER A 1 694 ? -16.818 -0.385 16.233 1.00 88.38 694 SER A N 1
ATOM 5315 C CA . SER A 1 694 ? -18.023 -0.952 15.637 1.00 88.38 694 SER A CA 1
ATOM 5316 C C . SER A 1 694 ? -18.944 -1.491 16.733 1.00 88.38 694 SER A C 1
ATOM 5318 O O . SER A 1 694 ? -18.505 -2.204 17.632 1.00 88.38 694 SER A O 1
ATOM 5320 N N . ILE A 1 695 ? -20.230 -1.151 16.671 1.00 94.94 695 ILE A N 1
ATOM 5321 C CA . ILE A 1 695 ? -21.283 -1.645 17.561 1.00 94.94 695 ILE A CA 1
ATOM 5322 C C . ILE A 1 695 ? -22.328 -2.324 16.689 1.00 94.94 695 ILE A C 1
ATOM 5324 O O . ILE A 1 695 ? -23.185 -1.674 16.085 1.00 94.94 695 ILE A O 1
ATOM 5328 N N . THR A 1 696 ? -22.257 -3.646 16.641 1.00 97.38 696 THR A N 1
ATOM 5329 C CA . THR A 1 696 ? -23.125 -4.481 15.814 1.00 97.38 696 THR A CA 1
ATOM 5330 C C . THR A 1 696 ? -24.039 -5.336 16.672 1.00 97.38 696 THR A C 1
ATOM 5332 O O . THR A 1 696 ? -23.779 -5.576 17.849 1.00 97.38 696 THR A O 1
ATOM 5335 N N . GLY A 1 697 ? -25.166 -5.764 16.117 1.00 96.75 697 GLY A N 1
ATOM 5336 C CA . GLY A 1 697 ? -26.012 -6.744 16.782 1.00 96.75 697 GLY A CA 1
ATOM 5337 C C . GLY A 1 697 ? -27.327 -6.961 16.063 1.00 96.75 697 GLY A C 1
ATOM 5338 O O . GLY A 1 697 ? -27.890 -6.050 15.456 1.00 96.75 697 GLY A O 1
ATOM 5339 N N . THR A 1 698 ? -27.840 -8.185 16.155 1.00 97.44 698 THR A N 1
ATOM 5340 C CA . THR A 1 698 ? -29.119 -8.561 15.548 1.00 97.44 698 THR A CA 1
ATOM 5341 C C . THR A 1 698 ? -30.049 -9.168 16.584 1.00 97.44 698 THR A C 1
ATOM 5343 O O . THR A 1 698 ? -29.673 -10.065 17.338 1.00 97.44 698 THR A O 1
ATOM 5346 N N . TRP A 1 699 ? -31.306 -8.733 16.586 1.00 98.06 699 TRP A N 1
ATOM 5347 C CA . TRP A 1 699 ? -32.347 -9.313 17.427 1.00 98.06 699 TRP A CA 1
ATOM 5348 C C . TRP A 1 699 ? -33.644 -9.499 16.650 1.00 98.06 699 TRP A C 1
ATOM 5350 O O . TRP A 1 699 ? -34.064 -8.623 15.899 1.00 98.06 699 TRP A O 1
ATOM 5360 N N . THR A 1 700 ? -34.305 -10.638 16.852 1.00 97.88 700 THR A N 1
ATOM 5361 C CA . THR A 1 700 ? -35.609 -10.938 16.252 1.00 97.88 700 THR A CA 1
ATOM 5362 C C . THR A 1 700 ? -36.601 -11.337 17.329 1.00 97.88 700 THR A C 1
ATOM 5364 O O . THR A 1 700 ? -36.346 -12.268 18.091 1.00 97.88 700 THR A O 1
ATOM 5367 N N . GLY A 1 701 ? -37.760 -10.683 17.357 1.00 97.50 701 GLY A N 1
ATOM 5368 C CA . GLY A 1 701 ? -38.802 -11.025 18.317 1.00 97.50 701 GLY A CA 1
ATOM 5369 C C . GLY A 1 701 ? -40.020 -10.103 18.293 1.00 97.50 701 GLY A C 1
ATOM 5370 O O . GLY A 1 701 ? -40.151 -9.239 17.418 1.00 97.50 701 GLY A O 1
ATOM 5371 N N . PRO A 1 702 ? -40.951 -10.294 19.244 1.00 97.81 702 PRO A N 1
ATOM 5372 C CA . PRO A 1 702 ? -42.163 -9.497 19.347 1.00 97.81 702 PRO A CA 1
ATOM 5373 C C . PRO A 1 702 ? -41.901 -8.103 19.936 1.00 97.81 702 PRO A C 1
ATOM 5375 O O . PRO A 1 702 ? -41.222 -7.955 20.953 1.00 97.81 702 PRO A O 1
ATOM 5378 N N . VAL A 1 703 ? -42.532 -7.084 19.355 1.00 98.25 703 VAL A N 1
ATOM 5379 C CA . VAL A 1 703 ? -42.533 -5.705 19.861 1.00 98.25 703 VAL A CA 1
ATOM 5380 C C . VAL A 1 703 ? -43.879 -5.399 20.520 1.00 98.25 703 VAL A C 1
ATOM 5382 O O . VAL A 1 703 ? -44.948 -5.746 19.999 1.00 98.25 703 VAL A O 1
ATOM 5385 N N . VAL A 1 704 ? -43.837 -4.756 21.684 1.00 97.81 704 VAL A N 1
ATOM 5386 C CA . VAL A 1 704 ? -45.014 -4.283 22.429 1.00 97.81 704 VAL A CA 1
ATOM 5387 C C . VAL A 1 704 ? -44.882 -2.797 22.749 1.00 97.81 704 VAL A C 1
ATOM 5389 O O . VAL A 1 704 ? -43.780 -2.258 22.720 1.00 97.81 704 VAL A O 1
ATOM 5392 N N . LEU A 1 705 ? -45.985 -2.110 23.046 1.00 97.12 705 LEU A N 1
ATOM 5393 C CA . LEU A 1 705 ? -45.918 -0.738 23.549 1.00 97.12 705 LEU A CA 1
ATOM 5394 C C . LEU A 1 705 ? -45.300 -0.714 24.954 1.00 97.12 705 LEU A C 1
ATOM 5396 O O . LEU A 1 705 ? -45.185 -1.742 25.621 1.00 97.12 705 LEU A O 1
ATOM 5400 N N . GLY A 1 706 ? -44.939 0.477 25.430 1.00 90.50 706 GLY A N 1
ATOM 5401 C CA . GLY A 1 706 ? -44.360 0.694 26.760 1.00 90.50 706 GLY A CA 1
ATOM 5402 C C . GLY A 1 706 ? -45.194 0.188 27.948 1.00 90.50 706 GLY A C 1
ATOM 5403 O O . GLY A 1 706 ? -44.680 0.112 29.059 1.00 90.50 706 GLY A O 1
ATOM 5404 N N . ASP A 1 707 ? -46.457 -0.194 27.731 1.00 90.94 707 ASP A N 1
ATOM 5405 C CA . ASP A 1 707 ? -47.282 -0.900 28.721 1.00 90.94 707 ASP A CA 1
ATOM 5406 C C . ASP A 1 707 ? -46.869 -2.372 28.934 1.00 90.94 707 ASP A C 1
ATOM 5408 O O . ASP A 1 707 ? -47.319 -3.015 29.883 1.00 90.94 707 ASP A O 1
ATOM 5412 N N . GLY A 1 708 ? -46.011 -2.907 28.061 1.00 88.88 708 GLY A N 1
ATOM 5413 C CA . GLY A 1 708 ? -45.472 -4.262 28.104 1.00 88.88 708 GLY A CA 1
ATOM 5414 C C . GLY A 1 708 ? -46.407 -5.351 27.570 1.00 88.88 708 GLY A C 1
ATOM 5415 O O . GLY A 1 708 ? -46.022 -6.528 27.617 1.00 88.88 708 GLY A O 1
ATOM 5416 N N . VAL A 1 709 ? -47.604 -4.999 27.082 1.00 91.19 709 VAL A N 1
ATOM 5417 C CA . VAL A 1 709 ? -48.672 -5.958 26.734 1.00 91.19 709 VAL A CA 1
ATOM 5418 C C . VAL A 1 709 ? -49.271 -5.707 25.351 1.00 91.19 709 VAL A C 1
ATOM 5420 O O . VAL A 1 709 ? -49.576 -6.674 24.653 1.00 91.19 709 VAL A O 1
ATOM 5423 N N . THR A 1 710 ? -49.447 -4.454 24.929 1.00 96.12 710 THR A N 1
ATOM 5424 C CA . THR A 1 710 ? -50.123 -4.135 23.663 1.00 96.12 710 THR A CA 1
ATOM 5425 C C . THR A 1 710 ? -49.206 -4.427 22.469 1.00 96.12 710 THR A C 1
ATOM 5427 O O . THR A 1 710 ? -48.159 -3.791 22.361 1.00 96.12 710 THR A O 1
ATOM 5430 N N . PRO A 1 711 ? -49.563 -5.350 21.549 1.00 96.25 711 PRO A N 1
ATOM 5431 C CA . PRO A 1 711 ? -48.727 -5.670 20.391 1.00 96.25 711 PRO A CA 1
ATOM 5432 C C . PRO A 1 711 ? -48.587 -4.485 19.429 1.00 96.25 711 PRO A C 1
ATOM 5434 O O . PRO A 1 711 ? -49.585 -3.862 19.061 1.00 96.25 711 PRO A O 1
ATOM 5437 N N . VAL A 1 712 ? -47.363 -4.215 18.976 1.00 96.94 712 VAL A N 1
ATOM 5438 C CA . VAL A 1 712 ? -47.069 -3.156 18.000 1.00 96.94 712 VAL A CA 1
ATOM 5439 C C . VAL A 1 712 ? -47.074 -3.745 16.600 1.00 96.94 712 VAL A C 1
ATOM 5441 O O . VAL A 1 712 ? -46.307 -4.653 16.305 1.00 96.94 712 VAL A O 1
ATOM 5444 N N . VAL A 1 713 ? -47.937 -3.237 15.726 1.00 95.19 713 VAL A N 1
ATOM 5445 C CA . VAL A 1 713 ? -48.057 -3.723 14.343 1.00 95.19 713 VAL A CA 1
ATOM 5446 C C . VAL A 1 713 ? -47.192 -2.911 13.382 1.00 95.19 713 VAL A C 1
ATOM 5448 O O . VAL A 1 713 ? -46.691 -1.836 13.717 1.00 95.19 713 VAL A O 1
ATOM 5451 N N . SER A 1 714 ? -47.036 -3.418 12.159 1.00 94.62 714 SER A N 1
ATOM 5452 C CA . SER A 1 714 ? -46.408 -2.645 11.089 1.00 94.62 714 SER A CA 1
ATOM 5453 C C . SER A 1 714 ? -47.274 -1.440 10.699 1.00 94.62 714 SER A C 1
ATOM 5455 O O . SER A 1 714 ? -48.505 -1.522 10.695 1.00 94.62 714 SER A O 1
ATOM 5457 N N . SER A 1 715 ? -46.643 -0.329 10.320 1.00 94.44 715 SER A N 1
ATOM 5458 C CA . SER A 1 715 ? -47.324 0.818 9.705 1.00 94.44 715 SER A CA 1
ATOM 5459 C C . SER A 1 715 ? -47.874 0.521 8.304 1.00 94.44 715 SER A C 1
ATOM 5461 O O . SER A 1 715 ? -48.721 1.268 7.814 1.00 94.44 715 SER A O 1
ATOM 5463 N N . GLY A 1 716 ? -47.424 -0.569 7.666 1.00 90.81 716 GLY A N 1
ATOM 5464 C CA . GLY A 1 716 ? -47.728 -0.893 6.270 1.00 90.81 716 GLY A CA 1
ATOM 5465 C C . GLY A 1 716 ? -46.937 -0.058 5.256 1.00 90.81 716 GLY A C 1
ATOM 5466 O O . GLY A 1 716 ? -47.251 -0.091 4.068 1.00 90.81 716 GLY A O 1
ATOM 5467 N N . LYS A 1 717 ? -45.937 0.697 5.724 1.00 92.69 717 LYS A N 1
ATOM 5468 C CA . LYS A 1 717 ? -45.019 1.523 4.929 1.00 92.69 717 LYS A CA 1
ATOM 5469 C C . LYS A 1 717 ? -43.603 0.952 5.015 1.00 92.69 717 LYS A C 1
ATOM 5471 O O . LYS A 1 717 ? -43.349 0.070 5.831 1.00 92.69 717 LYS A O 1
ATOM 5476 N N . GLU A 1 718 ? -42.691 1.475 4.202 1.00 90.50 718 GLU A N 1
ATOM 5477 C CA . GLU A 1 718 ? -41.291 1.049 4.196 1.00 90.50 718 GLU A CA 1
ATOM 5478 C C . GLU A 1 718 ? -40.359 2.218 3.859 1.00 90.50 718 GLU A C 1
ATOM 5480 O O . GLU A 1 718 ? -40.593 2.939 2.883 1.00 90.50 718 GLU A O 1
ATOM 5485 N N . PHE A 1 719 ? -39.301 2.401 4.650 1.00 87.12 719 PHE A N 1
ATOM 5486 C CA . PHE A 1 719 ? -38.239 3.359 4.351 1.00 87.12 719 PHE A CA 1
ATOM 5487 C C . PHE A 1 719 ? -37.149 2.706 3.502 1.00 87.12 719 PHE A C 1
ATOM 5489 O O . PHE A 1 719 ? -36.659 1.619 3.802 1.00 87.12 719 PHE A O 1
ATOM 5496 N N . LYS A 1 720 ? -36.751 3.391 2.430 1.00 73.25 720 LYS A N 1
ATOM 5497 C CA . LYS A 1 720 ? -35.608 2.989 1.604 1.00 73.25 720 LYS A CA 1
ATOM 5498 C C . LYS A 1 720 ? -34.320 3.604 2.159 1.00 73.25 720 LYS A C 1
ATOM 5500 O O . LYS A 1 720 ? -34.403 4.676 2.759 1.00 73.25 720 LYS A O 1
ATOM 5505 N N . PRO A 1 721 ? -33.147 3.001 1.899 1.00 59.00 721 PRO A N 1
ATOM 5506 C CA . PRO A 1 721 ? -31.867 3.612 2.240 1.00 59.00 721 PRO A CA 1
ATOM 5507 C C . PRO A 1 721 ? -31.788 5.034 1.672 1.00 59.00 721 PRO A C 1
ATOM 5509 O O . PRO A 1 721 ? -32.075 5.250 0.488 1.00 59.00 721 PRO A O 1
ATOM 5512 N N . ALA A 1 722 ? -31.429 6.010 2.506 1.00 55.94 722 ALA A N 1
ATOM 5513 C CA . ALA A 1 722 ? -31.191 7.368 2.037 1.00 55.94 722 ALA A CA 1
ATOM 5514 C C . ALA A 1 722 ? -29.949 7.396 1.128 1.00 55.94 722 ALA A C 1
ATOM 5516 O O . ALA A 1 722 ? -28.958 6.721 1.397 1.00 55.94 722 ALA A O 1
ATOM 5517 N N . ALA A 1 723 ? -29.985 8.193 0.055 1.00 40.12 723 ALA A N 1
ATOM 5518 C CA . ALA A 1 723 ? -28.777 8.499 -0.708 1.00 40.12 723 ALA A CA 1
ATOM 5519 C C . ALA A 1 723 ? -27.776 9.216 0.2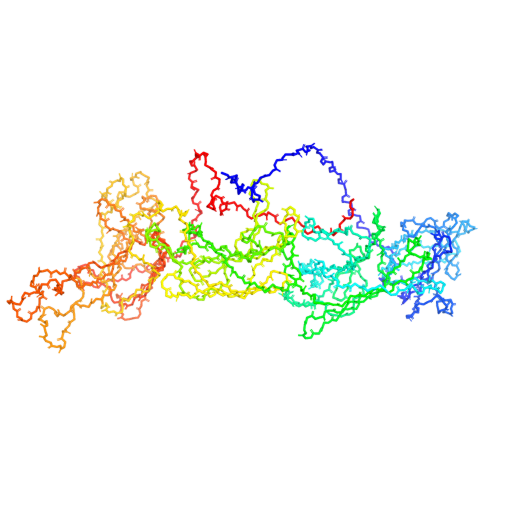15 1.00 40.12 723 ALA A C 1
ATOM 5521 O O . ALA A 1 723 ? -28.175 10.124 0.947 1.00 40.12 723 ALA A O 1
ATOM 5522 N N . ALA A 1 724 ? -26.507 8.793 0.184 1.00 34.69 724 ALA A N 1
ATOM 5523 C CA . ALA A 1 724 ? -25.439 9.335 1.020 1.00 34.69 724 ALA A CA 1
ATOM 5524 C C . ALA A 1 724 ? -25.434 10.872 0.978 1.00 34.69 724 ALA A C 1
ATOM 5526 O O . ALA A 1 724 ? -25.396 11.477 -0.098 1.00 34.69 724 ALA A O 1
ATOM 5527 N N . ALA A 1 725 ? -25.516 11.505 2.149 1.00 35.94 725 ALA A N 1
ATOM 5528 C CA . ALA A 1 725 ? -25.368 12.948 2.255 1.00 35.94 725 ALA A CA 1
ATOM 5529 C C . ALA A 1 725 ? -23.934 13.338 1.865 1.00 35.94 725 ALA A C 1
ATOM 5531 O O . ALA A 1 725 ? -22.978 12.645 2.208 1.00 35.94 725 ALA A O 1
ATOM 5532 N N . ALA A 1 726 ? -23.793 14.445 1.134 1.00 26.41 726 ALA A N 1
ATOM 5533 C CA . ALA A 1 726 ? -22.487 15.002 0.806 1.00 26.41 726 ALA A CA 1
ATOM 5534 C C . ALA A 1 726 ? -21.736 15.396 2.098 1.00 26.41 726 ALA A C 1
ATOM 5536 O O . ALA A 1 726 ? -22.387 15.888 3.025 1.00 26.41 726 ALA A O 1
ATOM 5537 N N . PRO A 1 727 ? -20.401 15.229 2.164 1.00 29.08 727 PRO A N 1
ATOM 5538 C CA . PRO A 1 727 ? -19.626 15.567 3.355 1.00 29.08 727 PRO A CA 1
ATOM 5539 C C . PRO A 1 727 ? -19.777 17.056 3.692 1.00 29.08 727 PRO A C 1
ATOM 5541 O O . PRO A 1 727 ? -19.553 17.916 2.835 1.00 29.08 727 PRO A O 1
ATOM 5544 N N . GLU A 1 728 ? -20.154 17.376 4.931 1.00 28.89 728 GLU A N 1
ATOM 5545 C CA . GLU A 1 728 ? -20.078 18.748 5.437 1.00 28.89 728 GLU A CA 1
ATOM 5546 C C . GLU A 1 728 ? -18.606 19.145 5.614 1.00 28.89 728 GLU A C 1
ATOM 5548 O O . GLU A 1 728 ? -17.806 18.427 6.212 1.00 28.89 728 GLU A O 1
ATOM 5553 N N . ALA A 1 729 ? -18.238 20.309 5.080 1.00 24.03 729 ALA A N 1
ATOM 5554 C CA . ALA A 1 729 ? -16.899 20.864 5.212 1.00 24.03 729 ALA A CA 1
ATOM 5555 C C . ALA A 1 729 ? -16.627 21.288 6.668 1.00 24.03 729 ALA A C 1
ATOM 5557 O O . ALA A 1 729 ? -17.314 22.169 7.195 1.00 24.03 729 ALA A O 1
ATOM 5558 N N . LYS A 1 730 ? -15.597 20.708 7.302 1.00 25.75 730 LYS A N 1
ATOM 5559 C CA . LYS A 1 730 ? -15.086 21.164 8.607 1.00 25.75 730 LYS A CA 1
ATOM 5560 C C . LYS A 1 730 ? -14.611 22.632 8.490 1.00 25.75 730 LYS A C 1
ATOM 5562 O O . LYS A 1 730 ? -13.876 22.961 7.554 1.00 25.75 730 LYS A O 1
ATOM 5567 N N . PRO A 1 731 ? -15.000 23.545 9.401 1.00 23.39 731 PRO A N 1
ATOM 5568 C CA . PRO A 1 731 ? -14.512 24.920 9.382 1.00 23.39 731 PRO A CA 1
ATOM 5569 C C . PRO A 1 731 ? -13.060 24.982 9.876 1.00 23.39 731 PRO A C 1
ATOM 5571 O O . PRO A 1 731 ? -12.765 24.666 11.025 1.00 23.39 731 PRO A O 1
ATOM 5574 N N . ALA A 1 732 ? -12.154 25.425 9.004 1.00 24.16 732 ALA A N 1
ATOM 5575 C CA . ALA A 1 732 ? -10.745 25.634 9.319 1.00 24.16 732 ALA A CA 1
ATOM 5576 C C . ALA A 1 732 ? -10.561 26.800 10.309 1.00 24.16 732 ALA A C 1
ATOM 5578 O O . ALA A 1 732 ? -10.934 27.939 10.017 1.00 24.16 732 ALA A O 1
ATOM 5579 N N . SER A 1 733 ? -9.940 26.543 11.464 1.00 26.25 733 SER A N 1
ATOM 5580 C CA . SER A 1 733 ? -9.402 27.599 12.329 1.00 26.25 733 SER A CA 1
ATOM 5581 C C . SER A 1 733 ? -7.875 27.534 12.345 1.00 26.25 733 SER A C 1
ATOM 5583 O O . SER A 1 733 ? -7.285 26.694 13.019 1.00 26.25 733 SER A O 1
ATOM 5585 N N . GLU A 1 734 ? -7.235 28.439 11.602 1.00 27.12 734 GLU A N 1
ATOM 5586 C CA . GLU A 1 734 ? -5.780 28.595 11.552 1.00 27.12 734 GLU A CA 1
ATOM 5587 C C . GLU A 1 734 ? -5.217 29.159 12.867 1.00 27.12 734 GLU A C 1
ATOM 5589 O O . GLU A 1 734 ? -5.496 30.294 13.268 1.00 27.12 734 GLU A O 1
ATOM 5594 N N . LYS A 1 735 ? -4.303 28.407 13.483 1.00 25.53 735 LYS A N 1
ATOM 5595 C CA . LYS A 1 735 ? -3.141 28.965 14.183 1.00 25.53 735 LYS A CA 1
ATOM 5596 C C . LYS A 1 735 ? -1.911 28.214 13.692 1.00 25.53 735 LYS A C 1
ATOM 5598 O O . LYS A 1 735 ? -1.849 27.002 13.844 1.00 25.53 735 LYS A O 1
ATOM 5603 N N . GLN A 1 736 ? -0.947 28.942 13.121 1.00 29.08 736 GLN A N 1
ATOM 5604 C CA . GLN A 1 736 ? 0.326 28.400 12.635 1.00 29.08 736 GLN A CA 1
ATOM 5605 C C . GLN A 1 736 ? 1.022 27.564 13.720 1.00 29.08 736 GLN A C 1
ATOM 5607 O O . GLN A 1 736 ? 1.618 28.100 14.658 1.00 29.08 736 GLN A O 1
ATOM 5612 N N . ARG A 1 737 ? 0.943 26.244 13.558 1.00 28.20 737 ARG A N 1
ATOM 5613 C CA . ARG A 1 737 ? 1.733 25.219 14.238 1.00 28.20 737 ARG A CA 1
ATOM 5614 C C . ARG A 1 737 ? 2.508 24.476 13.142 1.00 28.20 737 ARG A C 1
ATOM 5616 O O . ARG A 1 737 ? 2.079 24.463 11.992 1.00 28.20 737 ARG A O 1
ATOM 5623 N N . PHE A 1 738 ? 3.684 23.944 13.467 1.00 28.61 738 PHE A N 1
ATOM 5624 C CA . PHE A 1 738 ? 4.417 23.074 12.541 1.00 28.61 738 PHE A CA 1
ATOM 5625 C C . PHE A 1 738 ? 3.539 21.864 12.169 1.00 28.61 738 PHE A C 1
ATOM 5627 O O . PHE A 1 738 ? 2.848 21.379 13.068 1.00 28.61 738 PHE A O 1
ATOM 5634 N N . PRO A 1 739 ? 3.558 21.402 10.902 1.00 33.62 739 PRO A N 1
ATOM 5635 C CA . PRO A 1 739 ? 2.703 20.309 10.458 1.00 33.62 739 PRO A CA 1
ATOM 5636 C C . PRO A 1 739 ? 3.008 19.031 11.245 1.00 33.62 739 PRO A C 1
ATOM 5638 O O . PRO A 1 739 ? 4.160 18.615 11.374 1.00 33.62 739 PRO A O 1
ATOM 5641 N N . THR A 1 740 ? 1.958 18.461 11.810 1.00 41.31 740 THR A N 1
ATOM 5642 C CA . THR A 1 740 ? 1.891 17.172 12.495 1.00 41.31 740 THR A CA 1
ATOM 5643 C C . THR A 1 740 ? 1.566 16.061 11.491 1.00 41.31 740 THR A C 1
ATOM 5645 O O . THR A 1 740 ? 1.164 16.334 10.364 1.00 41.31 740 THR A O 1
ATOM 5648 N N . MET A 1 741 ? 1.707 14.790 11.878 1.00 44.34 741 MET A N 1
ATOM 5649 C CA . MET A 1 741 ? 1.304 13.648 11.034 1.00 44.34 741 MET A CA 1
ATOM 5650 C C . MET A 1 741 ? -0.176 13.695 10.626 1.00 44.34 741 MET A C 1
ATOM 5652 O O . MET A 1 741 ? -0.525 13.239 9.545 1.00 44.34 741 MET A O 1
ATOM 5656 N N . ARG A 1 742 ? -1.034 14.314 11.446 1.00 43.34 742 ARG A N 1
ATOM 5657 C CA . ARG A 1 742 ? -2.438 14.563 11.105 1.00 43.34 742 ARG A CA 1
ATOM 5658 C C . ARG A 1 742 ? -2.574 15.551 9.939 1.00 43.34 742 ARG A C 1
ATOM 5660 O O . ARG A 1 742 ? -3.313 15.291 9.000 1.00 43.34 742 ARG A O 1
ATOM 5667 N N . ASP A 1 743 ? -1.755 16.607 9.926 1.00 43.44 743 ASP A N 1
ATOM 5668 C CA . ASP A 1 743 ? -1.676 17.548 8.795 1.00 43.44 743 ASP A CA 1
ATOM 5669 C C . ASP A 1 743 ? -1.123 16.881 7.518 1.00 43.44 743 ASP A C 1
ATOM 5671 O O . ASP A 1 743 ? -1.382 17.337 6.404 1.00 43.44 743 ASP A O 1
ATOM 5675 N N . ALA A 1 744 ? -0.350 15.801 7.675 1.00 45.12 744 ALA A N 1
ATOM 5676 C CA . ALA A 1 744 ? 0.142 14.978 6.579 1.00 45.12 744 ALA A CA 1
ATOM 5677 C C . ALA A 1 744 ? -0.944 14.009 6.063 1.00 45.12 744 ALA A C 1
ATOM 5679 O O . ALA A 1 744 ? -1.091 13.874 4.852 1.00 45.12 744 ALA A O 1
ATOM 5680 N N . ALA A 1 745 ? -1.757 13.407 6.935 1.00 44.69 745 ALA A N 1
ATOM 5681 C CA . ALA A 1 745 ? -2.902 12.577 6.540 1.00 44.69 745 ALA A CA 1
ATOM 5682 C C . ALA A 1 745 ? -3.959 13.363 5.734 1.00 44.69 745 ALA A C 1
ATOM 5684 O O . ALA A 1 745 ? -4.540 12.826 4.792 1.00 44.69 745 ALA A O 1
ATOM 5685 N N . ASP A 1 746 ? -4.135 14.656 6.031 1.00 41.28 746 ASP A N 1
ATOM 5686 C CA . ASP A 1 746 ? -4.975 15.579 5.247 1.00 41.28 746 ASP A CA 1
ATOM 5687 C C . ASP A 1 746 ? -4.321 16.036 3.924 1.00 41.28 746 ASP A C 1
ATOM 5689 O O . ASP A 1 746 ? -4.972 16.631 3.053 1.00 41.28 746 ASP A O 1
AT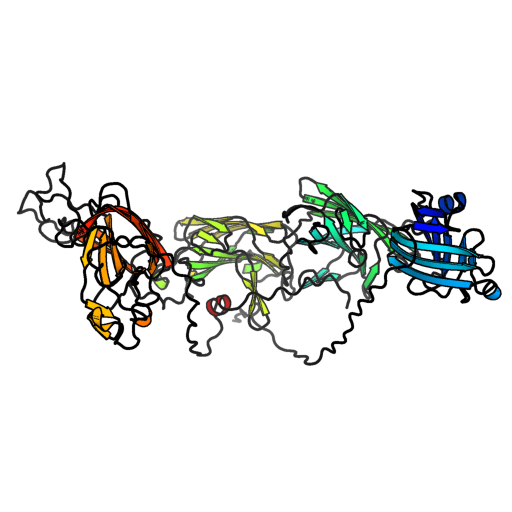OM 5693 N N . SER A 1 747 ? -3.019 15.791 3.752 1.00 40.25 747 SER A N 1
ATOM 5694 C CA . SER A 1 747 ? -2.292 16.148 2.537 1.00 40.25 747 SER A CA 1
ATOM 5695 C C . SER A 1 747 ? -2.490 15.079 1.463 1.00 40.25 747 SER A C 1
ATOM 5697 O O . SER A 1 747 ? -2.443 13.879 1.716 1.00 40.25 747 SER A O 1
ATOM 5699 N N . LYS A 1 748 ? -2.753 15.513 0.226 1.00 35.16 748 LYS A N 1
ATOM 5700 C CA . LYS A 1 748 ? -2.945 14.574 -0.883 1.00 35.16 748 LYS A CA 1
ATOM 5701 C C . LYS A 1 748 ? -1.641 13.804 -1.134 1.00 35.16 748 LYS A C 1
ATOM 5703 O O . LYS A 1 748 ? -0.591 14.454 -1.174 1.00 35.16 748 LYS A O 1
ATOM 5708 N N . PRO A 1 749 ? -1.705 12.482 -1.400 1.00 37.78 749 PRO A N 1
ATOM 5709 C CA . PRO A 1 749 ? -0.567 11.736 -1.924 1.00 37.78 749 PRO A CA 1
ATOM 5710 C C . PRO A 1 749 ? 0.032 12.490 -3.108 1.00 37.78 749 PRO A C 1
ATOM 5712 O O . PRO A 1 749 ? -0.705 13.148 -3.858 1.00 37.78 749 PRO A O 1
ATOM 5715 N N . ALA A 1 750 ? 1.355 12.418 -3.269 1.00 36.88 750 ALA A N 1
ATOM 5716 C CA . ALA A 1 750 ? 2.014 13.024 -4.418 1.00 36.88 750 ALA A CA 1
ATOM 5717 C C . ALA A 1 750 ? 1.276 12.587 -5.695 1.00 36.88 750 ALA A C 1
ATOM 5719 O O . ALA A 1 750 ? 1.044 11.396 -5.907 1.00 36.88 750 ALA A O 1
ATOM 5720 N N . GLN A 1 751 ? 0.829 13.548 -6.513 1.00 28.25 751 GLN A N 1
ATOM 5721 C CA . GLN A 1 751 ? 0.198 13.207 -7.784 1.00 28.25 751 GLN A CA 1
ATOM 5722 C C . GLN A 1 751 ? 1.209 12.416 -8.606 1.00 28.25 751 GLN A C 1
ATOM 5724 O O . GLN A 1 751 ? 2.322 12.898 -8.817 1.00 28.25 751 GLN A O 1
ATOM 5729 N N . ALA A 1 752 ? 0.804 11.224 -9.051 1.00 32.28 752 ALA A N 1
ATOM 5730 C CA . ALA A 1 752 ? 1.589 10.397 -9.948 1.00 32.28 752 ALA A CA 1
ATOM 5731 C C . ALA A 1 752 ? 2.008 11.248 -11.153 1.00 32.28 752 ALA A C 1
ATOM 5733 O O . ALA A 1 752 ? 1.182 11.643 -11.981 1.00 32.28 752 ALA A O 1
ATOM 5734 N N . LEU A 1 753 ? 3.293 11.590 -11.213 1.00 31.11 753 LEU A N 1
ATOM 5735 C CA . LEU A 1 753 ? 3.876 12.106 -12.437 1.00 31.11 753 LEU A CA 1
ATOM 5736 C C . LEU A 1 753 ? 3.905 10.933 -13.427 1.00 31.11 753 LEU A C 1
ATOM 5738 O O . LEU A 1 753 ? 4.219 9.816 -13.011 1.00 31.11 753 LEU A O 1
ATOM 5742 N N . PRO A 1 754 ? 3.568 11.145 -14.711 1.00 32.94 754 PRO A N 1
ATOM 5743 C CA . PRO A 1 754 ? 3.708 10.096 -15.714 1.00 32.94 754 PRO A CA 1
ATOM 5744 C C . PRO A 1 754 ? 5.137 9.548 -15.666 1.00 32.94 754 PRO A C 1
ATOM 5746 O O . PRO A 1 754 ? 6.083 10.333 -15.528 1.00 32.94 754 PRO A O 1
ATOM 5749 N N . ALA A 1 755 ? 5.273 8.220 -15.737 1.00 44.16 755 ALA A N 1
ATOM 5750 C CA . ALA A 1 755 ? 6.556 7.532 -15.688 1.00 44.16 755 ALA A CA 1
ATOM 5751 C C . ALA A 1 755 ? 7.501 8.153 -16.726 1.00 44.16 755 ALA A C 1
ATOM 5753 O O . ALA A 1 755 ? 7.313 8.010 -17.933 1.00 44.16 755 ALA A O 1
ATOM 5754 N N . ARG A 1 756 ? 8.492 8.924 -16.265 1.00 51.84 756 ARG A N 1
ATOM 5755 C CA . ARG A 1 756 ? 9.521 9.459 -17.155 1.00 51.84 756 ARG A CA 1
ATOM 5756 C C . ARG A 1 756 ? 10.515 8.339 -17.412 1.00 51.84 756 ARG A C 1
ATOM 5758 O O . ARG A 1 756 ? 11.315 8.052 -16.522 1.00 51.84 756 ARG A O 1
ATOM 5765 N N . ARG A 1 757 ? 10.459 7.738 -18.606 1.00 68.12 757 ARG A N 1
ATOM 5766 C CA . ARG A 1 757 ? 11.499 6.828 -19.116 1.00 68.12 757 ARG A CA 1
ATOM 5767 C C . ARG A 1 757 ? 12.863 7.529 -19.085 1.00 68.12 757 ARG A C 1
ATOM 5769 O O . ARG A 1 757 ? 12.926 8.765 -19.019 1.00 68.12 757 ARG A O 1
ATOM 5776 N N . LEU A 1 758 ? 13.948 6.757 -19.040 1.00 48.78 758 LEU A N 1
ATOM 5777 C CA . LEU A 1 758 ? 15.303 7.309 -18.945 1.00 48.78 758 LEU A CA 1
ATOM 5778 C C . LEU A 1 758 ? 15.516 8.295 -20.106 1.00 48.78 758 LEU A C 1
ATOM 5780 O O . LEU A 1 758 ? 15.334 7.928 -21.260 1.00 48.78 758 LEU A O 1
ATOM 5784 N N . SER A 1 759 ? 15.859 9.551 -19.808 1.00 44.19 759 SER A N 1
ATOM 5785 C CA . SER A 1 759 ? 16.156 10.550 -20.841 1.00 44.19 759 SER A CA 1
ATOM 5786 C C . SER A 1 759 ? 17.505 11.178 -20.540 1.00 44.19 759 SER A C 1
ATOM 5788 O O . SER A 1 759 ? 17.662 11.792 -19.481 1.00 44.19 759 SER A O 1
ATOM 5790 N N . LEU A 1 760 ? 18.459 11.067 -21.460 1.00 36.69 760 LEU A N 1
ATOM 5791 C CA . LEU A 1 760 ? 19.727 11.780 -21.348 1.00 36.69 760 LEU A CA 1
ATOM 5792 C C . LEU A 1 760 ? 19.459 13.288 -21.469 1.00 36.69 760 LEU A C 1
ATOM 5794 O O . LEU A 1 760 ? 18.884 13.752 -22.455 1.00 36.69 760 LEU A O 1
ATOM 5798 N N . ARG A 1 761 ? 19.837 14.051 -20.441 1.00 29.95 761 ARG A N 1
ATOM 5799 C CA . ARG A 1 761 ? 19.960 15.510 -20.505 1.00 29.95 761 ARG A CA 1
ATOM 5800 C C . ARG A 1 761 ? 21.404 15.919 -20.334 1.00 29.95 761 ARG A C 1
ATOM 5802 O O . ARG A 1 761 ? 22.039 15.383 -19.400 1.00 29.95 761 ARG A O 1
#

Sequence (761 aa):
MKKFYPWCLLFSVLGMCSFLWSSCSDDGDDDTPPPGGGENSFVYEGTESKIGSVVYQVDETGKTYTFYFSPTEGLLDLDAMLLADDYIKIETDTPTGDIDLLAEGNSLLYKKVDISAASADNTAKSTLSLQLTSLTTVKMTLDAAMKSGETLTASYNGTCSRHSEQSGQGEGIVLDTPVFSWWLGSEKPASGANDYYIAVTDAPYTIQSGVQAALTEPGYMLVIDCYLDSGEKWKTFPTGVFNESPGLEDHTYSFDNSFVLYFDGTNYNQMHLSGPITISRDAQNIAKISTTFLDEDGIVGEAGTEYPISFEGDLRVGNGTTLPTMPHLMHDIEFKGVYAQGVYSGDVYDTGGGMIEMTFYDEKGDAGEPF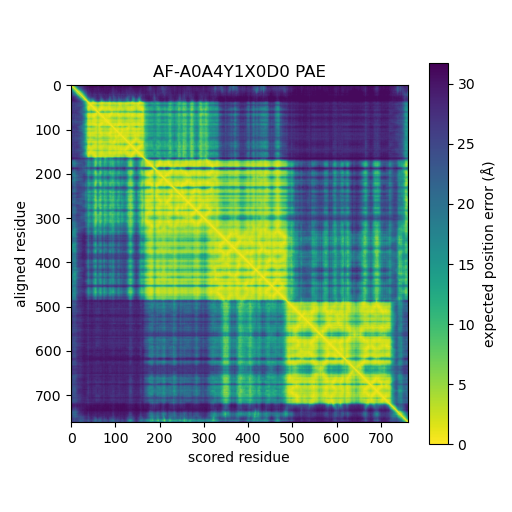GYAVKLTVIGPKFLDPKKERKLTPGTYTAATTYKKDTWMPAAEMTILGMVIPMGTYAAYDDQTQNGQYSYGSEGTIEIEELANNRHRVTFEIEAQTGYVFKGSFEGDIPLEDQSDDSEDDGSSTLTEDLDMDLSYLEKAHCFPQTQIFVPGLGTIDVADLTTVTPPAPEACGYQFIDLGLATGTYKHDPTGEYNDPGKLVEGDIVRLDLLVEPGDEGKITPGTYTLSPNRYPAQMRPGVALRGYQGGEGHIGTRWLGIGSAIGNGYPKYHSDPDHIVIDGWLNIASMKGYASIYEGTVTITKAEGGENWFTFEVDGEDVLHHSITGTWTGPVVLGDGVTPVVSSGKEFKPAAAAAPEAKPASEKQRFPTMRDAADSKPAQALPARRLSLR

Secondary structure (DSSP, 8-state):
-PPPP--SSS------------------------SS--TTEEEETTEEEE--EEEEEE-TTS--EEEEEESSTT--SHHHHHHH--PEEEEES-SEEE--TTSTT-EEEETTEEEEGGGGGGEEEEEEEEEE-SSSEEEEEEEEEETTS-EEEEEEEEE-EEE-SS--BPPPEEE-EEEEEEEEEESSTTT-PEEEEEEEESS-EEEEETTEEEESSSEEEEEEEEEE--TT-TT----EEEEE-TT--TTEE-TTT-EEEEE-SS-EEEEEB-SPEEEEE-TTSEEEEEEEEEESS-SSSSTTEEEEEEEEEE---EE-TT--SS-B--S-EEEE-SEEEEEEEE-TTSSSEEEEEEEEE-HHHHHT-SS-EEEEEEEEEEPPSSHHHH--PPPEEEEE-SS--TTEEPBPEEEEETTEEEEESBEEEE--SSSS-EEEEEEEEEEEEEE-GGG-EEEEEEEEETTS-EEEEEEEE--PEEE----TT--S-B--SS-EE---TT---EEEEEESEEEETTTEEEEGGGTTTSSSPPSS--EEEEEEES-TT-EEE--TTS-B-TT-EEE-EEEEEEEEEE-TT-TTSB--EEEEEPSSSSGGG--TTEEPPPEEETTEEESSEEEEEEEEEEEEPPTTBS-TT--EEEEEEEEEEEEEEEE--EEEEEEEE-TTSTTEEEEEEEEE-TT--EEEEEEEEEEEETTSSSBPPB-S--BPPPPPPPPPPPPP-----PPPHHHHHTSPPPP----------

Nearest PDB structures (foldseek):
  9hcj-assembly1_T1  TM=1.224E-01  e=5.614E-01  Dictyostelium discoideum
  6pai-assembly1_C  TM=1.525E-01  e=4.229E+00  Homo sapiens
  9hcj-assembly1_T0  TM=1.310E-01  e=8.965E+00  Dictyostelium discoideum

Solvent-accessible surface area (backbone atoms only — not comparable to full-atom values): 41120 Å² total; per-residue (Å²): 130,90,80,82,83,93,61,89,90,62,89,87,86,90,81,91,82,85,89,79,86,80,85,78,88,81,92,76,88,78,91,68,85,82,88,69,56,58,88,38,14,32,28,49,78,86,46,76,44,52,56,40,25,27,38,31,36,60,44,100,81,73,49,43,37,39,39,34,45,19,54,57,68,82,43,71,43,59,70,56,47,64,69,66,71,64,40,43,37,37,35,26,66,59,62,61,48,78,46,63,37,56,39,87,75,21,33,38,41,43,96,89,49,63,42,21,51,89,31,52,93,49,52,68,42,72,47,37,38,35,32,59,78,49,80,44,32,39,35,37,40,39,44,35,28,36,68,89,68,55,40,41,23,31,30,38,73,46,68,34,31,66,44,65,88,78,56,53,75,48,75,74,46,73,26,64,41,70,66,49,32,28,24,54,44,62,74,55,94,82,62,65,11,26,36,34,45,37,31,36,18,63,42,57,64,47,58,77,39,48,69,33,68,46,71,78,45,54,38,47,32,47,34,39,31,34,18,36,69,58,77,98,41,51,81,59,71,83,61,47,65,25,37,80,36,97,74,54,31,63,45,15,25,38,66,96,60,21,31,37,40,36,33,78,71,84,53,82,45,81,30,48,55,72,49,55,40,37,28,44,69,53,96,81,43,38,28,38,40,38,36,30,30,39,36,68,82,27,83,90,56,61,57,58,24,37,29,43,37,34,36,58,39,69,55,52,42,6,60,30,76,67,65,55,55,63,34,63,56,73,59,68,41,86,47,58,39,74,46,50,40,31,38,31,44,30,51,65,78,78,44,34,11,10,35,33,40,36,43,32,18,21,70,36,37,70,68,70,41,81,71,16,40,38,40,35,45,24,35,17,36,74,48,61,94,52,48,93,79,64,64,70,88,70,65,47,71,25,38,57,38,92,75,54,34,56,56,19,24,33,47,39,46,64,35,60,57,97,88,40,82,41,83,44,46,15,31,38,38,35,37,76,80,54,99,81,31,32,32,40,40,26,56,45,50,43,40,38,34,42,79,45,83,91,79,21,33,38,40,38,37,45,27,34,19,42,47,58,35,40,45,31,36,40,36,76,43,64,64,56,70,46,82,63,46,78,79,82,69,70,82,78,45,56,67,72,85,57,68,41,75,46,57,42,81,88,55,80,50,30,32,39,38,58,45,66,62,44,76,25,87,96,74,45,74,41,54,42,89,45,36,57,72,43,89,65,36,14,84,44,74,39,19,33,26,39,39,27,42,47,56,84,77,50,52,57,41,80,38,92,84,59,59,28,36,85,70,22,39,63,55,64,45,43,28,39,37,42,28,38,27,28,50,66,90,35,31,74,36,46,63,32,28,35,19,42,38,21,96,49,63,50,37,59,62,43,36,52,43,28,22,38,24,26,45,68,56,98,91,41,87,42,53,13,28,42,36,32,36,30,62,32,74,38,72,45,64,38,51,39,40,69,60,89,82,51,71,39,75,77,31,73,25,56,37,53,29,83,74,40,39,29,28,28,44,42,50,39,39,39,33,44,84,36,90,87,49,77,27,20,31,32,42,37,39,46,26,22,33,79,69,42,32,46,41,33,36,62,44,73,41,41,30,18,30,73,84,72,70,52,71,25,37,64,63,85,54,72,38,65,73,75,78,83,76,78,84,79,79,80,83,86,80,91,70,99,65,82,85,48,74,57,58,50,66,74,44,70,64,56,76,83,69,78,86,63,70,76,72,95,126